Protein AF-A0A9E2B3E7-F1 (afdb_monomer_lite)

Sequence (990 aa):
TDPRRWNERLHAAAVTTLSLTPSGLSQWLAAGCELPATVTRIVLSGEPVAAAVLADWFAHDASGRVALYSTYGLTETAGRVAWAQLTGVADAGVVGQATPDAELRLLDSETLTPVAPGCEAELFVGGPMLATGFLGDESAADARFVTADPDGAGLRRWYRTGDLATQGADGVFFFKGRNDAQVKVRGHRVDAGALEQLLQSHPDVAAAAVVQSDNSKLTAFVVPADARQGEPPAVEFWPSLGEYQIYDALLYDFMSADETRIAAYRAAFEKQVQGKVALDIGTGKDAVLARLCAQAGARHVYAVEVLEDAADSARELINRLGLTDRITVICGDMQSIRLPEPVDLCTQGIIGNIGSSDGIVPIWNQAQQFFAADVTAVPATCTTLIAPVRLPDEIRDHPEFTALAADYTQRVFAAEGREFDVRLCVRNFPADALLAEPVVFEQLDFRAAGNDALLSADYTGSASFTINEPGWLDGYVLWTRIAADAETEVDFLQHQQAWLPVFFPLGEHAVRLSASARIDTSWECTTRGDQIFPDYTVTTAVPAAADDAGSALTLSYRTRHHESALGATELHRRLHESLRSASDDGRGALQQWLAAQLPGYMVPEHIRHIGAMPLTANRKLNRQQLIDMAAASAVQDHSLGNASELLTADPLEQAVARIWADVLGTPVGLDGDFFAAGGDSIIAVRLTTEVQRFLDDAVFLSGLYDAPDVRSYANWLREHHGPAVERALVGIDAATDEAGSNAAAITPAPDGPLPLTYAQQSLWFLQQLYPGNTAANEQFLLRFTGIEKQRVAAAWAELVERHDVLRTTFSGSGTDVLQQHVAAVGSPAAKLAAELAGEQDFRHTNDPSASLRHLAASEIVRSFDLQSGPLLRPVYVRLSTRESVLLVTAHHIVADGLCVPLIQRALHTACTGGQIDPPAVQFGDFASWQRRTMSGDRLAGEVEWWCEKLAGATLDPVPATRSEASATGPESRIPLTINRELARALRAFA

Foldseek 3Di:
DPLQVVQVVQQVVLDAEEEDALVNLVNNLVNVHAHHPSHAEYEHEDDFNALVSQVSVCVRPVVNRHWYKYFYADVQLVGGQAMDTDDGSVCGQWNHHGDPFKDKFFAALPPRAGDDAPDKGWIKIFGPSGHPADVPCVPRRPSFFDWDDRPVPDTGTIGGPQWIWGAHPVRTIGTDGGVAQWAQAPNDTEHQVVVQVVLCVPQQFVGKGWDDAPSHFIEMETATNQLPPDDQRDKAKFFQCLLLVNDDPQLVVLLVPQPQVLVQLLVLLLVFAAQWEEEEAQCFLQSSSLVSNLVSHHQAYEYEHQDPLRLVSNVVNCVVVVNVNHYHRHHHQLQPDDDPAAGQEYEYLSCAFARQASQVQVSLLSNLVRHDLNYHYFQQKKFKKKFFFDDDPCCQVQPAHDLVRLVSQVVSCVSVVHDAQGFIFMPSDDPVRGQFDIDTPDMDGSNVSSPVDGDDQKDKDKDKTFGAAWDWGQFMKMGMWTRRDPVRIDTCNVVVSNYTITTFGFAQGTDTDHHRFIKMKMKIWDPPPVVGHIKIKMKIWGCDDPPDPDHIDITMTIDDSPGPHQCRYVSRVSHVVNSVVSVVDDLVVSQVVCLLQDQPSNRRPHYHYDSDFDADPVRHGPVVVVNVVSNSCVSSVVPPPPPQPPPDPDPLLNVLQVLLCVLLVHGAGQFGFSVSSPDDPVSLVVSQVVVCVLLLHRDDSVLCVVQGGSNSSSVSCCVPVVVSVVVSSVPPPDDDDDDGRVVPPLDADPPDFFAAAPVLVVLVVVCVVPPLDLPQKDKDKDKFFQFDPVLLLVLLLVVLQQAQLQLWAWDDDDPGGITIDRAHRPDPSSVQSSDADDEAECQPPPDLPVVVVVVLVVVSSGDADRHRDDQKHWHWYDNHPTMIMTMIMGGNSRDDPVCVVVSNVSSVCSSVPHDDDHDPYHVSSVRVSNVVVCDDPNVVVVVVVVCVVCPPDDDDDDPDPDDPDDPPDDDDDDDDDDPPSNVSVVVSVD

pLDDT: mean 78.62, std 15.75, range [27.06, 97.81]

Structure (mmCIF, N/CA/C/O backbone):
data_AF-A0A9E2B3E7-F1
#
_entry.id   AF-A0A9E2B3E7-F1
#
loop_
_atom_site.group_PDB
_atom_site.id
_atom_site.type_symbol
_atom_site.label_atom_id
_atom_site.label_alt_id
_atom_site.label_comp_id
_atom_site.label_asym_id
_atom_site.label_entity_id
_atom_site.label_seq_id
_atom_site.pdbx_PDB_ins_code
_atom_site.Cartn_x
_atom_site.Cartn_y
_atom_site.Cartn_z
_atom_site.occupancy
_atom_site.B_iso_or_equiv
_atom_site.auth_seq_id
_atom_site.auth_comp_id
_atom_site.auth_asym_id
_atom_site.auth_atom_id
_atom_site.pdbx_PDB_model_num
ATOM 1 N N . THR A 1 1 ? -0.344 -4.280 21.210 1.00 41.75 1 THR A N 1
ATOM 2 C CA . THR A 1 1 ? -0.810 -5.119 20.091 1.00 41.75 1 THR A CA 1
ATOM 3 C C . THR A 1 1 ? -0.255 -6.533 20.147 1.00 41.75 1 THR A C 1
ATOM 5 O O . THR A 1 1 ? -0.793 -7.368 19.448 1.00 41.75 1 THR A O 1
ATOM 8 N N . ASP A 1 2 ? 0.711 -6.846 21.024 1.00 58.41 2 ASP A N 1
ATOM 9 C CA . ASP A 1 2 ? 1.134 -8.229 21.311 1.00 58.41 2 ASP A CA 1
ATOM 10 C C . ASP A 1 2 ? -0.033 -9.118 21.826 1.00 58.41 2 ASP A C 1
ATOM 12 O O . ASP A 1 2 ? -0.561 -8.850 22.919 1.00 58.41 2 ASP A O 1
ATOM 16 N N . PRO A 1 3 ? -0.440 -10.168 21.078 1.00 54.88 3 PRO A N 1
ATOM 17 C CA . PRO A 1 3 ? -1.521 -11.077 21.460 1.00 54.88 3 PRO A CA 1
ATOM 18 C C . PRO A 1 3 ? -1.254 -11.840 22.762 1.00 54.88 3 PRO A C 1
ATOM 20 O O . PRO A 1 3 ? -2.200 -12.102 23.508 1.00 54.88 3 PRO A O 1
ATOM 23 N N . ARG A 1 4 ? 0.012 -12.144 23.087 1.00 72.38 4 ARG A N 1
ATOM 24 C CA . ARG A 1 4 ? 0.379 -12.903 24.295 1.00 72.38 4 ARG A CA 1
ATOM 25 C C . ARG A 1 4 ? 0.189 -12.064 25.550 1.00 72.38 4 ARG A C 1
ATOM 27 O O . ARG A 1 4 ? -0.494 -12.486 26.481 1.00 72.38 4 ARG A O 1
ATOM 34 N N . ARG A 1 5 ? 0.671 -10.820 25.532 1.00 73.75 5 ARG A N 1
ATOM 35 C CA . ARG A 1 5 ? 0.463 -9.862 26.630 1.00 73.75 5 ARG A CA 1
ATOM 36 C C . ARG A 1 5 ? -1.009 -9.487 26.813 1.00 73.75 5 ARG A C 1
ATOM 38 O O . ARG A 1 5 ? -1.460 -9.229 27.931 1.00 73.75 5 ARG A O 1
ATOM 45 N N . TRP A 1 6 ? -1.784 -9.446 25.726 1.00 75.00 6 TRP A N 1
ATOM 46 C CA . TRP A 1 6 ? -3.237 -9.304 25.821 1.00 75.00 6 TRP A CA 1
ATOM 47 C C . TRP A 1 6 ? -3.863 -10.538 26.480 1.00 75.00 6 TRP A C 1
ATOM 49 O O . TRP A 1 6 ? -4.651 -10.377 27.411 1.00 75.00 6 TRP A O 1
ATOM 59 N N . ASN A 1 7 ? -3.446 -11.749 26.099 1.00 80.00 7 ASN A N 1
ATOM 60 C CA . ASN A 1 7 ? -3.939 -12.997 26.680 1.00 80.00 7 ASN A CA 1
ATOM 61 C C . ASN A 1 7 ? -3.674 -13.114 28.192 1.00 80.00 7 ASN A C 1
ATOM 63 O O . ASN A 1 7 ? -4.563 -13.513 28.949 1.00 80.00 7 ASN A O 1
ATOM 67 N N . GLU A 1 8 ? -2.496 -12.689 28.655 1.00 82.12 8 GLU A N 1
ATOM 68 C CA . GLU A 1 8 ? -2.166 -12.596 30.086 1.00 82.12 8 GLU A CA 1
ATOM 69 C C . GLU A 1 8 ? -3.144 -11.683 30.837 1.00 82.12 8 GLU A C 1
ATOM 71 O O . GLU A 1 8 ? -3.645 -12.028 31.911 1.00 82.12 8 GLU A O 1
ATOM 76 N N . ARG A 1 9 ? -3.485 -10.528 30.251 1.00 82.62 9 ARG A N 1
ATOM 77 C CA . ARG A 1 9 ? -4.473 -9.608 30.832 1.00 82.62 9 ARG A CA 1
ATOM 78 C C . ARG A 1 9 ? -5.881 -10.187 30.828 1.00 82.62 9 ARG A C 1
ATOM 80 O O . ARG A 1 9 ? -6.615 -9.960 31.786 1.00 82.62 9 ARG A O 1
ATOM 87 N N . LEU A 1 10 ? -6.259 -10.936 29.790 1.00 83.62 10 LEU A N 1
ATOM 88 C CA . LEU A 1 10 ? -7.555 -11.616 29.737 1.00 83.62 10 LEU A CA 1
ATOM 89 C C . LEU A 1 10 ? -7.705 -12.628 30.880 1.00 83.62 10 LEU A C 1
ATOM 91 O O . LEU A 1 10 ? -8.774 -12.697 31.491 1.00 83.62 10 LEU A O 1
ATOM 95 N N . HIS A 1 11 ? -6.630 -13.353 31.206 1.00 85.31 11 HIS A N 1
ATOM 96 C CA . HIS A 1 11 ? -6.588 -14.276 32.343 1.00 85.31 11 HIS A CA 1
ATOM 97 C C . HIS A 1 11 ? -6.673 -13.534 33.675 1.00 85.31 11 HIS A C 1
ATOM 99 O O . HIS A 1 11 ? -7.496 -13.881 34.521 1.00 85.31 11 HIS A O 1
ATOM 105 N N . ALA A 1 12 ? -5.870 -12.482 33.848 1.00 84.88 12 ALA A N 1
ATOM 106 C CA . ALA A 1 12 ? -5.841 -11.702 35.082 1.00 84.88 12 ALA A CA 1
ATOM 107 C C . ALA A 1 12 ? -7.180 -11.001 35.381 1.00 84.88 12 ALA A C 1
ATOM 109 O O . ALA A 1 12 ? -7.570 -10.882 36.540 1.00 84.88 12 ALA A O 1
ATOM 110 N N . ALA A 1 13 ? -7.892 -10.547 34.346 1.00 87.00 13 ALA A N 1
ATOM 111 C CA . ALA A 1 13 ? -9.133 -9.788 34.482 1.00 87.00 13 ALA A CA 1
ATOM 112 C C . ALA A 1 13 ? -10.409 -10.651 34.536 1.00 87.00 13 ALA A C 1
ATOM 114 O O . ALA A 1 13 ? -11.501 -10.091 34.619 1.00 87.00 13 ALA A O 1
ATOM 115 N N . ALA A 1 14 ? -10.298 -11.987 34.481 1.00 85.69 14 ALA A N 1
ATOM 116 C CA . ALA A 1 14 ? -11.435 -12.916 34.515 1.00 85.69 14 ALA A CA 1
ATOM 117 C C . ALA A 1 14 ? -12.547 -12.567 33.499 1.00 85.69 14 ALA A C 1
ATOM 119 O O . ALA A 1 14 ? -13.742 -12.602 33.805 1.00 85.69 14 ALA A O 1
ATOM 120 N N . VAL A 1 15 ? -12.152 -12.199 32.275 1.00 89.12 15 VAL A N 1
ATOM 121 C CA . VAL A 1 15 ? -13.081 -11.739 31.232 1.00 89.12 15 VAL A CA 1
ATOM 122 C C . VAL A 1 15 ? -14.072 -12.844 30.864 1.00 89.12 15 VAL A C 1
ATOM 124 O O . VAL A 1 15 ? -13.691 -14.006 30.734 1.00 89.12 15 VAL A O 1
ATOM 127 N N . THR A 1 16 ? -15.346 -12.482 30.678 1.00 91.88 16 THR A N 1
ATOM 128 C CA . THR A 1 16 ? -16.420 -13.429 30.321 1.00 91.88 16 THR A CA 1
ATOM 129 C C . THR A 1 16 ? -16.887 -13.312 28.874 1.00 91.88 16 THR A C 1
ATOM 131 O O . THR A 1 16 ? -17.312 -14.306 28.287 1.00 91.88 16 THR A O 1
ATOM 134 N N . THR A 1 17 ? -16.810 -12.114 28.288 1.00 92.81 17 THR A N 1
ATOM 135 C CA . THR A 1 17 ? -17.201 -11.838 26.901 1.00 92.81 17 THR A CA 1
ATOM 136 C C . THR A 1 17 ? -16.118 -11.028 26.209 1.00 92.81 17 THR A C 1
ATOM 138 O O . THR A 1 17 ? -15.702 -9.992 26.724 1.00 92.81 17 THR A O 1
ATOM 141 N N . LEU A 1 18 ? -15.703 -11.472 25.026 1.00 89.56 18 LEU A N 1
ATOM 142 C CA . LEU A 1 18 ? -14.753 -10.762 24.176 1.00 89.56 18 LEU A CA 1
ATOM 143 C C . LEU A 1 18 ? -15.446 -10.251 22.920 1.00 89.56 18 LEU A C 1
ATOM 145 O O . LEU A 1 18 ? -16.272 -10.941 22.331 1.00 89.56 18 LEU A O 1
ATOM 149 N N . SER A 1 19 ? -15.099 -9.037 22.509 1.00 87.56 19 SER A N 1
ATOM 150 C CA . SER A 1 19 ? -15.544 -8.451 21.250 1.00 87.56 19 SER A CA 1
ATOM 151 C C . SER A 1 19 ? -14.313 -8.050 20.454 1.00 87.56 19 SER A C 1
ATOM 153 O O . SER A 1 19 ? -13.512 -7.258 20.945 1.00 87.56 19 SER A O 1
ATOM 155 N N . LEU A 1 20 ? -14.167 -8.584 19.247 1.00 80.81 20 LEU A N 1
ATOM 156 C CA . LEU A 1 20 ? -13.003 -8.377 18.388 1.00 80.81 20 LEU A CA 1
ATOM 157 C C . LEU A 1 20 ? -13.392 -8.476 16.908 1.00 80.81 20 LEU A C 1
ATOM 159 O O . LEU A 1 20 ? -14.525 -8.826 16.578 1.00 80.81 20 LEU A O 1
ATOM 163 N N . THR A 1 21 ? -12.472 -8.130 16.013 1.00 77.81 21 THR A N 1
ATOM 164 C CA . THR A 1 21 ? -12.644 -8.400 14.581 1.00 77.81 21 THR A CA 1
ATOM 165 C C . THR A 1 21 ? -12.243 -9.849 14.261 1.00 77.81 21 THR A C 1
ATOM 167 O O . THR A 1 21 ? -11.472 -10.447 15.020 1.00 77.81 21 THR A O 1
ATOM 170 N N . PRO A 1 22 ? -12.734 -10.437 13.154 1.00 69.44 22 PRO A N 1
ATOM 171 C CA . PRO A 1 22 ? -12.249 -11.723 12.639 1.00 69.44 22 PRO A CA 1
ATOM 172 C C . PRO A 1 22 ? -10.723 -11.775 12.483 1.00 69.44 22 PRO A C 1
ATOM 174 O O . PRO A 1 22 ? -10.093 -12.750 12.898 1.00 69.44 22 PRO A O 1
ATOM 177 N N . SER A 1 23 ? -10.110 -10.703 11.974 1.00 58.09 23 SER A N 1
ATOM 178 C CA . SER A 1 23 ? -8.649 -10.587 11.882 1.00 58.09 23 SER A CA 1
ATOM 179 C C . SER A 1 23 ? -7.971 -10.619 13.256 1.00 58.09 23 SER A C 1
ATOM 181 O O . SER A 1 23 ? -6.985 -11.328 13.446 1.00 58.09 23 SER A O 1
ATOM 183 N N . GLY A 1 24 ? -8.537 -9.929 14.252 1.00 62.91 24 GLY A N 1
ATOM 184 C CA . GLY A 1 24 ? -8.044 -9.987 15.629 1.00 62.91 24 GLY A CA 1
ATOM 185 C C . GLY A 1 24 ? -8.119 -11.392 16.238 1.00 62.91 24 GLY A C 1
ATOM 186 O O . GLY A 1 24 ? -7.227 -11.777 16.991 1.00 62.91 24 GLY A O 1
ATOM 187 N N . LEU A 1 25 ? -9.146 -12.181 15.892 1.00 75.88 25 LEU A N 1
ATOM 188 C CA . LEU A 1 25 ? -9.272 -13.567 16.361 1.00 75.88 25 LEU A CA 1
ATOM 189 C C . LEU A 1 25 ? -8.201 -14.444 15.711 1.00 75.88 25 LEU A C 1
ATOM 191 O O . LEU A 1 25 ? -7.562 -15.237 16.394 1.00 75.88 25 LEU A O 1
ATOM 195 N N . SER A 1 26 ? -7.973 -14.248 14.414 1.00 65.94 26 SER A N 1
ATOM 196 C CA . SER A 1 26 ? -6.970 -14.985 13.639 1.00 65.94 26 SER A CA 1
ATOM 197 C C . SER A 1 26 ? -5.558 -14.750 14.182 1.00 65.94 26 SER A C 1
ATOM 199 O O . SER A 1 26 ? -4.828 -15.703 14.427 1.00 65.94 26 SER A O 1
ATOM 201 N N . GLN A 1 27 ? -5.197 -13.495 14.471 1.00 62.69 27 GLN A N 1
ATOM 202 C CA . GLN A 1 27 ? -3.907 -13.154 15.089 1.00 62.69 27 GLN A CA 1
ATOM 203 C C . GLN A 1 27 ? -3.737 -13.792 16.472 1.00 62.69 27 GLN A C 1
ATOM 205 O O . GLN A 1 27 ? -2.651 -14.249 16.827 1.00 62.69 27 GLN A O 1
ATOM 210 N N . TRP A 1 28 ? -4.811 -13.832 17.260 1.00 76.69 28 TRP A N 1
ATOM 211 C CA . TRP A 1 28 ? -4.792 -14.443 18.584 1.00 76.69 28 TRP A CA 1
ATOM 212 C C . TRP A 1 28 ? -4.619 -15.971 18.516 1.00 76.69 28 TRP A C 1
ATOM 214 O O . TRP A 1 28 ? -3.810 -16.521 19.265 1.00 76.69 28 TRP A O 1
ATOM 224 N N . LEU A 1 29 ? -5.309 -16.637 17.582 1.00 71.25 29 LEU A N 1
ATOM 225 C CA . LEU A 1 29 ? -5.169 -18.075 17.320 1.00 71.25 29 LEU A CA 1
ATOM 226 C C . LEU A 1 29 ? -3.762 -18.418 16.803 1.00 71.25 29 LEU A C 1
ATOM 228 O O . LEU A 1 29 ? -3.125 -19.330 17.328 1.00 71.25 29 LEU A O 1
ATOM 232 N N . ALA A 1 30 ? -3.242 -17.647 15.843 1.00 63.84 30 ALA A N 1
ATOM 233 C CA . ALA A 1 30 ? -1.908 -17.838 15.269 1.00 63.84 30 ALA A CA 1
ATOM 234 C C . ALA A 1 30 ? -0.782 -17.680 16.306 1.00 63.84 30 ALA A C 1
ATOM 236 O O . ALA A 1 30 ? 0.239 -18.360 16.235 1.00 63.84 30 ALA A O 1
ATOM 237 N N . ALA A 1 31 ? -0.977 -16.829 17.317 1.00 66.94 31 ALA A N 1
ATOM 238 C CA . ALA A 1 31 ? -0.025 -16.655 18.412 1.00 66.94 31 ALA A CA 1
ATOM 239 C C . ALA A 1 31 ? 0.022 -17.840 19.402 1.00 66.94 31 ALA A C 1
ATOM 241 O O . ALA A 1 31 ? 0.830 -17.807 20.339 1.00 66.94 31 ALA A O 1
ATOM 242 N N . GLY A 1 32 ? -0.834 -18.857 19.226 1.00 76.62 32 GLY A N 1
ATOM 243 C CA . GLY A 1 32 ? -0.909 -20.049 20.076 1.00 76.62 32 GLY A CA 1
ATOM 244 C C . GLY A 1 32 ? -1.447 -19.769 21.480 1.00 76.62 32 GLY A C 1
ATOM 245 O O . GLY A 1 32 ? -1.099 -20.469 22.428 1.00 76.62 32 GLY A O 1
ATOM 246 N N . CYS A 1 33 ? -2.237 -18.708 21.646 1.00 76.94 33 CYS A N 1
ATOM 247 C CA . CYS A 1 33 ? -2.796 -18.338 22.942 1.00 76.94 33 CYS A CA 1
ATOM 248 C C . CYS A 1 33 ? -3.953 -19.276 23.333 1.00 76.94 33 CYS A C 1
ATOM 250 O O . CYS A 1 33 ? -4.756 -19.654 22.488 1.00 76.94 33 CYS A O 1
ATOM 252 N N . GLU A 1 34 ? -4.071 -19.628 24.617 1.00 82.06 34 GLU A N 1
ATOM 253 C CA . GLU A 1 34 ? -5.254 -20.317 25.160 1.00 82.06 34 GLU A CA 1
ATOM 254 C C . GLU A 1 34 ? -6.235 -19.311 25.756 1.00 82.06 34 GLU A C 1
ATOM 256 O O . GLU A 1 34 ? -5.806 -18.324 26.346 1.00 82.06 34 GLU A O 1
ATOM 261 N N . LEU A 1 35 ? -7.545 -19.540 25.629 1.00 81.38 35 LEU A N 1
ATOM 262 C CA . LEU A 1 35 ? -8.570 -18.649 26.182 1.00 81.38 35 LEU A CA 1
ATOM 263 C C . LEU A 1 35 ? -8.735 -18.862 27.689 1.00 81.38 35 LEU A C 1
ATOM 265 O O . LEU A 1 35 ? -8.842 -20.013 28.121 1.00 81.38 35 LEU A O 1
ATOM 269 N N . PRO A 1 36 ? -8.936 -17.790 28.481 1.00 84.19 36 PRO A N 1
ATOM 270 C CA . PRO A 1 36 ? -9.305 -17.948 29.879 1.00 84.19 36 PRO A CA 1
ATOM 271 C C . PRO A 1 36 ? -10.549 -18.828 30.036 1.00 84.19 36 PRO A C 1
ATOM 273 O O . PRO A 1 36 ? -11.540 -18.686 29.306 1.00 84.19 36 PRO A O 1
ATOM 276 N N . ALA A 1 37 ? -10.543 -19.687 31.057 1.00 85.88 37 ALA A N 1
ATOM 277 C CA . ALA A 1 37 ? -11.686 -20.539 31.395 1.00 85.88 37 ALA A CA 1
ATOM 278 C C . ALA A 1 37 ? -12.969 -19.736 31.694 1.00 85.88 37 ALA A C 1
ATOM 280 O O . ALA A 1 37 ? -14.077 -20.253 31.558 1.00 85.88 37 ALA A O 1
ATOM 281 N N . THR A 1 38 ? -12.826 -18.463 32.077 1.00 89.69 38 THR A N 1
ATOM 282 C CA . THR A 1 38 ? -13.930 -17.543 32.376 1.00 89.69 38 THR A CA 1
ATOM 283 C C . THR A 1 38 ? -14.652 -17.033 31.132 1.00 89.69 38 THR A C 1
ATOM 285 O O . THR A 1 38 ? -15.815 -16.640 31.234 1.00 89.69 38 THR A O 1
ATOM 288 N N . VAL A 1 39 ? -14.003 -17.040 29.961 1.00 92.69 39 VAL A N 1
ATOM 289 C CA . VAL A 1 39 ? -14.625 -16.574 28.717 1.00 92.69 39 VAL A CA 1
ATOM 290 C C . VAL A 1 39 ? -15.673 -17.587 28.284 1.00 92.69 39 VAL A C 1
ATOM 292 O O . VAL A 1 39 ? -15.379 -18.763 28.120 1.00 92.69 39 VAL A O 1
ATOM 295 N N . THR A 1 40 ? -16.900 -17.120 28.086 1.00 93.94 40 THR A N 1
ATOM 296 C CA . THR A 1 40 ? -18.043 -17.934 27.639 1.00 93.94 40 THR A CA 1
ATOM 297 C C . THR A 1 40 ? -18.624 -17.432 26.323 1.00 93.94 40 THR A C 1
ATOM 299 O O . THR A 1 40 ? -19.461 -18.106 25.722 1.00 93.94 40 THR A O 1
ATOM 302 N N . ARG A 1 41 ? -18.199 -16.248 25.860 1.00 95.81 41 ARG A N 1
ATOM 303 C CA . ARG A 1 41 ? -18.728 -15.617 24.654 1.00 95.81 41 ARG A CA 1
ATOM 304 C C . ARG A 1 41 ? -17.672 -14.842 23.880 1.00 95.81 41 ARG A C 1
ATOM 306 O O . ARG A 1 41 ? -16.938 -14.047 24.465 1.00 95.81 41 ARG A O 1
ATOM 313 N N . ILE A 1 42 ? -17.682 -14.995 22.560 1.00 94.62 42 ILE A N 1
ATOM 314 C CA . ILE A 1 42 ? -16.920 -14.161 21.630 1.00 94.62 42 ILE A CA 1
ATOM 315 C C . ILE A 1 42 ? -17.873 -13.538 20.612 1.00 94.62 42 ILE A C 1
ATOM 317 O O . ILE A 1 42 ? -18.769 -14.203 20.100 1.00 94.62 42 ILE A O 1
ATOM 321 N N . VAL A 1 43 ? -17.685 -12.252 20.333 1.00 94.62 43 VAL A N 1
ATOM 322 C CA . VAL A 1 43 ? -18.455 -11.481 19.359 1.00 94.62 43 VAL A CA 1
ATOM 323 C C . VAL A 1 43 ? -17.507 -10.933 18.297 1.00 94.62 43 VAL A C 1
ATOM 325 O O . VAL A 1 43 ? -16.658 -10.092 18.592 1.00 94.62 43 VAL A O 1
ATOM 328 N N . LEU A 1 44 ? -17.679 -11.396 17.064 1.00 85.69 44 LEU A N 1
ATOM 329 C CA . LEU A 1 44 ? -16.979 -10.927 15.878 1.00 85.69 44 LEU A CA 1
ATOM 330 C C . LEU A 1 44 ? -17.775 -9.799 15.217 1.00 85.69 44 LEU A C 1
ATOM 332 O O . LEU A 1 44 ? -18.999 -9.870 15.091 1.00 85.69 44 LEU A O 1
ATOM 336 N N . SER A 1 45 ? -17.096 -8.721 14.835 1.00 79.50 45 SER A N 1
ATOM 337 C CA . SER A 1 45 ? -17.742 -7.542 14.251 1.00 79.50 45 SER A CA 1
ATOM 338 C C . SER A 1 45 ? -16.799 -6.805 13.309 1.00 79.50 45 SER A C 1
ATOM 340 O O . SER A 1 45 ? -15.595 -6.771 13.534 1.00 79.50 45 SER A O 1
ATOM 342 N N . GLY A 1 46 ? -17.361 -6.128 12.307 1.00 65.50 46 GLY A N 1
ATOM 343 C CA . GLY A 1 46 ? -16.642 -5.147 11.487 1.00 65.50 46 GLY A CA 1
ATOM 344 C C . GLY A 1 46 ? -16.046 -5.676 10.179 1.00 65.50 46 GLY A C 1
ATOM 345 O O . GLY A 1 46 ? -15.819 -4.864 9.281 1.00 65.50 46 GLY A O 1
ATOM 346 N N . GLU A 1 47 ? -15.881 -6.990 10.029 1.00 73.12 47 GLU A N 1
ATOM 347 C CA . GLU A 1 47 ? -15.415 -7.662 8.805 1.00 73.12 47 GLU A CA 1
ATOM 348 C C . GLU A 1 47 ? -16.274 -8.916 8.547 1.00 73.12 47 GLU A C 1
ATOM 350 O O . GLU A 1 47 ? -16.806 -9.486 9.509 1.00 73.12 47 GLU A O 1
ATOM 355 N N . PRO A 1 48 ? -16.417 -9.371 7.288 1.00 74.38 48 PRO A N 1
ATOM 356 C CA . PRO A 1 48 ? -17.001 -10.676 6.992 1.00 74.38 48 PRO A CA 1
ATOM 357 C C . PRO A 1 48 ? -16.192 -11.795 7.659 1.00 74.38 48 PRO A C 1
ATOM 359 O O . PRO A 1 48 ? -14.967 -11.828 7.566 1.00 74.38 48 PRO A O 1
ATOM 362 N N . VAL A 1 49 ? -16.870 -12.734 8.322 1.00 75.56 49 VAL A N 1
ATOM 363 C CA . VAL A 1 49 ? -16.197 -13.890 8.930 1.00 75.56 49 VAL A CA 1
ATOM 364 C C . VAL A 1 49 ? -15.935 -14.939 7.850 1.00 75.56 49 VAL A C 1
ATOM 366 O O . VAL A 1 49 ? -16.880 -15.504 7.295 1.00 75.56 49 VAL A O 1
ATOM 369 N N . ALA A 1 50 ? -14.662 -15.185 7.541 1.00 73.44 50 ALA A N 1
ATOM 370 C CA . ALA A 1 50 ? -14.260 -16.161 6.534 1.00 73.44 50 ALA A CA 1
ATOM 371 C C . ALA A 1 50 ? -14.360 -17.607 7.050 1.00 73.44 50 ALA A C 1
ATOM 373 O O . ALA A 1 50 ? -14.208 -17.874 8.243 1.00 73.44 50 ALA A O 1
ATOM 374 N N . ALA A 1 51 ? -14.550 -18.552 6.125 1.00 75.12 51 ALA A N 1
ATOM 375 C CA . ALA A 1 51 ? -14.636 -19.980 6.431 1.00 75.12 51 ALA A CA 1
ATOM 376 C C . ALA A 1 51 ? -13.379 -20.517 7.143 1.00 75.12 51 ALA A C 1
ATOM 378 O O . ALA A 1 51 ? -13.509 -21.306 8.076 1.00 75.12 51 ALA A O 1
ATOM 379 N N . ALA A 1 52 ? -12.186 -20.049 6.754 1.00 64.12 52 ALA A N 1
ATOM 380 C CA . ALA A 1 52 ? -10.919 -20.437 7.380 1.00 64.12 52 ALA A CA 1
ATOM 381 C C . ALA A 1 52 ? -10.868 -20.060 8.871 1.00 64.12 52 ALA A C 1
ATOM 383 O O . ALA A 1 52 ? -10.603 -20.910 9.710 1.00 64.12 52 ALA A O 1
ATOM 384 N N . VAL A 1 53 ? -11.265 -18.829 9.216 1.00 68.56 53 VAL A N 1
ATOM 385 C CA . VAL A 1 53 ? -11.302 -18.352 10.612 1.00 68.56 53 VAL A CA 1
ATOM 386 C C . VAL A 1 53 ? -12.257 -19.191 11.467 1.00 68.56 53 VAL A C 1
ATOM 388 O O . VAL A 1 53 ? -11.964 -19.490 12.623 1.00 68.56 53 VAL A O 1
ATOM 391 N N . LEU A 1 54 ? -13.404 -19.593 10.907 1.00 82.25 54 LEU A N 1
ATOM 392 C CA . LEU A 1 54 ? -14.340 -20.489 11.592 1.00 82.25 54 LEU A CA 1
ATOM 393 C C . LEU A 1 54 ? -13.752 -21.891 11.769 1.00 82.25 54 LEU A C 1
ATOM 395 O O . LEU A 1 54 ? -13.920 -22.479 12.834 1.00 82.25 54 LEU A O 1
ATOM 399 N N . ALA A 1 55 ? -13.074 -22.423 10.750 1.00 81.25 55 ALA A N 1
ATOM 400 C CA . ALA A 1 55 ? -12.431 -23.730 10.822 1.00 81.25 55 ALA A CA 1
ATOM 401 C C . ALA A 1 55 ? -11.364 -23.761 11.927 1.00 81.25 55 ALA A C 1
ATOM 403 O O . ALA A 1 55 ? -11.412 -24.645 12.784 1.00 81.25 55 ALA A O 1
ATOM 404 N N . ASP A 1 56 ? -10.490 -22.753 11.971 1.00 79.06 56 ASP A N 1
ATOM 405 C CA . ASP A 1 56 ? -9.452 -22.618 12.997 1.00 79.06 56 ASP A CA 1
ATOM 406 C C . ASP A 1 56 ? -10.061 -22.483 14.396 1.00 79.06 56 ASP A C 1
ATOM 408 O O . ASP A 1 56 ? -9.626 -23.132 15.349 1.00 79.06 56 ASP A O 1
ATOM 412 N N . TRP A 1 57 ? -11.124 -21.686 14.524 1.00 88.81 57 TRP A N 1
ATOM 413 C CA . TRP A 1 57 ? -11.825 -21.508 15.788 1.00 88.81 57 TRP A CA 1
ATOM 414 C C . TRP A 1 57 ? -12.457 -22.803 16.309 1.00 88.81 57 TRP A C 1
ATOM 416 O O . TRP A 1 57 ? -12.257 -23.160 17.469 1.00 88.81 57 TRP A O 1
ATOM 426 N N . PHE A 1 58 ? -13.225 -23.514 15.479 1.00 91.31 58 PHE A N 1
ATOM 427 C CA . PHE A 1 58 ? -13.901 -24.742 15.908 1.00 91.31 58 PHE A CA 1
ATOM 428 C C . PHE A 1 58 ? -12.927 -25.908 16.112 1.00 91.31 58 PHE A C 1
ATOM 430 O O . PHE A 1 58 ? -13.231 -26.818 16.882 1.00 91.31 58 PHE A O 1
ATOM 437 N N . ALA A 1 59 ? -11.747 -25.866 15.484 1.00 87.44 59 ALA A N 1
ATOM 438 C CA . ALA A 1 59 ? -10.639 -26.747 15.832 1.00 87.44 59 ALA A CA 1
ATOM 439 C C . ALA A 1 59 ? -10.051 -26.402 17.213 1.00 87.44 59 ALA A C 1
ATOM 441 O O . ALA A 1 59 ? -9.760 -27.306 17.997 1.00 87.44 59 ALA A O 1
ATOM 442 N N . HIS A 1 60 ? -9.918 -25.110 17.533 1.00 86.38 60 HIS A N 1
ATOM 443 C CA . HIS A 1 60 ? -9.381 -24.635 18.809 1.00 86.38 60 HIS A CA 1
ATOM 444 C C . HIS A 1 60 ? -10.333 -24.874 19.999 1.00 86.38 60 HIS A C 1
ATOM 446 O O . HIS A 1 60 ? -9.913 -25.423 21.015 1.00 86.38 60 HIS A O 1
ATOM 452 N N . ASP A 1 61 ? -11.620 -24.520 19.891 1.00 86.81 61 ASP A N 1
ATOM 453 C CA . ASP A 1 61 ? -12.645 -24.798 20.915 1.00 86.81 61 ASP A CA 1
ATOM 454 C C . ASP A 1 61 ? -13.542 -25.983 20.529 1.00 86.81 61 ASP A C 1
ATOM 456 O O . ASP A 1 61 ? -14.771 -25.891 20.486 1.00 86.81 61 ASP A O 1
ATOM 460 N N . ALA A 1 62 ? -12.926 -27.145 20.307 1.00 81.06 62 ALA A N 1
ATOM 461 C CA . ALA A 1 62 ? -13.648 -28.387 20.017 1.00 81.06 62 ALA A CA 1
ATOM 462 C C . ALA A 1 62 ? -14.646 -28.788 21.127 1.00 81.06 62 ALA A C 1
ATOM 464 O O . ALA A 1 62 ? -15.562 -29.577 20.899 1.00 81.06 62 ALA A O 1
ATOM 465 N N . SER A 1 63 ? -14.479 -28.246 22.340 1.00 79.69 63 SER A N 1
ATOM 466 C CA . SER A 1 63 ? -15.373 -28.483 23.475 1.00 79.69 63 SER A CA 1
ATOM 467 C C . SER A 1 63 ? -16.715 -27.750 23.371 1.00 79.69 63 SER A C 1
ATOM 469 O O . SER A 1 63 ? -17.645 -28.085 24.108 1.00 79.69 63 SER A O 1
ATOM 471 N N . GLY A 1 64 ? -16.825 -26.757 22.478 1.00 85.12 64 GLY A N 1
ATOM 472 C CA . GLY A 1 64 ? -18.009 -25.908 22.336 1.00 85.12 64 GLY A CA 1
ATOM 473 C C . GLY A 1 64 ? -18.321 -25.099 23.597 1.00 85.12 64 GLY A C 1
ATOM 474 O O . GLY A 1 64 ? -19.480 -24.766 23.854 1.00 85.12 64 GLY A O 1
ATOM 475 N N . ARG A 1 65 ? -17.305 -24.824 24.423 1.00 90.94 65 ARG A N 1
ATOM 476 C CA . ARG A 1 65 ? -17.458 -24.115 25.698 1.00 90.94 65 ARG A CA 1
ATOM 477 C C . ARG A 1 65 ? -17.825 -22.651 25.478 1.00 90.94 65 ARG A C 1
ATOM 479 O O . ARG A 1 65 ? -18.522 -22.065 26.308 1.00 90.94 65 ARG A O 1
ATOM 486 N N . VAL A 1 66 ? -17.337 -22.051 24.399 1.00 93.69 66 VAL A N 1
ATOM 487 C CA . VAL A 1 66 ? -17.449 -20.624 24.120 1.00 93.69 66 VAL A CA 1
ATOM 488 C C . VAL A 1 66 ? -18.428 -20.398 22.972 1.00 93.69 66 VAL A C 1
ATOM 490 O O . VAL A 1 66 ? -18.229 -20.843 21.846 1.00 93.69 66 VAL A O 1
ATOM 493 N N . ALA A 1 67 ? -19.493 -19.645 23.242 1.00 95.62 67 ALA A N 1
ATOM 494 C CA . ALA A 1 67 ? -20.462 -19.287 22.217 1.00 95.62 67 ALA A CA 1
ATOM 495 C C . ALA A 1 67 ? -19.909 -18.167 21.321 1.00 95.62 67 ALA A C 1
ATOM 497 O O . ALA A 1 67 ? -19.632 -17.060 21.798 1.00 95.62 67 ALA A O 1
ATOM 498 N N . LEU A 1 68 ? -19.780 -18.448 20.025 1.00 95.75 68 LEU A N 1
ATOM 499 C CA . LEU A 1 68 ? -19.295 -17.503 19.025 1.00 95.75 68 LEU A CA 1
ATOM 500 C C . LEU A 1 68 ? -20.469 -16.803 18.327 1.00 95.75 68 LEU A C 1
ATOM 502 O O . LEU A 1 68 ? -21.437 -17.443 17.925 1.00 95.75 68 LEU A O 1
ATOM 506 N N . TYR A 1 69 ? -20.383 -15.485 18.174 1.00 95.69 69 TYR A N 1
ATOM 507 C CA . TYR A 1 69 ? -21.399 -14.666 17.518 1.00 95.69 69 TYR A CA 1
ATOM 508 C C . TYR A 1 69 ? -20.766 -13.791 16.443 1.00 95.69 69 TYR A C 1
ATOM 510 O O . TYR A 1 69 ? -19.707 -13.214 16.669 1.00 95.69 69 TYR A O 1
ATOM 518 N N . SER A 1 70 ? -21.442 -13.637 15.309 1.00 92.25 70 SER A N 1
ATOM 519 C CA . SER A 1 70 ? -21.169 -12.593 14.321 1.00 92.25 70 SER A CA 1
ATOM 520 C C . SER A 1 70 ? -22.166 -11.456 14.515 1.00 92.25 70 SER A C 1
ATOM 522 O O . SER A 1 70 ? -23.338 -11.691 14.818 1.00 92.25 70 SER A O 1
ATOM 524 N N . THR A 1 71 ? -21.711 -10.217 14.358 1.00 93.50 71 THR A N 1
ATOM 525 C CA . THR A 1 71 ? -22.569 -9.033 14.371 1.00 93.50 71 THR A CA 1
ATOM 526 C C . THR A 1 71 ? -22.281 -8.161 13.161 1.00 93.50 71 THR A C 1
ATOM 528 O O . THR A 1 71 ? -21.126 -7.875 12.841 1.00 93.50 71 THR A O 1
ATOM 531 N N . TYR A 1 72 ? -23.348 -7.707 12.515 1.00 91.69 72 TYR A N 1
ATOM 532 C CA . TYR A 1 72 ? -23.295 -6.774 11.401 1.00 91.69 72 TYR A CA 1
ATOM 533 C C . TYR A 1 72 ? -23.821 -5.415 11.849 1.00 91.69 72 TYR A C 1
ATOM 535 O O . TYR A 1 72 ? -24.815 -5.312 12.575 1.00 91.69 72 TYR A O 1
ATOM 543 N N . GLY A 1 73 ? -23.131 -4.359 11.437 1.00 87.44 73 GLY A N 1
ATOM 544 C CA . GLY A 1 73 ? -23.432 -3.009 11.867 1.00 87.44 73 GLY A CA 1
ATOM 545 C C . GLY A 1 73 ? -22.612 -1.966 11.135 1.00 87.44 73 GLY A C 1
ATOM 546 O O . GLY A 1 73 ? -21.469 -2.212 10.743 1.00 87.44 73 GLY A O 1
ATOM 547 N N . LEU A 1 74 ? -23.207 -0.791 10.983 1.00 85.94 74 LEU A N 1
ATOM 548 C CA . LEU A 1 74 ? -22.625 0.363 10.316 1.00 85.94 74 LEU A CA 1
ATOM 549 C C . LEU A 1 74 ? -22.626 1.544 11.290 1.00 85.94 74 LEU A C 1
ATOM 551 O O . LEU A 1 74 ? -23.442 1.623 12.213 1.00 85.94 74 LEU A O 1
ATOM 555 N N . THR A 1 75 ? -21.715 2.491 11.091 1.00 84.00 75 THR A N 1
ATOM 556 C CA . THR A 1 75 ? -21.676 3.716 11.904 1.00 84.00 75 THR A CA 1
ATOM 557 C C . THR A 1 75 ? -22.969 4.513 11.729 1.00 84.00 75 THR A C 1
ATOM 559 O O . THR A 1 75 ? -23.543 5.017 12.691 1.00 84.00 75 THR A O 1
ATOM 562 N N . GLU A 1 76 ? -23.468 4.545 10.497 1.00 89.94 76 GLU A N 1
ATOM 563 C CA . GLU A 1 76 ? -24.680 5.228 10.050 1.00 89.94 76 GLU A CA 1
ATOM 564 C C . GLU A 1 76 ? -25.967 4.614 10.630 1.00 89.94 76 GLU A C 1
ATOM 566 O O . GLU A 1 76 ? -27.031 5.230 10.584 1.00 89.94 76 GLU A O 1
ATOM 571 N N . THR A 1 77 ? -25.862 3.426 11.229 1.00 89.50 77 THR A N 1
ATOM 572 C CA . THR A 1 77 ? -26.957 2.700 11.882 1.00 89.50 77 THR A CA 1
ATOM 573 C C . THR A 1 77 ? -26.743 2.566 13.394 1.00 89.50 77 THR A C 1
ATOM 575 O O . THR A 1 77 ? -27.303 1.669 14.019 1.00 89.50 77 THR A O 1
ATOM 578 N N . ALA A 1 78 ? -25.890 3.414 13.982 1.00 84.44 78 ALA A N 1
ATOM 579 C CA . ALA A 1 78 ? -25.533 3.394 15.402 1.00 84.44 78 ALA A CA 1
ATOM 580 C C . ALA A 1 78 ? -25.019 2.024 15.897 1.00 84.44 78 ALA A C 1
ATOM 582 O O . ALA A 1 78 ? -25.299 1.593 17.017 1.00 84.44 78 ALA A O 1
ATOM 583 N N . GLY A 1 79 ? -24.227 1.345 15.063 1.00 83.69 79 GLY A N 1
ATOM 584 C CA . GLY A 1 79 ? -23.593 0.075 15.398 1.00 83.69 79 GLY A CA 1
ATOM 585 C C . GLY A 1 79 ? -24.396 -1.133 14.923 1.00 83.69 79 GLY A C 1
ATOM 586 O O . GLY A 1 79 ? -24.795 -1.202 13.763 1.00 83.69 79 GLY A O 1
ATOM 587 N N . ARG A 1 80 ? -24.541 -2.135 15.798 1.00 87.88 80 ARG A N 1
ATOM 588 C CA . ARG A 1 80 ? -25.010 -3.489 15.458 1.00 87.88 80 ARG A CA 1
ATOM 589 C C . ARG A 1 80 ? -26.509 -3.517 15.164 1.00 87.88 80 ARG A C 1
ATOM 591 O O . ARG A 1 80 ? -27.318 -3.243 16.047 1.00 87.88 80 ARG A O 1
ATOM 598 N N . VAL A 1 81 ? -26.861 -3.933 13.953 1.00 94.00 81 VAL A N 1
ATOM 599 C CA . VAL A 1 81 ? -28.248 -4.062 13.475 1.00 94.00 81 VAL A CA 1
ATOM 600 C C . VAL A 1 81 ? -28.634 -5.491 13.142 1.00 94.00 81 VAL A C 1
ATOM 602 O O . VAL A 1 81 ? -29.819 -5.782 13.035 1.00 94.00 81 VAL A O 1
ATOM 605 N N . ALA A 1 82 ? -27.660 -6.391 13.021 1.00 94.62 82 ALA A N 1
ATOM 606 C CA . ALA A 1 82 ? -27.916 -7.810 12.850 1.00 94.62 82 ALA A CA 1
ATOM 607 C C . ALA A 1 82 ? -26.914 -8.652 13.635 1.00 94.62 82 ALA A C 1
ATOM 609 O O . ALA A 1 82 ? -25.810 -8.197 13.961 1.00 94.62 82 ALA A O 1
ATOM 610 N N . TRP A 1 83 ? -27.307 -9.879 13.952 1.00 94.06 83 TRP A N 1
ATOM 611 C CA . TRP A 1 83 ? -26.443 -10.839 14.618 1.00 94.06 83 TRP A CA 1
ATOM 612 C C . TRP A 1 83 ? -26.815 -12.277 14.257 1.00 94.06 83 TRP A C 1
ATOM 614 O O . TRP A 1 83 ? -27.961 -12.584 13.926 1.00 94.06 83 TRP A O 1
ATOM 624 N N . ALA A 1 84 ? -25.836 -13.168 14.357 1.00 94.25 84 ALA A N 1
ATOM 625 C CA . ALA A 1 84 ? -26.022 -14.609 14.267 1.00 94.25 84 ALA A CA 1
ATOM 626 C C . ALA A 1 84 ? -25.114 -15.306 15.277 1.00 94.25 84 ALA A C 1
ATOM 628 O O . ALA A 1 84 ? -23.997 -14.854 15.532 1.00 94.25 84 ALA A O 1
ATOM 629 N N . GLN A 1 85 ? -25.583 -16.416 15.842 1.00 95.19 85 GLN A N 1
ATOM 630 C CA . GLN A 1 85 ? -24.694 -17.350 16.522 1.00 95.19 85 GLN A CA 1
ATOM 631 C C . GLN A 1 85 ? -24.014 -18.221 15.466 1.00 95.19 85 GLN A C 1
ATOM 633 O O . GLN A 1 85 ? -24.685 -18.760 14.592 1.00 95.19 85 GLN A O 1
ATOM 638 N N . LEU A 1 86 ? -22.695 -18.342 15.557 1.00 94.62 86 LEU A N 1
ATOM 639 C CA . LEU A 1 86 ? -21.882 -19.157 14.666 1.00 94.62 86 LEU A CA 1
ATOM 640 C C . LEU A 1 86 ? -21.758 -20.554 15.275 1.00 94.62 86 LEU A C 1
ATOM 642 O O . LEU A 1 86 ? -21.354 -20.709 16.429 1.00 94.62 86 LEU A O 1
ATOM 646 N N . THR A 1 87 ? -22.132 -21.561 14.500 1.00 93.00 87 THR A N 1
ATOM 647 C CA . THR A 1 87 ? -22.221 -22.972 14.901 1.00 93.00 87 THR A CA 1
ATOM 648 C C . THR A 1 87 ? -21.341 -23.883 14.052 1.00 93.00 87 THR A C 1
ATOM 650 O O . THR A 1 87 ? -21.044 -25.000 14.469 1.00 93.00 87 THR A O 1
ATOM 653 N N . GLY A 1 88 ? -20.884 -23.411 12.891 1.00 90.25 88 GLY A N 1
ATOM 654 C CA . GLY A 1 88 ? -19.933 -24.129 12.053 1.00 90.25 88 GLY A CA 1
ATOM 655 C C . GLY A 1 88 ? -19.421 -23.296 10.884 1.00 90.25 88 GLY A C 1
ATOM 656 O O . GLY A 1 88 ? -19.817 -22.152 10.682 1.00 90.25 88 GLY A O 1
ATOM 657 N N . VAL A 1 89 ? -18.552 -23.900 10.071 1.00 84.38 89 VAL A N 1
ATOM 658 C CA . VAL A 1 89 ? -17.929 -23.262 8.894 1.00 84.38 89 VAL A CA 1
ATOM 659 C C . VAL A 1 89 ? -18.960 -22.812 7.846 1.00 84.38 89 VAL A C 1
ATOM 661 O O . VAL A 1 89 ? -18.719 -21.857 7.112 1.00 84.38 89 VAL A O 1
ATOM 664 N N . ALA A 1 90 ? -20.131 -23.457 7.804 1.00 84.00 90 ALA A N 1
ATOM 665 C CA . ALA A 1 90 ? -21.233 -23.088 6.912 1.00 84.00 90 ALA A CA 1
ATOM 666 C C . ALA A 1 90 ? -21.809 -21.684 7.188 1.00 84.00 90 ALA A C 1
ATOM 668 O O . ALA A 1 90 ? -22.442 -21.110 6.306 1.00 84.00 90 ALA A O 1
ATOM 669 N N . ASP A 1 91 ? -21.550 -21.115 8.370 1.00 87.94 91 ASP A N 1
ATOM 670 C CA . ASP A 1 91 ? -22.006 -19.776 8.756 1.00 87.94 91 ASP A CA 1
ATOM 671 C C . ASP A 1 91 ? -21.079 -18.654 8.239 1.00 87.94 91 ASP A C 1
ATOM 673 O O . ASP A 1 91 ? -21.231 -17.485 8.604 1.00 87.94 91 ASP A O 1
ATOM 677 N N . ALA A 1 92 ? -20.095 -18.976 7.392 1.00 80.69 92 ALA A N 1
ATOM 678 C CA . ALA A 1 92 ? -19.204 -17.988 6.791 1.00 80.69 92 ALA A CA 1
ATOM 679 C C . ALA A 1 92 ? -19.991 -16.905 6.028 1.00 80.69 92 ALA A C 1
ATOM 681 O O . ALA A 1 92 ? -20.895 -17.190 5.240 1.00 80.69 92 ALA A O 1
ATOM 682 N N . GLY A 1 93 ? -19.639 -15.639 6.267 1.00 80.62 93 GLY A N 1
ATOM 683 C CA . GLY A 1 93 ? -20.312 -14.489 5.656 1.00 80.62 93 GLY A CA 1
ATOM 684 C C . GLY A 1 93 ? -21.746 -14.235 6.140 1.00 80.62 93 GLY A C 1
ATOM 685 O O . GLY A 1 93 ? -22.441 -13.409 5.546 1.00 80.62 93 GLY A O 1
ATOM 686 N N . VAL A 1 94 ? -22.221 -14.898 7.200 1.00 91.62 94 VAL A N 1
ATOM 687 C CA . VAL A 1 94 ? -23.561 -14.642 7.741 1.00 91.62 94 VAL A CA 1
ATOM 688 C C . VAL A 1 94 ? -23.663 -13.218 8.311 1.00 91.62 94 VAL A C 1
ATOM 690 O O . VAL A 1 94 ? -22.855 -12.783 9.136 1.00 91.62 94 VAL A O 1
ATOM 693 N N . VAL A 1 95 ? -24.683 -12.483 7.866 1.00 90.56 95 VAL A N 1
ATOM 694 C CA . VAL A 1 95 ? -25.100 -11.191 8.441 1.00 90.56 95 VAL A CA 1
ATOM 695 C C . VAL A 1 95 ? -26.027 -11.444 9.628 1.00 90.56 95 VAL A C 1
ATOM 697 O O . VAL A 1 95 ? -25.906 -10.801 10.670 1.00 90.56 95 VAL A O 1
ATOM 700 N N . GLY A 1 96 ? -26.908 -12.437 9.489 1.00 89.56 96 GLY A N 1
ATOM 701 C CA . GLY A 1 96 ? -27.767 -12.918 10.562 1.00 89.56 96 GLY A CA 1
ATOM 702 C C . GLY A 1 96 ? -29.167 -12.321 10.543 1.00 89.56 96 GLY A C 1
ATOM 703 O O . GLY A 1 96 ? -29.682 -11.928 9.496 1.00 89.56 96 GLY A O 1
ATOM 704 N N . GLN A 1 97 ? -29.797 -12.305 11.715 1.00 89.00 97 GLN A N 1
ATOM 705 C CA . GLN A 1 97 ? -31.137 -11.766 11.920 1.00 89.00 97 GLN A CA 1
ATOM 706 C C . GLN A 1 97 ? -31.063 -10.340 12.455 1.00 89.00 97 GLN A C 1
ATOM 708 O O . GLN A 1 97 ? -30.156 -9.998 13.216 1.00 89.00 97 GLN A O 1
ATOM 713 N N . ALA A 1 98 ? -32.036 -9.517 12.068 1.00 93.06 98 ALA A N 1
ATOM 714 C CA . ALA A 1 98 ? -32.127 -8.142 12.530 1.00 93.06 98 ALA A CA 1
ATOM 715 C C . ALA A 1 98 ? -32.316 -8.073 14.058 1.00 93.06 98 ALA A C 1
ATOM 717 O O . ALA A 1 98 ? -32.977 -8.922 14.663 1.00 93.06 98 ALA A O 1
ATOM 718 N N . THR A 1 99 ? -31.739 -7.058 14.698 1.00 91.69 99 THR A N 1
ATOM 719 C CA . THR A 1 99 ? -32.057 -6.733 16.094 1.00 91.69 99 THR A CA 1
ATOM 720 C C . THR A 1 99 ? -33.511 -6.250 16.205 1.00 91.69 99 THR A C 1
ATOM 722 O O . THR A 1 99 ? -34.083 -5.833 15.202 1.00 91.69 99 THR A O 1
ATOM 725 N N . PRO A 1 100 ? -34.139 -6.273 17.398 1.00 89.19 100 PRO A N 1
ATOM 726 C CA . PRO A 1 100 ? -35.554 -5.905 17.546 1.00 89.19 100 PRO A CA 1
ATOM 727 C C . PRO A 1 100 ? -35.913 -4.506 17.036 1.00 89.19 100 PRO A C 1
ATOM 729 O O . PRO A 1 100 ? -37.045 -4.276 16.624 1.00 89.19 100 PRO A O 1
ATOM 732 N N . ASP A 1 101 ? -34.951 -3.585 17.071 1.00 88.12 101 ASP A N 1
ATOM 733 C CA . ASP A 1 101 ? -35.141 -2.219 16.600 1.00 88.12 101 ASP A CA 1
ATOM 734 C C . ASP A 1 101 ? -34.828 -2.073 15.100 1.00 88.12 101 ASP A C 1
ATOM 736 O O . ASP A 1 101 ? -35.139 -1.039 14.522 1.00 88.12 101 ASP A O 1
ATOM 740 N N . ALA A 1 102 ? -34.190 -3.058 14.456 1.00 93.38 102 ALA A N 1
ATOM 741 C CA . ALA A 1 102 ? -33.722 -2.963 13.074 1.00 93.38 102 ALA A CA 1
ATOM 742 C C . ALA A 1 102 ? -34.621 -3.705 12.095 1.00 93.38 102 ALA A C 1
ATOM 744 O O . ALA A 1 102 ? -35.114 -4.801 12.351 1.00 93.38 102 ALA A O 1
ATOM 745 N N . GLU A 1 103 ? -34.758 -3.123 10.912 1.00 92.75 103 GLU A N 1
ATOM 746 C CA . GLU A 1 103 ? -35.384 -3.756 9.764 1.00 92.75 103 GLU A CA 1
ATOM 747 C C . GLU A 1 103 ? -34.335 -3.954 8.671 1.00 92.75 103 GLU A C 1
ATOM 749 O O . GLU A 1 103 ? -33.660 -3.007 8.275 1.00 92.75 103 GLU A O 1
ATOM 754 N N . LEU A 1 104 ? -34.205 -5.180 8.165 1.00 94.00 104 LEU A N 1
ATOM 755 C CA . LEU A 1 104 ? -33.339 -5.500 7.030 1.00 94.00 104 LEU A CA 1
ATOM 756 C C . LEU A 1 104 ? -34.192 -5.847 5.811 1.00 94.00 104 LEU A C 1
ATOM 758 O O . LEU A 1 104 ? -35.172 -6.599 5.918 1.00 94.00 104 LEU A O 1
ATOM 762 N N . ARG A 1 105 ? -33.820 -5.308 4.649 1.00 92.88 105 ARG A N 1
ATOM 763 C CA . ARG A 1 105 ? -34.458 -5.603 3.360 1.00 92.88 105 ARG A CA 1
ATOM 764 C C . ARG A 1 105 ? -33.421 -5.705 2.250 1.00 92.88 105 ARG A C 1
ATOM 766 O O . ARG A 1 105 ? -32.482 -4.921 2.222 1.00 92.88 105 ARG A O 1
ATOM 773 N N . LEU A 1 106 ? -33.627 -6.642 1.328 1.00 94.00 106 LEU A N 1
ATOM 774 C CA . LEU A 1 106 ? -32.951 -6.648 0.032 1.00 94.00 106 LEU A CA 1
ATOM 775 C C . LEU A 1 106 ? -33.814 -5.871 -0.950 1.00 94.00 106 LEU A C 1
ATOM 777 O O . LEU A 1 106 ? -34.930 -6.307 -1.248 1.00 94.00 106 LEU A O 1
ATOM 781 N N . LEU A 1 107 ? -33.322 -4.723 -1.408 1.00 92.38 107 LEU A N 1
ATOM 782 C CA . LEU A 1 107 ? -34.030 -3.882 -2.368 1.00 92.38 107 LEU A CA 1
ATOM 783 C C . LEU A 1 107 ? -33.197 -3.716 -3.638 1.00 92.38 107 LEU A C 1
ATOM 785 O O . LEU A 1 107 ? -31.967 -3.694 -3.601 1.00 92.38 107 LEU A O 1
ATOM 789 N N . ASP A 1 108 ? -33.883 -3.552 -4.762 1.00 87.00 108 ASP A N 1
ATOM 790 C CA . ASP A 1 108 ? -33.260 -3.096 -5.997 1.00 87.00 108 ASP A CA 1
ATOM 791 C C . ASP A 1 108 ? -32.837 -1.620 -5.858 1.00 87.00 108 ASP A C 1
ATOM 793 O O . ASP A 1 108 ? -33.632 -0.759 -5.465 1.00 87.00 108 ASP A O 1
ATOM 797 N N . SER A 1 109 ? -31.569 -1.323 -6.149 1.00 80.31 109 SER A N 1
ATOM 798 C CA . SER A 1 109 ? -30.957 -0.014 -5.881 1.00 80.31 109 SER A CA 1
ATOM 799 C C . SER A 1 109 ? -31.539 1.130 -6.720 1.00 80.31 109 SER A C 1
ATOM 801 O O . SER A 1 109 ? -31.361 2.297 -6.359 1.00 80.31 109 SER A O 1
ATOM 803 N N . GLU A 1 110 ? -32.240 0.844 -7.819 1.00 79.69 110 GLU A N 1
ATOM 804 C CA . GLU A 1 110 ? -32.877 1.863 -8.661 1.00 79.69 110 GLU A CA 1
ATOM 805 C C . GLU A 1 110 ? -34.350 2.050 -8.296 1.00 79.69 110 GLU A C 1
ATOM 807 O O . GLU A 1 110 ? -34.811 3.171 -8.082 1.00 79.69 110 GLU A O 1
ATOM 812 N N . THR A 1 111 ? -35.088 0.949 -8.187 1.00 83.00 111 THR A N 1
ATOM 813 C CA . THR A 1 111 ? -36.545 0.953 -8.011 1.00 83.00 111 THR A CA 1
ATOM 814 C C . THR A 1 111 ? -36.986 0.970 -6.550 1.00 83.00 111 THR A C 1
ATOM 816 O O . THR A 1 111 ? -38.149 1.266 -6.279 1.00 83.00 111 THR A O 1
ATOM 819 N N . LEU A 1 112 ? -36.082 0.670 -5.607 1.00 88.25 112 LEU A N 1
ATOM 820 C CA . LEU A 1 112 ? -36.358 0.534 -4.169 1.00 88.25 112 LEU A CA 1
ATOM 821 C C . LEU A 1 112 ? -37.451 -0.497 -3.848 1.00 88.25 112 LEU A C 1
ATOM 823 O O . LEU A 1 112 ? -38.125 -0.405 -2.819 1.00 88.25 112 LEU A O 1
ATOM 827 N N . THR A 1 113 ? -37.625 -1.486 -4.725 1.00 88.00 113 THR A N 1
ATOM 828 C CA . THR A 1 113 ? -38.595 -2.570 -4.553 1.00 88.00 113 THR A CA 1
ATOM 829 C C . THR A 1 113 ? -37.939 -3.813 -3.941 1.00 88.00 113 THR A C 1
ATOM 831 O O . THR A 1 113 ? -36.755 -4.054 -4.197 1.00 88.00 113 THR A O 1
ATOM 834 N N . PRO A 1 114 ? -38.661 -4.605 -3.121 1.00 90.25 114 PRO A N 1
ATOM 835 C CA . PRO A 1 114 ? -38.132 -5.845 -2.561 1.00 90.25 114 PRO A CA 1
ATOM 836 C C . PRO A 1 114 ? -37.719 -6.858 -3.623 1.00 90.25 114 PRO A C 1
ATOM 838 O O . PRO A 1 114 ? -38.452 -7.109 -4.582 1.00 90.25 114 PRO A O 1
ATOM 841 N N . VAL A 1 115 ? -36.585 -7.511 -3.387 1.00 89.56 115 VAL A N 1
ATOM 842 C CA . VAL A 1 115 ? -36.105 -8.630 -4.200 1.00 89.56 115 VAL A CA 1
ATOM 843 C C . VAL A 1 115 ? -36.466 -9.956 -3.519 1.00 89.56 115 VAL A C 1
ATOM 845 O O . VAL A 1 115 ? -36.488 -10.058 -2.292 1.00 89.56 115 VAL A O 1
ATOM 848 N N . ALA A 1 116 ? -36.794 -10.980 -4.312 1.00 82.19 116 ALA A N 1
ATOM 849 C CA . ALA A 1 116 ? -37.172 -12.295 -3.799 1.00 82.19 116 ALA A CA 1
ATOM 850 C C . ALA A 1 116 ? -36.019 -12.984 -3.026 1.00 82.19 116 ALA A C 1
ATOM 852 O O . ALA A 1 116 ? -34.853 -12.824 -3.401 1.00 82.19 116 ALA A O 1
ATOM 853 N N . PRO A 1 117 ? -36.321 -13.805 -1.996 1.00 83.31 117 PRO A N 1
ATOM 854 C CA . PRO A 1 117 ? -35.313 -14.617 -1.313 1.00 83.31 117 PRO A CA 1
ATOM 855 C C . PRO A 1 117 ? -34.500 -15.480 -2.289 1.00 83.31 117 PRO A C 1
ATOM 857 O O . PRO A 1 117 ? -35.039 -16.030 -3.250 1.00 83.31 117 PRO A O 1
ATOM 860 N N . GLY A 1 118 ? -33.199 -15.607 -2.031 1.00 79.50 118 GLY A N 1
ATOM 861 C CA . GLY A 1 118 ? -32.230 -16.303 -2.883 1.00 79.50 118 GLY A CA 1
ATOM 862 C C . GLY A 1 118 ? -31.577 -15.439 -3.968 1.00 79.50 118 GLY A C 1
ATOM 863 O O . GLY A 1 118 ? -30.528 -15.825 -4.480 1.00 79.50 118 GLY A O 1
ATOM 864 N N . CYS A 1 119 ? -32.132 -14.271 -4.293 1.00 82.00 119 CYS A N 1
ATOM 865 C CA . CYS A 1 119 ? -31.496 -13.315 -5.199 1.00 82.00 119 CYS A CA 1
ATOM 866 C C . CYS A 1 119 ? -30.502 -12.416 -4.452 1.00 82.00 119 CYS A C 1
ATOM 868 O O . CYS A 1 119 ? -30.713 -12.066 -3.290 1.00 82.00 119 CYS A O 1
ATOM 870 N N . GLU A 1 120 ? -29.419 -12.041 -5.131 1.00 89.06 120 GLU A N 1
ATOM 871 C CA . GLU A 1 120 ? -28.461 -11.050 -4.640 1.00 89.06 120 GLU A CA 1
ATOM 872 C C . GLU A 1 120 ? -28.986 -9.640 -4.928 1.00 89.06 120 GLU A C 1
ATOM 874 O O . GLU A 1 120 ? -29.379 -9.346 -6.058 1.00 89.06 120 GLU A O 1
ATOM 879 N N . ALA A 1 121 ? -29.010 -8.778 -3.913 1.00 88.88 121 ALA A N 1
ATOM 880 C CA . ALA A 1 121 ? -29.353 -7.365 -4.056 1.00 88.88 121 ALA A CA 1
ATOM 881 C C . ALA A 1 121 ? -28.657 -6.521 -2.980 1.00 88.88 121 ALA A C 1
ATOM 883 O O . ALA A 1 121 ? -28.000 -7.058 -2.084 1.00 88.88 121 ALA A O 1
ATOM 884 N N . GLU A 1 122 ? -28.811 -5.198 -3.048 1.00 94.00 122 GLU A N 1
ATOM 885 C CA . GLU A 1 122 ? -28.291 -4.307 -2.013 1.00 94.00 122 GLU A CA 1
ATOM 886 C C . GLU A 1 122 ? -29.104 -4.453 -0.718 1.00 94.00 122 GLU A C 1
ATOM 888 O O . GLU A 1 122 ? -30.339 -4.494 -0.719 1.00 94.00 122 GLU A O 1
ATOM 893 N N . LEU A 1 123 ? -28.392 -4.524 0.405 1.00 94.38 123 LEU A N 1
ATOM 894 C CA . LEU A 1 123 ? -28.967 -4.554 1.738 1.00 94.38 123 LEU A CA 1
ATOM 895 C C . LEU A 1 123 ? -29.340 -3.133 2.173 1.00 94.38 123 LEU A C 1
ATOM 897 O O . LEU A 1 123 ? -28.539 -2.203 2.097 1.00 94.38 123 LEU A O 1
ATOM 901 N N . PHE A 1 124 ? -30.556 -2.965 2.670 1.00 95.19 124 PHE A N 1
ATOM 902 C CA . PHE A 1 124 ? -31.064 -1.722 3.234 1.00 95.19 124 PHE A CA 1
ATOM 903 C C . PHE A 1 124 ? -31.393 -1.934 4.703 1.00 95.19 124 PHE A C 1
ATOM 905 O O . PHE A 1 124 ? -31.943 -2.971 5.086 1.00 95.19 124 PHE A O 1
ATOM 912 N N . VAL A 1 125 ? -31.081 -0.924 5.515 1.00 96.06 125 VAL A N 1
ATOM 913 C CA . VAL A 1 125 ? -31.354 -0.933 6.955 1.00 96.06 125 VAL A CA 1
ATOM 914 C C . VAL A 1 125 ? -32.384 0.140 7.283 1.00 96.06 125 VAL A C 1
ATOM 916 O O . VAL A 1 125 ? -32.197 1.304 6.942 1.00 96.06 125 VAL A O 1
ATOM 919 N N . GLY A 1 126 ? -33.469 -0.245 7.940 1.00 94.06 126 GLY A N 1
ATOM 920 C CA . GLY A 1 126 ? -34.498 0.634 8.487 1.00 94.06 126 GLY A CA 1
ATOM 921 C C . GLY A 1 126 ? -34.523 0.570 10.014 1.00 94.06 126 GLY A C 1
ATOM 922 O O . GLY A 1 126 ? -34.018 -0.381 10.609 1.00 94.06 126 GLY A O 1
ATOM 923 N N . GLY A 1 127 ? -35.123 1.578 10.647 1.00 92.00 127 GLY A N 1
ATOM 924 C CA . GLY A 1 127 ? -35.364 1.594 12.094 1.00 92.00 127 GLY A CA 1
ATOM 925 C C . GLY A 1 127 ? -34.981 2.911 12.783 1.00 92.00 127 GLY A C 1
ATOM 926 O O . GLY A 1 127 ? -34.420 3.817 12.162 1.00 92.00 127 GLY A O 1
ATOM 927 N N . PRO A 1 128 ? -35.281 3.056 14.085 1.00 91.00 128 PRO A N 1
ATOM 928 C CA . PRO A 1 128 ? -35.007 4.266 14.856 1.00 91.00 128 PRO A CA 1
ATOM 929 C C . PRO A 1 128 ? -33.516 4.503 15.145 1.00 91.00 128 PRO A C 1
ATOM 931 O O . PRO A 1 128 ? -33.168 5.585 15.608 1.00 91.00 128 PRO A O 1
ATOM 934 N N . MET A 1 129 ? -32.632 3.529 14.893 1.00 92.56 129 MET A N 1
ATOM 935 C CA . MET A 1 129 ? -31.180 3.678 15.082 1.00 92.56 129 MET A CA 1
ATOM 936 C C . MET A 1 129 ? -30.478 4.429 13.950 1.00 92.56 129 MET A C 1
ATOM 938 O O . MET A 1 129 ? -29.290 4.730 14.071 1.00 92.56 129 MET A O 1
ATOM 942 N N . LEU A 1 130 ? -31.166 4.674 12.831 1.00 94.25 130 LEU A N 1
ATOM 943 C CA . LEU A 1 130 ? -30.568 5.365 11.698 1.00 94.25 130 LEU A CA 1
ATOM 944 C C . LEU A 1 130 ? -30.101 6.758 12.119 1.00 94.25 130 LEU A C 1
ATOM 946 O O . LEU A 1 130 ? -30.880 7.558 12.643 1.00 94.25 130 LEU A O 1
ATOM 950 N N . ALA A 1 131 ? -28.837 7.067 11.840 1.00 90.00 131 ALA A N 1
ATOM 951 C CA . ALA A 1 131 ? -28.276 8.385 12.085 1.00 90.00 131 ALA A CA 1
ATOM 952 C C . ALA A 1 131 ? -29.050 9.462 11.310 1.00 90.00 131 ALA A C 1
ATOM 954 O O . ALA A 1 131 ? -29.629 9.213 10.250 1.00 90.00 131 ALA A O 1
ATOM 955 N N . THR A 1 132 ? -29.049 10.695 11.810 1.00 85.62 132 THR A N 1
ATOM 956 C CA . THR A 1 132 ? -29.730 11.818 11.145 1.00 85.62 132 THR A CA 1
ATOM 957 C C . THR A 1 132 ? -29.138 12.129 9.764 1.00 85.62 132 THR A C 1
ATOM 959 O O . THR A 1 132 ? -29.853 12.614 8.898 1.00 85.62 132 THR A O 1
ATOM 962 N N . GLY A 1 133 ? -27.870 11.795 9.523 1.00 85.38 133 GLY A N 1
ATOM 963 C CA . GLY A 1 133 ? -27.166 12.029 8.262 1.00 85.38 133 GLY A CA 1
ATOM 964 C C . GLY A 1 133 ? -25.664 12.184 8.494 1.00 85.38 133 GLY A C 1
ATOM 965 O O . GLY A 1 133 ? -25.160 11.824 9.561 1.00 85.38 133 GLY A O 1
ATOM 966 N N . PHE A 1 134 ? -24.959 12.753 7.517 1.00 81.94 134 PHE A N 1
ATOM 967 C CA . PHE A 1 134 ? -23.540 13.096 7.630 1.00 81.94 134 PHE A CA 1
ATOM 968 C C . PHE A 1 134 ? -23.372 14.556 8.071 1.00 81.94 134 PHE A C 1
ATOM 970 O O . PHE A 1 134 ? -24.084 15.448 7.608 1.00 81.94 134 PHE A O 1
ATOM 977 N N . LEU A 1 135 ? -22.445 14.816 8.997 1.00 75.81 135 LEU A N 1
ATOM 978 C CA . LEU A 1 135 ? -22.232 16.160 9.534 1.00 75.81 135 LEU A CA 1
ATOM 979 C C . LEU A 1 135 ? -21.685 17.094 8.442 1.00 75.81 135 LEU A C 1
ATOM 981 O O . LEU A 1 135 ? -20.557 16.916 7.994 1.00 75.81 135 LEU A O 1
ATOM 985 N N . GLY A 1 136 ? -22.470 18.107 8.063 1.00 79.31 136 GLY A N 1
ATOM 986 C CA . GLY A 1 136 ? -22.072 19.113 7.072 1.00 79.31 136 GLY A CA 1
ATOM 987 C C . GLY A 1 136 ? -22.190 18.670 5.609 1.00 79.31 136 GLY A C 1
ATOM 988 O O . GLY A 1 136 ? -21.687 19.380 4.745 1.00 79.31 136 GLY A O 1
ATOM 989 N N . ASP A 1 137 ? -22.843 17.535 5.330 1.00 72.38 137 ASP A N 1
ATOM 990 C CA . ASP A 1 137 ? -23.002 16.991 3.975 1.00 72.38 137 ASP A CA 1
ATOM 991 C C . ASP A 1 137 ? -24.424 16.442 3.754 1.00 72.38 137 ASP A C 1
ATOM 993 O O . ASP A 1 137 ? -24.696 15.240 3.835 1.00 72.38 137 ASP A O 1
ATOM 997 N N . GLU A 1 138 ? -25.361 17.363 3.517 1.00 79.38 138 GLU A N 1
ATOM 998 C CA . GLU A 1 138 ? -26.775 17.044 3.275 1.00 79.38 138 GLU A CA 1
ATOM 999 C C . GLU A 1 138 ? -26.968 16.268 1.963 1.00 79.38 138 GLU A C 1
ATOM 1001 O O . GLU A 1 138 ? -27.779 15.348 1.908 1.00 79.38 138 GLU A O 1
ATOM 1006 N N . SER A 1 139 ? -26.160 16.549 0.934 1.00 68.62 139 SER A N 1
ATOM 1007 C CA . SER A 1 139 ? -26.248 15.854 -0.356 1.00 68.62 139 SER A CA 1
ATOM 1008 C C . SER A 1 139 ? -25.889 14.372 -0.238 1.00 68.62 139 SER A C 1
ATOM 1010 O O . SER A 1 139 ? -26.559 13.527 -0.836 1.00 68.62 139 SER A O 1
ATOM 1012 N N . ALA A 1 140 ? -24.844 14.029 0.522 1.00 68.62 140 ALA A N 1
ATOM 1013 C CA . ALA A 1 140 ? -24.512 12.633 0.791 1.00 68.62 140 ALA A CA 1
ATOM 1014 C C . ALA A 1 140 ? -25.572 11.961 1.675 1.00 68.62 140 ALA A C 1
ATOM 1016 O O . ALA A 1 140 ? -25.847 10.767 1.514 1.00 68.62 140 ALA A O 1
ATOM 1017 N N . ALA A 1 141 ? -26.181 12.719 2.596 1.00 76.94 141 ALA A N 1
ATOM 1018 C CA . ALA A 1 141 ? -27.254 12.213 3.438 1.00 76.94 141 ALA A CA 1
ATOM 1019 C C . ALA A 1 141 ? -28.489 11.851 2.599 1.00 76.94 141 ALA A C 1
ATOM 1021 O O . ALA A 1 141 ? -28.989 10.738 2.733 1.00 76.94 141 ALA A O 1
ATOM 1022 N N . ASP A 1 142 ? -28.916 12.709 1.673 1.00 81.62 142 ASP A N 1
ATOM 1023 C CA . ASP A 1 142 ? -30.066 12.452 0.796 1.00 81.62 142 ASP A CA 1
ATOM 1024 C C . ASP A 1 142 ? -29.838 11.263 -0.150 1.00 81.62 142 ASP A C 1
ATOM 1026 O O . ASP A 1 142 ? -30.755 10.486 -0.424 1.00 81.62 142 ASP A O 1
ATOM 1030 N N . ALA A 1 143 ? -28.599 11.066 -0.610 1.00 81.38 143 ALA A N 1
ATOM 1031 C CA . ALA A 1 143 ? -28.245 9.956 -1.494 1.00 81.38 143 ALA A CA 1
ATOM 1032 C C . ALA A 1 143 ? -28.273 8.581 -0.798 1.00 81.38 143 ALA A C 1
ATOM 1034 O O . ALA A 1 143 ? -28.466 7.557 -1.459 1.00 81.38 143 ALA A O 1
ATOM 1035 N N . ARG A 1 144 ? -28.048 8.531 0.523 1.00 89.06 144 ARG A N 1
ATOM 1036 C CA . ARG A 1 144 ? -27.918 7.273 1.282 1.00 89.06 144 ARG A CA 1
ATOM 1037 C C . ARG A 1 144 ? -29.073 7.014 2.245 1.00 89.06 144 ARG A C 1
ATOM 1039 O O . ARG A 1 144 ? -29.439 5.857 2.430 1.00 89.06 144 ARG A O 1
ATOM 1046 N N . PHE A 1 145 ? -29.666 8.049 2.832 1.00 92.75 145 PHE A N 1
ATOM 1047 C CA . PHE A 1 145 ? -30.814 7.954 3.734 1.00 92.75 145 PHE A CA 1
ATOM 1048 C C . PHE A 1 145 ? -32.109 8.250 2.976 1.00 92.75 145 PHE A C 1
ATOM 1050 O O . PHE A 1 145 ? -32.670 9.342 3.051 1.00 92.75 145 PHE A O 1
ATOM 1057 N N . VAL A 1 146 ? -32.592 7.253 2.244 1.00 92.75 146 VAL A N 1
ATOM 1058 C CA . VAL A 1 146 ? -33.757 7.384 1.369 1.00 92.75 146 VAL A CA 1
ATOM 1059 C C . VAL A 1 146 ? -35.063 7.143 2.121 1.00 92.75 146 VAL A C 1
ATOM 1061 O O . VAL A 1 146 ? -35.117 6.393 3.094 1.00 92.75 146 VAL A O 1
ATOM 1064 N N . THR A 1 147 ? -36.147 7.759 1.654 1.00 92.62 147 THR A N 1
ATOM 1065 C CA . THR A 1 147 ? -37.498 7.475 2.154 1.00 92.62 147 THR A CA 1
ATOM 1066 C C . THR A 1 147 ? -38.242 6.628 1.129 1.00 92.62 147 THR A C 1
ATOM 1068 O O . THR A 1 147 ? -38.380 7.040 -0.019 1.00 92.62 147 THR A O 1
ATOM 1071 N N . ALA A 1 148 ? -38.711 5.448 1.531 1.00 90.88 148 ALA A N 1
ATOM 1072 C CA . ALA A 1 148 ? -39.381 4.496 0.648 1.00 90.88 148 ALA A CA 1
ATOM 1073 C C . ALA A 1 148 ? -40.432 3.668 1.397 1.00 90.88 148 ALA A C 1
ATOM 1075 O O . ALA A 1 148 ? -40.365 3.508 2.619 1.00 90.88 148 ALA A O 1
ATOM 1076 N N . ASP A 1 149 ? -41.387 3.117 0.648 1.00 91.69 149 ASP A N 1
ATOM 1077 C CA . ASP A 1 149 ? -42.400 2.187 1.152 1.00 91.69 149 ASP A CA 1
ATOM 1078 C C . ASP A 1 149 ? -42.312 0.834 0.422 1.00 91.69 149 ASP A C 1
ATOM 1080 O O . ASP A 1 149 ? -43.155 0.527 -0.422 1.00 91.69 149 ASP A O 1
ATOM 1084 N N . PRO A 1 150 ? -41.272 0.029 0.703 1.00 85.81 150 PRO A N 1
ATOM 1085 C CA . PRO A 1 150 ? -41.039 -1.215 -0.028 1.00 85.81 150 PRO A CA 1
ATOM 1086 C C . PRO A 1 150 ? -42.124 -2.277 0.223 1.00 85.81 150 PRO A C 1
ATOM 1088 O O . PRO A 1 150 ? -42.350 -3.125 -0.633 1.00 85.81 150 PRO A O 1
ATOM 1091 N N . ASP A 1 151 ? -42.816 -2.219 1.367 1.00 83.56 151 ASP A N 1
ATOM 1092 C CA . ASP A 1 151 ? -43.805 -3.228 1.775 1.00 83.56 151 ASP A CA 1
ATOM 1093 C C . ASP A 1 151 ? -45.270 -2.743 1.633 1.00 83.56 151 ASP A C 1
ATOM 1095 O O . ASP A 1 151 ? -46.198 -3.480 1.967 1.00 83.56 151 ASP A O 1
ATOM 1099 N N . GLY A 1 152 ? -45.509 -1.503 1.183 1.00 83.00 152 GLY A N 1
ATOM 1100 C CA . GLY A 1 152 ? -46.850 -0.900 1.108 1.00 83.00 152 GLY A CA 1
ATOM 1101 C C . GLY A 1 152 ? -47.478 -0.555 2.470 1.00 83.00 152 GLY A C 1
ATOM 1102 O O . GLY A 1 152 ? -48.701 -0.457 2.584 1.00 83.00 152 GLY A O 1
ATOM 1103 N N . ALA A 1 153 ? -46.659 -0.416 3.515 1.00 80.44 153 ALA A N 1
ATOM 1104 C CA . ALA A 1 153 ? -47.066 -0.166 4.900 1.00 80.44 153 ALA A CA 1
ATOM 1105 C C . ALA A 1 153 ? -46.885 1.304 5.336 1.00 80.44 153 ALA A C 1
ATOM 1107 O O . ALA A 1 153 ? -47.139 1.644 6.493 1.00 80.44 153 ALA A O 1
ATOM 1108 N N . GLY A 1 154 ? -46.456 2.174 4.421 1.00 86.25 154 GLY A N 1
ATOM 1109 C CA . GLY A 1 154 ? -46.159 3.583 4.646 1.00 86.25 154 GLY A CA 1
ATOM 1110 C C . GLY A 1 154 ? -44.686 3.934 4.417 1.00 86.25 154 GLY A C 1
ATOM 1111 O O . GLY A 1 154 ? -43.779 3.117 4.598 1.00 86.25 154 GLY A O 1
ATOM 1112 N N . LEU A 1 155 ? -44.455 5.196 4.041 1.00 90.62 155 LEU A N 1
ATOM 1113 C CA . LEU A 1 155 ? -43.119 5.751 3.823 1.00 90.62 155 LEU A CA 1
ATOM 1114 C C . LEU A 1 155 ? -42.284 5.679 5.106 1.00 90.62 155 LEU A C 1
ATOM 1116 O O . LEU A 1 155 ? -42.655 6.232 6.142 1.00 90.62 155 LEU A O 1
ATOM 1120 N N . ARG A 1 156 ? -41.131 5.020 5.008 1.00 91.75 156 ARG A N 1
ATOM 1121 C CA . ARG A 1 156 ? -40.155 4.843 6.086 1.00 91.75 156 ARG A CA 1
ATOM 1122 C C . ARG A 1 156 ? -38.773 5.255 5.603 1.00 91.75 156 ARG A C 1
ATOM 1124 O O . ARG A 1 156 ? -38.499 5.266 4.404 1.00 91.75 156 ARG A O 1
ATOM 1131 N N . ARG A 1 157 ? -37.906 5.612 6.546 1.00 92.62 157 ARG A N 1
ATOM 1132 C CA . ARG A 1 157 ? -36.521 5.994 6.266 1.00 92.62 157 ARG A CA 1
ATOM 1133 C C . ARG A 1 157 ? -35.635 4.750 6.260 1.00 92.62 157 ARG A C 1
ATOM 1135 O O . ARG A 1 157 ? -35.704 3.948 7.189 1.00 92.62 157 ARG A O 1
ATOM 1142 N N . TRP A 1 158 ? -34.808 4.627 5.232 1.00 94.94 158 TRP A N 1
ATOM 1143 C CA . TRP A 1 158 ? -33.904 3.510 4.989 1.00 94.94 158 TRP A CA 1
ATOM 1144 C C . TRP A 1 158 ? -32.498 4.025 4.711 1.00 94.94 158 TRP A C 1
ATOM 1146 O O . TRP A 1 158 ? -32.325 5.060 4.074 1.00 94.94 158 TRP A O 1
ATOM 1156 N N . TYR A 1 159 ? -31.491 3.280 5.146 1.00 95.00 159 TYR A N 1
ATOM 1157 C CA . TYR A 1 159 ? -30.096 3.517 4.814 1.00 95.00 159 TYR A CA 1
ATOM 1158 C C . TYR A 1 159 ? -29.617 2.522 3.749 1.00 95.00 159 TYR A C 1
ATOM 1160 O O . TYR A 1 159 ? -29.710 1.308 3.947 1.00 95.00 159 TYR A O 1
ATOM 1168 N N . ARG A 1 160 ? -29.096 3.054 2.637 1.00 94.06 160 ARG A N 1
ATOM 1169 C CA . ARG A 1 160 ? -28.412 2.331 1.551 1.00 94.06 160 ARG A CA 1
ATOM 1170 C C . ARG A 1 160 ? -27.012 1.922 1.997 1.00 94.06 160 ARG A C 1
ATOM 1172 O O . ARG A 1 160 ? -26.125 2.773 2.081 1.00 94.06 160 ARG A O 1
ATOM 1179 N N . THR A 1 161 ? -26.808 0.640 2.291 1.00 91.00 161 THR A N 1
ATOM 1180 C CA . THR A 1 161 ? -25.551 0.160 2.895 1.00 91.00 161 THR A CA 1
ATOM 1181 C C . THR A 1 161 ? -24.378 0.094 1.914 1.00 91.00 161 THR A C 1
ATOM 1183 O O . THR A 1 161 ? -23.218 0.178 2.330 1.00 91.00 161 THR A O 1
ATOM 1186 N N . GLY A 1 162 ? -24.664 -0.051 0.618 1.00 87.38 162 GLY A N 1
ATOM 1187 C CA . GLY A 1 162 ? -23.679 -0.431 -0.390 1.00 87.38 162 GLY A CA 1
ATOM 1188 C C . GLY A 1 162 ? -23.205 -1.887 -0.292 1.00 87.38 162 GLY A C 1
ATOM 1189 O O . GLY A 1 162 ? -22.330 -2.293 -1.052 1.00 87.38 162 GLY A O 1
ATOM 1190 N N . ASP A 1 163 ? -23.749 -2.684 0.629 1.00 89.00 163 ASP A N 1
ATOM 1191 C CA . ASP A 1 163 ? -23.415 -4.098 0.783 1.00 89.00 163 ASP A CA 1
ATOM 1192 C C . ASP A 1 163 ? -24.390 -4.956 -0.032 1.00 89.00 163 ASP A C 1
ATOM 1194 O O . ASP A 1 163 ? -25.606 -4.778 0.041 1.00 89.00 163 ASP A O 1
ATOM 1198 N N . LEU A 1 164 ? -23.858 -5.905 -0.799 1.00 90.12 164 LEU A N 1
ATOM 1199 C CA . LEU A 1 164 ? -24.632 -6.919 -1.507 1.00 90.12 164 LEU A CA 1
ATOM 1200 C C . LEU A 1 164 ? -24.838 -8.122 -0.594 1.00 90.12 164 LEU A C 1
ATOM 1202 O O . LEU A 1 164 ? -23.902 -8.605 0.053 1.00 90.12 164 LEU A O 1
ATOM 1206 N N . ALA A 1 165 ? -26.066 -8.621 -0.552 1.00 91.00 165 ALA A N 1
ATOM 1207 C CA . ALA A 1 165 ? -26.428 -9.773 0.251 1.00 91.00 165 ALA A CA 1
ATOM 1208 C C . ALA A 1 165 ? -27.500 -10.630 -0.433 1.00 91.00 165 ALA A C 1
ATOM 1210 O O . ALA A 1 165 ? -28.221 -10.185 -1.323 1.00 91.00 165 ALA A O 1
ATOM 1211 N N . THR A 1 166 ? -27.612 -11.875 0.021 1.00 91.25 166 THR A N 1
ATOM 1212 C CA . THR A 1 166 ? -28.698 -12.806 -0.321 1.00 91.25 166 THR A CA 1
ATOM 1213 C C . THR A 1 166 ? -29.465 -13.184 0.936 1.00 91.25 166 THR A C 1
ATOM 1215 O O . THR A 1 166 ? -28.859 -13.321 1.999 1.00 91.25 166 THR A O 1
ATOM 1218 N N . GLN A 1 167 ? -30.769 -13.426 0.816 1.00 92.69 167 GLN A N 1
ATOM 1219 C CA . GLN A 1 167 ? -31.597 -13.913 1.920 1.00 92.69 167 GLN A CA 1
ATOM 1220 C C . GLN A 1 167 ? -31.936 -15.393 1.720 1.00 92.69 167 GLN A C 1
ATOM 1222 O O . GLN A 1 167 ? -32.462 -15.770 0.673 1.00 92.69 167 GLN A O 1
ATOM 1227 N N . GLY A 1 168 ? -31.633 -16.227 2.714 1.00 85.06 168 GLY A N 1
ATOM 1228 C CA . GLY A 1 168 ? -32.013 -17.636 2.748 1.00 85.06 168 GLY A CA 1
ATOM 1229 C C . GLY A 1 168 ? -33.523 -17.832 2.909 1.00 85.06 168 GLY A C 1
ATOM 1230 O O . GLY A 1 168 ? -34.259 -16.919 3.285 1.00 85.06 168 GLY A O 1
ATOM 1231 N N . ALA A 1 169 ? -34.004 -19.050 2.642 1.00 79.94 169 ALA A N 1
ATOM 1232 C CA . ALA A 1 169 ? -35.421 -19.403 2.805 1.00 79.94 169 ALA A CA 1
ATOM 1233 C C . ALA A 1 169 ? -35.902 -19.341 4.271 1.00 79.94 169 ALA A C 1
ATOM 1235 O O . ALA A 1 169 ? -37.096 -19.232 4.536 1.00 79.94 169 ALA A O 1
ATOM 1236 N N . ASP A 1 170 ? -34.964 -19.399 5.213 1.00 82.00 170 ASP A N 1
ATOM 1237 C CA . ASP A 1 170 ? -35.143 -19.220 6.655 1.00 82.00 170 ASP A CA 1
ATOM 1238 C C . ASP A 1 170 ? -35.153 -17.741 7.092 1.00 82.00 170 ASP A C 1
ATOM 1240 O O . ASP A 1 170 ? -35.322 -17.442 8.275 1.00 82.00 170 ASP A O 1
ATOM 1244 N N . GLY A 1 171 ? -34.994 -16.809 6.147 1.00 84.31 171 GLY A N 1
ATOM 1245 C CA . GLY A 1 171 ? -34.991 -15.369 6.383 1.00 84.31 171 GLY A CA 1
ATOM 1246 C C . GLY A 1 171 ? -33.640 -14.797 6.819 1.00 84.31 171 GLY A C 1
ATOM 1247 O O . GLY A 1 171 ? -33.562 -13.588 7.051 1.00 84.31 171 GLY A O 1
ATOM 1248 N N . VAL A 1 172 ? -32.589 -15.618 6.909 1.00 89.62 172 VAL A N 1
ATOM 1249 C CA . VAL A 1 172 ? -31.239 -15.200 7.317 1.00 89.62 172 VAL A CA 1
ATOM 1250 C C . VAL A 1 172 ? -30.500 -14.550 6.148 1.00 89.62 172 VAL A C 1
ATOM 1252 O O . VAL A 1 172 ? -30.558 -15.028 5.016 1.00 89.62 172 VAL A O 1
ATOM 1255 N N . PHE A 1 173 ? -29.784 -13.457 6.412 1.00 92.94 173 PHE A N 1
ATOM 1256 C CA . PHE A 1 173 ? -29.015 -12.745 5.391 1.00 92.94 173 PHE A CA 1
ATOM 1257 C C . PHE A 1 173 ? -27.554 -13.209 5.360 1.00 92.94 173 PHE A C 1
ATOM 1259 O O . PHE A 1 173 ? -26.933 -13.418 6.406 1.00 92.94 173 PHE A O 1
ATOM 1266 N N . PHE A 1 174 ? -26.993 -13.304 4.154 1.00 89.00 174 PHE A N 1
ATOM 1267 C CA . PHE A 1 174 ? -25.594 -13.641 3.889 1.00 89.00 174 PHE A CA 1
ATOM 1268 C C . PHE A 1 174 ? -24.953 -12.560 3.029 1.00 89.00 174 PHE A C 1
ATOM 1270 O O . PHE A 1 174 ? -25.482 -12.213 1.974 1.00 89.00 174 PHE A O 1
ATOM 1277 N N . PHE A 1 175 ? -23.807 -12.058 3.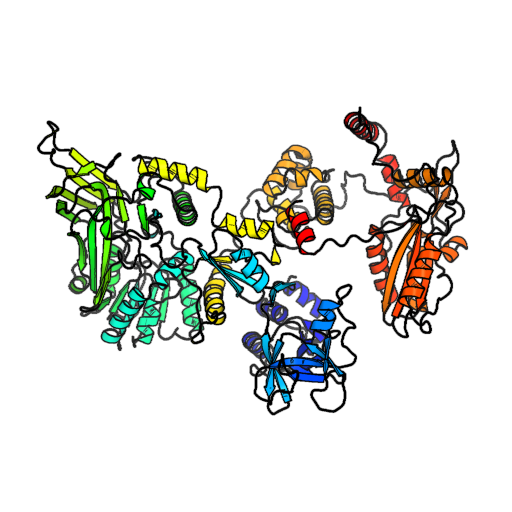471 1.00 87.38 175 PHE A N 1
ATOM 1278 C CA . PHE A 1 175 ? -23.007 -11.067 2.765 1.00 87.38 175 PHE A CA 1
ATOM 1279 C C . PHE A 1 175 ? -22.371 -11.677 1.508 1.00 87.38 175 PHE A C 1
ATOM 1281 O O . PHE A 1 175 ? -21.889 -12.812 1.540 1.00 87.38 175 PHE A O 1
ATOM 1288 N N . LYS A 1 176 ? -22.368 -10.925 0.403 1.00 83.62 176 LYS A N 1
ATOM 1289 C CA . LYS A 1 176 ? -21.808 -11.335 -0.898 1.00 83.62 176 LYS A CA 1
ATOM 1290 C C . LYS A 1 176 ? -20.714 -10.417 -1.423 1.00 83.62 176 LYS A C 1
ATOM 1292 O O . LYS A 1 176 ? -19.926 -10.841 -2.258 1.00 83.62 176 LYS A O 1
ATOM 1297 N N . GLY A 1 177 ? -20.623 -9.197 -0.910 1.00 74.00 177 GLY A N 1
ATOM 1298 C CA . GLY A 1 177 ? -19.626 -8.224 -1.336 1.00 74.00 177 GLY A CA 1
ATOM 1299 C C . GLY A 1 177 ? -20.159 -6.809 -1.195 1.00 74.00 177 GLY A C 1
ATOM 1300 O O . GLY A 1 177 ? -21.169 -6.580 -0.534 1.00 74.00 177 GLY A O 1
ATOM 1301 N N . ARG A 1 178 ? -19.490 -5.853 -1.832 1.00 75.38 178 ARG A N 1
ATOM 1302 C CA . ARG A 1 178 ? -19.959 -4.468 -1.930 1.00 75.38 178 ARG A CA 1
ATOM 1303 C C . ARG A 1 178 ? -20.357 -4.144 -3.361 1.00 75.38 178 ARG A C 1
ATOM 1305 O O . ARG A 1 178 ? -19.774 -4.675 -4.304 1.00 75.38 178 ARG A O 1
ATOM 1312 N N . ASN A 1 179 ? -21.355 -3.280 -3.515 1.00 71.56 179 ASN A N 1
ATOM 1313 C CA . ASN A 1 179 ? -21.769 -2.750 -4.813 1.00 71.56 179 ASN A CA 1
ATOM 1314 C C . ASN A 1 179 ? -20.928 -1.537 -5.257 1.00 71.56 179 ASN A C 1
ATOM 1316 O O . ASN A 1 179 ? -21.062 -1.089 -6.395 1.00 71.56 179 ASN A O 1
ATOM 1320 N N . ASP A 1 180 ? -20.055 -1.032 -4.381 1.00 64.62 180 ASP A N 1
ATOM 1321 C CA . ASP A 1 180 ? -19.069 0.008 -4.654 1.00 64.62 180 ASP A CA 1
ATOM 1322 C C . ASP A 1 180 ? -17.628 -0.521 -4.519 1.00 64.62 180 ASP A C 1
ATOM 1324 O O . ASP A 1 180 ? -17.389 -1.641 -4.071 1.00 64.62 180 ASP A O 1
ATOM 1328 N N . ALA A 1 181 ? -16.651 0.280 -4.951 1.00 54.72 181 ALA A N 1
ATOM 1329 C CA . ALA A 1 181 ? -15.232 -0.082 -4.937 1.00 54.72 181 ALA A CA 1
ATOM 1330 C C . ALA A 1 181 ? -14.558 0.128 -3.562 1.00 54.72 181 ALA A C 1
ATOM 1332 O O . ALA A 1 181 ? -13.332 0.184 -3.480 1.00 54.72 181 ALA A O 1
ATOM 1333 N N . GLN A 1 182 ? -15.319 0.296 -2.474 1.00 62.50 182 GLN A N 1
ATOM 1334 C CA . GLN A 1 182 ? -14.728 0.556 -1.160 1.00 62.50 182 GLN A CA 1
ATOM 1335 C C . GLN A 1 182 ? -14.193 -0.727 -0.512 1.00 62.50 182 GLN A C 1
ATOM 1337 O O . GLN A 1 182 ? -14.888 -1.735 -0.427 1.00 62.50 182 GLN A O 1
ATOM 1342 N N . VAL A 1 183 ? -12.976 -0.659 0.021 1.00 65.31 183 VAL A N 1
ATOM 1343 C CA . VAL A 1 183 ? -12.287 -1.733 0.752 1.00 65.31 183 VAL A CA 1
ATOM 1344 C C . VAL A 1 183 ? -11.848 -1.240 2.135 1.00 65.31 183 VAL A C 1
ATOM 1346 O O . VAL A 1 183 ? -11.697 -0.037 2.362 1.00 65.31 183 VAL A O 1
ATOM 1349 N N . LYS A 1 184 ? -11.691 -2.146 3.109 1.00 56.00 184 LYS A N 1
ATOM 1350 C CA . LYS A 1 184 ? -11.274 -1.794 4.480 1.00 56.00 184 LYS A CA 1
ATOM 1351 C C . LYS A 1 184 ? -9.824 -2.188 4.712 1.00 56.00 184 LYS A C 1
ATOM 1353 O O . LYS A 1 184 ? -9.549 -3.358 4.927 1.00 56.00 184 LYS A O 1
ATOM 1358 N N . VAL A 1 185 ? -8.922 -1.215 4.743 1.00 54.78 185 VAL A N 1
ATOM 1359 C CA . VAL A 1 185 ? -7.472 -1.418 4.860 1.00 54.78 185 VAL A CA 1
ATOM 1360 C C . VAL A 1 185 ? -7.023 -0.886 6.213 1.00 54.78 185 VAL A C 1
ATOM 1362 O O . VAL A 1 185 ? -7.225 0.291 6.508 1.00 54.78 185 VAL A O 1
ATOM 1365 N N . ARG A 1 186 ? -6.473 -1.752 7.076 1.00 50.19 186 ARG A N 1
ATOM 1366 C CA . ARG A 1 186 ? -5.954 -1.376 8.410 1.00 50.19 186 ARG A CA 1
ATOM 1367 C C . ARG A 1 186 ? -6.956 -0.565 9.260 1.00 50.19 186 ARG A C 1
ATOM 1369 O O . ARG A 1 186 ? -6.587 0.358 9.975 1.00 50.19 186 ARG A O 1
ATOM 1376 N N . GLY A 1 187 ? -8.250 -0.885 9.157 1.00 47.19 187 GLY A N 1
ATOM 1377 C CA . GLY A 1 187 ? -9.333 -0.185 9.867 1.00 47.19 187 GLY A CA 1
ATOM 1378 C C . GLY A 1 187 ? -9.852 1.096 9.194 1.00 47.19 187 GLY A C 1
ATOM 1379 O O . GLY A 1 187 ? -10.839 1.666 9.662 1.00 47.19 187 GLY A O 1
ATOM 1380 N N . HIS A 1 188 ? -9.264 1.519 8.071 1.00 44.59 188 HIS A N 1
ATOM 1381 C CA . HIS A 1 188 ? -9.690 2.674 7.280 1.00 44.59 188 HIS A CA 1
ATOM 1382 C C . HIS A 1 188 ? -10.512 2.243 6.058 1.00 44.59 188 HIS A C 1
ATOM 1384 O O . HIS A 1 188 ? -10.179 1.278 5.373 1.00 44.59 188 HIS A O 1
ATOM 1390 N N . ARG A 1 189 ? -11.598 2.969 5.763 1.00 58.62 189 ARG A N 1
ATOM 1391 C CA . ARG A 1 189 ? -12.338 2.808 4.500 1.00 58.62 189 ARG A CA 1
ATOM 1392 C C . ARG A 1 189 ? -11.552 3.502 3.381 1.00 58.62 189 ARG A C 1
ATOM 1394 O O . ARG A 1 189 ? -11.366 4.719 3.438 1.00 58.62 189 ARG A O 1
ATOM 1401 N N . VAL A 1 190 ? -11.121 2.737 2.383 1.00 59.53 190 VAL A N 1
ATOM 1402 C CA . VAL A 1 190 ? -10.410 3.210 1.189 1.00 59.53 190 VAL A CA 1
ATOM 1403 C C . VAL A 1 190 ? -11.293 2.986 -0.033 1.00 59.53 190 VAL A C 1
ATOM 1405 O O . VAL A 1 190 ? -11.883 1.924 -0.182 1.00 59.53 190 VAL A O 1
ATOM 1408 N N . ASP A 1 191 ? -11.411 3.992 -0.895 1.00 69.31 191 ASP A N 1
ATOM 1409 C CA . ASP A 1 191 ? -12.132 3.877 -2.163 1.00 69.31 191 ASP A CA 1
ATOM 1410 C C . ASP A 1 191 ? -11.149 3.452 -3.258 1.00 69.31 191 ASP A C 1
ATOM 1412 O O . ASP A 1 191 ? -10.331 4.261 -3.703 1.00 69.31 191 ASP A O 1
ATOM 1416 N N . ALA A 1 192 ? -11.203 2.182 -3.668 1.00 68.69 192 ALA A N 1
ATOM 1417 C CA . ALA A 1 192 ? -10.313 1.660 -4.698 1.00 68.69 192 ALA A CA 1
ATOM 1418 C C . ALA A 1 192 ? -10.564 2.337 -6.053 1.00 68.69 192 ALA A C 1
ATOM 1420 O O . ALA A 1 192 ? -9.614 2.584 -6.782 1.00 68.69 192 ALA A O 1
ATOM 1421 N N . GLY A 1 193 ? -11.803 2.739 -6.361 1.00 55.56 193 GLY A N 1
ATOM 1422 C CA . GLY A 1 193 ? -12.130 3.433 -7.609 1.00 55.56 193 GLY A CA 1
ATOM 1423 C C . GLY A 1 193 ? -11.501 4.826 -7.696 1.00 55.56 193 GLY A C 1
ATOM 1424 O O . GLY A 1 193 ? -11.046 5.239 -8.760 1.00 55.56 193 GLY A O 1
ATOM 1425 N N . ALA A 1 194 ? -11.404 5.537 -6.570 1.00 55.38 194 ALA A N 1
ATOM 1426 C CA . ALA A 1 194 ? -10.688 6.812 -6.511 1.00 55.38 194 ALA A CA 1
ATOM 1427 C C . ALA A 1 194 ? -9.170 6.638 -6.703 1.00 55.38 194 ALA A C 1
ATOM 1429 O O . ALA A 1 194 ? -8.536 7.473 -7.346 1.00 55.38 194 ALA A O 1
ATOM 1430 N N . LEU A 1 195 ? -8.592 5.547 -6.185 1.00 67.69 195 LEU A N 1
ATOM 1431 C CA . LEU A 1 195 ? -7.186 5.199 -6.419 1.00 67.69 195 LEU A CA 1
ATOM 1432 C C . LEU A 1 195 ? -6.935 4.795 -7.875 1.00 67.69 195 LEU A C 1
ATOM 1434 O O . LEU A 1 195 ? -5.943 5.216 -8.457 1.00 67.69 195 LEU A O 1
ATOM 1438 N N . GLU A 1 196 ? -7.849 4.034 -8.480 1.00 69.75 196 GLU A N 1
ATOM 1439 C CA . GLU A 1 196 ? -7.815 3.665 -9.899 1.00 69.75 196 GLU A CA 1
ATOM 1440 C C . GLU A 1 196 ? -7.826 4.908 -10.798 1.00 69.75 196 GLU A C 1
ATOM 1442 O O . GLU A 1 196 ? -7.017 5.005 -11.718 1.00 69.75 196 GLU A O 1
ATOM 1447 N N . GLN A 1 197 ? -8.698 5.879 -10.514 1.00 55.06 197 GLN A N 1
ATOM 1448 C CA . GLN A 1 197 ? -8.756 7.141 -11.257 1.00 55.06 197 GLN A CA 1
ATOM 1449 C C . GLN A 1 197 ? -7.508 8.001 -11.061 1.00 55.06 197 GLN A C 1
ATOM 1451 O O . GLN A 1 197 ? -7.039 8.611 -12.020 1.00 55.06 197 GLN A O 1
ATOM 1456 N N . LEU A 1 198 ? -6.961 8.038 -9.843 1.00 63.09 198 LEU A N 1
ATOM 1457 C CA . LEU A 1 198 ? -5.713 8.741 -9.574 1.00 63.09 198 LEU A CA 1
ATOM 1458 C C . LEU A 1 198 ? -4.562 8.103 -10.356 1.00 63.09 198 LEU A C 1
ATOM 1460 O O . LEU A 1 198 ? -3.895 8.793 -11.115 1.00 63.09 198 LEU A O 1
ATOM 1464 N N . LEU A 1 199 ? -4.385 6.787 -10.265 1.00 67.31 199 LEU A N 1
ATOM 1465 C CA . LEU A 1 199 ? -3.385 6.050 -11.039 1.00 67.31 199 LEU A CA 1
ATOM 1466 C C . LEU A 1 199 ? -3.520 6.313 -12.545 1.00 67.31 199 LEU A C 1
ATOM 1468 O O . LEU A 1 199 ? -2.528 6.605 -13.194 1.00 67.31 199 LEU A O 1
ATOM 1472 N N . GLN A 1 200 ? -4.741 6.293 -13.089 1.00 62.78 200 GLN A N 1
ATOM 1473 C CA . GLN A 1 200 ? -5.022 6.586 -14.505 1.00 62.78 200 GLN A CA 1
ATOM 1474 C C . GLN A 1 200 ? -4.784 8.049 -14.912 1.00 62.78 200 GLN A C 1
ATOM 1476 O O . GLN A 1 200 ? -4.785 8.356 -16.102 1.00 62.78 200 GLN A O 1
ATOM 1481 N N . SER A 1 201 ? -4.615 8.963 -13.953 1.00 58.22 201 SER A N 1
ATOM 1482 C CA . SER A 1 201 ? -4.229 10.352 -14.234 1.00 58.22 201 SER A CA 1
ATOM 1483 C C . SER A 1 201 ? -2.719 10.526 -14.430 1.00 58.22 201 SER A C 1
ATOM 1485 O O . SER A 1 201 ? -2.292 11.567 -14.931 1.00 58.22 201 SER A O 1
ATOM 1487 N N . HIS A 1 202 ? -1.918 9.513 -14.078 1.00 65.12 202 HIS A N 1
ATOM 1488 C CA . HIS A 1 202 ? -0.487 9.505 -14.350 1.00 65.12 202 HIS A CA 1
ATOM 1489 C C . HIS A 1 202 ? -0.240 9.319 -15.859 1.00 65.12 202 HIS A C 1
ATOM 1491 O O . HIS A 1 202 ? -0.836 8.418 -16.456 1.00 65.12 202 HIS A O 1
ATOM 1497 N N . PRO A 1 203 ? 0.628 10.129 -16.498 1.00 52.50 203 PRO A N 1
ATOM 1498 C CA . PRO A 1 203 ? 0.845 10.090 -17.948 1.00 52.50 203 PRO A CA 1
ATOM 1499 C C . PRO A 1 203 ? 1.309 8.722 -18.462 1.00 52.50 203 PRO A C 1
ATOM 1501 O O . PRO A 1 203 ? 0.951 8.359 -19.579 1.00 52.50 203 PRO A O 1
ATOM 1504 N N . ASP A 1 204 ? 2.005 7.951 -17.622 1.00 60.06 204 ASP A N 1
ATOM 1505 C CA . ASP A 1 204 ? 2.538 6.624 -17.960 1.00 60.06 204 ASP A CA 1
ATOM 1506 C C . ASP A 1 204 ? 1.571 5.463 -17.661 1.00 60.06 204 ASP A C 1
ATOM 1508 O O . ASP A 1 204 ? 1.944 4.298 -17.781 1.00 60.06 204 ASP A O 1
ATOM 1512 N N . VAL A 1 205 ? 0.317 5.743 -17.278 1.00 58.00 205 VAL A N 1
ATOM 1513 C CA . VAL A 1 205 ? -0.687 4.720 -16.938 1.00 58.00 205 VAL A CA 1
ATOM 1514 C C . VAL A 1 205 ? -1.899 4.824 -17.873 1.00 58.00 205 VAL A C 1
ATOM 1516 O O . VAL A 1 205 ? -2.708 5.744 -17.791 1.00 58.00 205 VAL A O 1
ATOM 1519 N N . ALA A 1 206 ? -2.075 3.840 -18.759 1.00 53.00 206 ALA A N 1
ATOM 1520 C CA . ALA A 1 206 ? -3.238 3.719 -19.645 1.00 53.00 206 ALA A CA 1
ATOM 1521 C C . ALA A 1 206 ? -4.501 3.216 -18.932 1.00 53.00 206 ALA A C 1
ATOM 1523 O O . ALA A 1 206 ? -5.611 3.615 -19.285 1.00 53.00 206 ALA A O 1
ATOM 1524 N N . ALA A 1 207 ? -4.352 2.297 -17.979 1.00 54.12 207 ALA A N 1
ATOM 1525 C CA . ALA A 1 207 ? -5.457 1.749 -17.201 1.00 54.12 207 ALA A CA 1
ATOM 1526 C C . ALA A 1 207 ? -4.958 1.316 -15.826 1.00 54.12 207 ALA A C 1
ATOM 1528 O O . ALA A 1 207 ? -3.821 0.877 -15.691 1.00 54.12 207 ALA A O 1
ATOM 1529 N N . ALA A 1 208 ? -5.816 1.381 -14.813 1.00 75.44 208 ALA A N 1
ATOM 1530 C CA . ALA A 1 208 ? -5.481 0.901 -13.476 1.00 75.44 208 ALA A CA 1
ATOM 1531 C C . ALA A 1 208 ? -6.668 0.207 -12.805 1.00 75.44 208 ALA A C 1
ATOM 1533 O O . ALA A 1 208 ? -7.815 0.586 -13.043 1.00 75.44 208 ALA A O 1
ATOM 1534 N N . ALA A 1 209 ? -6.376 -0.789 -11.975 1.00 76.06 209 ALA A N 1
ATOM 1535 C CA . ALA A 1 209 ? -7.324 -1.523 -11.146 1.00 76.06 209 ALA A CA 1
ATOM 1536 C C . ALA A 1 209 ? -6.696 -1.746 -9.766 1.00 76.06 209 ALA A C 1
ATOM 1538 O O . ALA A 1 209 ? -5.550 -2.178 -9.683 1.00 76.06 209 ALA A O 1
ATOM 1539 N N . VAL A 1 210 ? -7.421 -1.470 -8.686 1.00 82.62 210 VAL A N 1
ATOM 1540 C CA . VAL A 1 210 ? -6.906 -1.618 -7.319 1.00 82.62 210 VAL A CA 1
ATOM 1541 C C . VAL A 1 210 ? -7.740 -2.658 -6.591 1.00 82.62 210 VAL A C 1
ATOM 1543 O O . VAL A 1 210 ? -8.969 -2.589 -6.560 1.00 82.62 210 VAL A O 1
ATOM 1546 N N . VAL A 1 211 ? -7.068 -3.642 -6.002 1.00 81.44 211 VAL A N 1
ATOM 1547 C CA . VAL A 1 211 ? -7.701 -4.707 -5.222 1.00 81.44 211 VAL A CA 1
ATOM 1548 C C . VAL A 1 211 ? -7.063 -4.805 -3.847 1.00 81.44 211 VAL A C 1
ATOM 1550 O O . VAL A 1 211 ? -5.914 -4.420 -3.637 1.00 81.44 211 VAL A O 1
ATOM 1553 N N . GLN A 1 212 ? -7.826 -5.328 -2.896 1.00 76.94 212 GLN A N 1
ATOM 1554 C CA . GLN A 1 212 ? -7.321 -5.635 -1.569 1.00 76.94 212 GLN A CA 1
ATOM 1555 C C . GLN A 1 212 ? -6.727 -7.049 -1.554 1.00 76.94 212 GLN A C 1
ATOM 1557 O O . GLN A 1 212 ? -7.422 -8.001 -1.909 1.00 76.94 212 GLN A O 1
ATOM 1562 N N . SER A 1 213 ? -5.475 -7.180 -1.112 1.00 65.12 213 SER A N 1
ATOM 1563 C CA . SER A 1 213 ? -4.837 -8.458 -0.778 1.00 65.12 213 SER A CA 1
ATOM 1564 C C . SER A 1 213 ? -4.887 -8.701 0.740 1.00 65.12 213 SER A C 1
ATOM 1566 O O . SER A 1 213 ? -4.789 -7.770 1.547 1.00 65.12 213 SER A O 1
ATOM 1568 N N . ASP A 1 214 ? -5.122 -9.955 1.137 1.00 55.25 214 ASP A N 1
ATOM 1569 C CA . ASP A 1 214 ? -5.067 -10.465 2.519 1.00 55.25 214 ASP A CA 1
ATOM 1570 C C . ASP A 1 214 ? -5.740 -9.587 3.593 1.00 55.25 214 ASP A C 1
ATOM 1572 O O . ASP A 1 214 ? -5.208 -9.353 4.681 1.00 55.25 214 ASP A O 1
ATOM 1576 N N . ASN A 1 215 ? -6.939 -9.075 3.285 1.00 50.88 215 ASN A N 1
ATOM 1577 C CA . ASN A 1 215 ? -7.804 -8.279 4.173 1.00 50.88 215 ASN A CA 1
ATOM 1578 C C . ASN A 1 215 ? -7.159 -7.027 4.809 1.00 50.88 215 ASN A C 1
ATOM 1580 O O . ASN A 1 215 ? -7.774 -6.386 5.664 1.00 50.88 215 ASN A O 1
ATOM 1584 N N . SER A 1 216 ? -5.954 -6.625 4.394 1.00 52.94 216 SER A N 1
ATOM 1585 C CA . SER A 1 216 ? -5.207 -5.556 5.073 1.00 52.94 216 SER A CA 1
ATOM 1586 C C . SER A 1 216 ? -4.215 -4.780 4.207 1.00 52.94 216 SER A C 1
ATOM 1588 O O . SER A 1 216 ? -3.737 -3.749 4.682 1.00 52.94 216 SER A O 1
ATOM 1590 N N . LYS A 1 217 ? -3.966 -5.216 2.965 1.00 64.94 217 LYS A N 1
ATOM 1591 C CA . LYS A 1 217 ? -3.032 -4.596 2.018 1.00 64.94 217 LYS A CA 1
ATOM 1592 C C . LYS A 1 217 ? -3.721 -4.224 0.698 1.00 64.94 217 LYS A C 1
ATOM 1594 O O . LYS A 1 217 ? -4.733 -4.821 0.327 1.00 64.94 217 LYS A O 1
ATOM 1599 N N . LEU A 1 218 ? -3.204 -3.232 -0.015 1.00 77.81 218 LEU A N 1
ATOM 1600 C CA . LEU A 1 218 ? -3.665 -2.792 -1.332 1.00 77.81 218 LEU A CA 1
ATOM 1601 C C . LEU A 1 218 ? -2.647 -3.176 -2.406 1.00 77.81 218 LEU A C 1
ATOM 1603 O O . LEU A 1 218 ? -1.462 -2.872 -2.300 1.00 77.81 218 LEU A O 1
ATOM 1607 N N . THR A 1 219 ? -3.132 -3.786 -3.483 1.00 84.38 219 THR A N 1
ATOM 1608 C CA . THR A 1 219 ? -2.354 -4.052 -4.697 1.00 84.38 219 THR A CA 1
ATOM 1609 C C . THR A 1 219 ? -2.971 -3.285 -5.861 1.00 84.38 219 THR A C 1
ATOM 1611 O O . THR A 1 219 ? -4.149 -3.464 -6.179 1.00 84.38 219 THR A O 1
ATOM 1614 N N . ALA A 1 220 ? -2.179 -2.431 -6.505 1.00 83.50 220 ALA A N 1
ATOM 1615 C CA . ALA A 1 220 ? -2.544 -1.756 -7.740 1.00 83.50 220 ALA A CA 1
ATOM 1616 C C . ALA A 1 220 ? -2.016 -2.534 -8.943 1.00 83.50 220 ALA A C 1
ATOM 1618 O O . ALA A 1 220 ? -0.851 -2.908 -8.986 1.00 83.50 220 ALA A O 1
ATOM 1619 N N . PHE A 1 221 ? -2.861 -2.737 -9.942 1.00 80.31 221 PHE A N 1
ATOM 1620 C CA . PHE A 1 221 ? -2.496 -3.234 -11.258 1.00 80.31 221 PHE A CA 1
ATOM 1621 C C . PHE A 1 221 ? -2.562 -2.073 -12.244 1.00 80.31 221 PHE A C 1
ATOM 1623 O O . PHE A 1 221 ? -3.580 -1.384 -12.299 1.00 80.31 221 PHE A O 1
ATOM 1630 N N . VAL A 1 222 ? -1.505 -1.852 -13.016 1.00 76.69 222 VAL A N 1
ATOM 1631 C CA . VAL A 1 222 ? -1.369 -0.742 -13.963 1.00 76.69 222 VAL A CA 1
ATOM 1632 C C . VAL A 1 222 ? -1.025 -1.270 -15.352 1.00 76.69 222 VAL A C 1
ATOM 1634 O O . VAL A 1 222 ? -0.184 -2.146 -15.510 1.00 76.69 222 VAL A O 1
ATOM 1637 N N . VAL A 1 223 ? -1.699 -0.750 -16.371 1.00 63.47 223 VAL A N 1
ATOM 1638 C CA . VAL A 1 223 ? -1.334 -0.934 -17.777 1.00 63.47 223 VAL A CA 1
ATOM 1639 C C . VAL A 1 223 ? -0.523 0.296 -18.182 1.00 63.47 223 VAL A C 1
ATOM 1641 O O . VAL A 1 223 ? -1.063 1.398 -18.062 1.00 63.47 223 VAL A O 1
ATOM 1644 N N . PRO A 1 224 ? 0.731 0.146 -18.633 1.00 65.19 224 PRO A N 1
ATOM 1645 C CA . PRO A 1 224 ? 1.561 1.262 -19.089 1.00 65.19 224 PRO A CA 1
ATOM 1646 C C . PRO A 1 224 ? 0.937 2.054 -20.258 1.00 65.19 224 PRO A C 1
ATOM 1648 O O . PRO A 1 224 ? 0.171 1.502 -21.049 1.00 65.19 224 PRO A O 1
ATOM 1651 N N . ALA A 1 225 ? 1.203 3.359 -20.369 1.00 54.00 225 ALA A N 1
ATOM 1652 C CA . ALA A 1 225 ? 0.617 4.228 -21.403 1.00 54.00 225 ALA A CA 1
ATOM 1653 C C . ALA A 1 225 ? 1.062 3.892 -22.837 1.00 54.00 225 ALA A C 1
ATOM 1655 O O . ALA A 1 225 ? 0.281 4.038 -23.780 1.00 54.00 225 ALA A O 1
ATOM 1656 N N . ASP A 1 226 ? 2.281 3.392 -22.978 1.00 51.16 226 ASP A N 1
ATOM 1657 C CA . ASP A 1 226 ? 2.893 2.791 -24.166 1.00 51.16 226 ASP A CA 1
ATOM 1658 C C . ASP A 1 226 ? 2.241 1.457 -24.571 1.00 51.16 226 ASP A C 1
ATOM 1660 O O . ASP A 1 226 ? 2.329 1.055 -25.727 1.00 51.16 226 ASP A O 1
ATOM 1664 N N . ALA A 1 227 ? 1.467 0.819 -23.686 1.00 44.97 227 ALA A N 1
ATOM 1665 C CA . ALA A 1 227 ? 0.638 -0.338 -24.031 1.00 44.97 227 ALA A CA 1
ATOM 1666 C C . ALA A 1 227 ? -0.719 0.043 -24.674 1.00 44.97 227 ALA A C 1
ATOM 1668 O O . ALA A 1 227 ? -1.598 -0.813 -24.843 1.00 44.97 227 ALA A O 1
ATOM 1669 N N . ARG A 1 228 ? -0.940 1.319 -25.047 1.00 38.50 228 ARG A N 1
ATOM 1670 C CA . ARG A 1 228 ? -2.128 1.725 -25.821 1.00 38.50 228 ARG A CA 1
ATOM 1671 C C . ARG A 1 228 ? -2.155 1.001 -27.169 1.00 38.50 228 ARG A C 1
ATOM 1673 O O . ARG A 1 228 ? -1.257 1.114 -27.990 1.00 38.50 228 ARG A O 1
ATOM 1680 N N . GLN A 1 229 ? -3.260 0.292 -27.387 1.00 39.50 229 GLN A N 1
ATOM 1681 C CA . GLN A 1 229 ? -3.608 -0.454 -28.595 1.00 39.50 229 GLN A CA 1
ATOM 1682 C C . GLN A 1 229 ? -3.175 0.239 -29.900 1.00 39.50 229 GLN A C 1
ATOM 1684 O O . GLN A 1 229 ? -3.804 1.212 -30.321 1.00 39.50 229 GLN A O 1
ATOM 1689 N N . GLY A 1 230 ? -2.180 -0.339 -30.579 1.00 45.44 230 GLY A N 1
ATOM 1690 C CA . GLY A 1 230 ? -1.934 -0.123 -32.007 1.00 45.44 230 GLY A CA 1
ATOM 1691 C C . GLY A 1 230 ? -0.471 -0.016 -32.429 1.00 45.44 230 GLY A C 1
ATOM 1692 O O . GLY A 1 230 ? -0.179 -0.340 -33.578 1.00 45.44 230 GLY A O 1
ATOM 1693 N N . GLU A 1 231 ? 0.433 0.386 -31.536 1.00 42.69 231 GLU A N 1
ATOM 1694 C CA . GLU A 1 231 ? 1.871 0.460 -31.826 1.00 42.69 231 GLU A CA 1
ATOM 1695 C C . GLU A 1 231 ? 2.612 -0.710 -31.156 1.00 42.69 231 GLU A C 1
ATOM 1697 O O . GLU A 1 231 ? 2.256 -1.098 -30.039 1.00 42.69 231 GLU A O 1
ATOM 1702 N N . PRO A 1 232 ? 3.578 -1.349 -31.843 1.00 53.12 232 PRO A N 1
ATOM 1703 C CA . PRO A 1 232 ? 4.409 -2.368 -31.221 1.00 53.12 232 PRO A CA 1
ATOM 1704 C C . PRO A 1 232 ? 5.220 -1.729 -30.081 1.00 53.12 232 PRO A C 1
ATOM 1706 O O . PRO A 1 232 ? 5.719 -0.616 -30.251 1.00 53.12 232 PRO A O 1
ATOM 1709 N N . PRO A 1 233 ? 5.342 -2.403 -28.924 1.00 61.84 233 PRO A N 1
ATOM 1710 C CA . PRO A 1 233 ? 6.081 -1.868 -27.788 1.00 61.84 233 PRO A CA 1
ATOM 1711 C C . PRO A 1 233 ? 7.540 -1.585 -28.172 1.00 61.84 233 PRO A C 1
ATOM 1713 O O . PRO A 1 233 ? 8.127 -2.319 -28.972 1.00 61.84 233 PRO A O 1
ATOM 1716 N N . ALA A 1 234 ? 8.109 -0.513 -27.616 1.00 76.88 234 ALA A N 1
ATOM 1717 C CA . ALA A 1 234 ? 9.472 -0.088 -27.921 1.00 76.88 234 ALA A CA 1
ATOM 1718 C C . ALA A 1 234 ? 10.493 -1.180 -27.561 1.00 76.88 234 ALA A C 1
ATOM 1720 O O . ALA A 1 234 ? 10.288 -1.960 -26.626 1.00 76.88 234 ALA A O 1
ATOM 1721 N N . VAL A 1 235 ? 11.592 -1.246 -28.317 1.00 86.75 235 VAL A N 1
ATOM 1722 C CA . VAL A 1 235 ? 12.691 -2.171 -28.014 1.00 86.75 235 VAL A CA 1
ATOM 1723 C C . VAL A 1 235 ? 13.427 -1.689 -26.770 1.00 86.75 235 VAL A C 1
ATOM 1725 O O . VAL A 1 235 ? 13.745 -0.508 -26.665 1.00 86.75 235 VAL A O 1
ATOM 1728 N N . GLU A 1 236 ? 13.730 -2.602 -25.851 1.00 89.56 236 GLU A N 1
ATOM 1729 C CA . GLU A 1 236 ? 14.397 -2.286 -24.582 1.00 89.56 236 GLU A CA 1
ATOM 1730 C C . GLU A 1 236 ? 15.637 -3.156 -24.371 1.00 89.56 236 GLU A C 1
ATOM 1732 O O . GLU A 1 236 ? 15.619 -4.344 -24.704 1.00 89.56 236 GLU A O 1
ATOM 1737 N N . PHE A 1 237 ? 16.675 -2.601 -23.739 1.00 92.38 237 PHE A N 1
ATOM 1738 C CA . PHE A 1 237 ? 17.808 -3.376 -23.232 1.00 92.38 237 PHE A CA 1
ATOM 1739 C C . PHE A 1 237 ? 17.552 -3.884 -21.815 1.00 92.38 237 PHE A C 1
ATOM 1741 O O . PHE A 1 237 ? 17.009 -3.178 -20.969 1.00 92.38 237 PHE A O 1
ATOM 1748 N N . TRP A 1 238 ? 17.994 -5.111 -21.559 1.00 91.38 238 TRP A N 1
ATOM 1749 C CA . TRP A 1 238 ? 17.855 -5.811 -20.287 1.00 91.38 238 TRP A CA 1
ATOM 1750 C C . TRP A 1 238 ? 19.161 -6.522 -19.918 1.00 91.38 238 TRP A C 1
ATOM 1752 O O . TRP A 1 238 ? 19.858 -6.990 -20.815 1.00 91.38 238 TRP A O 1
ATOM 1762 N N . PRO A 1 239 ? 19.520 -6.647 -18.631 1.00 89.94 239 PRO A N 1
ATOM 1763 C CA . PRO A 1 239 ? 20.603 -7.540 -18.230 1.00 89.94 239 PRO A CA 1
ATOM 1764 C C . PRO A 1 239 ? 20.177 -9.010 -18.399 1.00 89.94 239 PRO A C 1
ATOM 1766 O O . PRO A 1 239 ? 19.002 -9.356 -18.255 1.00 89.94 239 PRO A O 1
ATOM 1769 N N . SER A 1 240 ? 21.135 -9.897 -18.668 1.00 85.88 240 SER A N 1
ATOM 1770 C CA . SER A 1 240 ? 20.921 -11.350 -18.667 1.00 85.88 240 SER A CA 1
ATOM 1771 C C . SER A 1 240 ? 20.698 -11.873 -17.242 1.00 85.88 240 SER A C 1
ATOM 1773 O O . SER A 1 240 ? 21.641 -12.198 -16.529 1.00 85.88 240 SER A O 1
ATOM 1775 N N . LEU A 1 241 ? 19.441 -11.945 -16.799 1.00 81.31 241 LEU A N 1
ATOM 1776 C CA . LEU A 1 241 ? 19.106 -12.355 -15.426 1.00 81.31 241 LEU A CA 1
ATOM 1777 C C . LEU A 1 241 ? 19.459 -13.816 -15.132 1.00 81.31 241 LEU A C 1
ATOM 1779 O O . LEU A 1 241 ? 19.896 -14.129 -14.025 1.00 81.31 241 LEU A O 1
ATOM 1783 N N . GLY A 1 242 ? 19.281 -14.693 -16.127 1.00 74.88 242 GLY A N 1
ATOM 1784 C CA . GLY A 1 242 ? 19.529 -16.126 -15.980 1.00 74.88 242 GLY A CA 1
ATOM 1785 C C . GLY A 1 242 ? 21.001 -16.457 -15.753 1.00 74.88 242 GLY A C 1
ATOM 1786 O O . GLY A 1 242 ? 21.317 -17.327 -14.943 1.00 74.88 242 GLY A O 1
ATOM 1787 N N . GLU A 1 243 ? 21.891 -15.687 -16.382 1.00 77.94 243 GLU A N 1
ATOM 1788 C CA . GLU A 1 243 ? 23.338 -15.792 -16.196 1.00 77.94 243 GLU A CA 1
ATOM 1789 C C . GLU A 1 243 ? 23.742 -15.517 -14.746 1.00 77.94 243 GLU A C 1
ATOM 1791 O O . GLU A 1 243 ? 24.497 -16.294 -14.179 1.00 77.94 243 GLU A O 1
ATOM 1796 N N . TYR A 1 244 ? 23.208 -14.463 -14.123 1.00 78.94 244 TYR A N 1
ATOM 1797 C CA . TYR A 1 244 ? 23.569 -14.053 -12.755 1.00 78.94 244 TYR A CA 1
ATOM 1798 C C . TYR A 1 244 ? 22.637 -14.618 -11.676 1.00 78.94 244 TYR A C 1
ATOM 1800 O O . TYR A 1 244 ? 22.661 -14.165 -10.535 1.00 78.94 244 TYR A O 1
ATOM 1808 N N . GLN A 1 245 ? 21.790 -15.586 -12.037 1.00 75.56 245 GLN A N 1
ATOM 1809 C CA . GLN A 1 245 ? 20.828 -16.234 -11.142 1.00 75.56 245 GLN A CA 1
ATOM 1810 C C . GLN A 1 245 ? 19.913 -15.260 -10.370 1.00 75.56 245 GLN A C 1
ATOM 1812 O O . GLN A 1 245 ? 19.473 -15.549 -9.255 1.00 75.56 245 GLN A O 1
ATOM 1817 N N . ILE A 1 246 ? 19.585 -14.109 -10.965 1.00 75.69 246 ILE A N 1
ATOM 1818 C CA . ILE A 1 246 ? 18.691 -13.121 -10.352 1.00 75.69 246 ILE A CA 1
ATOM 1819 C C . ILE A 1 246 ? 17.241 -13.508 -10.656 1.00 75.69 246 ILE A C 1
ATOM 1821 O O . ILE A 1 246 ? 16.653 -13.060 -11.640 1.00 75.69 246 ILE A O 1
ATOM 1825 N N . TYR A 1 247 ? 16.663 -14.348 -9.795 1.00 71.50 247 TYR A N 1
ATOM 1826 C CA . TYR A 1 247 ? 15.287 -14.832 -9.919 1.00 71.50 247 TYR A CA 1
ATOM 1827 C C . TYR A 1 247 ? 14.417 -14.332 -8.765 1.00 71.50 247 TYR A C 1
ATOM 1829 O O . TYR A 1 247 ? 14.561 -14.780 -7.631 1.00 71.50 247 TYR A O 1
ATOM 1837 N N . ASP A 1 248 ? 13.482 -13.426 -9.058 1.00 65.75 248 ASP A N 1
ATOM 1838 C CA . ASP A 1 248 ? 12.479 -12.965 -8.097 1.00 65.75 248 ASP A CA 1
ATOM 1839 C C . ASP A 1 248 ? 11.053 -13.357 -8.509 1.00 65.75 248 ASP A C 1
ATOM 1841 O O . ASP A 1 248 ? 10.801 -13.918 -9.581 1.00 65.75 248 ASP A O 1
ATOM 1845 N N . ALA A 1 249 ? 10.095 -13.074 -7.625 1.00 57.25 249 ALA A N 1
ATOM 1846 C CA . ALA A 1 249 ? 8.693 -13.401 -7.836 1.00 57.25 249 ALA A CA 1
ATOM 1847 C C . ALA A 1 249 ? 8.135 -12.825 -9.149 1.00 57.25 249 ALA A C 1
ATOM 1849 O O . ALA A 1 249 ? 7.321 -13.492 -9.785 1.00 57.25 249 ALA A O 1
ATOM 1850 N N . LEU A 1 250 ? 8.574 -11.629 -9.551 1.00 58.72 250 LEU A N 1
ATOM 1851 C CA . LEU A 1 250 ? 8.114 -10.965 -10.766 1.00 58.72 250 LEU A CA 1
ATOM 1852 C C . LEU A 1 250 ? 8.628 -11.689 -12.019 1.00 58.72 250 LEU A C 1
ATOM 1854 O O . LEU A 1 250 ? 7.867 -11.882 -12.965 1.00 58.72 250 LEU A O 1
ATOM 1858 N N . LEU A 1 251 ? 9.885 -12.138 -12.018 1.00 64.69 251 LEU A N 1
ATOM 1859 C CA . LEU A 1 251 ? 10.452 -12.889 -13.139 1.00 64.69 251 LEU A CA 1
ATOM 1860 C C . LEU A 1 251 ? 9.759 -14.248 -13.331 1.00 64.69 251 LEU A C 1
ATOM 1862 O O . LEU A 1 251 ? 9.429 -14.617 -14.459 1.00 64.69 251 LEU A O 1
ATOM 1866 N N . TYR A 1 252 ? 9.467 -14.965 -12.241 1.00 66.56 252 TYR A N 1
ATOM 1867 C CA . TYR A 1 252 ? 8.686 -16.207 -12.303 1.00 66.56 252 TYR A CA 1
ATOM 1868 C C . TYR A 1 252 ? 7.256 -15.981 -12.807 1.00 66.56 252 TYR A C 1
ATOM 1870 O O . TYR A 1 252 ? 6.759 -16.801 -13.584 1.00 66.56 252 TYR A O 1
ATOM 1878 N N . ASP A 1 253 ? 6.615 -14.875 -12.411 1.00 63.31 253 ASP A N 1
ATOM 1879 C CA . ASP A 1 253 ? 5.285 -14.503 -12.905 1.00 63.31 253 ASP A CA 1
ATOM 1880 C C . ASP A 1 253 ? 5.326 -14.252 -14.423 1.00 63.31 253 ASP A C 1
ATOM 1882 O O . ASP A 1 253 ? 4.461 -14.749 -15.141 1.00 63.31 253 ASP A O 1
ATOM 1886 N N . PHE A 1 254 ? 6.350 -13.553 -14.936 1.00 65.12 254 PHE A N 1
ATOM 1887 C CA . PHE A 1 254 ? 6.517 -13.328 -16.378 1.00 65.12 254 PHE A CA 1
ATOM 1888 C C . PHE A 1 254 ? 6.722 -14.632 -17.155 1.00 65.12 254 PHE A C 1
ATOM 1890 O O . PHE A 1 254 ? 5.991 -14.892 -18.110 1.00 65.12 254 PHE A O 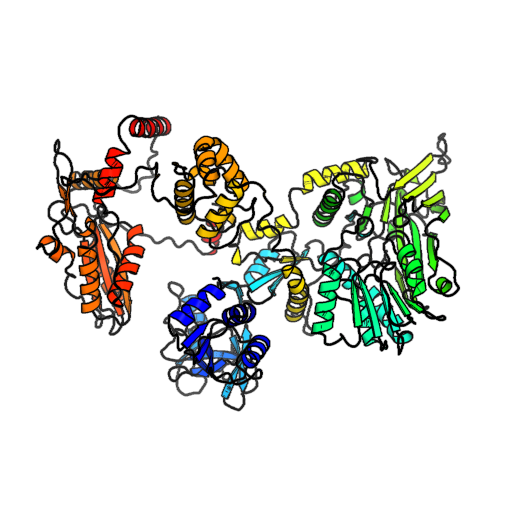1
ATOM 1897 N N . MET A 1 255 ? 7.647 -15.489 -16.714 1.00 63.78 255 MET A N 1
ATOM 1898 C CA . MET A 1 255 ? 7.898 -16.780 -17.369 1.00 63.78 255 MET A CA 1
ATOM 1899 C C . MET A 1 255 ? 6.663 -17.693 -17.362 1.00 63.78 255 MET A C 1
ATOM 1901 O O . MET A 1 255 ? 6.463 -18.474 -18.295 1.00 63.78 255 MET A O 1
ATOM 1905 N N . SER A 1 256 ? 5.837 -17.592 -16.316 1.00 65.94 256 SER A N 1
ATOM 1906 C CA . SER A 1 256 ? 4.599 -18.363 -16.147 1.00 65.94 256 SER A CA 1
ATOM 1907 C C . SER A 1 256 ? 3.384 -17.725 -16.828 1.00 65.94 256 SER A C 1
ATOM 1909 O O . SER A 1 256 ? 2.316 -18.333 -16.851 1.00 65.94 256 SER A O 1
ATOM 1911 N N . ALA A 1 257 ? 3.507 -16.514 -17.372 1.00 63.12 257 ALA A N 1
ATOM 1912 C CA . ALA A 1 257 ? 2.419 -15.828 -18.063 1.00 63.12 257 ALA A CA 1
ATOM 1913 C C . ALA A 1 257 ? 2.374 -16.134 -19.569 1.00 63.12 257 ALA A C 1
ATOM 1915 O O . ALA A 1 257 ? 1.358 -15.855 -20.206 1.00 63.12 257 ALA A O 1
ATOM 1916 N N . ASP A 1 258 ? 3.429 -16.721 -20.151 1.00 76.94 258 ASP A N 1
ATOM 1917 C CA . ASP A 1 258 ? 3.443 -17.040 -21.581 1.00 76.94 258 ASP A CA 1
ATOM 1918 C C . ASP A 1 258 ? 2.534 -18.242 -21.896 1.00 76.94 258 ASP A C 1
ATOM 1920 O O . ASP A 1 258 ? 2.895 -19.417 -21.750 1.00 76.94 258 ASP A O 1
ATOM 1924 N N . GLU A 1 259 ? 1.315 -17.934 -22.343 1.00 80.94 259 GLU A N 1
ATOM 1925 C CA . GLU A 1 259 ? 0.298 -18.934 -22.669 1.00 80.94 259 GLU A CA 1
ATOM 1926 C C . GLU A 1 259 ? 0.732 -19.871 -23.801 1.00 80.94 259 GLU A C 1
ATOM 1928 O O . GLU A 1 259 ? 0.329 -21.034 -23.807 1.00 80.94 259 GLU A O 1
ATOM 1933 N N . THR A 1 260 ? 1.561 -19.406 -24.743 1.00 85.38 260 THR A N 1
ATOM 1934 C CA . THR A 1 260 ? 1.977 -20.220 -25.897 1.00 85.38 260 THR A CA 1
ATOM 1935 C C . THR A 1 260 ? 2.946 -21.306 -25.459 1.00 85.38 260 THR A C 1
ATOM 1937 O O . THR A 1 260 ? 2.752 -22.483 -25.773 1.00 85.38 260 THR A O 1
ATOM 1940 N N . ARG A 1 261 ? 3.939 -20.939 -24.648 1.00 86.38 261 ARG A N 1
ATOM 1941 C CA . ARG A 1 261 ? 4.845 -21.874 -23.991 1.00 86.38 261 ARG A CA 1
ATOM 1942 C C . ARG A 1 261 ? 4.070 -22.848 -23.115 1.00 86.38 261 ARG A C 1
ATOM 1944 O O . ARG A 1 261 ? 4.241 -24.056 -23.258 1.00 86.38 261 ARG A O 1
ATOM 1951 N N . ILE A 1 262 ? 3.186 -22.365 -22.243 1.00 87.38 262 ILE A N 1
ATOM 1952 C CA . ILE A 1 262 ? 2.410 -23.242 -21.353 1.00 87.38 262 ILE A CA 1
ATOM 1953 C C . ILE A 1 262 ? 1.525 -24.207 -22.143 1.00 87.38 262 ILE A C 1
ATOM 1955 O O . ILE A 1 262 ? 1.459 -25.391 -21.803 1.00 87.38 262 ILE A O 1
ATOM 1959 N N . ALA A 1 263 ? 0.865 -23.737 -23.202 1.00 88.69 263 ALA A N 1
ATOM 1960 C CA . ALA A 1 263 ? 0.065 -24.582 -24.079 1.00 88.69 263 ALA A CA 1
ATOM 1961 C C . ALA A 1 263 ? 0.924 -25.655 -24.758 1.00 88.69 263 ALA A C 1
ATOM 1963 O O . ALA A 1 263 ? 0.501 -26.810 -24.821 1.00 88.69 263 ALA A O 1
ATOM 1964 N N . ALA A 1 264 ? 2.140 -25.308 -25.189 1.00 89.81 264 ALA A N 1
ATOM 1965 C CA . ALA A 1 264 ? 3.064 -26.252 -25.802 1.00 89.81 264 ALA A CA 1
ATOM 1966 C C . ALA A 1 264 ? 3.497 -27.369 -24.841 1.00 89.81 264 ALA A C 1
ATOM 1968 O O . ALA A 1 264 ? 3.394 -28.550 -25.179 1.00 89.81 264 ALA A O 1
ATOM 1969 N N . TYR A 1 265 ? 3.905 -27.019 -23.617 1.00 91.38 265 TYR A N 1
ATOM 1970 C CA . TYR A 1 265 ? 4.249 -28.010 -22.591 1.00 91.38 265 TYR A CA 1
ATOM 1971 C C . TYR A 1 265 ? 3.039 -28.864 -22.199 1.00 91.38 265 TYR A C 1
ATOM 1973 O O . TYR A 1 265 ? 3.154 -30.083 -22.102 1.00 91.38 265 TYR A O 1
ATOM 1981 N N . ARG A 1 266 ? 1.858 -28.255 -22.027 1.00 92.31 266 ARG A N 1
ATOM 1982 C CA . ARG A 1 266 ? 0.619 -28.983 -21.718 1.00 92.31 266 ARG A CA 1
ATOM 1983 C C . ARG A 1 266 ? 0.291 -30.013 -22.800 1.00 92.31 266 ARG A C 1
ATOM 1985 O O . ARG A 1 266 ? 0.049 -31.169 -22.463 1.00 92.31 266 ARG A O 1
ATOM 1992 N N . ALA A 1 267 ? 0.325 -29.615 -24.072 1.00 91.38 267 ALA A N 1
ATOM 1993 C CA . ALA A 1 267 ? 0.061 -30.509 -25.197 1.00 91.38 267 ALA A CA 1
ATOM 1994 C C . ALA A 1 267 ? 1.061 -31.677 -25.246 1.00 91.38 267 ALA A C 1
ATOM 1996 O O . ALA A 1 267 ? 0.666 -32.823 -25.472 1.00 91.38 267 ALA A O 1
ATOM 1997 N N . ALA A 1 268 ? 2.342 -31.408 -24.974 1.00 92.31 268 ALA A N 1
ATOM 1998 C CA . ALA A 1 268 ? 3.361 -32.447 -24.882 1.00 92.31 268 ALA A CA 1
ATOM 1999 C C . ALA A 1 268 ? 3.094 -33.413 -23.712 1.00 92.31 268 ALA A C 1
ATOM 2001 O O . ALA A 1 268 ? 3.141 -34.631 -23.902 1.00 92.31 268 ALA A O 1
ATOM 2002 N N . PHE A 1 269 ? 2.753 -32.903 -22.523 1.00 94.56 269 PHE A N 1
ATOM 2003 C CA . PHE A 1 269 ? 2.457 -33.732 -21.352 1.00 94.56 269 PHE A CA 1
ATOM 2004 C C . PHE A 1 269 ? 1.223 -34.609 -21.551 1.00 94.56 269 PHE A C 1
ATOM 2006 O O . PHE A 1 269 ? 1.297 -35.806 -21.285 1.00 94.56 269 PHE A O 1
ATOM 2013 N N . GLU A 1 270 ? 0.126 -34.068 -22.082 1.00 92.38 270 GLU A N 1
ATOM 2014 C CA . GLU A 1 270 ? -1.105 -34.826 -22.356 1.00 92.38 270 GLU A CA 1
ATOM 2015 C C . GLU A 1 270 ? -0.866 -36.028 -23.283 1.00 92.38 270 GLU A C 1
ATOM 2017 O O . GLU A 1 270 ? -1.504 -37.070 -23.127 1.00 92.38 270 GLU A O 1
ATOM 2022 N N . LYS A 1 271 ? 0.089 -35.923 -24.216 1.00 90.88 271 LYS A N 1
ATOM 2023 C CA . LYS A 1 271 ? 0.477 -37.026 -25.109 1.00 90.88 271 LYS A CA 1
ATOM 2024 C C . LYS A 1 271 ? 1.421 -38.035 -24.446 1.00 90.88 271 LYS A C 1
ATOM 2026 O O . LYS A 1 271 ? 1.400 -39.209 -24.813 1.00 90.88 271 LYS A O 1
ATOM 2031 N N . GLN A 1 272 ? 2.288 -37.591 -23.533 1.00 89.75 272 GLN A N 1
ATOM 2032 C CA . GLN A 1 272 ? 3.510 -38.328 -23.182 1.00 89.75 272 GLN A CA 1
ATOM 2033 C C . GLN A 1 272 ? 3.627 -38.753 -21.711 1.00 89.75 272 GLN A C 1
ATOM 2035 O O . GLN A 1 272 ? 4.405 -39.671 -21.447 1.00 89.75 272 GLN A O 1
ATOM 2040 N N . VAL A 1 273 ? 2.907 -38.133 -20.763 1.00 94.12 273 VAL A N 1
ATOM 2041 C CA . VAL A 1 273 ? 3.150 -38.294 -19.308 1.00 94.12 273 VAL A CA 1
ATOM 2042 C C . VAL A 1 273 ? 2.239 -39.312 -18.611 1.00 94.12 273 VAL A C 1
ATOM 2044 O O . VAL A 1 273 ? 2.526 -39.720 -17.487 1.00 94.12 273 VAL A O 1
ATOM 2047 N N . GLN A 1 274 ? 1.140 -39.736 -19.238 1.00 94.75 274 GLN A N 1
ATOM 2048 C CA . GLN A 1 274 ? 0.133 -40.595 -18.602 1.00 94.75 274 GLN A CA 1
ATOM 2049 C C . GLN A 1 274 ? 0.764 -41.846 -17.950 1.00 94.75 274 GLN A C 1
ATOM 2051 O O . GLN A 1 274 ? 1.337 -42.696 -18.628 1.00 94.75 274 GLN A O 1
ATOM 2056 N N . GLY A 1 275 ? 0.626 -41.976 -16.626 1.00 93.00 275 GLY A N 1
ATOM 2057 C CA . GLY A 1 275 ? 1.137 -43.094 -15.823 1.00 93.00 275 GLY A CA 1
ATOM 2058 C C . GLY A 1 275 ? 2.635 -43.060 -15.486 1.00 93.00 275 GLY A C 1
ATOM 2059 O O . GLY A 1 275 ? 3.090 -43.934 -14.749 1.00 93.00 275 GLY A O 1
ATOM 2060 N N . LYS A 1 276 ? 3.387 -42.067 -15.975 1.00 95.19 276 LYS A N 1
ATOM 2061 C CA . LYS A 1 276 ? 4.845 -41.943 -15.809 1.00 95.19 276 LYS A CA 1
ATOM 2062 C C . LYS A 1 276 ? 5.256 -41.228 -14.527 1.00 95.19 276 LYS A C 1
ATOM 2064 O O . LYS A 1 276 ? 4.518 -40.382 -14.027 1.00 95.19 276 LYS A O 1
ATOM 2069 N N . VAL A 1 277 ? 6.444 -41.521 -14.014 1.00 96.75 277 VAL A N 1
ATOM 2070 C CA . VAL A 1 277 ? 7.110 -40.698 -12.997 1.00 96.75 277 VAL A CA 1
ATOM 2071 C C . VAL A 1 277 ? 7.851 -39.566 -13.697 1.00 96.75 277 VAL A C 1
ATOM 2073 O O . VAL A 1 277 ? 8.663 -39.825 -14.585 1.00 96.75 277 VAL A O 1
ATOM 2076 N N . ALA A 1 278 ? 7.572 -38.324 -13.310 1.00 96.94 278 ALA A N 1
ATOM 2077 C CA . ALA A 1 278 ? 8.199 -37.148 -13.902 1.00 96.94 278 ALA A CA 1
ATOM 2078 C C . ALA A 1 278 ? 9.216 -36.497 -12.951 1.00 96.94 278 ALA A C 1
ATOM 2080 O O . ALA A 1 278 ? 8.988 -36.432 -11.744 1.00 96.94 278 ALA A O 1
ATOM 2081 N N . LEU A 1 279 ? 10.307 -35.977 -13.505 1.00 96.19 279 LEU A N 1
ATOM 2082 C CA . LEU A 1 279 ? 11.220 -35.032 -12.861 1.00 96.19 279 LEU A CA 1
ATOM 2083 C C . LEU A 1 279 ? 10.980 -33.645 -13.459 1.00 96.19 279 LEU A C 1
ATOM 2085 O O . LEU A 1 279 ? 10.983 -33.510 -14.679 1.00 96.19 279 LEU A O 1
ATOM 2089 N N . ASP A 1 280 ? 10.771 -32.634 -12.623 1.00 95.00 280 ASP A N 1
ATOM 2090 C CA . ASP A 1 280 ? 10.678 -31.230 -13.031 1.00 95.00 280 ASP A CA 1
ATOM 2091 C C . ASP A 1 280 ? 11.903 -30.468 -12.515 1.00 95.00 280 ASP A C 1
ATOM 2093 O O . ASP A 1 280 ? 12.094 -30.350 -11.304 1.00 95.00 280 ASP A O 1
ATOM 2097 N N . ILE A 1 281 ? 12.759 -30.015 -13.433 1.00 90.75 281 ILE A N 1
ATOM 2098 C CA . ILE A 1 281 ? 14.011 -29.309 -13.140 1.00 90.75 281 ILE A CA 1
ATOM 2099 C C . ILE A 1 281 ? 13.760 -27.798 -13.117 1.00 90.75 281 ILE A C 1
ATOM 2101 O O . ILE A 1 281 ? 13.371 -27.217 -14.137 1.00 90.75 281 ILE A O 1
ATOM 2105 N N . GLY A 1 282 ? 14.060 -27.174 -11.973 1.00 85.06 282 GLY A N 1
ATOM 2106 C CA . GLY A 1 282 ? 13.850 -25.744 -11.741 1.00 85.06 282 GLY A CA 1
ATOM 2107 C C . GLY A 1 282 ? 12.362 -25.421 -11.725 1.00 85.06 282 GLY A C 1
ATOM 2108 O O . GLY A 1 282 ? 11.863 -24.687 -12.578 1.00 85.06 282 GLY A O 1
ATOM 2109 N N . THR A 1 283 ? 11.642 -26.064 -10.804 1.00 87.38 283 THR A N 1
ATOM 2110 C CA . THR A 1 283 ? 10.172 -26.046 -10.752 1.00 87.38 283 THR A CA 1
ATOM 2111 C C . THR A 1 283 ? 9.594 -24.642 -10.527 1.00 87.38 283 THR A C 1
ATOM 2113 O O . THR A 1 283 ? 8.458 -24.363 -10.930 1.00 87.38 283 THR A O 1
ATOM 2116 N N . GLY A 1 284 ? 10.377 -23.743 -9.920 1.00 84.94 284 GLY A N 1
ATOM 2117 C CA . GLY A 1 284 ? 9.945 -22.413 -9.532 1.00 84.94 284 GLY A CA 1
ATOM 2118 C C . GLY A 1 284 ? 8.894 -22.433 -8.421 1.00 84.94 284 GLY A C 1
ATOM 2119 O O . GLY A 1 284 ? 8.319 -23.460 -8.057 1.00 84.94 284 GLY A O 1
ATOM 2120 N N . LYS A 1 285 ? 8.591 -21.244 -7.904 1.00 85.00 285 LYS A N 1
ATOM 2121 C CA . LYS A 1 285 ? 7.691 -21.036 -6.756 1.00 85.00 285 LYS A CA 1
ATOM 2122 C C . LYS A 1 285 ? 6.261 -21.579 -6.943 1.00 85.00 285 LYS A C 1
ATOM 2124 O O . LYS A 1 285 ? 5.601 -21.926 -5.970 1.00 85.00 285 LYS A O 1
ATOM 2129 N N . ASP A 1 286 ? 5.782 -21.652 -8.186 1.00 85.75 286 ASP A N 1
ATOM 2130 C CA . ASP A 1 286 ? 4.404 -22.041 -8.519 1.00 85.75 286 ASP A CA 1
ATOM 2131 C C . ASP A 1 286 ? 4.270 -23.495 -8.992 1.00 85.75 286 ASP A C 1
ATOM 2133 O O . ASP A 1 286 ? 3.149 -23.969 -9.244 1.00 85.75 286 ASP A O 1
ATOM 2137 N N . ALA A 1 287 ? 5.404 -24.195 -9.128 1.00 90.56 287 ALA A N 1
ATOM 2138 C CA . ALA A 1 287 ? 5.506 -25.573 -9.597 1.00 90.56 287 ALA A CA 1
ATOM 2139 C C . ALA A 1 287 ? 4.651 -25.839 -10.852 1.00 90.56 287 ALA A C 1
ATOM 2141 O O . ALA A 1 287 ? 3.927 -26.838 -10.931 1.00 90.56 287 ALA A O 1
ATOM 2142 N N . VAL A 1 288 ? 4.653 -24.900 -11.811 1.00 90.06 288 VAL A N 1
ATOM 2143 C CA . VAL A 1 288 ? 3.700 -24.890 -12.935 1.00 90.06 288 VAL A CA 1
ATOM 2144 C C . VAL A 1 288 ? 3.825 -26.171 -13.750 1.00 90.06 288 VAL A C 1
ATOM 2146 O O . VAL A 1 288 ? 2.835 -26.883 -13.913 1.00 90.06 288 VAL A O 1
ATOM 2149 N N . LEU A 1 289 ? 5.031 -26.509 -14.214 1.00 92.00 289 LEU A N 1
ATOM 2150 C CA . LEU A 1 289 ? 5.249 -27.697 -15.041 1.00 92.00 289 LEU A CA 1
ATOM 2151 C C . LEU A 1 289 ? 4.966 -28.985 -14.260 1.00 92.00 289 LEU A C 1
ATOM 2153 O O . LEU A 1 289 ? 4.261 -29.854 -14.775 1.00 92.00 289 LEU A O 1
ATOM 2157 N N . ALA A 1 290 ? 5.390 -29.081 -12.996 1.00 95.00 290 ALA A N 1
ATOM 2158 C CA . ALA A 1 290 ? 5.044 -30.212 -12.139 1.00 95.00 290 ALA A CA 1
ATOM 2159 C C . ALA A 1 290 ? 3.525 -30.416 -11.988 1.00 95.00 290 ALA A C 1
ATOM 2161 O O . ALA A 1 290 ? 3.027 -31.543 -12.084 1.00 95.00 290 ALA A O 1
ATOM 2162 N N . ARG A 1 291 ? 2.759 -29.334 -11.811 1.00 94.75 291 ARG A N 1
ATOM 2163 C CA . ARG A 1 291 ? 1.290 -29.381 -11.736 1.00 94.75 291 ARG A CA 1
ATOM 2164 C C . ARG A 1 291 ? 0.663 -29.779 -13.066 1.00 94.75 291 ARG A C 1
ATOM 2166 O O . ARG A 1 291 ? -0.288 -30.560 -13.060 1.00 94.75 291 ARG A O 1
ATOM 2173 N N . LEU A 1 292 ? 1.192 -29.297 -14.191 1.00 94.00 292 LEU A N 1
ATOM 2174 C CA . LEU A 1 292 ? 0.739 -29.708 -15.523 1.00 94.00 292 LEU A CA 1
ATOM 2175 C C . LEU A 1 292 ? 0.992 -31.201 -15.763 1.00 94.00 292 LEU A C 1
ATOM 2177 O O . LEU A 1 292 ? 0.079 -31.897 -16.200 1.00 94.00 292 LEU A O 1
ATOM 2181 N N . CYS A 1 293 ? 2.171 -31.713 -15.402 1.00 95.06 293 CYS A N 1
ATOM 2182 C CA . CYS A 1 293 ? 2.489 -33.142 -15.440 1.00 95.06 293 CYS A CA 1
ATOM 2183 C C . CYS A 1 293 ? 1.512 -33.962 -14.590 1.00 95.06 293 CYS A C 1
ATOM 2185 O O . CYS A 1 293 ? 0.939 -34.951 -15.057 1.00 95.06 293 CYS A O 1
ATOM 2187 N N . ALA A 1 294 ? 1.278 -33.542 -13.343 1.00 94.94 294 ALA A N 1
ATOM 2188 C CA . ALA A 1 294 ? 0.348 -34.221 -12.449 1.00 94.94 294 ALA A CA 1
ATOM 2189 C C . ALA A 1 294 ? -1.095 -34.194 -12.980 1.00 94.94 294 ALA A C 1
ATOM 2191 O O . ALA A 1 294 ? -1.802 -35.195 -12.852 1.00 94.94 294 ALA A O 1
ATOM 2192 N N . GLN A 1 295 ? -1.527 -33.089 -13.594 1.00 95.06 295 GLN A N 1
ATOM 2193 C CA . GLN A 1 295 ? -2.849 -32.947 -14.206 1.00 95.06 295 GLN A CA 1
ATOM 2194 C C . GLN A 1 295 ? -3.001 -33.818 -15.461 1.00 95.06 295 GLN A C 1
ATOM 2196 O O . GLN A 1 295 ? -4.043 -34.441 -15.646 1.00 95.06 295 GLN A O 1
ATOM 2201 N N . ALA A 1 296 ? -1.958 -33.905 -16.287 1.00 94.81 296 ALA A N 1
ATOM 2202 C CA . ALA A 1 296 ? -1.907 -34.734 -17.491 1.00 94.81 296 ALA A CA 1
ATOM 2203 C C . ALA A 1 296 ? -1.712 -36.237 -17.193 1.00 94.81 296 ALA A C 1
ATOM 2205 O O . ALA A 1 296 ? -1.558 -37.043 -18.107 1.00 94.81 296 ALA A O 1
ATOM 2206 N N . GLY A 1 297 ? -1.753 -36.632 -15.916 1.00 94.75 297 GLY A N 1
ATOM 2207 C CA . GLY A 1 297 ? -1.851 -38.029 -15.513 1.00 94.75 297 GLY A CA 1
ATOM 2208 C C . GLY A 1 297 ? -0.534 -38.703 -15.143 1.00 94.75 297 GLY A C 1
ATOM 2209 O O . GLY A 1 297 ? -0.520 -39.932 -15.068 1.00 94.75 297 GLY A O 1
ATOM 2210 N N . ALA A 1 298 ? 0.544 -37.957 -14.857 1.00 96.62 298 ALA A N 1
ATOM 2211 C CA . ALA A 1 298 ? 1.772 -38.519 -14.269 1.00 96.62 298 ALA A CA 1
ATOM 2212 C C . ALA A 1 298 ? 1.428 -39.396 -13.055 1.00 96.62 298 ALA A C 1
ATOM 2214 O O . ALA A 1 298 ? 0.492 -39.083 -12.337 1.00 96.62 298 ALA A O 1
ATOM 2215 N N . ARG A 1 299 ? 2.125 -40.492 -12.769 1.00 95.94 299 ARG A N 1
ATOM 2216 C CA . ARG A 1 299 ? 1.922 -41.249 -11.522 1.00 95.94 299 ARG A CA 1
ATOM 2217 C C . ARG A 1 299 ? 2.384 -40.441 -10.309 1.00 95.94 299 ARG A C 1
ATOM 2219 O O . ARG A 1 299 ? 1.643 -40.370 -9.332 1.00 95.94 299 ARG A O 1
ATOM 2226 N N . HIS A 1 300 ? 3.560 -39.829 -10.418 1.00 97.56 300 HIS A N 1
ATOM 2227 C CA . HIS A 1 300 ? 4.196 -38.993 -9.400 1.00 97.56 300 HIS A CA 1
ATOM 2228 C C . HIS A 1 300 ? 5.119 -37.974 -10.072 1.00 97.56 300 HIS A C 1
ATOM 2230 O O . HIS A 1 300 ? 5.629 -38.249 -11.159 1.00 97.56 300 HIS A O 1
ATOM 2236 N N . VAL A 1 301 ? 5.351 -36.825 -9.442 1.00 97.75 301 VAL A N 1
ATOM 2237 C CA . VAL A 1 301 ? 6.287 -35.804 -9.927 1.00 97.75 301 VAL A CA 1
ATOM 2238 C C . VAL A 1 301 ? 7.276 -35.427 -8.827 1.00 97.75 301 VAL A C 1
ATOM 2240 O O . VAL A 1 301 ? 6.871 -35.032 -7.737 1.00 97.75 301 VAL A O 1
ATOM 2243 N N . TYR A 1 302 ? 8.570 -35.514 -9.114 1.00 97.69 302 TYR A N 1
ATOM 2244 C CA . TYR A 1 302 ? 9.630 -34.957 -8.277 1.00 97.69 302 TYR A CA 1
ATOM 2245 C C . TYR A 1 302 ? 9.990 -33.576 -8.823 1.00 97.69 302 TYR A C 1
ATOM 2247 O O . TYR A 1 302 ? 10.572 -33.464 -9.896 1.00 97.69 302 TYR A O 1
ATOM 2255 N N . ALA A 1 303 ? 9.588 -32.530 -8.112 1.00 96.19 303 ALA A N 1
ATOM 2256 C CA . ALA A 1 303 ? 9.854 -31.143 -8.461 1.00 96.19 303 ALA A CA 1
ATOM 2257 C C . ALA A 1 303 ? 11.113 -30.677 -7.727 1.00 96.19 303 ALA A C 1
ATOM 2259 O O . ALA A 1 303 ? 11.124 -30.648 -6.499 1.00 96.19 303 ALA A O 1
ATOM 2260 N N . VAL A 1 304 ? 12.181 -30.364 -8.456 1.00 93.69 304 VAL A N 1
ATOM 2261 C CA . VAL A 1 304 ? 13.474 -29.983 -7.877 1.00 93.69 304 VAL A CA 1
ATOM 2262 C C . VAL A 1 304 ? 13.691 -28.488 -8.053 1.00 93.69 304 VAL A C 1
ATOM 2264 O O . VAL A 1 304 ? 13.551 -27.957 -9.156 1.00 93.69 304 VAL A O 1
ATOM 2267 N N . GLU A 1 305 ? 14.061 -27.828 -6.963 1.00 90.62 305 GLU A N 1
ATOM 2268 C CA . GLU A 1 305 ? 14.406 -26.411 -6.921 1.00 90.62 305 GLU A CA 1
ATOM 2269 C C . GLU A 1 305 ? 15.698 -26.217 -6.124 1.00 90.62 305 GLU A C 1
ATOM 2271 O O . GLU A 1 305 ? 15.915 -26.893 -5.119 1.00 90.62 305 GLU A O 1
ATOM 2276 N N . VAL A 1 306 ? 16.572 -25.319 -6.573 1.00 85.38 306 VAL A N 1
ATOM 2277 C CA . VAL A 1 306 ? 17.828 -25.014 -5.872 1.00 85.38 306 VAL A CA 1
ATOM 2278 C C . VAL A 1 306 ? 17.662 -23.837 -4.911 1.00 85.38 306 VAL A C 1
ATOM 2280 O O . VAL A 1 306 ? 18.334 -23.795 -3.883 1.00 85.38 306 VAL A O 1
ATOM 2283 N N . LEU A 1 307 ? 16.746 -22.911 -5.214 1.00 81.81 307 LEU A N 1
ATOM 2284 C CA . LEU A 1 307 ? 16.457 -21.749 -4.378 1.00 81.81 307 LEU A CA 1
ATOM 2285 C C . LEU A 1 307 ? 15.487 -22.118 -3.248 1.00 81.81 307 LEU A C 1
ATOM 2287 O O . LEU A 1 307 ? 14.343 -22.496 -3.501 1.00 81.81 307 LEU A O 1
ATOM 2291 N N . GLU A 1 308 ? 15.932 -21.968 -2.000 1.00 84.69 308 GLU A N 1
ATOM 2292 C CA . GLU A 1 308 ? 15.175 -22.374 -0.807 1.00 84.69 308 GLU A CA 1
ATOM 2293 C C . GLU A 1 308 ? 13.794 -21.702 -0.729 1.00 84.69 308 GLU A C 1
ATOM 2295 O O . GLU A 1 308 ? 12.782 -22.399 -0.647 1.00 84.69 308 GLU A O 1
ATOM 2300 N N . ASP A 1 309 ? 13.726 -20.381 -0.915 1.00 80.19 309 ASP A N 1
ATOM 2301 C CA . ASP A 1 309 ? 12.469 -19.617 -0.872 1.00 80.19 309 ASP A CA 1
ATOM 2302 C C . ASP A 1 309 ? 11.450 -20.062 -1.939 1.00 80.19 309 ASP A C 1
ATOM 2304 O O . ASP A 1 309 ? 10.237 -20.127 -1.695 1.00 80.19 309 ASP A O 1
ATOM 2308 N N . ALA A 1 310 ? 11.930 -20.385 -3.145 1.00 82.88 310 ALA A N 1
ATOM 2309 C CA . ALA A 1 310 ? 11.083 -20.870 -4.231 1.00 82.88 310 ALA A CA 1
ATOM 2310 C C . ALA A 1 310 ? 10.610 -22.306 -3.959 1.00 82.88 310 ALA A C 1
ATOM 2312 O O . ALA A 1 310 ? 9.441 -22.623 -4.190 1.00 82.88 310 ALA A O 1
ATOM 2313 N N . ALA A 1 311 ? 11.482 -23.156 -3.410 1.00 89.25 311 ALA A N 1
ATOM 2314 C CA . ALA A 1 311 ? 11.135 -24.515 -3.014 1.00 89.25 311 ALA A CA 1
ATOM 2315 C C . ALA A 1 311 ? 10.071 -24.527 -1.905 1.00 89.25 311 ALA A C 1
ATOM 2317 O O . ALA A 1 311 ? 9.123 -25.313 -1.966 1.00 89.25 311 ALA A O 1
ATOM 2318 N N . ASP A 1 312 ? 10.195 -23.646 -0.915 1.00 91.06 312 ASP A N 1
ATOM 2319 C CA . ASP A 1 312 ? 9.238 -23.525 0.184 1.00 91.06 312 ASP A CA 1
ATOM 2320 C C . ASP A 1 312 ? 7.887 -23.000 -0.298 1.00 91.06 312 ASP A C 1
ATOM 2322 O O . ASP A 1 312 ? 6.854 -23.613 -0.016 1.00 91.06 312 ASP A O 1
ATOM 2326 N N . SER A 1 313 ? 7.889 -21.970 -1.148 1.00 86.12 313 SER A N 1
ATOM 2327 C CA . SER A 1 313 ? 6.669 -21.476 -1.802 1.00 86.12 313 SER A CA 1
ATOM 2328 C C . SER A 1 313 ? 5.953 -22.578 -2.593 1.00 86.12 313 SER A C 1
ATOM 2330 O O . SER A 1 313 ? 4.733 -22.753 -2.482 1.00 86.12 313 SER A O 1
ATOM 2332 N N . ALA A 1 314 ? 6.712 -23.376 -3.350 1.00 90.38 314 ALA A N 1
ATOM 2333 C CA . ALA A 1 314 ? 6.176 -24.498 -4.106 1.00 90.38 314 ALA A CA 1
ATOM 2334 C C . ALA A 1 314 ? 5.599 -25.578 -3.179 1.00 90.38 314 ALA A C 1
ATOM 2336 O O . ALA A 1 314 ? 4.493 -26.063 -3.422 1.00 90.38 314 ALA A O 1
ATOM 2337 N N . ARG A 1 315 ? 6.285 -25.933 -2.081 1.00 96.12 315 ARG A N 1
ATOM 2338 C CA . ARG A 1 315 ? 5.776 -26.888 -1.074 1.00 96.12 315 ARG A CA 1
ATOM 2339 C C . ARG A 1 315 ? 4.457 -26.430 -0.480 1.00 96.12 315 ARG A C 1
ATOM 2341 O O . ARG A 1 315 ? 3.514 -27.221 -0.414 1.00 96.12 315 ARG A O 1
ATOM 2348 N N . GLU A 1 316 ? 4.376 -25.171 -0.067 1.00 92.38 316 GLU A N 1
ATOM 2349 C CA . GLU A 1 316 ? 3.161 -24.602 0.506 1.00 92.38 316 GLU A CA 1
ATOM 2350 C C . GLU A 1 316 ? 2.008 -24.611 -0.494 1.00 92.38 316 GLU A C 1
ATOM 2352 O O . GLU A 1 316 ? 0.886 -24.990 -0.148 1.00 92.38 316 GLU A O 1
ATOM 2357 N N . LEU A 1 317 ? 2.265 -24.243 -1.750 1.00 88.69 317 LEU A N 1
ATOM 2358 C CA . LEU A 1 317 ? 1.260 -24.290 -2.804 1.00 88.69 317 LEU A CA 1
ATOM 2359 C C . LEU A 1 317 ? 0.779 -25.723 -3.067 1.00 88.69 317 LEU A C 1
ATOM 2361 O O . LEU A 1 317 ? -0.428 -25.963 -3.092 1.00 88.69 317 LEU A O 1
ATOM 2365 N N . ILE A 1 318 ? 1.691 -26.684 -3.221 1.00 95.06 318 ILE A N 1
ATOM 2366 C CA . ILE A 1 318 ? 1.345 -28.097 -3.431 1.00 95.06 318 ILE A CA 1
ATOM 2367 C C . ILE A 1 318 ? 0.540 -28.655 -2.250 1.00 95.06 318 ILE A C 1
ATOM 2369 O O . ILE A 1 318 ? -0.440 -29.374 -2.466 1.00 95.06 318 ILE A O 1
ATOM 2373 N N . ASN A 1 319 ? 0.893 -28.278 -1.018 1.00 92.69 319 ASN A N 1
ATOM 2374 C CA . ASN A 1 319 ? 0.148 -28.638 0.185 1.00 92.69 319 ASN A CA 1
ATOM 2375 C C . ASN A 1 319 ? -1.270 -28.048 0.182 1.00 92.69 319 ASN A C 1
ATOM 2377 O O . ASN A 1 319 ? -2.242 -28.783 0.350 1.00 92.69 319 ASN A O 1
ATOM 2381 N N . ARG A 1 320 ? -1.417 -26.746 -0.100 1.00 90.69 320 ARG A N 1
ATOM 2382 C CA . ARG A 1 320 ? -2.731 -26.081 -0.199 1.00 90.69 320 ARG A CA 1
ATOM 2383 C C . ARG A 1 320 ? -3.628 -26.692 -1.273 1.00 90.69 320 ARG A C 1
ATOM 2385 O O . ARG A 1 320 ? -4.840 -26.758 -1.089 1.00 90.69 320 ARG A O 1
ATOM 2392 N N . LEU A 1 321 ? -3.045 -27.140 -2.382 1.00 90.06 321 LEU A N 1
ATOM 2393 C CA . LEU A 1 321 ? -3.774 -27.787 -3.474 1.00 90.06 321 LEU A CA 1
ATOM 2394 C C . LEU A 1 321 ? -4.097 -29.267 -3.202 1.00 90.06 321 LEU A C 1
ATOM 2396 O O . LEU A 1 321 ? -4.776 -29.888 -4.017 1.00 90.06 321 LEU A O 1
ATOM 2400 N N . GLY A 1 322 ? -3.626 -29.843 -2.089 1.00 92.94 322 GLY A N 1
ATOM 2401 C CA . GLY A 1 322 ? -3.829 -31.256 -1.764 1.00 92.94 322 GLY A CA 1
ATOM 2402 C C . GLY A 1 322 ? -3.125 -32.206 -2.738 1.00 92.94 322 GLY A C 1
ATOM 2403 O O . GLY A 1 322 ? -3.624 -33.295 -3.008 1.00 92.94 322 GLY A O 1
ATOM 2404 N N . LEU A 1 323 ? -1.991 -31.785 -3.309 1.00 95.06 323 LEU A N 1
ATOM 2405 C CA . LEU A 1 323 ? -1.239 -32.536 -4.321 1.00 95.06 323 LEU A CA 1
ATOM 2406 C C . LEU A 1 323 ? 0.027 -33.206 -3.760 1.00 95.06 323 LEU A C 1
ATOM 2408 O O . LEU A 1 323 ? 0.842 -33.704 -4.531 1.00 95.06 323 LEU A O 1
ATOM 2412 N N . THR A 1 324 ? 0.202 -33.259 -2.440 1.00 94.12 324 THR A N 1
ATOM 2413 C CA . THR A 1 324 ? 1.397 -33.816 -1.772 1.00 94.12 324 THR A CA 1
ATOM 2414 C C . THR A 1 324 ? 1.619 -35.304 -2.044 1.00 94.12 324 THR A C 1
ATOM 2416 O O . THR A 1 324 ? 2.762 -35.746 -2.129 1.00 94.12 324 THR A O 1
ATOM 2419 N N . ASP A 1 325 ? 0.547 -36.069 -2.266 1.00 93.25 325 ASP A N 1
ATOM 2420 C CA . ASP A 1 325 ? 0.622 -37.487 -2.656 1.00 93.25 325 ASP A CA 1
ATOM 2421 C C . ASP A 1 325 ? 1.057 -37.688 -4.120 1.00 93.25 325 ASP A C 1
ATOM 2423 O O . ASP A 1 325 ? 1.275 -38.813 -4.564 1.00 93.25 325 ASP A O 1
ATOM 2427 N N . ARG A 1 326 ? 1.115 -36.602 -4.898 1.00 95.94 326 ARG A N 1
ATOM 2428 C CA . ARG A 1 326 ? 1.311 -36.600 -6.355 1.00 95.94 326 ARG A CA 1
ATOM 2429 C C . ARG A 1 326 ? 2.572 -35.858 -6.775 1.00 95.94 326 ARG A C 1
ATOM 2431 O O . ARG A 1 326 ? 3.120 -36.162 -7.831 1.00 95.94 326 ARG A O 1
ATOM 2438 N N . ILE A 1 327 ? 2.980 -34.857 -5.999 1.00 97.81 327 ILE A N 1
ATOM 2439 C CA . ILE A 1 327 ? 4.110 -33.977 -6.276 1.00 97.81 327 ILE A CA 1
ATOM 2440 C C . ILE A 1 327 ? 4.951 -33.865 -5.004 1.00 97.81 327 ILE A C 1
ATOM 2442 O O . ILE A 1 327 ? 4.464 -33.445 -3.956 1.00 97.81 327 ILE A O 1
ATOM 2446 N N . THR A 1 328 ? 6.230 -34.210 -5.105 1.00 97.75 328 THR A N 1
ATOM 2447 C CA . THR A 1 328 ? 7.219 -34.029 -4.040 1.00 97.75 328 THR A CA 1
ATOM 2448 C C . THR A 1 328 ? 8.187 -32.929 -4.436 1.00 97.75 328 THR A C 1
ATOM 2450 O O . THR A 1 328 ? 8.910 -33.079 -5.417 1.00 97.75 328 THR A O 1
ATOM 2453 N N . VAL A 1 329 ? 8.220 -31.848 -3.657 1.00 97.06 329 VAL A N 1
ATOM 2454 C CA . VAL A 1 329 ? 9.142 -30.729 -3.880 1.00 97.06 329 VAL A CA 1
ATOM 2455 C C . VAL A 1 329 ? 10.428 -30.930 -3.072 1.00 97.06 329 VAL A C 1
ATOM 2457 O O . VAL A 1 329 ? 10.411 -30.988 -1.837 1.00 97.06 329 VAL A O 1
ATOM 2460 N N . ILE A 1 330 ? 11.553 -31.020 -3.773 1.00 95.56 330 ILE A N 1
ATOM 2461 C CA . ILE A 1 330 ? 12.892 -31.267 -3.240 1.00 95.56 330 ILE A CA 1
ATOM 2462 C C . ILE A 1 330 ? 13.713 -29.990 -3.413 1.00 95.56 330 ILE A C 1
ATOM 2464 O O . ILE A 1 330 ? 13.853 -29.493 -4.525 1.00 95.56 330 ILE A O 1
ATOM 2468 N N . CYS A 1 331 ? 14.262 -29.481 -2.310 1.00 94.25 331 CYS A N 1
ATOM 2469 C CA . CYS A 1 331 ? 15.189 -28.354 -2.339 1.00 94.25 331 CYS A CA 1
ATOM 2470 C C . CYS A 1 331 ? 16.609 -28.913 -2.339 1.00 94.25 331 CYS A C 1
ATOM 2472 O O . CYS A 1 331 ? 16.960 -29.643 -1.407 1.00 94.25 331 CYS A O 1
ATOM 2474 N N . GLY A 1 332 ? 17.405 -28.606 -3.358 1.00 87.88 332 GLY A N 1
ATOM 2475 C CA . GLY A 1 332 ? 18.811 -28.989 -3.398 1.00 87.88 332 GLY A CA 1
ATOM 2476 C C . GLY A 1 332 ? 19.393 -29.150 -4.798 1.00 87.88 332 GLY A C 1
ATOM 2477 O O . GLY A 1 332 ? 18.685 -29.291 -5.791 1.00 87.88 332 GLY A O 1
ATOM 2478 N N . ASP A 1 333 ? 20.723 -29.171 -4.839 1.00 86.06 333 ASP A N 1
ATOM 2479 C CA . ASP A 1 333 ? 21.518 -29.353 -6.051 1.00 86.06 333 ASP A CA 1
ATOM 2480 C C . ASP A 1 333 ? 21.360 -30.772 -6.629 1.00 86.06 333 ASP A C 1
ATOM 2482 O O . ASP A 1 333 ? 21.402 -31.762 -5.886 1.00 86.06 333 ASP A O 1
ATOM 2486 N N . MET A 1 334 ? 21.235 -30.879 -7.956 1.00 87.88 334 MET A N 1
ATOM 2487 C CA . MET A 1 334 ? 20.991 -32.135 -8.676 1.00 87.88 334 MET A CA 1
ATOM 2488 C C . MET A 1 334 ? 22.058 -33.221 -8.411 1.00 87.88 334 MET A C 1
ATOM 2490 O O . MET A 1 334 ? 21.740 -34.411 -8.438 1.00 87.88 334 MET A O 1
ATOM 2494 N N . GLN A 1 335 ? 23.304 -32.856 -8.081 1.00 84.31 335 GLN A N 1
ATOM 2495 C CA . GLN A 1 335 ? 24.366 -33.790 -7.668 1.00 84.31 335 GLN A CA 1
ATOM 2496 C C . GLN A 1 335 ? 24.102 -34.415 -6.292 1.00 84.31 335 GLN A C 1
ATOM 2498 O O . GLN A 1 335 ? 24.496 -35.556 -6.016 1.00 84.31 335 GLN A O 1
ATOM 2503 N N . SER A 1 336 ? 23.481 -33.646 -5.400 1.00 86.12 336 SER A N 1
ATOM 2504 C CA . SER A 1 336 ? 23.349 -33.971 -3.979 1.00 86.12 336 SER A CA 1
ATOM 2505 C C . SER A 1 336 ? 22.054 -34.710 -3.640 1.00 86.12 336 SER A C 1
ATOM 2507 O O . SER A 1 336 ? 22.026 -35.495 -2.687 1.00 86.12 336 SER A O 1
ATOM 2509 N N . ILE A 1 337 ? 20.996 -34.512 -4.430 1.00 91.94 337 ILE A N 1
ATOM 2510 C CA . ILE A 1 337 ? 19.682 -35.094 -4.155 1.00 91.94 337 ILE A CA 1
ATOM 2511 C C . ILE A 1 337 ? 19.638 -36.607 -4.418 1.00 91.94 337 ILE A C 1
ATOM 2513 O O . ILE A 1 337 ? 20.529 -37.222 -5.017 1.00 91.94 337 ILE A O 1
ATOM 2517 N N . ARG A 1 338 ? 18.568 -37.239 -3.934 1.00 90.31 338 ARG A N 1
ATOM 2518 C CA . ARG A 1 338 ? 18.251 -38.648 -4.174 1.00 90.31 338 ARG A CA 1
ATOM 2519 C C . ARG A 1 338 ? 16.772 -38.773 -4.498 1.00 90.31 338 ARG A C 1
ATOM 2521 O O . ARG A 1 338 ? 15.948 -38.217 -3.777 1.00 90.31 338 ARG A O 1
ATOM 2528 N N . LEU A 1 339 ? 16.453 -39.542 -5.535 1.00 92.81 339 LEU A N 1
ATOM 2529 C CA . LEU A 1 339 ? 15.080 -39.922 -5.858 1.00 92.81 339 LEU A CA 1
ATOM 2530 C C . LEU A 1 339 ? 14.832 -41.379 -5.437 1.00 92.81 339 LEU A C 1
ATOM 2532 O O . LEU A 1 339 ? 15.739 -42.209 -5.546 1.00 92.81 339 LEU A O 1
ATOM 2536 N N . PRO A 1 340 ? 13.635 -41.708 -4.923 1.00 91.81 340 PRO A N 1
ATOM 2537 C CA . PRO A 1 340 ? 13.331 -43.048 -4.420 1.00 91.81 340 PRO A CA 1
ATOM 2538 C C . PRO A 1 340 ? 13.058 -44.067 -5.540 1.00 91.81 340 PRO A C 1
ATOM 2540 O O . PRO A 1 340 ? 13.065 -45.270 -5.282 1.00 91.81 340 PRO A O 1
ATOM 2543 N N . GLU A 1 341 ? 12.823 -43.609 -6.770 1.00 94.31 341 GLU A N 1
ATOM 2544 C CA . GLU A 1 341 ? 12.589 -44.438 -7.952 1.00 94.31 341 GLU A CA 1
ATOM 2545 C C . GLU A 1 341 ? 13.085 -43.726 -9.227 1.00 94.31 341 GLU A C 1
ATOM 2547 O O . GLU A 1 341 ? 13.217 -42.498 -9.211 1.00 94.31 341 GLU A O 1
ATOM 2552 N N . PRO A 1 342 ? 13.370 -44.463 -10.319 1.00 93.56 342 PRO A N 1
ATOM 2553 C CA . PRO A 1 342 ? 13.715 -43.867 -11.610 1.00 93.56 342 PRO A CA 1
ATOM 2554 C C . PRO A 1 342 ? 12.562 -43.059 -12.222 1.00 93.56 342 PRO A C 1
ATOM 2556 O O . PRO A 1 342 ? 11.392 -43.333 -11.948 1.00 93.56 342 PRO A O 1
ATOM 2559 N N . VAL A 1 343 ? 12.894 -42.099 -13.089 1.00 94.56 343 VAL A N 1
ATOM 2560 C CA . VAL A 1 343 ? 11.927 -41.220 -13.765 1.00 94.56 343 VAL A CA 1
ATOM 2561 C C . VAL A 1 343 ? 11.799 -41.550 -15.253 1.00 94.56 343 VAL A C 1
ATOM 2563 O O . VAL A 1 343 ? 12.795 -41.731 -15.951 1.00 94.56 343 VAL A O 1
ATOM 2566 N N . ASP A 1 344 ? 10.564 -41.609 -15.749 1.00 94.31 344 ASP A N 1
ATOM 2567 C CA . ASP A 1 344 ? 10.243 -41.943 -17.144 1.00 94.31 344 ASP A CA 1
ATOM 2568 C C . ASP A 1 344 ? 10.106 -40.685 -18.024 1.00 94.31 344 ASP A C 1
ATOM 2570 O O . ASP A 1 344 ? 10.081 -40.762 -19.255 1.00 94.31 344 ASP A O 1
ATOM 2574 N N . LEU A 1 345 ? 9.961 -39.510 -17.405 1.00 94.06 345 LEU A N 1
ATOM 2575 C CA . LEU A 1 345 ? 9.887 -38.219 -18.081 1.00 94.06 345 LEU A CA 1
ATOM 2576 C C . LEU A 1 345 ? 10.684 -37.170 -17.304 1.00 94.06 345 LEU A C 1
ATOM 2578 O O . LEU A 1 345 ? 10.590 -37.097 -16.083 1.00 94.06 345 LEU A O 1
ATOM 2582 N N . CYS A 1 346 ? 11.432 -36.330 -18.007 1.00 93.62 346 CYS A N 1
ATOM 2583 C CA . CYS A 1 346 ? 12.102 -35.172 -17.435 1.00 93.62 346 CYS A CA 1
ATOM 2584 C C . CYS A 1 346 ? 11.632 -33.915 -18.162 1.00 93.62 346 CYS A C 1
ATOM 2586 O O . CYS A 1 346 ? 11.716 -33.829 -19.389 1.00 93.62 346 CYS A O 1
ATOM 2588 N N . THR A 1 347 ? 11.134 -32.948 -17.403 1.00 92.06 347 THR A N 1
ATOM 2589 C CA . THR A 1 347 ? 10.784 -31.618 -17.887 1.00 92.06 347 THR A CA 1
ATOM 2590 C C . THR A 1 347 ? 11.677 -30.566 -17.253 1.00 92.06 347 THR A C 1
ATOM 2592 O O . THR A 1 347 ? 12.198 -30.760 -16.157 1.00 92.06 347 THR A O 1
ATOM 2595 N N . GLN A 1 348 ? 11.876 -29.460 -17.960 1.00 84.44 348 GLN A N 1
ATOM 2596 C CA . GLN A 1 348 ? 12.765 -28.389 -17.528 1.00 84.44 348 GLN A CA 1
ATOM 2597 C C . GLN A 1 348 ? 12.184 -27.016 -17.867 1.00 84.44 348 GLN A C 1
ATOM 2599 O O . GLN A 1 348 ? 11.822 -26.731 -19.016 1.00 84.44 348 GLN A O 1
ATOM 2604 N N . GLY A 1 349 ? 12.082 -26.175 -16.836 1.00 73.19 349 GLY A N 1
ATOM 2605 C CA . GLY A 1 349 ? 11.619 -24.790 -16.932 1.00 73.19 349 GLY A CA 1
ATOM 2606 C C . GLY A 1 349 ? 12.739 -23.785 -17.215 1.00 73.19 349 GLY A C 1
ATOM 2607 O O . GLY A 1 349 ? 12.462 -22.689 -17.701 1.00 73.19 349 GLY A O 1
ATOM 2608 N N . ILE A 1 350 ? 13.988 -24.184 -16.977 1.00 71.81 350 ILE A N 1
ATOM 2609 C CA . ILE A 1 350 ? 15.177 -23.316 -16.944 1.00 71.81 350 ILE A CA 1
ATOM 2610 C C . ILE A 1 350 ? 15.932 -23.224 -18.279 1.00 71.81 350 ILE A C 1
ATOM 2612 O O . ILE A 1 350 ? 17.134 -22.986 -18.309 1.00 71.81 350 ILE A O 1
ATOM 2616 N N . ILE A 1 351 ? 15.253 -23.452 -19.405 1.00 71.69 351 ILE A N 1
ATOM 2617 C CA . ILE A 1 351 ? 15.882 -23.283 -20.723 1.00 71.69 351 ILE A CA 1
ATOM 2618 C C . ILE A 1 351 ? 15.917 -21.800 -21.052 1.00 71.69 351 ILE A C 1
ATOM 2620 O O . ILE A 1 351 ? 14.904 -21.250 -21.474 1.00 71.69 351 ILE A O 1
ATOM 2624 N N . GLY A 1 352 ? 17.085 -21.206 -20.862 1.00 67.12 352 GLY A N 1
ATOM 2625 C CA . GLY A 1 352 ? 17.346 -19.798 -21.093 1.00 67.12 352 GLY A CA 1
ATOM 2626 C C . GLY A 1 352 ? 17.428 -19.348 -22.552 1.00 67.12 352 GLY A C 1
ATOM 2627 O O . GLY A 1 352 ? 17.094 -20.060 -23.509 1.00 67.12 352 GLY A O 1
ATOM 2628 N N . ASN A 1 353 ? 17.931 -18.125 -22.709 1.00 70.00 353 ASN A N 1
ATOM 2629 C CA . ASN A 1 353 ? 17.991 -17.396 -23.980 1.00 70.00 353 ASN A CA 1
ATOM 2630 C C . ASN A 1 353 ? 19.037 -17.952 -24.962 1.00 70.00 353 ASN A C 1
ATOM 2632 O O . ASN A 1 353 ? 18.887 -17.807 -26.175 1.00 70.00 353 ASN A O 1
ATOM 2636 N N . ILE A 1 354 ? 20.086 -18.584 -24.431 1.00 72.62 354 ILE A N 1
ATOM 2637 C CA . ILE A 1 354 ? 21.079 -19.359 -25.176 1.00 72.62 354 ILE A CA 1
ATOM 2638 C C . ILE A 1 354 ? 21.047 -20.754 -24.553 1.00 72.62 354 ILE A C 1
ATOM 2640 O O . ILE A 1 354 ? 21.433 -20.930 -23.404 1.00 72.62 354 ILE A O 1
ATOM 2644 N N . GLY A 1 355 ? 20.521 -21.733 -25.284 1.00 60.19 355 GLY A N 1
ATOM 2645 C CA . GLY A 1 355 ? 20.130 -23.055 -24.791 1.00 60.19 355 GLY A CA 1
ATOM 2646 C C . GLY A 1 355 ? 21.080 -23.764 -23.811 1.00 60.19 355 GLY A C 1
ATOM 2647 O O . GLY A 1 355 ? 20.565 -24.456 -22.939 1.00 60.19 355 GLY A O 1
ATOM 2648 N N . SER A 1 356 ? 22.410 -23.614 -23.893 1.00 61.78 356 SER A N 1
ATOM 2649 C CA . SER A 1 356 ? 23.368 -24.172 -22.911 1.00 61.78 356 SER A CA 1
ATOM 2650 C C . SER A 1 356 ? 23.788 -23.234 -21.770 1.00 61.78 356 SER A C 1
ATOM 2652 O O . SER A 1 356 ? 24.299 -23.733 -20.766 1.00 61.78 356 SER A O 1
ATOM 2654 N N . SER A 1 357 ? 23.596 -21.915 -21.902 1.00 54.47 357 SER A N 1
ATOM 2655 C CA . SER A 1 357 ? 24.287 -20.893 -21.097 1.00 54.47 357 SER A CA 1
ATOM 2656 C C . SER A 1 357 ? 23.810 -20.743 -19.670 1.00 54.47 357 SER A C 1
ATOM 2658 O O . SER A 1 357 ? 24.574 -20.302 -18.816 1.00 54.47 357 SER A O 1
ATOM 2660 N N . ASP A 1 358 ? 22.561 -21.111 -19.416 1.00 61.91 358 ASP A N 1
ATOM 2661 C CA . ASP A 1 358 ? 21.907 -20.843 -18.135 1.00 61.91 358 ASP A CA 1
ATOM 2662 C C . ASP A 1 358 ? 21.939 -22.097 -17.245 1.00 61.91 358 ASP A C 1
ATOM 2664 O O . ASP A 1 358 ? 20.999 -22.421 -16.524 1.00 61.91 358 ASP A O 1
ATOM 2668 N N . GLY A 1 359 ? 23.041 -22.853 -17.336 1.00 70.81 359 GLY A N 1
ATOM 2669 C CA . GLY A 1 359 ? 23.344 -23.981 -16.456 1.00 70.81 359 GLY A CA 1
ATOM 2670 C C . GLY A 1 359 ? 22.582 -25.279 -16.748 1.00 70.81 359 GLY A C 1
ATOM 2671 O O . GLY A 1 359 ? 22.759 -26.255 -16.020 1.00 70.81 359 GLY A O 1
ATOM 2672 N N . ILE A 1 360 ? 21.766 -25.365 -17.807 1.00 81.12 360 ILE A N 1
ATOM 2673 C CA . ILE A 1 360 ? 20.930 -26.561 -18.028 1.00 81.12 360 ILE A CA 1
ATOM 2674 C C . ILE A 1 360 ? 21.719 -27.808 -18.435 1.00 81.12 360 ILE A C 1
ATOM 2676 O O . ILE A 1 360 ? 21.383 -28.905 -18.000 1.00 81.12 360 ILE A O 1
ATOM 2680 N N . VAL A 1 361 ? 22.787 -27.676 -19.226 1.00 84.06 361 VAL A N 1
ATOM 2681 C CA . VAL A 1 361 ? 23.611 -28.821 -19.659 1.00 84.06 361 VAL A CA 1
ATOM 2682 C C . VAL A 1 361 ? 24.206 -29.601 -18.475 1.00 84.06 361 VAL A C 1
ATOM 2684 O O . VAL A 1 361 ? 24.004 -30.819 -18.421 1.00 84.06 361 VAL A O 1
ATOM 2687 N N . PRO A 1 362 ? 24.909 -28.972 -17.509 1.00 81.62 362 PRO A N 1
ATOM 2688 C CA . PRO A 1 362 ? 25.437 -29.698 -16.356 1.00 81.62 362 PRO A CA 1
ATOM 2689 C C . PRO A 1 362 ? 24.324 -30.272 -15.473 1.00 81.62 362 PRO A C 1
ATOM 2691 O O . PRO A 1 362 ? 24.455 -31.412 -15.027 1.00 81.62 362 PRO A O 1
ATOM 2694 N N . ILE A 1 363 ? 23.215 -29.550 -15.270 1.00 86.19 363 ILE A N 1
ATOM 2695 C CA . ILE A 1 363 ? 22.077 -30.035 -14.472 1.00 86.19 363 ILE A CA 1
ATOM 2696 C C . ILE A 1 363 ? 21.435 -31.262 -15.134 1.00 86.19 363 ILE A C 1
ATOM 2698 O O . ILE A 1 363 ? 21.205 -32.274 -14.473 1.00 86.19 363 ILE A O 1
ATOM 2702 N N . TRP A 1 364 ? 21.206 -31.220 -16.448 1.00 87.88 364 TRP A N 1
ATOM 2703 C CA . TRP A 1 364 ? 20.670 -32.341 -17.217 1.00 87.88 364 TRP A CA 1
ATOM 2704 C C . TRP A 1 364 ? 21.585 -33.563 -17.148 1.00 87.88 364 TRP A C 1
ATOM 2706 O O . TRP A 1 364 ? 21.135 -34.667 -16.843 1.00 87.88 364 TRP A O 1
ATOM 2716 N N . ASN A 1 365 ? 22.883 -33.367 -17.389 1.00 86.81 365 ASN A N 1
ATOM 2717 C CA . ASN A 1 365 ? 23.882 -34.432 -17.322 1.00 86.81 365 ASN A CA 1
ATOM 2718 C C . ASN A 1 365 ? 23.921 -35.095 -15.934 1.00 86.81 365 ASN A C 1
ATOM 2720 O O . ASN A 1 365 ? 24.085 -36.308 -15.838 1.00 86.81 365 ASN A O 1
ATOM 2724 N N . GLN A 1 366 ? 23.725 -34.328 -14.859 1.00 87.94 366 GLN A N 1
ATOM 2725 C CA . GLN A 1 366 ? 23.622 -34.866 -13.500 1.00 87.94 366 GLN A CA 1
ATOM 2726 C C . GLN A 1 366 ? 22.288 -35.576 -13.248 1.00 87.94 366 GLN A C 1
ATOM 2728 O O . GLN A 1 366 ? 22.261 -36.585 -12.543 1.00 87.94 366 GLN A O 1
ATOM 2733 N N . ALA A 1 367 ? 21.191 -35.086 -13.829 1.00 90.19 367 ALA A N 1
ATOM 2734 C CA . ALA A 1 367 ? 19.869 -35.691 -13.710 1.00 90.19 367 ALA A CA 1
ATOM 2735 C C . ALA A 1 367 ? 19.782 -37.069 -14.391 1.00 90.19 367 ALA A C 1
ATOM 2737 O O . ALA A 1 367 ? 18.978 -37.897 -13.962 1.00 90.19 367 ALA A O 1
ATOM 2738 N N . GLN A 1 368 ? 20.649 -37.359 -15.376 1.00 89.00 368 GLN A N 1
ATOM 2739 C CA . GLN A 1 368 ? 20.685 -38.650 -16.081 1.00 89.00 368 GLN A CA 1
ATOM 2740 C C . GLN A 1 368 ? 20.776 -39.862 -15.147 1.00 89.00 368 GLN A C 1
ATOM 2742 O O . GLN A 1 368 ? 20.215 -40.912 -15.449 1.00 89.00 368 GLN A O 1
ATOM 2747 N N . GLN A 1 369 ? 21.408 -39.718 -13.976 1.00 89.38 369 GLN A N 1
ATOM 2748 C CA . GLN A 1 369 ? 21.499 -40.794 -12.982 1.00 89.38 369 GLN A CA 1
ATOM 2749 C C . GLN A 1 369 ? 20.131 -41.260 -12.443 1.00 89.38 369 GLN A C 1
ATOM 2751 O O . GLN A 1 369 ? 20.037 -42.335 -11.853 1.00 89.38 369 GLN A O 1
ATOM 2756 N N . PHE A 1 370 ? 19.084 -40.448 -12.612 1.00 92.19 370 PHE A N 1
ATOM 2757 C CA . PHE A 1 370 ? 17.724 -40.742 -12.170 1.00 92.19 370 PHE A CA 1
ATOM 2758 C C . PHE A 1 370 ? 16.833 -41.296 -13.287 1.00 92.19 370 PHE A C 1
ATOM 2760 O O . PHE A 1 370 ? 15.706 -41.703 -13.013 1.00 92.19 370 PHE A O 1
ATOM 2767 N N . PHE A 1 371 ? 17.295 -41.301 -14.537 1.00 92.19 371 PHE A N 1
ATOM 2768 C CA . PHE A 1 371 ? 16.463 -41.625 -15.692 1.00 92.19 371 PHE A CA 1
ATOM 2769 C C . PHE A 1 371 ? 16.230 -43.133 -15.836 1.00 92.19 371 PHE A C 1
ATOM 2771 O O . PHE A 1 371 ? 17.125 -43.956 -15.636 1.00 92.19 371 PHE A O 1
ATOM 2778 N N . ALA A 1 372 ? 15.007 -43.501 -16.212 1.00 89.38 372 ALA A N 1
ATOM 2779 C CA . ALA A 1 372 ? 14.711 -44.818 -16.755 1.00 89.38 372 ALA A CA 1
ATOM 2780 C C . ALA A 1 372 ? 15.336 -44.976 -18.157 1.00 89.38 372 ALA A C 1
ATOM 2782 O O . ALA A 1 372 ? 15.714 -44.000 -18.804 1.00 89.38 372 ALA A O 1
ATOM 2783 N N . ALA A 1 373 ? 15.426 -46.217 -18.646 1.00 80.62 373 ALA A N 1
ATOM 2784 C CA . ALA A 1 373 ? 16.076 -46.526 -19.925 1.00 80.62 373 ALA A CA 1
ATOM 2785 C C . ALA A 1 373 ? 15.410 -45.860 -21.151 1.00 80.62 373 ALA A C 1
ATOM 2787 O O . ALA A 1 373 ? 16.059 -45.671 -22.174 1.00 80.62 373 ALA A O 1
ATOM 2788 N N . ASP A 1 374 ? 14.125 -45.515 -21.064 1.00 83.62 374 ASP A N 1
ATOM 2789 C CA . ASP A 1 374 ? 13.315 -44.893 -22.116 1.00 83.62 374 ASP A CA 1
ATOM 2790 C C . ASP A 1 374 ? 12.758 -43.522 -21.694 1.00 83.62 374 ASP A C 1
ATOM 2792 O O . ASP A 1 374 ? 11.623 -43.156 -22.020 1.00 83.62 374 ASP A O 1
ATOM 2796 N N . VAL A 1 375 ? 13.572 -42.745 -20.970 1.00 89.56 375 VAL A N 1
ATOM 2797 C CA . VAL A 1 375 ? 13.198 -41.403 -20.510 1.00 89.56 375 VAL A CA 1
ATOM 2798 C C . VAL A 1 375 ? 12.757 -40.498 -21.663 1.00 89.56 375 VAL A C 1
ATOM 2800 O O . VAL A 1 375 ? 13.358 -40.434 -22.735 1.00 89.56 375 VAL A O 1
ATOM 2803 N N . THR A 1 376 ? 11.677 -39.764 -21.424 1.00 90.62 376 THR A N 1
ATOM 2804 C CA . THR A 1 376 ? 11.137 -38.768 -22.346 1.00 90.62 376 THR A CA 1
ATOM 2805 C C . THR A 1 376 ? 11.538 -37.365 -21.896 1.00 90.62 376 THR A C 1
ATOM 2807 O O . THR A 1 376 ? 11.281 -36.997 -20.755 1.00 90.62 376 THR A O 1
ATOM 2810 N N . ALA A 1 377 ? 12.136 -36.567 -22.778 1.00 90.44 377 ALA A N 1
ATOM 2811 C CA . ALA A 1 377 ? 12.502 -35.183 -22.484 1.00 90.44 377 ALA A CA 1
ATOM 2812 C C . ALA A 1 377 ? 11.431 -34.206 -22.983 1.00 90.44 377 ALA A C 1
ATOM 2814 O O . ALA A 1 377 ? 10.999 -34.309 -24.133 1.00 90.44 377 ALA A O 1
ATOM 2815 N N . VAL A 1 378 ? 11.032 -33.246 -22.144 1.00 91.38 378 VAL A N 1
ATOM 2816 C CA . VAL A 1 378 ? 10.142 -32.143 -22.531 1.00 91.38 378 VAL A CA 1
ATOM 2817 C C . VAL A 1 378 ? 10.759 -30.803 -22.096 1.00 91.38 378 VAL A C 1
ATOM 2819 O O . VAL A 1 378 ? 10.820 -30.512 -20.903 1.00 91.38 378 VAL A O 1
ATOM 2822 N N . PRO A 1 379 ? 11.211 -29.952 -23.030 1.00 90.19 379 PRO A N 1
ATOM 2823 C CA . PRO A 1 379 ? 11.208 -30.147 -24.475 1.00 90.19 379 PRO A CA 1
ATOM 2824 C C . PRO A 1 379 ? 12.231 -31.193 -24.927 1.00 90.19 379 PRO A C 1
ATOM 2826 O O . PRO A 1 379 ? 13.215 -31.479 -24.247 1.00 90.19 379 PRO A O 1
ATOM 2829 N N . ALA A 1 380 ? 11.990 -31.751 -26.110 1.00 88.94 380 ALA A N 1
ATOM 2830 C CA . ALA A 1 380 ? 12.830 -32.778 -26.708 1.00 88.94 380 ALA A CA 1
ATOM 2831 C C . ALA A 1 380 ? 14.121 -32.199 -27.306 1.00 88.94 380 ALA A C 1
ATOM 2833 O O . ALA A 1 380 ? 15.172 -32.837 -27.253 1.00 88.94 380 ALA A O 1
ATOM 2834 N N . THR A 1 381 ? 14.049 -30.993 -27.873 1.00 88.94 381 THR A N 1
ATOM 2835 C CA . THR A 1 381 ? 15.207 -30.285 -28.432 1.00 88.94 381 THR A CA 1
ATOM 2836 C C . THR A 1 381 ? 15.116 -28.789 -28.179 1.00 88.94 381 THR A C 1
ATOM 2838 O O . THR A 1 381 ? 14.024 -28.220 -28.253 1.00 88.94 381 THR A O 1
ATOM 2841 N N . CYS A 1 382 ? 16.267 -28.151 -27.994 1.00 90.38 382 CYS A N 1
ATOM 2842 C CA . CYS A 1 382 ? 16.411 -26.699 -27.972 1.00 90.38 382 CYS A CA 1
ATOM 2843 C C . CYS A 1 382 ? 17.399 -26.283 -29.060 1.00 90.38 382 CYS A C 1
ATOM 2845 O O . CYS A 1 382 ? 18.503 -26.819 -29.127 1.00 90.38 382 CYS A O 1
ATOM 2847 N N . THR A 1 383 ? 17.006 -25.351 -29.921 1.00 91.75 383 THR A N 1
ATOM 2848 C CA . THR A 1 383 ? 17.857 -24.836 -30.999 1.00 91.75 383 THR A CA 1
ATOM 2849 C C . THR A 1 383 ? 18.033 -23.340 -30.810 1.00 91.75 383 THR A C 1
ATOM 2851 O O . THR A 1 383 ? 17.081 -22.585 -30.995 1.00 91.75 383 THR A O 1
ATOM 2854 N N . THR A 1 384 ? 19.238 -22.912 -30.453 1.00 92.81 384 THR A N 1
ATOM 2855 C CA . THR A 1 384 ? 19.587 -21.494 -30.385 1.00 92.81 384 THR A CA 1
ATOM 2856 C C . THR A 1 384 ? 19.986 -21.026 -31.775 1.00 92.81 384 THR A C 1
ATOM 2858 O O . THR A 1 384 ? 20.822 -21.642 -32.441 1.00 92.81 384 THR A O 1
ATOM 2861 N N . LEU A 1 385 ? 19.383 -19.938 -32.227 1.00 94.94 385 LEU A N 1
ATOM 2862 C CA . LEU A 1 385 ? 19.668 -19.292 -33.499 1.00 94.94 385 LEU A CA 1
ATOM 2863 C C . LEU A 1 385 ? 20.524 -18.050 -33.284 1.00 94.94 385 LEU A C 1
ATOM 2865 O O . LEU A 1 385 ? 20.484 -17.450 -32.217 1.00 94.94 385 LEU A O 1
ATOM 2869 N N . ILE A 1 386 ? 21.282 -17.666 -34.308 1.00 95.69 386 ILE A N 1
ATOM 2870 C CA . ILE A 1 386 ? 22.036 -16.413 -34.370 1.00 95.69 386 ILE A CA 1
ATOM 2871 C C . ILE A 1 386 ? 21.773 -15.727 -35.713 1.00 95.69 386 ILE A C 1
ATOM 2873 O O . ILE A 1 386 ? 21.783 -16.375 -36.765 1.00 95.69 386 ILE A O 1
ATOM 2877 N N . ALA A 1 387 ? 21.565 -14.413 -35.690 1.00 96.62 387 ALA A N 1
ATOM 2878 C CA . ALA A 1 387 ? 21.423 -13.599 -36.895 1.00 96.62 387 ALA A CA 1
ATOM 2879 C C . ALA A 1 387 ? 22.082 -12.221 -36.722 1.00 96.62 387 ALA A C 1
ATOM 2881 O O . ALA A 1 387 ? 22.017 -11.657 -35.626 1.00 96.62 387 ALA A O 1
ATOM 2882 N N . PRO A 1 388 ? 22.733 -11.672 -37.768 1.00 96.25 388 PRO A N 1
ATOM 2883 C CA . PRO A 1 388 ? 23.227 -10.301 -37.751 1.00 96.25 388 PRO A CA 1
ATOM 2884 C C . PRO A 1 388 ? 22.044 -9.337 -37.764 1.00 96.25 388 PRO A C 1
ATOM 2886 O O . PRO A 1 388 ? 21.079 -9.555 -38.500 1.00 96.25 388 PRO A O 1
ATOM 2889 N N . VAL A 1 389 ? 22.122 -8.262 -36.984 1.00 95.44 389 VAL A N 1
ATOM 2890 C CA . VAL A 1 389 ? 21.001 -7.329 -36.821 1.00 95.44 389 VAL A CA 1
ATOM 2891 C C . VAL A 1 389 ? 21.404 -5.874 -37.001 1.00 95.44 389 VAL A C 1
ATOM 2893 O O . VAL A 1 389 ? 22.558 -5.497 -36.771 1.00 95.44 389 VAL A O 1
ATOM 2896 N N . ARG A 1 390 ? 20.404 -5.066 -37.359 1.00 92.75 390 ARG A N 1
ATOM 2897 C CA . ARG A 1 390 ? 20.399 -3.624 -37.111 1.00 92.75 390 ARG A CA 1
ATOM 2898 C C . ARG A 1 390 ? 19.604 -3.344 -35.841 1.00 92.75 390 ARG A C 1
ATOM 2900 O O . ARG A 1 390 ? 18.517 -3.887 -35.677 1.00 92.75 390 ARG A O 1
ATOM 2907 N N . LEU A 1 391 ? 20.107 -2.502 -34.952 1.00 91.31 391 LEU A N 1
ATOM 2908 C CA . LEU A 1 391 ? 19.282 -1.964 -33.876 1.00 91.31 391 LEU A CA 1
ATOM 2909 C C . LEU A 1 391 ? 18.307 -0.928 -34.468 1.00 91.31 391 LEU A C 1
ATOM 2911 O O . LEU A 1 391 ? 18.697 -0.193 -35.384 1.00 91.31 391 LEU A O 1
ATOM 2915 N N . PRO A 1 392 ? 17.056 -0.848 -33.976 1.00 89.44 392 PRO A N 1
ATOM 2916 C CA . PRO A 1 392 ? 16.182 0.287 -34.262 1.00 89.44 392 PRO A CA 1
ATOM 2917 C C . PRO A 1 392 ? 16.874 1.617 -33.946 1.00 89.44 392 PRO A C 1
ATOM 2919 O O . PRO A 1 392 ? 17.692 1.690 -33.025 1.00 89.44 392 PRO A O 1
ATOM 2922 N N . ASP A 1 393 ? 16.563 2.658 -34.718 1.00 85.50 393 ASP A N 1
ATOM 2923 C CA . ASP A 1 393 ? 17.266 3.942 -34.635 1.00 85.50 393 ASP A CA 1
ATOM 2924 C C . ASP A 1 393 ? 17.169 4.550 -33.223 1.00 85.50 393 ASP A C 1
ATOM 2926 O O . ASP A 1 393 ? 18.154 5.088 -32.721 1.00 85.50 393 ASP A O 1
ATOM 2930 N N . GLU A 1 394 ? 16.028 4.386 -32.548 1.00 83.38 394 GLU A N 1
ATOM 2931 C CA . GLU A 1 394 ? 15.768 4.930 -31.213 1.00 83.38 394 GLU A CA 1
ATOM 2932 C C . GLU A 1 394 ? 16.758 4.388 -30.174 1.00 83.38 394 GLU A C 1
ATOM 2934 O O . GLU A 1 394 ? 17.448 5.154 -29.502 1.00 83.38 394 GLU A O 1
ATOM 2939 N N . ILE A 1 395 ? 16.871 3.060 -30.083 1.00 87.44 395 ILE A N 1
ATOM 2940 C CA . ILE A 1 395 ? 17.714 2.393 -29.085 1.00 87.44 395 ILE A CA 1
ATOM 2941 C C . ILE A 1 395 ? 19.198 2.397 -29.482 1.00 87.44 395 ILE A C 1
ATOM 2943 O O . ILE A 1 395 ? 20.077 2.318 -28.626 1.00 87.44 395 ILE A O 1
ATOM 2947 N N . ARG A 1 396 ? 19.502 2.512 -30.781 1.00 86.56 396 ARG A N 1
ATOM 2948 C CA . ARG A 1 396 ? 20.877 2.665 -31.270 1.00 86.56 396 ARG A CA 1
ATOM 2949 C C . ARG A 1 396 ? 21.445 4.035 -30.906 1.00 86.56 396 ARG A C 1
ATOM 2951 O O . ARG A 1 396 ? 22.585 4.128 -30.450 1.00 86.56 396 ARG A O 1
ATOM 2958 N N . ASP A 1 397 ? 20.671 5.092 -31.138 1.00 84.75 397 ASP A N 1
ATOM 2959 C CA . ASP A 1 397 ? 21.140 6.465 -30.972 1.00 84.75 397 ASP A CA 1
ATOM 2960 C C . ASP A 1 397 ? 21.072 6.903 -29.495 1.00 84.75 397 ASP A C 1
ATOM 2962 O O . ASP A 1 397 ? 21.949 7.642 -29.032 1.00 84.75 397 ASP A O 1
ATOM 2966 N N . HIS A 1 398 ? 20.101 6.381 -28.735 1.00 84.94 398 HIS A N 1
ATOM 2967 C CA . HIS A 1 398 ? 19.886 6.662 -27.312 1.00 84.94 398 HIS A CA 1
ATOM 2968 C C . HIS A 1 398 ? 19.722 5.370 -26.487 1.00 84.94 398 HIS A C 1
ATOM 2970 O O . HIS A 1 398 ? 18.632 5.082 -25.998 1.00 84.94 398 HIS A O 1
ATOM 2976 N N . PRO A 1 399 ? 20.789 4.567 -26.323 1.00 88.62 399 PRO A N 1
ATOM 2977 C CA . PRO A 1 399 ? 20.704 3.342 -25.543 1.00 88.62 399 PRO A CA 1
ATOM 2978 C C . PRO A 1 399 ? 20.566 3.658 -24.052 1.00 88.62 399 PRO A C 1
ATOM 2980 O O . PRO A 1 399 ? 21.452 4.270 -23.453 1.00 88.62 399 PRO A O 1
ATOM 2983 N N . GLU A 1 400 ? 19.477 3.189 -23.454 1.00 88.69 400 GLU A N 1
ATOM 2984 C CA . GLU A 1 400 ? 19.200 3.337 -22.029 1.00 88.69 400 GLU A CA 1
ATOM 2985 C C . GLU A 1 400 ? 18.577 2.067 -21.445 1.00 88.69 400 GLU A C 1
ATOM 2987 O O . GLU A 1 400 ? 17.886 1.307 -22.130 1.00 88.69 400 GLU A O 1
ATOM 2992 N N . PHE A 1 401 ? 18.827 1.836 -20.156 1.00 84.31 401 PHE A N 1
ATOM 2993 C CA . PHE A 1 401 ? 18.032 0.892 -19.383 1.00 84.31 401 PHE A CA 1
ATOM 2994 C C . PHE A 1 401 ? 16.743 1.571 -18.933 1.00 84.31 401 PHE A C 1
ATOM 2996 O O . PHE A 1 401 ? 16.782 2.605 -18.264 1.00 84.31 401 PHE A O 1
ATOM 3003 N N . THR A 1 402 ? 15.602 0.948 -19.229 1.00 80.38 402 THR A N 1
ATOM 3004 C CA . THR A 1 402 ? 14.334 1.333 -18.599 1.00 80.38 402 THR A CA 1
ATOM 3005 C C . THR A 1 402 ? 14.451 1.180 -17.084 1.00 80.38 402 THR A C 1
ATOM 3007 O O . THR A 1 402 ? 15.247 0.378 -16.597 1.00 80.38 402 THR A O 1
ATOM 3010 N N . ALA A 1 403 ? 13.637 1.896 -16.307 1.00 71.12 403 ALA A N 1
ATOM 3011 C CA . ALA A 1 403 ? 13.724 1.846 -14.843 1.00 71.12 403 ALA A CA 1
ATOM 3012 C C . ALA A 1 403 ? 13.643 0.415 -14.272 1.00 71.12 403 ALA A C 1
ATOM 3014 O O . ALA A 1 403 ? 14.314 0.080 -13.297 1.00 71.12 403 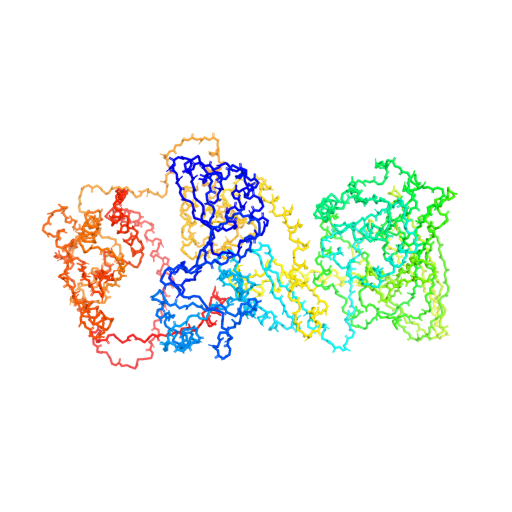ALA A O 1
ATOM 3015 N N . LEU A 1 404 ? 12.846 -0.453 -14.908 1.00 73.25 404 LEU A N 1
ATOM 3016 C CA . LEU A 1 404 ? 12.713 -1.860 -14.534 1.00 73.25 404 LEU A CA 1
ATOM 3017 C C . LEU A 1 404 ? 14.025 -2.628 -14.759 1.00 73.25 404 LEU A C 1
ATOM 3019 O O . LEU A 1 404 ? 14.484 -3.324 -13.853 1.00 73.25 404 LEU A O 1
ATOM 3023 N N . ALA A 1 405 ? 14.624 -2.475 -15.943 1.00 81.88 405 ALA A N 1
ATOM 3024 C CA . ALA A 1 405 ? 15.885 -3.106 -16.318 1.00 81.88 405 ALA A CA 1
ATOM 3025 C C . ALA A 1 405 ? 17.081 -2.531 -15.540 1.00 81.88 405 ALA A C 1
ATOM 3027 O O . ALA A 1 405 ? 18.003 -3.272 -15.193 1.00 81.88 405 ALA A O 1
ATOM 3028 N N . ALA A 1 406 ? 17.048 -1.236 -15.219 1.00 82.56 406 ALA A N 1
ATOM 3029 C CA . ALA A 1 406 ? 18.053 -0.552 -14.416 1.00 82.56 406 ALA A CA 1
ATOM 3030 C C . ALA A 1 406 ? 18.114 -1.117 -12.989 1.00 82.56 406 ALA A C 1
ATOM 3032 O O . ALA A 1 406 ? 19.199 -1.472 -12.535 1.00 82.56 406 ALA A O 1
ATOM 3033 N N . ASP A 1 407 ? 16.962 -1.296 -12.329 1.00 79.62 407 ASP A N 1
ATOM 3034 C CA . ASP A 1 407 ? 16.866 -1.929 -11.001 1.00 79.62 407 ASP A CA 1
ATOM 3035 C C . ASP A 1 407 ? 17.487 -3.334 -11.007 1.00 79.62 407 ASP A C 1
ATOM 3037 O O . ASP A 1 407 ? 18.358 -3.647 -10.198 1.00 79.62 407 ASP A O 1
ATOM 3041 N N . TYR A 1 408 ? 17.130 -4.175 -11.982 1.00 83.25 408 TYR A N 1
ATOM 3042 C CA . TYR A 1 408 ? 17.737 -5.503 -12.080 1.00 83.25 408 TYR A CA 1
ATOM 3043 C C . TYR A 1 408 ? 19.242 -5.457 -12.360 1.00 83.25 408 TYR A C 1
ATOM 3045 O O . TYR A 1 408 ? 19.987 -6.273 -11.821 1.00 83.25 408 TYR A O 1
ATOM 3053 N N . THR A 1 409 ? 19.703 -4.499 -13.162 1.00 89.00 409 THR A N 1
ATOM 3054 C CA . THR A 1 409 ? 21.134 -4.325 -13.444 1.00 89.00 409 THR A CA 1
ATOM 3055 C C . THR A 1 409 ? 21.890 -3.926 -12.174 1.00 89.00 409 THR A C 1
ATOM 3057 O O . THR A 1 409 ? 22.944 -4.486 -11.878 1.00 89.00 409 THR A O 1
ATOM 3060 N N . GLN A 1 410 ? 21.319 -3.038 -11.357 1.00 86.81 410 GLN A N 1
ATOM 3061 C CA . GLN A 1 410 ? 21.870 -2.677 -10.049 1.00 86.81 410 GLN A CA 1
ATOM 3062 C C . GLN A 1 410 ? 21.884 -3.863 -9.076 1.00 86.81 410 GLN A C 1
ATOM 3064 O O . GLN A 1 410 ? 22.855 -4.028 -8.341 1.00 86.81 410 GLN A O 1
ATOM 3069 N N . ARG A 1 411 ? 20.867 -4.736 -9.094 1.00 85.44 411 ARG A N 1
ATOM 3070 C CA . ARG A 1 411 ? 20.868 -5.974 -8.292 1.00 85.44 411 ARG A CA 1
ATOM 3071 C C . ARG A 1 411 ? 21.966 -6.942 -8.714 1.00 85.44 411 ARG A C 1
ATOM 3073 O O . ARG A 1 411 ? 22.612 -7.513 -7.841 1.00 85.44 411 ARG A O 1
ATOM 3080 N N . VAL A 1 412 ? 22.209 -7.093 -10.019 1.00 86.56 412 VAL A N 1
ATOM 3081 C CA . VAL A 1 412 ? 23.354 -7.866 -10.530 1.00 86.56 412 VAL A CA 1
ATOM 3082 C C . VAL A 1 412 ? 24.660 -7.285 -9.980 1.00 86.56 412 VAL A C 1
ATOM 3084 O O . VAL A 1 412 ? 25.468 -8.021 -9.423 1.00 86.56 412 VAL A O 1
ATOM 3087 N N . PHE A 1 413 ? 24.847 -5.962 -10.042 1.00 89.94 413 PHE A N 1
ATOM 3088 C CA . PHE A 1 413 ? 26.043 -5.316 -9.484 1.00 89.94 413 PHE A CA 1
ATOM 3089 C C . PHE A 1 413 ? 26.176 -5.482 -7.974 1.00 89.94 413 PHE A C 1
ATOM 3091 O O . PHE A 1 413 ? 27.285 -5.677 -7.481 1.00 89.94 413 PHE A O 1
ATOM 3098 N N . ALA A 1 414 ? 25.069 -5.425 -7.235 1.00 85.81 414 ALA A N 1
ATOM 3099 C CA . ALA A 1 414 ? 25.061 -5.639 -5.795 1.00 85.81 414 ALA A CA 1
ATOM 3100 C C . ALA A 1 414 ? 25.426 -7.088 -5.433 1.00 85.81 414 ALA A C 1
ATOM 3102 O O . ALA A 1 414 ? 26.244 -7.294 -4.537 1.00 85.81 414 ALA A O 1
ATOM 3103 N N . ALA A 1 415 ? 24.876 -8.074 -6.149 1.00 83.94 415 ALA A N 1
ATOM 3104 C CA . ALA A 1 415 ? 25.175 -9.493 -5.950 1.00 83.94 415 ALA A CA 1
ATOM 3105 C C . ALA A 1 415 ? 26.645 -9.821 -6.263 1.00 83.94 415 ALA A C 1
ATOM 3107 O O . ALA A 1 415 ? 27.301 -10.529 -5.502 1.00 83.94 415 ALA A O 1
ATOM 3108 N N . GLU A 1 416 ? 27.187 -9.239 -7.335 1.00 84.69 416 GLU A N 1
ATOM 3109 C CA . GLU A 1 416 ? 28.592 -9.394 -7.738 1.00 84.69 416 GLU A CA 1
ATOM 3110 C C . GLU A 1 416 ? 29.557 -8.480 -6.956 1.00 84.69 416 GLU A C 1
ATOM 3112 O O . GLU A 1 416 ? 30.780 -8.620 -7.049 1.00 84.69 416 GLU A O 1
ATOM 3117 N N . GLY A 1 417 ? 29.028 -7.516 -6.194 1.00 87.81 417 GLY A N 1
ATOM 3118 C CA . GLY A 1 417 ? 29.784 -6.534 -5.416 1.00 87.81 417 GLY A CA 1
ATOM 3119 C C . GLY A 1 417 ? 30.580 -5.516 -6.245 1.00 87.81 417 GLY A C 1
ATOM 3120 O O . GLY A 1 417 ? 31.528 -4.924 -5.723 1.00 87.81 417 GLY A O 1
ATOM 3121 N N . ARG A 1 418 ? 30.259 -5.333 -7.535 1.00 90.25 418 ARG A N 1
ATOM 3122 C CA . ARG A 1 418 ? 30.985 -4.444 -8.467 1.00 90.25 418 ARG A CA 1
ATOM 3123 C C . ARG A 1 418 ? 30.189 -4.132 -9.739 1.00 90.25 418 ARG A C 1
ATOM 3125 O O . ARG A 1 418 ? 29.379 -4.938 -10.180 1.00 90.25 418 ARG A O 1
ATOM 3132 N N . GLU A 1 419 ? 30.513 -3.007 -10.380 1.00 91.00 419 GLU A N 1
ATOM 3133 C CA . GLU A 1 419 ? 30.029 -2.656 -11.726 1.00 91.00 419 GLU A CA 1
ATOM 3134 C C . GLU A 1 419 ? 30.898 -3.302 -12.818 1.00 91.00 419 GLU A C 1
ATOM 3136 O O . GLU A 1 419 ? 32.125 -3.382 -12.685 1.00 91.00 419 GLU A O 1
ATOM 3141 N N . PHE A 1 420 ? 30.268 -3.751 -13.905 1.00 92.19 420 PHE A N 1
ATOM 3142 C CA . PHE A 1 420 ? 30.922 -4.323 -15.088 1.00 92.19 420 PHE A CA 1
ATOM 3143 C C . PHE A 1 420 ? 29.955 -4.361 -16.286 1.00 92.19 420 PHE A C 1
ATOM 3145 O O . PHE A 1 420 ? 28.763 -4.098 -16.149 1.00 92.19 420 PHE A O 1
ATOM 3152 N N . ASP A 1 421 ? 30.457 -4.689 -17.472 1.00 90.94 421 ASP A N 1
ATOM 3153 C CA . ASP A 1 421 ? 29.657 -4.831 -18.690 1.00 90.94 421 ASP A CA 1
ATOM 3154 C C . ASP A 1 421 ? 28.806 -6.106 -18.650 1.00 90.94 421 ASP A C 1
ATOM 3156 O O . ASP A 1 421 ? 29.281 -7.200 -18.958 1.00 90.94 421 ASP A O 1
ATOM 3160 N N . VAL A 1 422 ? 27.542 -5.955 -18.245 1.00 89.81 422 VAL A N 1
ATOM 3161 C CA . VAL A 1 422 ? 26.565 -7.052 -18.212 1.00 89.81 422 VAL A CA 1
ATOM 3162 C C . VAL A 1 422 ? 26.258 -7.560 -19.617 1.00 89.81 422 VAL A C 1
ATOM 3164 O O . VAL A 1 422 ? 26.143 -6.784 -20.567 1.00 89.81 422 VAL A O 1
ATOM 3167 N N . ARG A 1 423 ? 26.049 -8.872 -19.759 1.00 89.06 423 ARG A N 1
ATOM 3168 C CA . ARG A 1 423 ? 25.498 -9.429 -20.998 1.00 89.06 423 ARG A CA 1
ATOM 3169 C C . ARG A 1 423 ? 24.105 -8.853 -21.242 1.00 89.06 423 ARG A C 1
ATOM 3171 O O . ARG A 1 423 ? 23.248 -8.879 -20.357 1.00 89.06 423 ARG A O 1
ATOM 3178 N N . LEU A 1 424 ? 23.885 -8.365 -22.458 1.00 91.25 424 LEU A N 1
ATOM 3179 C CA . LEU A 1 424 ? 22.653 -7.686 -22.834 1.00 91.25 424 LEU A CA 1
ATOM 3180 C C . LEU A 1 424 ? 21.640 -8.666 -23.423 1.00 91.25 424 LEU A C 1
ATOM 3182 O O . LEU A 1 424 ? 21.963 -9.499 -24.266 1.00 91.25 424 LEU A O 1
ATOM 3186 N N . CYS A 1 425 ? 20.394 -8.510 -23.012 1.00 92.06 425 CYS A N 1
ATOM 3187 C CA . CYS A 1 425 ? 19.206 -9.040 -23.654 1.00 92.06 425 CYS A CA 1
ATOM 3188 C C . CYS A 1 425 ? 18.405 -7.884 -24.261 1.00 92.06 425 CYS A C 1
ATOM 3190 O O . CYS A 1 425 ? 18.551 -6.728 -23.858 1.00 92.06 425 CYS A O 1
ATOM 3192 N N . VAL A 1 426 ? 17.549 -8.201 -25.226 1.00 91.56 426 VAL A N 1
ATOM 3193 C CA . VAL A 1 426 ? 16.630 -7.255 -25.857 1.00 91.56 426 VAL A CA 1
ATOM 3194 C C . VAL A 1 426 ? 15.197 -7.734 -25.700 1.00 91.56 426 VAL A C 1
ATOM 3196 O O . VAL A 1 426 ? 14.903 -8.915 -25.869 1.00 91.56 426 VAL A O 1
ATOM 3199 N N . ARG A 1 427 ? 14.296 -6.808 -25.384 1.00 88.38 427 ARG A N 1
ATOM 3200 C CA . ARG A 1 427 ? 12.853 -7.044 -25.307 1.00 88.38 427 ARG A CA 1
ATOM 3201 C C . ARG A 1 427 ? 12.145 -6.313 -26.438 1.00 88.38 427 ARG A C 1
ATOM 3203 O O . ARG A 1 427 ? 12.581 -5.245 -26.848 1.00 88.38 427 ARG A O 1
ATOM 3210 N N . ASN A 1 428 ? 11.046 -6.891 -26.914 1.00 87.69 428 ASN A N 1
ATOM 3211 C CA . ASN A 1 428 ? 10.239 -6.424 -28.043 1.00 87.69 428 ASN A CA 1
ATOM 3212 C C . ASN A 1 428 ? 11.020 -6.322 -29.367 1.00 87.69 428 ASN A C 1
ATOM 3214 O O . ASN A 1 428 ? 10.642 -5.569 -30.259 1.00 87.69 428 ASN A O 1
ATOM 3218 N N . PHE A 1 429 ? 12.107 -7.086 -29.515 1.00 90.81 429 PHE A N 1
ATOM 3219 C CA . PHE A 1 429 ? 12.982 -7.004 -30.680 1.00 90.81 429 PHE A CA 1
ATOM 3220 C C . PHE A 1 429 ? 12.252 -7.438 -31.965 1.00 90.81 429 PHE A C 1
ATOM 3222 O O . PHE A 1 429 ? 11.706 -8.546 -31.995 1.00 90.81 429 PHE A O 1
ATOM 3229 N N . PRO A 1 430 ? 12.220 -6.617 -33.028 1.00 89.19 430 PRO A N 1
ATOM 3230 C CA . PRO A 1 430 ? 11.394 -6.905 -34.188 1.00 89.19 430 PRO A CA 1
ATOM 3231 C C . PRO A 1 430 ? 12.115 -7.833 -35.177 1.00 89.19 430 PRO A C 1
ATOM 3233 O O . PRO A 1 430 ? 13.308 -7.703 -35.445 1.00 89.19 430 PRO A O 1
ATOM 3236 N N . ALA A 1 431 ? 11.387 -8.790 -35.756 1.00 89.38 431 ALA A N 1
ATOM 3237 C CA . ALA A 1 431 ? 11.969 -9.778 -36.670 1.00 89.38 431 ALA A CA 1
ATOM 3238 C C . ALA A 1 431 ? 12.473 -9.178 -38.002 1.00 89.38 431 ALA A C 1
ATOM 3240 O O . ALA A 1 431 ? 13.288 -9.792 -38.684 1.00 89.38 431 ALA A O 1
ATOM 3241 N N . ASP A 1 432 ? 12.019 -7.983 -38.383 1.00 89.94 432 ASP A N 1
ATOM 3242 C CA . ASP A 1 432 ? 12.477 -7.259 -39.579 1.00 89.94 432 ASP A CA 1
ATOM 3243 C C . ASP A 1 432 ? 13.776 -6.456 -39.350 1.00 89.94 432 ASP A C 1
ATOM 3245 O O . ASP A 1 432 ? 14.325 -5.867 -40.285 1.00 89.94 432 ASP A O 1
ATOM 3249 N N . ALA A 1 433 ? 14.304 -6.455 -38.122 1.00 92.12 433 ALA A N 1
ATOM 3250 C CA . ALA A 1 433 ? 15.637 -5.950 -37.805 1.00 92.12 433 ALA A CA 1
ATOM 3251 C C . ALA A 1 433 ? 16.758 -6.955 -38.133 1.00 92.12 433 ALA A C 1
ATOM 3253 O O . ALA A 1 433 ? 17.942 -6.605 -38.076 1.00 92.12 433 ALA A O 1
ATOM 3254 N N . LEU A 1 434 ? 16.412 -8.193 -38.503 1.00 95.12 434 LEU A N 1
ATOM 3255 C CA . LEU A 1 434 ? 17.371 -9.198 -38.954 1.00 95.12 434 LEU A CA 1
ATOM 3256 C C . LEU A 1 434 ? 17.909 -8.837 -40.348 1.00 95.12 434 LEU A C 1
ATOM 3258 O O . LEU A 1 434 ? 17.155 -8.654 -41.302 1.00 95.12 434 LEU A O 1
ATOM 3262 N N . LEU A 1 435 ? 19.233 -8.770 -40.489 1.00 94.50 435 LEU A N 1
ATOM 3263 C CA . LEU A 1 435 ? 19.896 -8.435 -41.755 1.00 94.50 435 LEU A CA 1
ATOM 3264 C C . LEU A 1 435 ? 20.074 -9.644 -42.680 1.00 94.50 435 LEU A C 1
ATOM 3266 O O . LEU A 1 435 ? 20.326 -9.469 -43.872 1.00 94.50 435 LEU A O 1
ATOM 3270 N N . ALA A 1 436 ? 19.982 -10.860 -42.146 1.00 95.44 436 ALA A N 1
ATOM 3271 C CA . ALA A 1 436 ? 20.125 -12.111 -42.880 1.00 95.44 436 ALA A CA 1
ATOM 3272 C C . ALA A 1 436 ? 19.281 -13.215 -42.230 1.00 95.44 436 ALA A C 1
ATOM 3274 O O . ALA A 1 436 ? 18.860 -13.087 -41.079 1.00 95.44 436 ALA A O 1
ATOM 3275 N N . GLU A 1 437 ? 19.076 -14.312 -42.960 1.00 95.12 437 GLU A N 1
ATOM 3276 C CA . GLU A 1 437 ? 18.448 -15.515 -42.407 1.00 95.12 437 GLU A CA 1
ATOM 3277 C C . GLU A 1 437 ? 19.240 -16.047 -41.198 1.00 95.12 437 GLU A C 1
ATOM 3279 O O . GLU A 1 437 ? 20.477 -16.115 -41.260 1.00 95.12 437 GLU A O 1
ATOM 3284 N N . PRO A 1 438 ? 18.557 -16.441 -40.109 1.00 96.00 438 PRO A N 1
ATOM 3285 C CA . PRO A 1 438 ? 19.216 -17.012 -38.950 1.00 96.00 438 PRO A CA 1
ATOM 3286 C C . PRO A 1 438 ? 19.840 -18.368 -39.261 1.00 96.00 438 PRO A C 1
ATOM 3288 O O . PRO A 1 438 ? 19.329 -19.161 -40.054 1.00 96.00 438 PRO A O 1
ATOM 3291 N N . VAL A 1 439 ? 20.924 -18.666 -38.557 1.00 96.44 439 VAL A N 1
ATOM 3292 C CA . VAL A 1 439 ? 21.589 -19.972 -38.588 1.00 96.44 439 VAL A CA 1
ATOM 3293 C C . VAL A 1 439 ? 21.618 -20.572 -37.190 1.00 96.44 439 VAL A C 1
ATOM 3295 O O . VAL A 1 439 ? 21.489 -19.860 -36.196 1.00 96.44 439 VAL A O 1
ATOM 3298 N N . VAL A 1 440 ? 21.798 -21.889 -37.110 1.00 94.69 440 VAL A N 1
ATOM 3299 C CA . VAL A 1 440 ? 21.934 -22.589 -35.830 1.00 94.69 440 VAL A CA 1
ATOM 3300 C C . VAL A 1 440 ? 23.243 -22.171 -35.165 1.00 94.69 440 VAL A C 1
ATOM 3302 O O . VAL A 1 440 ? 24.324 -22.443 -35.685 1.00 94.69 440 VAL A O 1
ATOM 3305 N N . PHE A 1 441 ? 23.123 -21.511 -34.017 1.00 92.88 441 PHE A N 1
ATOM 3306 C CA . PHE A 1 441 ? 24.226 -21.202 -33.115 1.00 92.88 441 PHE A CA 1
ATOM 3307 C C . PHE A 1 441 ? 24.590 -22.424 -32.272 1.00 92.88 441 PHE A C 1
ATOM 3309 O O . PHE A 1 441 ? 25.766 -22.747 -32.110 1.00 92.88 441 PHE A O 1
ATOM 3316 N N . GLU A 1 442 ? 23.559 -23.119 -31.790 1.00 89.56 442 GLU A N 1
ATOM 3317 C CA . GLU A 1 442 ? 23.640 -24.255 -30.880 1.00 89.56 442 GLU A CA 1
ATOM 3318 C C . GLU A 1 442 ? 22.407 -25.144 -31.030 1.00 89.56 442 GLU A C 1
ATOM 3320 O O . GLU A 1 442 ? 21.300 -24.659 -31.269 1.00 89.56 442 GLU A O 1
ATOM 3325 N N . GLN A 1 443 ? 22.586 -26.450 -30.844 1.00 89.19 443 GLN A N 1
ATOM 3326 C CA . GLN A 1 443 ? 21.482 -27.396 -30.824 1.00 89.19 443 GLN A CA 1
ATOM 3327 C C . GLN A 1 443 ? 21.683 -28.428 -29.714 1.00 89.19 443 GLN A C 1
ATOM 3329 O O . GLN A 1 443 ? 22.625 -29.218 -29.749 1.00 89.19 443 GLN A O 1
ATOM 3334 N N . LEU A 1 444 ? 20.763 -28.441 -28.753 1.00 87.38 444 LEU A N 1
ATOM 3335 C CA . LEU A 1 444 ? 20.687 -29.433 -27.688 1.00 87.38 444 LEU A CA 1
ATOM 3336 C C . LEU A 1 444 ? 19.587 -30.442 -28.017 1.00 87.38 444 LEU A C 1
ATOM 3338 O O . LEU A 1 444 ? 18.422 -30.075 -28.178 1.00 87.38 444 LEU A O 1
ATOM 3342 N N . ASP A 1 445 ? 19.959 -31.718 -28.115 1.00 88.25 445 ASP A N 1
ATOM 3343 C CA . ASP A 1 445 ? 19.023 -32.825 -28.320 1.00 88.25 445 ASP A CA 1
ATOM 3344 C C . ASP A 1 445 ? 18.950 -33.702 -27.070 1.00 88.25 445 ASP A C 1
ATOM 3346 O O . ASP A 1 445 ? 19.798 -34.565 -26.829 1.00 88.25 445 ASP A O 1
ATOM 3350 N N . PHE A 1 446 ? 17.902 -33.495 -26.277 1.00 86.88 446 PHE A N 1
ATOM 3351 C CA . PHE A 1 446 ? 17.685 -34.217 -25.029 1.00 86.88 446 PHE A CA 1
ATOM 3352 C C . PHE A 1 446 ? 17.203 -35.658 -25.256 1.00 86.88 446 PHE A C 1
ATOM 3354 O O . PHE A 1 446 ? 17.265 -36.476 -24.340 1.00 86.88 446 PHE A O 1
ATOM 3361 N N . ARG A 1 447 ? 16.794 -36.023 -26.482 1.00 79.31 447 ARG A N 1
ATOM 3362 C CA . ARG A 1 447 ? 16.418 -37.406 -26.840 1.00 79.31 447 ARG A CA 1
ATOM 3363 C C . ARG A 1 447 ? 17.634 -38.321 -26.939 1.00 79.31 447 ARG A C 1
ATOM 3365 O O . ARG A 1 447 ? 17.528 -39.520 -26.703 1.00 79.31 447 ARG A O 1
ATOM 3372 N N . ALA A 1 448 ? 18.789 -37.768 -27.309 1.00 63.75 448 ALA A N 1
ATOM 3373 C CA . ALA A 1 448 ? 20.028 -38.528 -27.464 1.00 63.75 448 ALA A CA 1
ATOM 3374 C C . ALA A 1 448 ? 20.664 -38.920 -26.113 1.00 63.75 448 ALA A C 1
ATOM 3376 O O . ALA A 1 448 ? 21.458 -39.860 -26.056 1.00 63.75 448 ALA A O 1
ATOM 3377 N N . ALA A 1 449 ? 20.281 -38.240 -25.029 1.00 57.25 449 ALA A N 1
ATOM 3378 C CA . ALA A 1 449 ? 20.871 -38.362 -23.696 1.00 57.25 449 ALA A CA 1
ATOM 3379 C C . ALA A 1 449 ? 20.407 -39.586 -22.871 1.00 57.25 449 ALA A C 1
ATOM 3381 O O . ALA A 1 449 ? 20.891 -39.786 -21.763 1.00 57.25 449 ALA A O 1
ATOM 3382 N N . GLY A 1 450 ? 19.515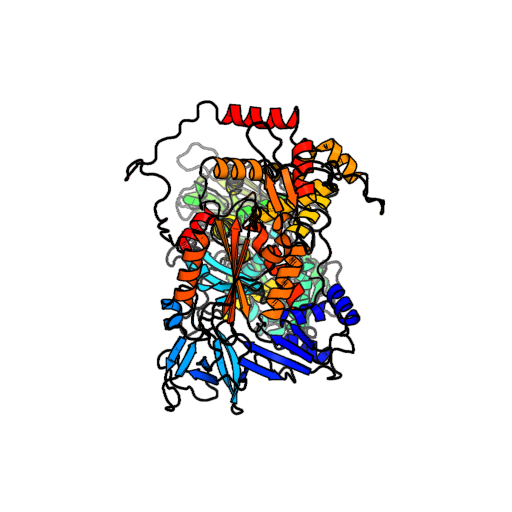 -40.433 -23.400 1.00 52.84 450 GLY A N 1
ATOM 3383 C CA . GLY A 1 450 ? 19.103 -41.697 -22.762 1.00 52.84 450 GLY A CA 1
ATOM 3384 C C . GLY A 1 450 ? 20.047 -42.892 -22.996 1.00 52.84 450 GLY A C 1
ATOM 3385 O O . GLY A 1 450 ? 19.769 -43.982 -22.512 1.00 52.84 450 GLY A O 1
ATOM 3386 N N . ASN A 1 451 ? 21.147 -42.711 -23.744 1.00 53.03 451 ASN A N 1
ATOM 3387 C CA . ASN A 1 451 ? 22.079 -43.776 -24.165 1.00 53.03 451 ASN A CA 1
ATOM 3388 C C . ASN A 1 451 ? 23.530 -43.556 -23.663 1.00 53.03 451 ASN A C 1
ATOM 3390 O O . ASN A 1 451 ? 24.470 -43.702 -24.443 1.00 53.03 451 ASN A O 1
ATOM 3394 N N . ASP A 1 452 ? 23.731 -43.150 -22.402 1.00 56.72 452 ASP A N 1
ATOM 3395 C CA . ASP A 1 452 ? 25.049 -42.828 -21.798 1.00 56.72 452 ASP A CA 1
ATOM 3396 C C . ASP A 1 452 ? 25.828 -41.665 -22.469 1.00 56.72 452 ASP A C 1
ATOM 3398 O O . ASP A 1 452 ? 27.011 -41.446 -22.191 1.00 56.72 452 ASP A O 1
ATOM 3402 N N . ALA A 1 453 ? 25.192 -40.897 -23.361 1.00 69.62 453 ALA A N 1
ATOM 3403 C CA . ALA A 1 453 ? 25.806 -39.754 -24.034 1.00 69.62 453 ALA A CA 1
ATOM 3404 C C . ALA A 1 453 ? 25.532 -38.451 -23.262 1.00 69.62 453 ALA A C 1
ATOM 3406 O O . ALA A 1 453 ? 24.397 -37.976 -23.193 1.00 69.62 453 ALA A O 1
ATOM 3407 N N . LEU A 1 454 ? 26.588 -37.858 -22.700 1.00 79.75 454 LEU A N 1
ATOM 3408 C CA . LEU A 1 454 ? 26.525 -36.544 -22.058 1.00 79.75 454 LEU A CA 1
ATOM 3409 C C . LEU A 1 454 ? 26.399 -35.436 -23.110 1.00 79.75 454 LEU A C 1
ATOM 3411 O O . LEU A 1 454 ? 27.063 -35.471 -24.149 1.00 79.75 454 LEU A O 1
ATOM 3415 N N . LEU A 1 455 ? 25.582 -34.426 -22.814 1.00 84.62 455 LEU A N 1
ATOM 3416 C CA . LEU A 1 455 ? 25.537 -33.195 -23.597 1.00 84.62 455 LEU A CA 1
ATOM 3417 C C . LEU A 1 455 ? 26.843 -32.415 -23.398 1.00 84.62 455 LEU A C 1
ATOM 3419 O O . LEU A 1 455 ? 27.377 -32.363 -22.287 1.00 84.62 455 LEU A O 1
ATOM 3423 N N . SER A 1 456 ? 27.357 -31.812 -24.470 1.00 81.44 456 SER A N 1
ATOM 3424 C CA . SER A 1 456 ? 28.564 -30.984 -24.418 1.00 81.44 456 SER A CA 1
ATOM 3425 C C . SER A 1 456 ? 28.190 -29.518 -24.217 1.00 81.44 456 SER A C 1
ATOM 3427 O O . SER A 1 456 ? 27.356 -29.001 -24.956 1.00 81.44 456 SER A O 1
ATOM 3429 N N . ALA A 1 457 ? 28.796 -28.870 -23.220 1.00 77.31 457 ALA A N 1
ATOM 3430 C CA . ALA A 1 457 ? 28.624 -27.436 -22.978 1.00 77.31 457 ALA A CA 1
ATOM 3431 C C . ALA A 1 457 ? 29.591 -26.573 -23.817 1.00 77.31 457 ALA A C 1
ATOM 3433 O O . ALA A 1 457 ? 29.287 -25.424 -24.127 1.00 77.31 457 ALA A O 1
ATOM 3434 N N . ASP A 1 458 ? 30.726 -27.144 -24.235 1.00 85.38 458 ASP A N 1
ATOM 3435 C CA . ASP A 1 458 ? 31.730 -26.471 -25.061 1.00 85.38 458 ASP A CA 1
ATOM 3436 C C . ASP A 1 458 ? 31.518 -26.806 -26.541 1.00 85.38 458 ASP A C 1
ATOM 3438 O O . ASP A 1 458 ? 31.419 -27.973 -26.925 1.00 85.38 458 ASP A O 1
ATOM 3442 N N . TYR A 1 459 ? 31.507 -25.793 -27.404 1.00 87.56 459 TYR A N 1
ATOM 3443 C CA . TYR A 1 459 ? 31.402 -25.994 -28.850 1.00 87.56 459 TYR A CA 1
ATOM 3444 C C . TYR A 1 459 ? 31.971 -24.815 -29.633 1.00 87.56 459 TYR A C 1
ATOM 3446 O O . TYR A 1 459 ? 32.146 -23.706 -29.127 1.00 87.56 459 TYR A O 1
ATOM 3454 N N . THR A 1 460 ? 32.248 -25.064 -30.910 1.00 92.62 460 THR A N 1
ATOM 3455 C CA . THR A 1 460 ? 32.600 -24.029 -31.880 1.00 92.62 460 THR A CA 1
ATOM 3456 C C . THR A 1 460 ? 31.677 -24.118 -33.083 1.00 92.62 460 THR A C 1
ATOM 3458 O O . THR A 1 460 ? 31.197 -25.195 -33.444 1.00 92.62 460 THR A O 1
ATOM 3461 N N . GLY A 1 461 ? 31.419 -22.977 -33.709 1.00 94.19 461 GLY A N 1
ATOM 3462 C CA . GLY A 1 461 ? 30.579 -22.889 -34.893 1.00 94.19 461 GLY A CA 1
ATOM 3463 C C . GLY A 1 461 ? 31.072 -21.820 -35.854 1.00 94.19 461 GLY A C 1
ATOM 3464 O O . GLY A 1 461 ? 31.884 -20.958 -35.513 1.00 94.19 461 GLY A O 1
ATOM 3465 N N . SER A 1 462 ? 30.611 -21.905 -37.096 1.00 96.06 462 SER A N 1
ATOM 3466 C CA . SER A 1 462 ? 30.860 -20.870 -38.093 1.00 96.06 462 SER A CA 1
ATOM 3467 C C . SER A 1 462 ? 29.763 -20.861 -39.144 1.00 96.06 462 SER A C 1
ATOM 3469 O O . SER A 1 462 ? 29.212 -21.911 -39.480 1.00 96.06 462 SER A O 1
ATOM 3471 N N . ALA A 1 463 ? 29.468 -19.682 -39.676 1.00 96.31 463 ALA A N 1
ATOM 3472 C CA . ALA A 1 463 ? 28.492 -19.484 -40.730 1.00 96.31 463 ALA A CA 1
ATOM 3473 C C . ALA A 1 463 ? 28.867 -18.295 -41.616 1.00 96.31 463 ALA A C 1
ATOM 3475 O O . ALA A 1 463 ? 29.543 -17.362 -41.187 1.00 96.31 463 ALA A O 1
ATOM 3476 N N . SER A 1 464 ? 28.383 -18.325 -42.855 1.00 95.19 464 SER A N 1
ATOM 3477 C CA . SER A 1 464 ? 28.419 -17.174 -43.753 1.00 95.19 464 SER A CA 1
ATOM 3478 C C . SER A 1 464 ? 27.014 -16.600 -43.882 1.00 95.19 464 SER A C 1
ATOM 3480 O O . SER A 1 464 ? 26.108 -17.307 -44.324 1.00 95.19 464 SER A O 1
ATOM 3482 N N . PHE A 1 465 ? 26.842 -15.320 -43.574 1.00 95.31 465 PHE A N 1
ATOM 3483 C CA . PHE A 1 465 ? 25.572 -14.621 -43.746 1.00 95.31 465 PHE A CA 1
ATOM 3484 C C . PHE A 1 465 ? 25.576 -13.840 -45.054 1.00 95.31 465 PHE A C 1
ATOM 3486 O O . PHE A 1 465 ? 26.555 -13.169 -45.384 1.00 95.31 465 PHE A O 1
ATOM 3493 N N . THR A 1 466 ? 24.472 -13.921 -45.794 1.00 94.44 466 THR A N 1
ATOM 3494 C CA . THR A 1 466 ? 24.226 -13.066 -46.961 1.00 94.44 466 THR A CA 1
ATOM 3495 C C . THR A 1 466 ? 23.233 -11.993 -46.554 1.00 94.44 466 THR A C 1
ATOM 3497 O O . THR A 1 466 ? 22.125 -12.319 -46.144 1.00 94.44 466 THR A O 1
ATOM 3500 N N . ILE A 1 467 ? 23.640 -10.729 -46.643 1.00 93.56 467 ILE A N 1
ATOM 3501 C CA . ILE A 1 467 ? 22.819 -9.599 -46.212 1.00 93.56 467 ILE A CA 1
ATOM 3502 C C . ILE A 1 467 ? 21.664 -9.384 -47.193 1.00 93.56 467 ILE A C 1
ATOM 3504 O O . ILE A 1 467 ? 21.889 -9.179 -48.388 1.00 93.56 467 ILE A O 1
ATOM 3508 N N . ASN A 1 468 ? 20.435 -9.414 -46.687 1.00 90.44 468 ASN A N 1
ATOM 3509 C CA . ASN A 1 468 ? 19.213 -9.302 -47.478 1.00 90.44 468 ASN A CA 1
ATOM 3510 C C . ASN A 1 468 ? 19.019 -7.873 -48.011 1.00 90.44 468 ASN A C 1
ATOM 3512 O O . ASN A 1 468 ? 18.788 -7.676 -49.205 1.00 90.44 468 ASN A O 1
ATOM 3516 N N . GLU A 1 469 ? 19.187 -6.872 -47.144 1.00 87.31 469 GLU A N 1
ATOM 3517 C CA . GLU A 1 469 ? 18.982 -5.451 -47.442 1.00 87.31 469 GLU A CA 1
ATOM 3518 C C . GLU A 1 469 ? 20.140 -4.594 -46.909 1.00 87.31 469 GLU A C 1
ATOM 3520 O O . GLU A 1 469 ? 20.752 -4.947 -45.901 1.00 87.31 469 GLU A O 1
ATOM 3525 N N . PRO A 1 470 ? 20.477 -3.463 -47.558 1.00 85.44 470 PRO A N 1
ATOM 3526 C CA . PRO A 1 470 ? 21.522 -2.582 -47.052 1.00 85.44 470 PRO A CA 1
ATOM 3527 C C . PRO A 1 470 ? 21.140 -2.030 -45.673 1.00 85.44 470 PRO A C 1
ATOM 3529 O O . PRO A 1 470 ? 20.029 -1.541 -45.474 1.00 85.44 470 PRO A O 1
ATOM 3532 N N . GLY A 1 471 ? 22.080 -2.054 -44.733 1.00 85.88 471 GLY A N 1
ATOM 3533 C CA . GLY A 1 471 ? 21.807 -1.696 -43.345 1.00 85.88 471 GLY A CA 1
ATOM 3534 C C . GLY A 1 471 ? 23.069 -1.495 -42.518 1.00 85.88 471 GLY A C 1
ATOM 3535 O O . GLY A 1 471 ? 24.189 -1.610 -43.022 1.00 85.88 471 GLY A O 1
ATOM 3536 N N . TRP A 1 472 ? 22.869 -1.163 -41.248 1.00 89.50 472 TRP A N 1
ATOM 3537 C CA . TRP A 1 472 ? 23.925 -1.046 -40.249 1.00 89.50 472 TRP A CA 1
ATOM 3538 C C . TRP A 1 472 ? 24.008 -2.348 -39.456 1.00 89.50 472 TRP A C 1
ATOM 3540 O O . TRP A 1 472 ? 23.002 -2.811 -38.939 1.00 89.50 472 TRP A O 1
ATOM 3550 N N . LEU A 1 473 ? 25.191 -2.956 -39.410 1.00 91.88 473 LEU A N 1
ATOM 3551 C CA . LEU A 1 473 ? 25.488 -4.101 -38.560 1.00 91.88 473 LEU A CA 1
ATOM 3552 C C . LEU A 1 473 ? 25.866 -3.586 -37.173 1.00 91.88 473 LEU A C 1
ATOM 3554 O O . LEU A 1 473 ? 26.994 -3.127 -36.980 1.00 91.88 473 LEU A O 1
ATOM 3558 N N . ASP A 1 474 ? 24.932 -3.679 -36.234 1.00 92.12 474 ASP A N 1
ATOM 3559 C CA . ASP A 1 474 ? 25.133 -3.292 -34.834 1.00 92.12 474 ASP A CA 1
ATOM 3560 C C . ASP A 1 474 ? 25.638 -4.470 -33.984 1.00 92.12 474 ASP A C 1
ATOM 3562 O O . ASP A 1 474 ? 26.389 -4.297 -33.022 1.00 92.12 474 ASP A O 1
ATOM 3566 N N . GLY A 1 475 ? 25.271 -5.696 -34.358 1.00 94.12 475 GLY A N 1
ATOM 3567 C CA . GLY A 1 475 ? 25.642 -6.884 -33.603 1.00 94.12 475 GLY A CA 1
ATOM 3568 C C . GLY A 1 475 ? 24.949 -8.149 -34.086 1.00 94.12 475 GLY A C 1
ATOM 3569 O O . GLY A 1 475 ? 24.492 -8.231 -35.229 1.00 94.12 475 GLY A O 1
ATOM 3570 N N . TYR A 1 476 ? 24.859 -9.125 -33.186 1.00 95.50 476 TYR A N 1
ATOM 3571 C CA . TYR A 1 476 ? 24.062 -10.336 -33.364 1.00 95.50 476 TYR A CA 1
ATOM 3572 C C . TYR A 1 476 ? 22.981 -10.430 -32.300 1.00 95.50 476 TYR A C 1
ATOM 3574 O O . TYR A 1 476 ? 23.226 -10.096 -31.144 1.00 95.50 476 TYR A O 1
ATOM 3582 N N . VAL A 1 477 ? 21.820 -10.950 -32.685 1.00 95.31 477 VAL A N 1
ATOM 3583 C CA . VAL A 1 477 ? 20.806 -11.419 -31.737 1.00 95.31 477 VAL A CA 1
ATOM 3584 C C . VAL A 1 477 ? 20.793 -12.939 -31.740 1.00 95.31 477 VAL A C 1
ATOM 3586 O O . VAL A 1 477 ? 20.889 -13.565 -32.801 1.00 95.31 477 VAL A O 1
ATOM 3589 N N . LEU A 1 478 ? 20.701 -13.509 -30.543 1.00 94.12 478 LEU A N 1
ATOM 3590 C CA . LEU A 1 478 ? 20.609 -14.933 -30.280 1.00 94.12 478 LEU A CA 1
ATOM 3591 C C . LEU A 1 478 ? 19.303 -15.235 -29.552 1.00 94.12 478 LEU A C 1
ATOM 3593 O O . LEU A 1 478 ? 18.918 -14.504 -28.643 1.00 94.12 478 LEU A O 1
ATOM 3597 N N . TRP A 1 479 ? 18.617 -16.305 -29.934 1.00 93.31 479 TRP A N 1
ATOM 3598 C CA . TRP A 1 479 ? 17.385 -16.723 -29.264 1.00 93.31 479 TRP A CA 1
ATOM 3599 C C . TRP A 1 479 ? 17.135 -18.217 -29.428 1.00 93.31 479 TRP A C 1
ATOM 3601 O O . TRP A 1 479 ? 17.570 -18.825 -30.408 1.00 93.31 479 TRP A O 1
ATOM 3611 N N . THR A 1 480 ? 16.393 -18.802 -28.493 1.00 91.44 480 THR A N 1
ATOM 3612 C CA . THR A 1 480 ? 16.103 -20.239 -28.479 1.00 91.44 480 THR A CA 1
ATOM 3613 C C . THR A 1 480 ? 14.738 -20.552 -29.090 1.00 91.44 480 THR A C 1
ATOM 3615 O O . THR A 1 480 ? 13.733 -19.893 -28.817 1.00 91.44 480 THR A O 1
ATOM 3618 N N . ARG A 1 481 ? 14.692 -21.621 -29.886 1.00 92.25 481 ARG A N 1
ATOM 3619 C CA . ARG A 1 481 ? 13.475 -22.363 -30.223 1.00 92.25 481 ARG A CA 1
ATOM 3620 C C . ARG A 1 481 ? 13.420 -23.636 -29.403 1.00 92.25 481 ARG A C 1
ATOM 3622 O O . ARG A 1 481 ? 14.381 -24.408 -29.406 1.00 92.25 481 ARG A O 1
ATOM 3629 N N . ILE A 1 482 ? 12.299 -23.879 -28.739 1.00 91.12 482 ILE A N 1
ATOM 3630 C CA . ILE A 1 482 ? 12.076 -25.118 -27.991 1.00 91.12 482 ILE A CA 1
ATOM 3631 C C . ILE A 1 482 ? 11.044 -25.982 -28.708 1.00 91.12 482 ILE A C 1
ATOM 3633 O O . ILE A 1 482 ? 9.972 -25.504 -29.064 1.00 91.12 482 ILE A O 1
ATOM 3637 N N . ALA A 1 483 ? 11.348 -27.263 -28.896 1.00 91.38 483 ALA A N 1
ATOM 3638 C CA . ALA A 1 483 ? 10.396 -28.239 -29.417 1.00 91.38 483 ALA A CA 1
ATOM 3639 C C . ALA A 1 483 ? 9.859 -29.079 -28.254 1.00 91.38 483 ALA A C 1
ATOM 3641 O O . ALA A 1 483 ? 10.532 -29.999 -27.781 1.00 91.38 483 ALA A O 1
ATOM 3642 N N . ALA A 1 484 ? 8.664 -28.744 -27.762 1.00 86.31 484 ALA A N 1
ATOM 3643 C CA . ALA A 1 484 ? 8.018 -29.479 -26.673 1.00 86.31 484 ALA A CA 1
ATOM 3644 C C . ALA A 1 484 ? 7.690 -30.924 -27.094 1.00 86.31 484 ALA A C 1
ATOM 3646 O O . ALA A 1 484 ? 7.821 -31.856 -26.301 1.00 86.31 484 ALA A O 1
ATOM 3647 N N . ASP A 1 485 ? 7.322 -31.112 -28.363 1.00 82.25 485 ASP A N 1
ATOM 3648 C CA . ASP A 1 485 ? 7.197 -32.405 -29.031 1.00 82.25 485 ASP A CA 1
ATOM 3649 C C . ASP A 1 485 ? 7.480 -32.268 -30.545 1.00 82.25 485 ASP A C 1
ATOM 3651 O O . ASP A 1 485 ? 8.016 -31.257 -30.995 1.00 82.25 485 ASP A O 1
ATOM 3655 N N . ALA A 1 486 ? 7.157 -33.291 -31.344 1.00 77.62 486 ALA A N 1
ATOM 3656 C CA . ALA A 1 486 ? 7.391 -33.279 -32.793 1.00 77.62 486 ALA A CA 1
ATOM 3657 C C . ALA A 1 486 ? 6.504 -32.290 -33.579 1.00 77.62 486 ALA A C 1
ATOM 3659 O O . ALA A 1 486 ? 6.784 -32.023 -34.745 1.00 77.62 486 ALA A O 1
ATOM 3660 N N . GLU A 1 487 ? 5.422 -31.795 -32.977 1.00 79.50 487 GLU A N 1
ATOM 3661 C CA . GLU A 1 487 ? 4.407 -30.959 -33.629 1.00 79.50 487 GLU A CA 1
ATOM 3662 C C . GLU A 1 487 ? 4.352 -29.542 -33.044 1.00 79.50 487 GLU A C 1
ATOM 3664 O O . GLU A 1 487 ? 3.712 -28.668 -33.627 1.00 79.50 487 GLU A O 1
ATOM 3669 N N . THR A 1 488 ? 5.014 -29.311 -31.908 1.00 85.62 488 THR A N 1
ATOM 3670 C CA . THR A 1 488 ? 4.851 -28.101 -31.106 1.00 85.62 488 THR A CA 1
ATOM 3671 C C . THR A 1 488 ? 6.202 -27.461 -30.816 1.00 85.62 488 THR A C 1
ATOM 3673 O O . THR A 1 488 ? 6.964 -27.929 -29.967 1.00 85.62 488 THR A O 1
ATOM 3676 N N . GLU A 1 489 ? 6.477 -26.367 -31.523 1.00 90.06 489 GLU A N 1
ATOM 3677 C CA . GLU A 1 489 ? 7.669 -25.535 -31.364 1.00 90.06 489 GLU A CA 1
ATOM 3678 C C . GLU A 1 489 ? 7.270 -24.140 -30.869 1.00 90.06 489 GLU A C 1
ATOM 3680 O O . GLU A 1 489 ? 6.244 -23.599 -31.283 1.00 90.06 489 GLU A O 1
ATOM 3685 N N . VAL A 1 490 ? 8.081 -23.560 -29.985 1.00 89.94 490 VAL A N 1
ATOM 3686 C CA . VAL A 1 490 ? 7.929 -22.183 -29.504 1.00 89.94 490 VAL A CA 1
ATOM 3687 C C . VAL A 1 490 ? 9.201 -21.414 -29.837 1.00 89.94 490 VAL A C 1
ATOM 3689 O O . VAL A 1 490 ? 10.290 -21.813 -29.425 1.00 89.94 490 VAL A O 1
ATOM 3692 N N . ASP A 1 491 ? 9.054 -20.319 -30.582 1.00 91.69 491 ASP A N 1
ATOM 3693 C CA . ASP A 1 491 ? 10.144 -19.417 -30.957 1.00 91.69 491 ASP A CA 1
ATOM 3694 C C . ASP A 1 491 ? 10.174 -18.211 -30.008 1.00 91.69 491 ASP A C 1
ATOM 3696 O O . ASP A 1 491 ? 9.267 -17.374 -30.025 1.00 91.69 491 ASP A O 1
ATOM 3700 N N . PHE A 1 492 ? 11.216 -18.101 -29.179 1.00 89.81 492 PHE A N 1
ATOM 3701 C CA . PHE A 1 492 ? 11.319 -17.021 -28.195 1.00 89.81 492 PHE A CA 1
ATOM 3702 C C . PHE A 1 492 ? 11.540 -15.636 -28.811 1.00 89.81 492 PHE A C 1
ATOM 3704 O O . PHE A 1 492 ? 11.254 -14.650 -28.143 1.00 89.81 492 PHE A O 1
ATOM 3711 N N . LEU A 1 493 ? 11.922 -15.512 -30.088 1.00 90.75 493 LEU A N 1
ATOM 3712 C CA . LEU A 1 493 ? 11.908 -14.205 -30.757 1.00 90.75 493 LEU A CA 1
ATOM 3713 C C . LEU A 1 493 ? 10.473 -13.706 -30.998 1.00 90.75 493 LEU A C 1
ATOM 3715 O O . LEU A 1 493 ? 10.231 -12.502 -30.998 1.00 90.75 493 LEU A O 1
ATOM 3719 N N . GLN A 1 494 ? 9.511 -14.617 -31.168 1.00 88.69 494 GLN A N 1
ATOM 3720 C CA . GLN A 1 494 ? 8.084 -14.288 -31.294 1.00 88.69 494 GLN A CA 1
ATOM 3721 C C . GLN A 1 494 ? 7.383 -14.231 -29.928 1.00 88.69 494 GLN A C 1
ATOM 3723 O O . GLN A 1 494 ? 6.405 -13.504 -29.762 1.00 88.69 494 GLN A O 1
ATOM 3728 N N 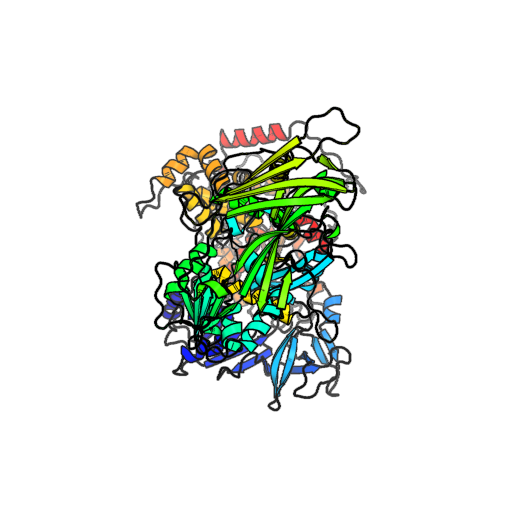. HIS A 1 495 ? 7.913 -14.964 -28.946 1.00 85.75 495 HIS A N 1
ATOM 3729 C CA . HIS A 1 495 ? 7.370 -15.119 -27.595 1.00 85.75 495 HIS A CA 1
ATOM 3730 C C . HIS A 1 495 ? 8.369 -14.651 -26.530 1.00 85.75 495 HIS A C 1
ATOM 3732 O O . HIS A 1 495 ? 8.734 -15.389 -25.617 1.00 85.75 495 HIS A O 1
ATOM 3738 N N . GLN A 1 496 ? 8.808 -13.395 -26.643 1.00 81.94 496 GLN A N 1
ATOM 3739 C CA . GLN A 1 496 ? 9.861 -12.813 -25.795 1.00 81.94 496 GLN A CA 1
ATOM 3740 C C . GLN A 1 496 ? 9.456 -12.680 -24.314 1.00 81.94 496 GLN A C 1
ATOM 3742 O O . GLN A 1 496 ? 10.286 -12.354 -23.475 1.00 81.94 496 GLN A O 1
ATOM 3747 N N . GLN A 1 497 ? 8.187 -12.929 -23.966 1.00 73.25 497 GLN A N 1
ATOM 3748 C CA . GLN A 1 497 ? 7.734 -12.998 -22.570 1.00 73.25 497 GLN A CA 1
ATOM 3749 C C . GLN A 1 497 ? 8.202 -14.276 -21.864 1.00 73.25 497 GLN A C 1
ATOM 3751 O O . GLN A 1 497 ? 8.331 -14.277 -20.643 1.00 73.25 497 GLN A O 1
ATOM 3756 N N . ALA A 1 498 ? 8.474 -15.346 -22.619 1.00 71.44 498 ALA A N 1
ATOM 3757 C CA . ALA A 1 498 ? 9.041 -16.566 -22.069 1.00 71.44 498 ALA A CA 1
ATOM 3758 C C . ALA A 1 498 ? 10.508 -16.365 -21.664 1.00 71.44 498 ALA A C 1
ATOM 3760 O O . ALA A 1 498 ? 10.868 -16.710 -20.543 1.00 71.44 498 ALA A O 1
ATOM 3761 N N . TRP A 1 499 ? 11.316 -15.829 -22.585 1.00 81.50 499 TRP A N 1
ATOM 3762 C CA . TRP A 1 499 ? 12.767 -15.658 -22.479 1.00 81.50 499 TRP A CA 1
ATOM 3763 C C . TRP A 1 499 ? 13.226 -14.594 -23.495 1.00 81.50 499 TRP A C 1
ATOM 3765 O O . TRP A 1 499 ? 12.752 -14.578 -24.633 1.00 81.50 499 TRP A O 1
ATOM 3775 N N . LEU A 1 500 ? 14.105 -13.675 -23.082 1.00 87.44 500 LEU A N 1
ATOM 3776 C CA . LEU A 1 500 ? 14.512 -12.506 -23.877 1.00 87.44 500 LEU A CA 1
ATOM 3777 C C . LEU A 1 500 ? 15.678 -12.822 -24.831 1.00 87.44 500 LEU A C 1
ATOM 3779 O O . LEU A 1 500 ? 16.709 -13.293 -24.379 1.00 87.44 500 LEU A O 1
ATOM 3783 N N . PRO A 1 501 ? 15.623 -12.500 -26.130 1.00 91.62 501 PRO A N 1
ATOM 3784 C CA . PRO A 1 501 ? 16.781 -12.673 -27.009 1.00 91.62 501 PRO A CA 1
ATOM 3785 C C . PRO A 1 501 ? 18.055 -11.980 -26.483 1.00 91.62 501 PRO A C 1
ATOM 3787 O O . PRO A 1 501 ? 18.000 -10.854 -25.993 1.00 91.62 501 PRO A O 1
ATOM 3790 N N . VAL A 1 502 ? 19.217 -12.628 -26.602 1.00 92.38 502 VAL A N 1
ATOM 3791 C CA . VAL A 1 502 ? 20.523 -12.081 -26.191 1.00 92.38 502 VAL A CA 1
ATOM 3792 C C . VAL A 1 502 ? 21.127 -11.262 -27.323 1.00 92.38 502 VAL A C 1
ATOM 3794 O O . VAL A 1 502 ? 21.129 -11.696 -28.471 1.00 92.38 502 VAL A O 1
ATOM 3797 N N . PHE A 1 503 ? 21.682 -10.097 -27.004 1.00 93.56 503 PHE A N 1
ATOM 3798 C CA . PHE A 1 503 ? 22.329 -9.206 -27.958 1.00 93.56 503 PHE A CA 1
ATOM 3799 C C . PHE A 1 503 ? 23.844 -9.136 -27.733 1.00 93.56 503 PHE A C 1
ATOM 3801 O O . PHE A 1 503 ? 24.319 -8.800 -26.648 1.00 93.56 503 PHE A O 1
ATOM 3808 N N . PHE A 1 504 ? 24.614 -9.416 -28.785 1.00 92.69 504 PHE A N 1
ATOM 3809 C CA . PHE A 1 504 ? 26.073 -9.325 -28.808 1.00 92.69 504 PHE A CA 1
ATOM 3810 C C . PHE A 1 504 ? 26.535 -8.131 -29.661 1.00 92.69 504 PHE A C 1
ATOM 3812 O O . PHE A 1 504 ? 26.496 -8.222 -30.894 1.00 92.69 504 PHE A O 1
ATOM 3819 N N . PRO A 1 505 ? 27.011 -7.030 -29.047 1.00 90.38 505 PRO A N 1
ATOM 3820 C CA . PRO A 1 505 ? 27.533 -5.878 -29.780 1.00 90.38 505 PRO A CA 1
ATOM 3821 C C . PRO A 1 505 ? 28.915 -6.190 -30.369 1.00 90.38 505 PRO A C 1
ATOM 3823 O O . PRO A 1 505 ? 29.845 -6.529 -29.644 1.00 90.38 505 PRO A O 1
ATOM 3826 N N . LEU A 1 506 ? 29.086 -6.069 -31.687 1.00 82.00 506 LEU A N 1
ATOM 3827 C CA . LEU A 1 506 ? 30.314 -6.530 -32.361 1.00 82.00 506 LEU A CA 1
ATOM 3828 C C . LEU A 1 506 ? 31.512 -5.576 -32.276 1.00 82.00 506 LEU A C 1
ATOM 3830 O O . LEU A 1 506 ? 32.640 -5.997 -32.543 1.00 82.00 506 LEU A O 1
ATOM 3834 N N . GLY A 1 507 ? 31.295 -4.305 -31.944 1.00 74.88 507 GLY A N 1
ATOM 3835 C CA . GLY A 1 507 ? 32.350 -3.293 -31.912 1.00 74.88 507 GLY A CA 1
ATOM 3836 C C . GLY A 1 507 ? 31.874 -1.942 -31.382 1.00 74.88 507 GLY A C 1
ATOM 3837 O O . GLY A 1 507 ? 30.754 -1.814 -30.898 1.00 74.88 507 GLY A O 1
ATOM 3838 N N . GLU A 1 508 ? 32.737 -0.925 -31.470 1.00 77.69 508 GLU A N 1
ATOM 3839 C CA . GLU A 1 508 ? 32.434 0.434 -30.983 1.00 77.69 508 GLU A CA 1
ATOM 3840 C C . GLU A 1 508 ? 31.377 1.163 -31.820 1.00 77.69 508 GLU A C 1
ATOM 3842 O O . GLU A 1 508 ? 30.650 2.008 -31.298 1.00 77.69 508 GLU A O 1
ATOM 3847 N N . HIS A 1 509 ? 31.299 0.851 -33.114 1.00 79.19 509 HIS A N 1
ATOM 3848 C CA . HIS A 1 509 ? 30.424 1.523 -34.065 1.00 79.19 509 HIS A CA 1
ATOM 3849 C C . HIS A 1 509 ? 29.774 0.518 -35.007 1.00 79.19 509 HIS A C 1
ATOM 3851 O O . HIS A 1 509 ? 30.403 -0.463 -35.412 1.00 79.19 509 HIS A O 1
ATOM 3857 N N . ALA A 1 510 ? 28.537 0.815 -35.398 1.00 84.00 510 ALA A N 1
ATOM 3858 C CA . ALA A 1 510 ? 27.825 0.039 -36.394 1.00 84.00 510 ALA A CA 1
ATOM 3859 C C . ALA A 1 510 ? 28.561 0.076 -37.741 1.00 84.00 510 ALA A C 1
ATOM 3861 O O . ALA A 1 510 ? 29.059 1.122 -38.172 1.00 84.00 510 ALA A O 1
ATOM 3862 N N . VAL A 1 511 ? 28.614 -1.061 -38.434 1.00 87.06 511 VAL A N 1
ATOM 3863 C CA . VAL A 1 511 ? 29.299 -1.172 -39.729 1.00 87.06 511 VAL A CA 1
ATOM 3864 C C . VAL A 1 511 ? 28.282 -1.206 -40.852 1.00 87.06 511 VAL A C 1
ATOM 3866 O O . VAL A 1 511 ? 27.380 -2.037 -40.871 1.00 87.06 511 VAL A O 1
ATOM 3869 N N . ARG A 1 512 ? 28.425 -0.309 -41.825 1.00 87.81 512 ARG A N 1
ATOM 3870 C CA . ARG A 1 512 ? 27.510 -0.259 -42.963 1.00 87.81 512 ARG A CA 1
ATOM 3871 C C . ARG A 1 512 ? 27.765 -1.426 -43.914 1.00 87.81 512 ARG A C 1
ATOM 3873 O O . ARG A 1 512 ? 28.879 -1.589 -44.405 1.00 87.81 512 ARG A O 1
ATOM 3880 N N . LEU A 1 513 ? 26.718 -2.183 -44.226 1.00 87.25 513 LEU A N 1
ATOM 3881 C CA . LEU A 1 513 ? 26.749 -3.292 -45.177 1.00 87.25 513 LEU A CA 1
ATOM 3882 C C . LEU A 1 513 ? 25.892 -2.981 -46.407 1.00 87.25 513 LEU A C 1
ATOM 3884 O O . LEU A 1 513 ? 24.840 -2.340 -46.320 1.00 87.25 513 LEU A O 1
ATOM 3888 N N . SER A 1 514 ? 26.343 -3.443 -47.571 1.00 85.56 514 SER A N 1
ATOM 3889 C CA . SER A 1 514 ? 25.546 -3.432 -48.797 1.00 85.56 514 SER A CA 1
ATOM 3890 C C . SER A 1 514 ? 24.637 -4.660 -48.869 1.00 85.56 514 SER A C 1
ATOM 3892 O O . SER A 1 514 ? 24.938 -5.714 -48.309 1.00 85.56 514 SER A O 1
ATOM 3894 N N . ALA A 1 515 ? 23.537 -4.546 -49.616 1.00 85.12 515 ALA A N 1
ATOM 3895 C CA . ALA A 1 515 ? 22.740 -5.713 -49.982 1.00 85.12 515 ALA A CA 1
ATOM 3896 C C . ALA A 1 515 ? 23.622 -6.750 -50.698 1.00 85.12 515 ALA A C 1
ATOM 3898 O O . ALA A 1 515 ? 24.487 -6.398 -51.503 1.00 85.12 515 ALA A O 1
ATOM 3899 N N . SER A 1 516 ? 23.384 -8.029 -50.410 1.00 87.38 516 SER A N 1
ATOM 3900 C CA . SER A 1 516 ? 24.168 -9.174 -50.889 1.00 87.38 516 SER A CA 1
ATOM 3901 C C . SER A 1 516 ? 25.631 -9.214 -50.427 1.00 87.38 516 SER A C 1
ATOM 3903 O O . SER A 1 516 ? 26.389 -10.055 -50.915 1.00 87.38 516 SER A O 1
ATOM 3905 N N . ALA A 1 517 ? 26.050 -8.354 -49.488 1.00 87.62 517 ALA A N 1
ATOM 3906 C CA . ALA A 1 517 ? 27.336 -8.525 -48.821 1.00 87.62 517 ALA A CA 1
ATOM 3907 C C . ALA A 1 517 ? 27.375 -9.891 -48.122 1.00 87.62 517 ALA A C 1
ATOM 3909 O O . ALA A 1 517 ? 26.377 -10.337 -47.552 1.00 87.62 517 ALA A O 1
ATOM 3910 N N . ARG A 1 518 ? 28.531 -10.556 -48.173 1.00 91.31 518 ARG A N 1
ATOM 3911 C CA . ARG A 1 518 ? 28.761 -11.814 -47.463 1.00 91.31 518 ARG A CA 1
ATOM 3912 C C . ARG A 1 518 ? 29.681 -11.550 -46.285 1.00 91.31 518 ARG A C 1
ATOM 3914 O O . ARG A 1 518 ? 30.808 -11.125 -46.506 1.00 91.31 518 ARG A O 1
ATOM 3921 N N . ILE A 1 519 ? 29.212 -11.803 -45.071 1.00 92.81 519 ILE A N 1
ATOM 3922 C CA . ILE A 1 519 ? 30.041 -11.733 -43.862 1.00 92.81 519 ILE A CA 1
ATOM 3923 C C . ILE A 1 519 ? 30.269 -13.146 -43.335 1.00 92.81 519 ILE A C 1
ATOM 3925 O O . ILE A 1 519 ? 29.352 -13.970 -43.350 1.00 92.81 519 ILE A O 1
ATOM 3929 N N . ASP A 1 520 ? 31.497 -13.432 -42.916 1.00 94.19 520 ASP A N 1
ATOM 3930 C CA . ASP A 1 520 ? 31.875 -14.738 -42.381 1.00 94.19 520 ASP A CA 1
ATOM 3931 C C . ASP A 1 520 ? 32.071 -14.624 -40.872 1.00 94.19 520 ASP A C 1
ATOM 3933 O O . ASP A 1 520 ? 32.853 -13.799 -40.398 1.00 94.19 520 ASP A O 1
ATOM 3937 N N . THR A 1 521 ? 31.366 -15.461 -40.121 1.00 95.81 521 THR A N 1
ATOM 3938 C CA . THR A 1 521 ? 31.288 -15.378 -38.663 1.00 95.81 521 THR A CA 1
ATOM 3939 C C . THR A 1 521 ? 31.656 -16.712 -38.050 1.00 95.81 521 THR A C 1
ATOM 3941 O O . THR A 1 521 ? 31.169 -17.755 -38.478 1.00 95.81 521 THR A O 1
ATOM 3944 N N . SER A 1 522 ? 32.499 -16.687 -37.026 1.00 96.50 522 SER A N 1
ATOM 3945 C CA . SER A 1 522 ? 32.851 -17.845 -36.208 1.00 96.50 522 SER A CA 1
ATOM 3946 C C . SER A 1 522 ? 32.594 -17.548 -34.741 1.00 96.50 522 SER A C 1
ATOM 3948 O O . SER A 1 522 ? 32.790 -16.414 -34.302 1.00 96.50 522 SER A O 1
ATOM 3950 N N . TRP A 1 523 ? 32.212 -18.561 -33.977 1.00 95.31 523 TRP A N 1
ATOM 3951 C CA . TRP A 1 523 ? 32.002 -18.444 -32.542 1.00 95.31 523 TRP A CA 1
ATOM 3952 C C . TRP A 1 523 ? 32.558 -19.636 -31.772 1.00 95.31 523 TRP A C 1
ATOM 3954 O O . TRP A 1 523 ? 32.739 -20.732 -32.308 1.00 95.31 523 TRP A O 1
ATOM 3964 N N . GLU A 1 524 ? 32.829 -19.390 -30.499 1.00 92.88 524 GLU A N 1
ATOM 3965 C CA . GLU A 1 524 ? 33.342 -20.346 -29.526 1.00 92.88 524 GLU A CA 1
ATOM 3966 C C . GLU A 1 524 ? 32.602 -20.152 -28.195 1.00 92.88 524 GLU A C 1
ATOM 3968 O O . GLU A 1 524 ? 32.411 -19.016 -27.751 1.00 92.88 524 GLU A O 1
ATOM 3973 N N . CYS A 1 525 ? 32.198 -21.265 -27.584 1.00 89.12 525 CYS A N 1
ATOM 3974 C CA . CYS A 1 525 ? 31.556 -21.365 -26.275 1.00 89.12 525 CYS A CA 1
ATOM 3975 C C . CYS A 1 525 ? 32.436 -22.224 -25.354 1.00 89.12 525 CYS A C 1
ATOM 3977 O O . CYS A 1 525 ? 32.788 -23.343 -25.739 1.00 89.12 525 CYS A O 1
ATOM 3979 N N . THR A 1 526 ? 32.809 -21.708 -24.174 1.00 85.94 526 THR A N 1
ATOM 3980 C CA . THR A 1 526 ? 33.673 -22.421 -23.207 1.00 85.94 526 THR A CA 1
ATOM 3981 C C . THR A 1 526 ? 33.246 -22.220 -21.744 1.00 85.94 526 THR A C 1
ATOM 3983 O O . THR A 1 526 ? 33.288 -21.088 -21.265 1.00 85.94 526 THR A O 1
ATOM 3986 N N . THR A 1 527 ? 32.954 -23.282 -20.987 1.00 76.50 527 THR A N 1
ATOM 3987 C CA . THR A 1 527 ? 32.525 -23.258 -19.561 1.00 76.50 527 THR A CA 1
ATOM 3988 C C . THR A 1 527 ? 33.683 -23.329 -18.551 1.00 76.50 527 THR A C 1
ATOM 3990 O O . THR A 1 527 ? 33.714 -24.188 -17.671 1.00 76.50 527 THR A O 1
ATOM 3993 N N . ARG A 1 528 ? 34.728 -22.511 -18.718 1.00 69.00 528 ARG A N 1
ATOM 3994 C CA . ARG A 1 528 ? 35.990 -22.584 -17.942 1.00 69.00 528 ARG A CA 1
ATOM 3995 C C . ARG A 1 528 ? 35.792 -22.815 -16.433 1.00 69.00 528 ARG A C 1
ATOM 3997 O O . ARG A 1 528 ? 35.100 -22.043 -15.803 1.00 69.00 528 ARG A O 1
ATOM 4004 N N . GLY A 1 529 ? 36.544 -23.734 -15.815 1.00 60.81 529 GLY A N 1
ATOM 4005 C CA . GLY A 1 529 ? 36.753 -23.811 -14.353 1.00 60.81 529 GLY A CA 1
ATOM 4006 C C . GLY A 1 529 ? 35.539 -24.208 -13.493 1.00 60.81 529 GLY A C 1
ATOM 4007 O O . GLY A 1 529 ? 35.662 -25.146 -12.709 1.00 60.81 529 GLY A O 1
ATOM 4008 N N . ASP A 1 530 ? 34.405 -23.521 -13.642 1.00 62.19 530 ASP A N 1
ATOM 4009 C CA . ASP A 1 530 ? 33.144 -23.733 -12.924 1.00 62.19 530 ASP A CA 1
ATOM 4010 C C . ASP A 1 530 ? 32.261 -24.827 -13.549 1.00 62.19 530 ASP A C 1
ATOM 4012 O O . ASP A 1 530 ? 31.448 -25.415 -12.844 1.00 62.19 530 ASP A O 1
ATOM 4016 N N . GLN A 1 531 ? 32.470 -25.154 -14.834 1.00 64.12 531 GLN A N 1
ATOM 4017 C CA . GLN A 1 531 ? 31.679 -26.109 -15.627 1.00 64.12 531 GLN A CA 1
ATOM 4018 C C . GLN A 1 531 ? 30.175 -25.794 -15.710 1.00 64.12 531 GLN A C 1
ATOM 4020 O O . GLN A 1 531 ? 29.395 -26.667 -16.100 1.00 64.12 531 GLN A O 1
ATOM 4025 N N . ILE A 1 532 ? 29.760 -24.580 -15.344 1.00 69.06 532 ILE A N 1
ATOM 4026 C CA . ILE A 1 532 ? 28.346 -24.204 -15.238 1.00 69.06 532 ILE A CA 1
ATOM 4027 C C . ILE A 1 532 ? 28.007 -23.056 -16.181 1.00 69.06 532 ILE A C 1
ATOM 4029 O O . ILE A 1 532 ? 26.987 -23.142 -16.867 1.00 69.06 532 ILE A O 1
ATOM 4033 N N . PHE A 1 533 ? 28.864 -22.037 -16.281 1.00 77.06 533 PHE A N 1
ATOM 4034 C CA . PHE A 1 533 ? 28.552 -20.826 -17.035 1.00 77.06 533 PHE A CA 1
ATOM 4035 C C . PHE A 1 533 ? 29.539 -20.609 -18.191 1.00 77.06 533 PHE A C 1
ATOM 4037 O O . PHE A 1 533 ? 30.742 -20.449 -17.973 1.00 77.06 533 PHE A O 1
ATOM 4044 N N . PRO A 1 534 ? 29.074 -20.609 -19.451 1.00 79.88 534 PRO A N 1
ATOM 4045 C CA . PRO A 1 534 ? 29.951 -20.432 -20.600 1.00 79.88 534 PRO A CA 1
ATOM 4046 C C . PRO A 1 534 ? 30.321 -18.973 -20.883 1.00 79.88 534 PRO A C 1
ATOM 4048 O O . PRO A 1 534 ? 29.480 -18.068 -20.908 1.00 79.88 534 PRO A O 1
ATOM 4051 N N . ASP A 1 535 ? 31.597 -18.789 -21.218 1.00 85.50 535 ASP A N 1
ATOM 4052 C CA . ASP A 1 535 ? 32.118 -17.627 -21.932 1.00 85.50 535 ASP A CA 1
ATOM 4053 C C . ASP A 1 535 ? 31.831 -17.783 -23.435 1.00 85.50 535 ASP A C 1
ATOM 4055 O O . ASP A 1 535 ? 32.101 -18.842 -24.014 1.00 85.50 535 ASP A O 1
ATOM 4059 N N . TYR A 1 536 ? 31.396 -16.704 -24.091 1.00 88.25 536 TYR A N 1
ATOM 4060 C CA . TYR A 1 536 ? 31.179 -16.672 -25.540 1.00 88.25 536 TYR A CA 1
ATOM 4061 C C . TYR A 1 536 ? 32.165 -15.738 -26.224 1.00 88.25 536 TYR A C 1
ATOM 4063 O O . TYR A 1 536 ? 32.397 -14.612 -25.784 1.00 88.25 536 TYR A O 1
ATOM 4071 N N . THR A 1 537 ? 32.720 -16.180 -27.350 1.00 91.31 537 THR A N 1
ATOM 4072 C CA . THR A 1 537 ? 33.470 -15.326 -28.277 1.00 91.31 537 THR A CA 1
ATOM 4073 C C . THR A 1 537 ? 32.838 -15.420 -29.657 1.00 91.31 537 THR A C 1
ATOM 4075 O O . THR A 1 537 ? 32.684 -16.518 -30.179 1.00 91.31 537 THR A O 1
ATOM 4078 N N . VAL A 1 538 ? 32.508 -14.281 -30.266 1.00 93.62 538 VAL A N 1
ATOM 4079 C CA . VAL A 1 538 ? 32.011 -14.187 -31.646 1.00 93.62 538 VAL A CA 1
ATOM 4080 C C . VAL A 1 538 ? 32.942 -13.285 -32.443 1.00 93.62 538 VAL A C 1
ATOM 4082 O O . VAL A 1 538 ? 33.239 -12.167 -32.028 1.00 93.62 538 VAL A O 1
ATOM 4085 N N . THR A 1 539 ? 33.397 -13.756 -33.599 1.00 94.38 539 THR A N 1
ATOM 4086 C CA . THR A 1 539 ? 34.289 -13.029 -34.505 1.00 94.38 539 THR A CA 1
ATOM 4087 C C . THR A 1 539 ? 33.667 -12.979 -35.893 1.00 94.38 539 THR A C 1
ATOM 4089 O O . THR A 1 539 ? 33.268 -14.006 -36.428 1.00 94.38 539 THR A O 1
ATOM 4092 N N . THR A 1 540 ? 33.580 -11.788 -36.482 1.00 93.69 540 THR A N 1
ATOM 4093 C CA . THR A 1 540 ? 33.010 -11.549 -37.816 1.00 93.69 540 THR A CA 1
ATOM 4094 C C . THR A 1 540 ? 34.030 -10.875 -38.717 1.00 93.69 540 THR A C 1
ATOM 4096 O O . THR A 1 540 ? 34.557 -9.817 -38.380 1.00 93.69 540 THR A O 1
ATOM 4099 N N . ALA A 1 541 ? 34.276 -11.463 -39.882 1.00 91.31 541 ALA A N 1
ATOM 4100 C CA . ALA A 1 541 ? 35.028 -10.857 -40.965 1.00 91.31 541 ALA A CA 1
ATOM 4101 C C . ALA A 1 541 ? 34.061 -10.180 -41.946 1.00 91.31 541 ALA A C 1
ATOM 4103 O O . ALA A 1 541 ? 33.250 -10.834 -42.608 1.00 91.31 541 ALA A O 1
ATOM 4104 N N . VAL A 1 542 ? 34.168 -8.858 -42.047 1.00 86.69 542 VAL A N 1
ATOM 4105 C CA . VAL A 1 542 ? 33.442 -8.036 -43.012 1.00 86.69 542 VAL A CA 1
ATOM 4106 C C . VAL A 1 542 ? 34.372 -7.753 -44.198 1.00 86.69 542 VAL A C 1
ATOM 4108 O O . VAL A 1 542 ? 35.442 -7.159 -44.011 1.00 86.69 542 VAL A O 1
ATOM 4111 N N . PRO A 1 543 ? 34.022 -8.178 -45.424 1.00 76.50 543 PRO A N 1
ATOM 4112 C CA . PRO A 1 543 ? 34.844 -7.907 -46.595 1.00 76.50 543 PRO A CA 1
ATOM 4113 C C . PRO A 1 543 ? 34.862 -6.408 -46.910 1.00 76.50 543 PRO A C 1
ATOM 4115 O O . PRO A 1 543 ? 33.899 -5.688 -46.649 1.00 76.50 543 PRO A O 1
ATOM 4118 N N . ALA A 1 544 ? 35.957 -5.942 -47.509 1.00 66.62 544 ALA A N 1
ATOM 4119 C CA . ALA A 1 544 ? 36.038 -4.577 -48.013 1.00 66.62 544 ALA A CA 1
ATOM 4120 C C . ALA A 1 544 ? 34.956 -4.336 -49.079 1.00 66.62 544 ALA A C 1
ATOM 4122 O O . ALA A 1 544 ? 34.735 -5.189 -49.946 1.00 66.62 544 ALA A O 1
ATOM 4123 N N . ALA A 1 545 ? 34.279 -3.187 -49.021 1.00 59.91 545 ALA A N 1
ATOM 4124 C CA . ALA A 1 545 ? 33.337 -2.800 -50.064 1.00 59.91 545 ALA A CA 1
ATOM 4125 C C . ALA A 1 545 ? 34.072 -2.701 -51.413 1.00 59.91 545 ALA A C 1
ATOM 4127 O O . ALA A 1 545 ? 35.210 -2.245 -51.470 1.00 59.91 545 ALA A O 1
ATOM 4128 N N . ALA A 1 546 ? 33.421 -3.120 -52.504 1.00 51.00 546 ALA A N 1
ATOM 4129 C CA . ALA A 1 546 ? 34.043 -3.217 -53.831 1.00 51.00 546 ALA A CA 1
ATOM 4130 C C . ALA A 1 546 ? 34.635 -1.889 -54.362 1.00 51.00 546 ALA A C 1
ATOM 4132 O O . ALA A 1 546 ? 35.493 -1.926 -55.245 1.00 51.00 546 ALA A O 1
ATOM 4133 N N . ASP A 1 547 ? 34.215 -0.751 -53.795 1.00 51.31 547 ASP A N 1
ATOM 4134 C CA . ASP A 1 547 ? 34.619 0.605 -54.181 1.00 51.31 547 ASP A CA 1
ATOM 4135 C C . ASP A 1 547 ? 35.581 1.283 -53.178 1.00 51.31 547 ASP A C 1
ATOM 4137 O O . ASP A 1 547 ? 36.004 2.416 -53.415 1.00 51.31 547 ASP A O 1
ATOM 4141 N N . ASP A 1 548 ? 35.955 0.613 -52.078 1.00 51.12 548 ASP A N 1
ATOM 4142 C CA . ASP A 1 548 ? 36.805 1.171 -51.017 1.00 51.12 548 ASP A CA 1
ATOM 4143 C C . ASP A 1 548 ? 38.157 0.444 -50.943 1.00 51.12 548 ASP A C 1
ATOM 4145 O O . ASP A 1 548 ? 38.231 -0.780 -50.859 1.00 51.12 548 ASP A O 1
ATOM 4149 N N . ALA A 1 549 ? 39.261 1.197 -50.923 1.00 48.84 549 ALA A N 1
ATOM 4150 C CA . ALA A 1 549 ? 40.630 0.662 -50.846 1.00 48.84 549 ALA A CA 1
ATOM 4151 C C . ALA A 1 549 ? 41.004 0.092 -49.453 1.00 48.84 549 ALA A C 1
ATOM 4153 O O . ALA A 1 549 ? 42.188 -0.047 -49.131 1.00 48.84 549 ALA A O 1
ATOM 4154 N N . GLY A 1 550 ? 40.009 -0.184 -48.607 1.00 54.78 550 GLY A N 1
ATOM 4155 C CA . GLY A 1 550 ? 40.172 -0.651 -47.234 1.00 54.78 550 GLY A CA 1
ATOM 4156 C C . GLY A 1 550 ? 40.493 -2.143 -47.144 1.00 54.78 550 GLY A C 1
ATOM 4157 O O . GLY A 1 550 ? 40.106 -2.940 -47.993 1.00 54.78 550 GLY A O 1
ATOM 4158 N N . SER A 1 551 ? 41.213 -2.540 -46.097 1.00 60.38 551 SER A N 1
ATOM 4159 C CA . SER A 1 551 ? 41.375 -3.948 -45.721 1.00 60.38 551 SER A CA 1
ATOM 4160 C C . SER A 1 551 ? 40.075 -4.505 -45.136 1.00 60.38 551 SER A C 1
ATOM 4162 O O . SER A 1 551 ? 39.324 -3.761 -44.510 1.00 60.38 551 SER A O 1
ATOM 4164 N N . ALA A 1 552 ? 39.837 -5.813 -45.288 1.00 73.75 552 ALA A N 1
ATOM 4165 C CA . ALA A 1 552 ? 38.753 -6.506 -44.591 1.00 73.75 552 ALA A CA 1
ATOM 4166 C C . ALA A 1 552 ? 38.784 -6.184 -43.084 1.00 73.75 552 ALA A C 1
ATOM 4168 O O . ALA A 1 552 ? 39.856 -6.166 -42.471 1.00 73.75 552 ALA A O 1
ATOM 4169 N N . LEU A 1 553 ? 37.614 -5.901 -42.516 1.00 84.62 553 LEU A N 1
ATOM 4170 C CA . LEU A 1 553 ? 37.450 -5.534 -41.115 1.00 84.62 553 LEU A CA 1
ATOM 4171 C C . LEU A 1 553 ? 37.092 -6.786 -40.318 1.00 84.62 553 LEU A C 1
ATOM 4173 O O . LEU A 1 553 ? 36.085 -7.430 -40.600 1.00 84.62 553 LEU A O 1
ATOM 4177 N N . THR A 1 554 ? 37.893 -7.117 -39.310 1.00 87.75 554 THR A N 1
ATOM 4178 C CA . THR A 1 554 ? 37.578 -8.200 -38.374 1.00 87.75 554 THR A CA 1
ATOM 4179 C C . THR A 1 554 ? 37.077 -7.600 -37.068 1.00 87.75 554 THR A C 1
ATOM 4181 O O . THR A 1 554 ? 37.822 -6.905 -36.381 1.00 87.75 554 THR A O 1
ATOM 4184 N N . LEU A 1 555 ? 35.823 -7.884 -36.730 1.00 88.62 555 LEU A N 1
ATOM 4185 C CA . LEU A 1 555 ? 35.172 -7.501 -35.480 1.00 88.62 555 LEU A CA 1
ATOM 4186 C C . LEU A 1 555 ? 35.136 -8.702 -34.540 1.00 88.62 555 LEU A C 1
ATOM 4188 O O . LEU A 1 555 ? 34.913 -9.825 -34.992 1.00 88.62 555 LEU A O 1
ATOM 4192 N N . SER A 1 556 ? 35.340 -8.491 -33.242 1.00 88.94 556 SER A N 1
ATOM 4193 C CA . SER A 1 556 ? 35.237 -9.567 -32.259 1.00 88.94 556 SER A CA 1
ATOM 4194 C C . SER A 1 556 ? 34.611 -9.065 -30.971 1.00 88.94 556 SER A C 1
ATOM 4196 O O . SER A 1 556 ? 35.080 -8.089 -30.394 1.00 88.94 556 SER A O 1
ATOM 4198 N N . TYR A 1 557 ? 33.614 -9.799 -30.493 1.00 89.69 557 TYR A N 1
ATOM 4199 C CA . TYR A 1 557 ? 32.994 -9.610 -29.192 1.00 89.69 557 TYR A CA 1
ATOM 4200 C C . TYR A 1 557 ? 33.278 -10.820 -28.309 1.00 89.69 557 TYR A C 1
ATOM 4202 O O . TYR A 1 557 ? 33.281 -11.960 -28.782 1.00 89.69 557 TYR A O 1
ATOM 4210 N N . ARG A 1 558 ? 33.537 -10.572 -27.028 1.00 87.94 558 ARG A N 1
ATOM 4211 C CA . ARG A 1 558 ? 33.672 -11.614 -26.016 1.00 87.94 558 ARG A CA 1
ATOM 4212 C C . ARG A 1 558 ? 32.874 -11.192 -24.793 1.00 87.94 558 ARG A C 1
ATOM 4214 O O . ARG A 1 558 ? 33.125 -10.113 -24.274 1.00 87.94 558 ARG A O 1
ATOM 4221 N N . THR A 1 559 ? 31.977 -12.059 -24.341 1.00 84.38 559 THR A N 1
ATOM 4222 C CA . THR A 1 559 ? 31.277 -11.937 -23.058 1.00 84.38 559 THR A CA 1
ATOM 4223 C C . THR A 1 559 ? 31.748 -13.058 -22.143 1.00 84.38 559 THR A C 1
ATOM 4225 O O . THR A 1 559 ? 31.992 -14.182 -22.601 1.00 84.38 559 THR A O 1
ATOM 4228 N N . ARG A 1 560 ? 31.952 -12.732 -20.868 1.00 82.88 560 ARG A N 1
ATOM 4229 C CA . ARG A 1 560 ? 32.383 -13.680 -19.843 1.00 82.88 560 ARG A CA 1
ATOM 4230 C C . ARG A 1 560 ? 31.404 -13.658 -18.692 1.00 82.88 560 ARG A C 1
ATOM 4232 O O . ARG A 1 560 ? 30.960 -12.581 -18.310 1.00 82.88 560 ARG A O 1
ATOM 4239 N N . HIS A 1 561 ? 31.158 -14.816 -18.094 1.00 73.62 561 HIS A N 1
ATOM 4240 C CA . HIS A 1 561 ? 30.302 -14.884 -16.912 1.00 73.62 561 HIS A CA 1
ATOM 4241 C C . HIS A 1 561 ? 30.859 -14.004 -15.776 1.00 73.62 561 HIS A C 1
ATOM 4243 O O . HIS A 1 561 ? 30.170 -13.141 -15.241 1.00 73.62 561 HIS A O 1
ATOM 4249 N N . HIS A 1 562 ? 32.168 -14.101 -15.521 1.00 71.56 562 HIS A N 1
ATOM 4250 C CA . HIS A 1 562 ? 32.897 -13.212 -14.609 1.00 71.56 562 HIS A CA 1
ATOM 4251 C C . HIS A 1 562 ? 33.553 -12.029 -15.342 1.00 71.56 562 HIS A C 1
ATOM 4253 O O . HIS A 1 562 ? 34.764 -11.809 -15.234 1.00 71.56 562 HIS A O 1
ATOM 4259 N N . GLU A 1 563 ? 32.787 -11.284 -16.142 1.00 79.62 563 GLU A N 1
ATOM 4260 C CA . GLU A 1 563 ? 33.301 -10.114 -16.864 1.00 79.62 563 GLU A CA 1
ATOM 4261 C C . GLU A 1 563 ? 33.831 -9.057 -15.892 1.00 79.62 563 GLU A C 1
ATOM 4263 O O . GLU A 1 563 ? 33.195 -8.758 -14.888 1.00 79.62 563 GLU A O 1
ATOM 4268 N N . SER A 1 564 ? 34.997 -8.479 -16.179 1.00 78.75 564 SER A N 1
ATOM 4269 C CA . SER A 1 564 ? 35.628 -7.425 -15.370 1.00 78.75 564 SER A CA 1
ATOM 4270 C C . SER A 1 564 ? 35.768 -6.098 -16.111 1.00 78.75 564 SER A C 1
ATOM 4272 O O . SER A 1 564 ? 36.213 -5.114 -15.523 1.00 78.75 564 SER A O 1
ATOM 4274 N N . ALA A 1 565 ? 35.474 -6.078 -17.410 1.00 81.81 565 ALA A N 1
ATOM 4275 C CA . ALA A 1 565 ? 35.456 -4.861 -18.198 1.00 81.81 565 ALA A CA 1
ATOM 4276 C C . ALA A 1 565 ? 34.305 -3.947 -17.763 1.00 81.81 565 ALA A C 1
ATOM 4278 O O . ALA A 1 565 ? 33.238 -4.419 -17.383 1.00 81.81 565 ALA A O 1
ATOM 4279 N N . LEU A 1 566 ? 34.535 -2.638 -17.837 1.00 87.19 566 LEU A N 1
ATOM 4280 C CA . LEU A 1 566 ? 33.537 -1.606 -17.584 1.00 87.19 566 LEU A CA 1
ATOM 4281 C C . LEU A 1 566 ? 33.647 -0.562 -18.699 1.00 87.19 566 LEU A C 1
ATOM 4283 O O . LEU A 1 566 ? 34.672 0.114 -18.817 1.00 87.19 566 LEU A O 1
ATOM 4287 N N . GLY A 1 567 ? 32.613 -0.452 -19.529 1.00 85.00 567 GLY A N 1
ATOM 4288 C CA . GLY A 1 567 ? 32.556 0.466 -20.660 1.00 85.00 567 GLY A CA 1
ATOM 4289 C C . GLY A 1 567 ? 33.423 0.058 -21.857 1.00 85.00 567 GLY A C 1
ATOM 4290 O O . GLY A 1 567 ? 33.991 0.930 -22.516 1.00 85.00 567 GLY A O 1
ATOM 4291 N N . ALA A 1 568 ? 33.540 -1.240 -22.159 1.00 81.94 568 ALA A N 1
ATOM 4292 C CA . ALA A 1 568 ? 34.339 -1.771 -23.269 1.00 81.94 568 ALA A CA 1
ATOM 4293 C C . ALA A 1 568 ? 33.838 -1.341 -24.658 1.00 81.94 568 ALA A C 1
ATOM 4295 O O . ALA A 1 568 ? 34.588 -1.390 -25.629 1.00 81.94 568 ALA A O 1
ATOM 4296 N N . THR A 1 569 ? 32.577 -0.918 -24.760 1.00 83.06 569 THR A N 1
ATOM 4297 C CA . THR A 1 569 ? 31.968 -0.393 -25.992 1.00 83.06 569 THR A CA 1
ATOM 4298 C C . THR A 1 569 ? 31.260 0.929 -25.704 1.00 83.06 569 THR A C 1
ATOM 4300 O O . THR A 1 569 ? 30.884 1.200 -24.562 1.00 83.06 569 THR A O 1
ATOM 4303 N N . GLU A 1 570 ? 31.047 1.752 -26.736 1.00 84.88 570 GLU A N 1
ATOM 4304 C CA . GLU A 1 570 ? 30.231 2.975 -26.627 1.00 84.88 570 GLU A CA 1
ATOM 4305 C C . GLU A 1 570 ? 28.823 2.666 -26.102 1.00 84.88 570 GLU A C 1
ATOM 4307 O O . GLU A 1 570 ? 28.333 3.378 -25.231 1.00 84.88 570 GLU A O 1
ATOM 4312 N N . LEU A 1 571 ? 28.220 1.567 -26.570 1.00 89.06 571 LEU A N 1
ATOM 4313 C CA . LEU A 1 571 ? 26.916 1.097 -26.105 1.00 89.06 571 LEU A CA 1
ATOM 4314 C C . LEU A 1 571 ? 26.896 0.902 -24.584 1.00 89.06 571 LEU A C 1
ATOM 4316 O O . LEU A 1 571 ? 26.057 1.477 -23.900 1.00 89.06 571 LEU A O 1
ATOM 4320 N N . HIS A 1 572 ? 27.854 0.140 -24.050 1.00 90.44 572 HIS A N 1
ATOM 4321 C CA . HIS A 1 572 ? 27.933 -0.102 -22.611 1.00 90.44 572 HIS A CA 1
ATOM 4322 C C . HIS A 1 572 ? 28.226 1.184 -21.835 1.00 90.44 572 HIS A C 1
ATOM 4324 O O . HIS A 1 572 ? 27.606 1.410 -20.804 1.00 90.44 572 HIS A O 1
ATOM 4330 N N . ARG A 1 573 ? 29.112 2.068 -22.325 1.00 89.94 573 ARG A N 1
ATOM 4331 C CA . ARG A 1 573 ? 29.371 3.361 -21.662 1.00 89.94 573 ARG A CA 1
ATOM 4332 C C . ARG A 1 573 ? 28.099 4.193 -21.518 1.00 89.94 573 ARG A C 1
ATOM 4334 O O . ARG A 1 573 ? 27.841 4.683 -20.425 1.00 89.94 573 ARG A O 1
ATOM 4341 N N . ARG A 1 574 ? 27.289 4.292 -22.573 1.00 89.62 574 ARG A N 1
ATOM 4342 C CA . ARG A 1 574 ? 26.013 5.019 -22.530 1.00 89.62 574 ARG A CA 1
ATOM 4343 C C . ARG A 1 574 ? 24.978 4.357 -21.627 1.00 89.62 574 ARG A C 1
ATOM 4345 O O . ARG A 1 574 ? 24.314 5.057 -20.877 1.00 89.62 574 ARG A O 1
ATOM 4352 N N . LEU A 1 575 ? 24.889 3.027 -21.636 1.00 91.25 575 LEU A N 1
ATOM 4353 C CA . LEU A 1 575 ? 24.021 2.290 -20.713 1.00 91.25 575 LEU A CA 1
ATOM 4354 C C . LEU A 1 575 ? 24.441 2.495 -19.247 1.00 91.25 575 LEU A C 1
ATOM 4356 O O . LEU A 1 575 ? 23.602 2.726 -18.383 1.00 91.25 575 LEU A O 1
ATOM 4360 N N . HIS A 1 576 ? 25.741 2.491 -18.947 1.00 90.38 576 HIS A N 1
ATOM 4361 C CA . HIS A 1 576 ? 26.247 2.813 -17.605 1.00 90.38 576 HIS A CA 1
ATOM 4362 C C . HIS A 1 576 ? 25.987 4.272 -17.218 1.00 90.38 576 HIS A C 1
ATOM 4364 O O . HIS A 1 576 ? 25.666 4.560 -16.067 1.00 90.38 576 HIS A O 1
ATOM 4370 N N . GLU A 1 577 ? 26.100 5.207 -18.163 1.00 87.06 577 GLU A N 1
ATOM 4371 C CA . GLU A 1 577 ? 25.693 6.600 -17.955 1.00 87.06 577 GLU A CA 1
ATOM 4372 C C . GLU A 1 577 ? 24.192 6.698 -17.660 1.00 87.06 577 GLU A C 1
ATOM 4374 O O . GLU A 1 577 ? 23.814 7.391 -16.714 1.00 87.06 577 GLU A O 1
ATOM 4379 N N . SER A 1 578 ? 23.353 5.943 -18.380 1.00 83.38 578 SER A N 1
ATOM 4380 C CA . SER A 1 578 ? 21.907 5.928 -18.154 1.00 83.38 578 SER A CA 1
ATOM 4381 C C . SER A 1 578 ? 21.546 5.379 -16.773 1.00 83.38 578 SER A C 1
ATOM 4383 O O . SER A 1 578 ? 20.592 5.853 -16.172 1.00 83.38 578 SER A O 1
ATOM 4385 N N . LEU A 1 579 ? 22.310 4.428 -16.218 1.00 81.00 579 LEU A N 1
ATOM 4386 C CA . LEU A 1 579 ? 22.099 3.928 -14.848 1.00 81.00 579 LEU A CA 1
ATOM 4387 C C . LEU A 1 579 ? 22.329 5.003 -13.780 1.00 81.00 579 LEU A C 1
ATOM 4389 O O . LEU A 1 579 ? 21.671 4.985 -12.743 1.00 81.00 579 LEU A O 1
ATOM 4393 N N . ARG A 1 580 ? 23.238 5.951 -14.037 1.00 72.50 580 ARG A N 1
ATOM 4394 C CA . ARG A 1 580 ? 23.535 7.071 -13.128 1.00 72.50 580 ARG A CA 1
ATOM 4395 C C . ARG A 1 580 ? 22.489 8.180 -13.200 1.00 72.50 580 ARG A C 1
ATOM 4397 O O . ARG A 1 580 ? 22.393 8.972 -12.270 1.00 72.50 580 ARG A O 1
ATOM 4404 N N . SER A 1 581 ? 21.729 8.252 -14.293 1.00 54.72 581 SER A N 1
ATOM 4405 C CA . SER A 1 581 ? 20.539 9.103 -14.401 1.00 54.72 581 SER A CA 1
ATOM 4406 C C . SER A 1 581 ? 19.255 8.389 -13.968 1.00 54.72 581 SER A C 1
ATOM 4408 O O . SER A 1 581 ? 18.346 9.041 -13.476 1.00 54.72 581 SER A O 1
ATOM 4410 N N . ALA A 1 582 ? 19.183 7.061 -14.110 1.00 48.62 582 ALA A N 1
ATOM 4411 C CA . ALA A 1 582 ? 18.030 6.233 -13.741 1.00 48.62 582 ALA A CA 1
ATOM 4412 C C . ALA A 1 582 ? 17.939 5.930 -12.235 1.00 48.62 582 ALA A C 1
ATOM 4414 O O . ALA A 1 582 ? 16.938 5.378 -11.788 1.00 48.62 582 ALA A O 1
ATOM 4415 N N . SER A 1 583 ? 18.934 6.331 -11.433 1.00 41.75 583 SER A N 1
ATOM 4416 C CA . SER A 1 583 ? 18.800 6.413 -9.970 1.00 41.75 583 SER A CA 1
ATOM 4417 C C . SER A 1 583 ? 17.763 7.454 -9.509 1.00 41.75 583 SER A C 1
ATOM 4419 O O . SER A 1 583 ? 17.541 7.581 -8.311 1.00 41.75 583 SER A O 1
ATOM 4421 N N . ASP A 1 584 ? 17.110 8.149 -10.448 1.00 39.94 584 ASP A N 1
ATOM 4422 C CA . ASP A 1 584 ? 15.896 8.958 -10.267 1.00 39.94 584 ASP A CA 1
ATOM 4423 C C . ASP A 1 584 ? 14.654 8.187 -10.806 1.00 39.94 584 ASP A C 1
ATOM 4425 O O . ASP A 1 584 ? 13.955 8.599 -11.724 1.00 39.94 584 ASP A O 1
ATOM 4429 N N . ASP A 1 585 ? 14.513 6.963 -10.282 1.00 40.97 585 ASP A N 1
ATOM 4430 C CA . ASP A 1 585 ? 13.345 6.101 -10.026 1.00 40.97 585 ASP A CA 1
ATOM 4431 C C . ASP A 1 585 ? 12.161 5.990 -11.025 1.00 40.97 585 ASP A C 1
ATOM 4433 O O . ASP A 1 585 ? 11.476 6.953 -11.327 1.00 40.97 585 ASP A O 1
ATOM 4437 N N . GLY A 1 586 ? 11.788 4.765 -11.431 1.00 43.84 586 GLY A N 1
ATOM 4438 C CA . GLY A 1 586 ? 10.541 4.480 -12.183 1.00 43.84 586 GLY A CA 1
ATOM 4439 C C . GLY A 1 586 ? 9.586 3.476 -11.520 1.00 43.84 586 GLY A C 1
ATOM 4440 O O . GLY A 1 586 ? 8.385 3.510 -11.778 1.00 43.84 586 GLY A O 1
ATOM 4441 N N . ARG A 1 587 ? 10.066 2.617 -10.607 1.00 41.75 587 ARG A N 1
ATOM 4442 C CA . ARG A 1 587 ? 9.188 1.824 -9.717 1.00 41.75 587 ARG A CA 1
ATOM 4443 C C . ARG A 1 587 ? 8.869 2.603 -8.446 1.00 41.75 587 ARG A C 1
ATOM 4445 O O . ARG A 1 587 ? 7.719 2.607 -8.009 1.00 41.75 587 ARG A O 1
ATOM 4452 N N . GLY A 1 588 ? 9.857 3.311 -7.902 1.00 47.44 588 GLY A N 1
ATOM 4453 C CA . GLY A 1 588 ? 9.634 4.265 -6.836 1.00 47.44 588 GLY A CA 1
ATOM 4454 C C . GLY A 1 588 ? 8.960 5.535 -7.332 1.00 47.44 588 GLY A C 1
ATOM 4455 O O . GLY A 1 588 ? 8.150 6.033 -6.577 1.00 47.44 588 GLY A O 1
ATOM 4456 N N . ALA A 1 589 ? 9.106 5.995 -8.585 1.00 55.84 589 ALA A N 1
ATOM 4457 C CA . ALA A 1 589 ? 8.390 7.205 -9.021 1.00 55.84 589 ALA A CA 1
ATOM 4458 C C . ALA A 1 589 ? 6.870 7.081 -8.937 1.00 55.84 589 ALA A C 1
ATOM 4460 O O . ALA A 1 589 ? 6.248 7.985 -8.401 1.00 55.84 589 ALA A O 1
ATOM 4461 N N . LEU A 1 590 ? 6.238 5.992 -9.398 1.00 61.56 590 LEU A N 1
ATOM 4462 C CA . LEU A 1 590 ? 4.774 5.894 -9.311 1.00 61.56 590 LEU A CA 1
ATOM 4463 C C . LEU A 1 590 ? 4.308 5.717 -7.857 1.00 61.56 590 LEU A C 1
ATOM 4465 O O . LEU A 1 590 ? 3.291 6.282 -7.460 1.00 61.56 590 LEU A O 1
ATOM 4469 N N . GLN A 1 591 ? 5.061 4.980 -7.036 1.00 61.47 591 GLN A N 1
ATOM 4470 C CA . GLN A 1 591 ? 4.738 4.785 -5.622 1.00 61.47 591 GLN A CA 1
ATOM 4471 C C . GLN A 1 591 ? 5.020 6.038 -4.774 1.00 61.47 591 GLN A C 1
ATOM 4473 O O . GLN A 1 591 ? 4.208 6.370 -3.917 1.00 61.47 591 GLN A O 1
ATOM 4478 N N . GLN A 1 592 ? 6.094 6.779 -5.052 1.00 57.94 592 GLN A N 1
ATOM 4479 C CA . GLN A 1 592 ? 6.433 8.092 -4.487 1.00 57.94 592 GLN A CA 1
ATOM 4480 C C . GLN A 1 592 ? 5.453 9.157 -4.974 1.00 57.94 592 GLN A C 1
ATOM 4482 O O . GLN A 1 592 ? 5.006 9.975 -4.182 1.00 57.94 592 GLN A O 1
ATOM 4487 N N . TRP A 1 593 ? 5.041 9.119 -6.240 1.00 69.06 593 TRP A N 1
ATOM 4488 C CA . TRP A 1 593 ? 4.011 9.995 -6.797 1.00 69.06 593 TRP A CA 1
ATOM 4489 C C . TRP A 1 593 ? 2.660 9.752 -6.120 1.00 69.06 593 TRP A C 1
ATOM 4491 O O . TRP A 1 593 ? 1.966 10.706 -5.767 1.00 69.06 593 TRP A O 1
ATOM 4501 N N . LEU A 1 594 ? 2.299 8.488 -5.866 1.00 64.88 594 LEU A N 1
ATOM 4502 C CA . LEU A 1 594 ? 1.133 8.134 -5.055 1.00 64.88 594 LEU A CA 1
ATOM 4503 C C . LEU A 1 594 ? 1.312 8.573 -3.598 1.00 64.88 594 LEU A C 1
ATOM 4505 O O . LEU A 1 594 ? 0.386 9.153 -3.041 1.00 64.88 594 LEU A O 1
ATOM 4509 N N . ALA A 1 595 ? 2.478 8.346 -2.991 1.00 61.66 595 ALA A N 1
ATOM 4510 C CA . ALA A 1 595 ? 2.778 8.739 -1.612 1.00 61.66 595 ALA A CA 1
ATOM 4511 C C . ALA A 1 595 ? 2.776 10.261 -1.414 1.00 61.66 595 ALA A C 1
ATOM 4513 O O . ALA A 1 595 ? 2.343 10.741 -0.372 1.00 61.66 595 ALA A O 1
ATOM 4514 N N . ALA A 1 596 ? 3.143 11.026 -2.442 1.00 58.47 596 ALA A N 1
ATOM 4515 C CA . ALA A 1 596 ? 3.049 12.480 -2.457 1.00 58.47 596 ALA A CA 1
ATOM 4516 C C . ALA A 1 596 ? 1.593 12.980 -2.489 1.00 58.47 596 ALA A C 1
ATOM 4518 O O . ALA A 1 596 ? 1.330 14.131 -2.162 1.00 58.47 596 ALA A O 1
ATOM 4519 N N . GLN A 1 597 ? 0.625 12.143 -2.879 1.00 61.31 597 GLN A N 1
ATOM 4520 C CA . GLN A 1 597 ? -0.779 12.538 -3.066 1.00 61.31 597 GLN A CA 1
ATOM 4521 C C . GLN A 1 597 ? -1.761 11.821 -2.133 1.00 61.31 597 GLN A C 1
ATOM 4523 O O . GLN A 1 597 ? -2.927 12.224 -2.019 1.00 61.31 597 GLN A O 1
ATOM 4528 N N . LEU A 1 598 ? -1.314 10.760 -1.459 1.00 59.22 598 LEU A N 1
ATOM 4529 C CA . LEU A 1 598 ? -2.137 9.871 -0.651 1.00 59.22 598 LEU A CA 1
ATOM 4530 C C . LEU A 1 598 ? -1.529 9.658 0.741 1.00 59.22 598 LEU A C 1
ATOM 4532 O O . LEU A 1 598 ? -0.321 9.502 0.877 1.00 59.22 598 LEU A O 1
ATOM 4536 N N . PRO A 1 599 ? -2.360 9.548 1.792 1.00 49.41 599 PRO A N 1
ATOM 4537 C CA . PRO A 1 599 ? -1.908 9.049 3.087 1.00 49.41 599 PRO A CA 1
ATOM 4538 C C . PRO A 1 599 ? -1.292 7.648 2.966 1.00 49.41 599 PRO A C 1
ATOM 4540 O O . PRO A 1 599 ? -1.809 6.830 2.206 1.00 49.41 599 PRO A O 1
ATOM 4543 N N . GLY A 1 600 ? -0.291 7.318 3.788 1.00 51.94 600 GLY A N 1
ATOM 4544 C CA . GLY A 1 600 ? 0.442 6.043 3.693 1.00 51.94 600 GLY A CA 1
ATOM 4545 C C . GLY A 1 600 ? -0.421 4.769 3.707 1.00 51.94 600 GLY A C 1
ATOM 4546 O O . GLY A 1 600 ? -0.083 3.799 3.048 1.00 51.94 600 GLY A O 1
ATOM 4547 N N . TYR A 1 601 ? -1.585 4.767 4.370 1.00 56.59 601 TYR A N 1
ATOM 4548 C CA . TYR A 1 601 ? -2.516 3.620 4.362 1.00 56.59 601 TYR A CA 1
ATOM 4549 C C . TYR A 1 601 ? -3.338 3.466 3.062 1.00 56.59 601 TYR A C 1
ATOM 4551 O O . TYR A 1 601 ? -4.062 2.483 2.910 1.00 56.59 601 TYR A O 1
ATOM 4559 N N . MET A 1 602 ? -3.304 4.460 2.169 1.00 61.19 602 MET A N 1
ATOM 4560 C CA . MET A 1 602 ? -3.959 4.462 0.853 1.00 61.19 602 MET A CA 1
ATOM 4561 C C . MET A 1 602 ? -2.980 4.196 -0.292 1.00 61.19 602 MET A C 1
ATOM 4563 O O . MET A 1 602 ? -3.434 3.902 -1.396 1.00 61.19 602 MET A O 1
ATOM 4567 N N . VAL A 1 603 ? -1.672 4.313 -0.047 1.00 76.75 603 VAL A N 1
ATOM 4568 C CA . VAL A 1 603 ? -0.643 3.965 -1.027 1.00 76.75 603 VAL A CA 1
ATOM 4569 C C . VAL A 1 603 ? -0.637 2.440 -1.169 1.00 76.75 603 VAL A C 1
ATOM 4571 O O . VAL A 1 603 ? -0.447 1.754 -0.163 1.00 76.75 603 VAL A O 1
ATOM 4574 N N . PRO A 1 604 ? -0.877 1.887 -2.372 1.00 74.44 604 PRO A N 1
ATOM 4575 C CA . PRO A 1 604 ? -0.766 0.452 -2.598 1.00 74.44 604 PRO A CA 1
ATOM 4576 C C . PRO A 1 604 ? 0.624 -0.043 -2.199 1.00 74.44 604 PRO A C 1
ATOM 4578 O O . PRO A 1 604 ? 1.623 0.511 -2.656 1.00 74.44 604 PRO A O 1
ATOM 4581 N N . GLU A 1 605 ? 0.698 -1.078 -1.359 1.00 69.88 605 GLU A N 1
ATOM 4582 C CA . GLU A 1 605 ? 1.988 -1.669 -0.984 1.00 69.88 605 GLU A CA 1
ATOM 4583 C C . GLU A 1 605 ? 2.665 -2.340 -2.183 1.00 69.88 605 GLU A C 1
ATOM 4585 O O . GLU A 1 605 ? 3.889 -2.430 -2.231 1.00 69.88 605 GLU A O 1
ATOM 4590 N N . HIS A 1 606 ? 1.876 -2.756 -3.177 1.00 73.44 606 HIS A N 1
ATOM 4591 C CA . HIS A 1 606 ? 2.380 -3.340 -4.412 1.00 73.44 606 HIS A CA 1
ATOM 4592 C C . HIS A 1 606 ? 1.753 -2.663 -5.632 1.00 73.44 606 HIS A C 1
ATOM 4594 O O . HIS A 1 606 ? 0.530 -2.526 -5.716 1.00 73.44 606 HIS A O 1
ATOM 4600 N N . ILE A 1 607 ? 2.587 -2.310 -6.611 1.00 77.00 607 ILE A N 1
ATOM 4601 C CA . ILE A 1 607 ? 2.166 -1.862 -7.942 1.00 77.00 607 ILE A CA 1
ATOM 4602 C C . ILE A 1 607 ? 2.643 -2.894 -8.967 1.00 77.00 607 ILE A C 1
ATOM 4604 O O . ILE A 1 607 ? 3.824 -3.227 -9.028 1.00 77.00 607 ILE A O 1
ATOM 4608 N N . ARG A 1 608 ? 1.717 -3.428 -9.765 1.00 73.88 608 ARG A N 1
ATOM 4609 C CA . ARG A 1 608 ? 1.952 -4.494 -10.744 1.00 73.88 608 ARG A CA 1
ATOM 4610 C C . ARG A 1 608 ? 1.651 -4.013 -12.144 1.00 73.88 608 ARG A C 1
ATOM 4612 O O . ARG A 1 608 ? 0.517 -3.651 -12.438 1.00 73.88 608 ARG A O 1
ATOM 4619 N N . HIS A 1 609 ? 2.633 -4.090 -13.026 1.00 69.81 609 HIS A N 1
ATOM 4620 C CA . HIS A 1 609 ? 2.427 -3.776 -14.432 1.00 69.81 609 HIS A CA 1
ATOM 4621 C C . HIS A 1 609 ? 1.844 -4.995 -15.159 1.00 69.81 609 HIS A C 1
ATOM 4623 O O . HIS A 1 609 ? 2.383 -6.095 -15.056 1.00 69.81 609 HIS A O 1
ATOM 4629 N N . ILE A 1 610 ? 0.737 -4.810 -15.880 1.00 59.69 610 ILE A N 1
ATOM 4630 C CA . ILE A 1 610 ? 0.080 -5.851 -16.683 1.00 59.69 610 ILE A CA 1
ATOM 4631 C C . ILE A 1 610 ? -0.143 -5.357 -18.113 1.00 59.69 610 ILE A C 1
ATOM 4633 O O . ILE A 1 610 ? -0.415 -4.181 -18.334 1.00 59.69 610 ILE A O 1
ATOM 4637 N N . GLY A 1 611 ? -0.050 -6.257 -19.095 1.00 47.41 611 GLY A N 1
ATOM 4638 C CA . GLY A 1 611 ? -0.189 -5.889 -20.512 1.00 47.41 611 GLY A CA 1
ATOM 4639 C C . GLY A 1 611 ? -1.610 -5.471 -20.913 1.00 47.41 611 GLY A C 1
ATOM 4640 O O . GLY A 1 611 ? -1.787 -4.678 -21.830 1.00 47.41 611 GLY A O 1
ATOM 4641 N N . ALA A 1 612 ? -2.633 -5.979 -20.220 1.00 55.91 612 ALA A N 1
ATOM 4642 C CA . ALA A 1 612 ? -4.025 -5.582 -20.407 1.00 55.91 612 ALA A CA 1
ATOM 4643 C C . ALA A 1 612 ? -4.865 -5.923 -19.170 1.00 55.91 612 ALA A C 1
ATOM 4645 O O . ALA A 1 612 ? -4.581 -6.885 -18.458 1.00 55.91 612 ALA A O 1
ATOM 4646 N N . MET A 1 613 ? -5.941 -5.165 -18.944 1.00 70.56 613 MET A N 1
ATOM 4647 C CA . MET A 1 613 ? -6.891 -5.452 -17.867 1.00 70.56 613 MET A CA 1
ATOM 4648 C C . MET A 1 613 ? -7.699 -6.723 -18.170 1.00 70.56 613 MET A C 1
ATOM 4650 O O . MET A 1 613 ? -8.319 -6.795 -19.236 1.00 70.56 613 MET A O 1
ATOM 4654 N N . PRO A 1 614 ? -7.762 -7.705 -17.251 1.00 56.94 614 PRO A N 1
ATOM 4655 C CA . PRO A 1 614 ? -8.541 -8.917 -17.463 1.00 56.94 614 PRO A CA 1
ATOM 4656 C C . PRO A 1 614 ? -10.038 -8.592 -17.489 1.00 56.94 614 PRO A C 1
ATOM 4658 O O . PRO A 1 614 ? -10.545 -7.837 -16.657 1.00 56.94 614 PRO A O 1
ATOM 4661 N N . LEU A 1 615 ? -10.771 -9.173 -18.440 1.00 52.38 615 LEU A N 1
ATOM 4662 C CA . LEU A 1 615 ? -12.203 -8.933 -18.636 1.00 52.38 615 LEU A CA 1
ATOM 4663 C C . LEU A 1 615 ? -13.009 -10.230 -18.478 1.00 52.38 615 LEU A C 1
ATOM 4665 O O . LEU A 1 615 ? -12.576 -11.312 -18.854 1.00 52.38 615 LEU A O 1
ATOM 4669 N N . THR A 1 616 ? -14.223 -10.111 -17.949 1.00 45.53 616 THR A N 1
ATOM 4670 C CA . THR A 1 616 ? -15.240 -11.174 -17.910 1.00 45.53 616 THR A CA 1
ATOM 4671 C C . THR A 1 616 ? -15.840 -11.413 -19.302 1.00 45.53 616 THR A C 1
ATOM 4673 O O . THR A 1 616 ? -15.720 -10.570 -20.192 1.00 45.53 616 THR A O 1
ATOM 4676 N N . ALA A 1 617 ? -16.596 -12.504 -19.484 1.00 40.19 617 ALA A N 1
ATOM 4677 C CA . ALA A 1 617 ? -17.330 -12.784 -20.730 1.00 40.19 617 ALA A CA 1
ATOM 4678 C C . ALA A 1 617 ? -18.276 -11.640 -21.168 1.00 40.19 617 ALA A C 1
ATOM 4680 O O . ALA A 1 617 ? -18.549 -11.472 -22.354 1.00 40.19 617 ALA A O 1
ATOM 4681 N N . ASN A 1 618 ? -18.718 -10.804 -20.220 1.00 37.12 618 ASN A N 1
ATOM 4682 C CA . ASN A 1 618 ? -19.548 -9.619 -20.459 1.00 37.12 618 ASN A CA 1
ATOM 4683 C C . ASN A 1 618 ? -18.732 -8.332 -20.710 1.00 37.12 618 ASN A C 1
ATOM 4685 O O . ASN A 1 618 ? -19.293 -7.239 -20.658 1.00 37.12 618 ASN A O 1
ATOM 4689 N N . ARG A 1 619 ? -17.416 -8.438 -20.947 1.00 38.25 619 ARG A N 1
ATOM 4690 C CA . ARG A 1 619 ? -16.473 -7.322 -21.168 1.00 38.25 619 ARG A CA 1
ATOM 4691 C C . ARG A 1 619 ? -16.358 -6.321 -20.008 1.00 38.25 619 ARG A C 1
ATOM 4693 O O . ARG A 1 619 ? -15.933 -5.189 -20.211 1.00 38.25 619 ARG A O 1
ATOM 4700 N N . LYS A 1 620 ? -16.718 -6.727 -18.787 1.00 40.78 620 LYS A N 1
ATOM 4701 C CA . LYS A 1 620 ? -16.458 -5.959 -17.552 1.00 40.78 620 LYS A CA 1
ATOM 4702 C C . LYS A 1 620 ? -15.142 -6.404 -16.918 1.00 40.78 620 LYS A C 1
ATOM 4704 O O . LYS A 1 620 ? -14.820 -7.581 -17.045 1.00 40.78 620 LYS A O 1
ATOM 4709 N N . LEU A 1 621 ? -14.448 -5.518 -16.200 1.00 50.72 621 LEU A N 1
ATOM 4710 C CA . LEU A 1 621 ? -13.226 -5.835 -15.443 1.00 50.72 621 LEU A CA 1
ATOM 4711 C C . LEU A 1 621 ? -13.417 -7.076 -14.553 1.00 50.72 621 LEU A C 1
ATOM 4713 O O . LEU A 1 621 ? -14.351 -7.133 -13.750 1.00 50.72 621 LEU A O 1
ATOM 4717 N N . ASN A 1 622 ? -12.534 -8.063 -14.689 1.00 66.94 622 ASN A N 1
ATOM 4718 C CA . ASN A 1 622 ? -12.545 -9.285 -13.894 1.00 66.94 622 ASN A CA 1
ATOM 4719 C C . ASN A 1 622 ? -11.748 -9.090 -12.596 1.00 66.94 622 ASN A C 1
ATOM 4721 O O . ASN A 1 622 ? -10.587 -9.479 -12.490 1.00 66.94 622 ASN A O 1
ATOM 4725 N N . ARG A 1 623 ? -12.382 -8.466 -11.596 1.00 70.31 623 ARG A N 1
ATOM 4726 C CA . ARG A 1 623 ? -11.746 -8.191 -10.296 1.00 70.31 623 ARG A CA 1
ATOM 4727 C C . ARG A 1 623 ? -11.385 -9.452 -9.514 1.00 70.31 623 ARG A C 1
ATOM 4729 O O . ARG A 1 623 ? -10.389 -9.428 -8.806 1.00 70.31 623 ARG A O 1
ATOM 4736 N N . GLN A 1 624 ? -12.142 -10.540 -9.668 1.00 68.81 624 GLN A N 1
ATOM 4737 C CA . GLN A 1 624 ? -11.818 -11.802 -8.997 1.00 68.81 624 GLN A CA 1
ATOM 4738 C C . GLN A 1 624 ? -10.476 -12.351 -9.488 1.00 68.81 624 GLN A C 1
ATOM 4740 O O . GLN A 1 624 ? -9.633 -12.702 -8.677 1.00 68.81 624 GLN A O 1
ATOM 4745 N N . GLN A 1 625 ? -10.231 -12.306 -10.799 1.00 71.06 625 GLN A N 1
ATOM 4746 C CA . GLN A 1 625 ? -8.948 -12.713 -11.368 1.00 71.06 625 GLN A CA 1
ATOM 4747 C C . GLN A 1 625 ? -7.786 -11.844 -10.863 1.00 71.06 625 GLN A C 1
ATOM 4749 O O . GLN A 1 625 ? -6.726 -12.374 -10.561 1.00 71.06 625 GLN A O 1
ATOM 4754 N N . LEU A 1 626 ? -7.986 -10.530 -10.703 1.00 71.12 626 LEU A N 1
ATOM 4755 C CA . LEU A 1 626 ? -6.976 -9.640 -10.111 1.00 71.12 626 LEU A CA 1
ATOM 4756 C C . LEU A 1 626 ? -6.717 -9.935 -8.624 1.00 71.12 626 LEU A C 1
ATOM 4758 O O . LEU A 1 626 ? -5.576 -9.856 -8.177 1.00 71.12 626 LEU A O 1
ATOM 4762 N N . ILE A 1 627 ? -7.755 -10.285 -7.859 1.00 73.75 627 ILE A N 1
ATOM 4763 C CA . ILE A 1 627 ? -7.624 -10.716 -6.458 1.00 73.75 627 ILE A CA 1
ATOM 4764 C C . ILE A 1 627 ? -6.840 -12.027 -6.383 1.00 73.75 627 ILE A C 1
ATOM 4766 O O . ILE A 1 627 ? -5.918 -12.131 -5.581 1.00 73.75 627 ILE A O 1
ATOM 4770 N N . ASP A 1 628 ? -7.151 -12.994 -7.246 1.00 71.06 628 ASP A N 1
ATOM 4771 C CA . ASP A 1 628 ? -6.448 -14.277 -7.300 1.00 71.06 628 ASP A CA 1
ATOM 4772 C C . ASP A 1 628 ? -4.966 -14.075 -7.680 1.00 71.06 628 ASP A C 1
ATOM 4774 O O . ASP A 1 628 ? -4.080 -14.669 -7.066 1.00 71.06 628 ASP A O 1
ATOM 4778 N N . MET A 1 629 ? -4.686 -13.164 -8.625 1.00 69.94 629 MET A N 1
ATOM 4779 C CA . MET A 1 629 ? -3.326 -12.738 -8.990 1.00 69.94 629 MET A CA 1
ATOM 4780 C C . MET A 1 629 ? -2.590 -12.062 -7.824 1.00 69.94 629 MET A C 1
ATOM 4782 O O . MET A 1 629 ? -1.395 -12.278 -7.649 1.00 69.94 629 MET A O 1
ATOM 4786 N N . ALA A 1 630 ? -3.280 -11.253 -7.014 1.00 64.94 630 ALA A N 1
ATOM 4787 C CA . ALA A 1 630 ? -2.689 -10.603 -5.844 1.00 64.94 630 ALA A CA 1
ATOM 4788 C C . ALA A 1 630 ? -2.435 -11.595 -4.688 1.00 64.94 630 ALA A C 1
ATOM 4790 O O . ALA A 1 630 ? -1.397 -11.528 -4.030 1.00 64.94 630 ALA A O 1
ATOM 4791 N N . ALA A 1 631 ? -3.348 -12.546 -4.468 1.00 55.72 631 ALA A N 1
ATOM 4792 C CA . ALA A 1 631 ? -3.260 -13.565 -3.420 1.00 55.72 631 ALA A CA 1
ATOM 4793 C C . ALA A 1 631 ? -2.183 -14.629 -3.698 1.00 55.72 631 ALA A C 1
ATOM 4795 O O . ALA A 1 631 ? -1.589 -15.168 -2.765 1.00 55.72 631 ALA A O 1
ATOM 4796 N N . ALA A 1 632 ? -1.889 -14.918 -4.969 1.00 51.41 632 ALA A N 1
ATOM 4797 C CA . ALA A 1 632 ? -0.809 -15.829 -5.351 1.00 51.41 632 ALA A CA 1
ATOM 4798 C C . ALA A 1 632 ? 0.578 -15.344 -4.887 1.00 51.41 632 ALA A C 1
ATOM 4800 O O . ALA A 1 632 ? 1.474 -16.157 -4.681 1.00 51.41 632 ALA A O 1
ATOM 4801 N N . SER A 1 633 ? 0.749 -14.038 -4.666 1.00 44.38 633 SER A N 1
ATOM 4802 C CA . SER A 1 633 ? 2.033 -13.451 -4.270 1.00 44.38 633 SER A CA 1
ATOM 4803 C C . SER A 1 633 ? 2.146 -13.043 -2.804 1.00 44.38 633 SER A C 1
ATOM 4805 O O . SER A 1 633 ? 3.259 -12.893 -2.317 1.00 44.38 633 SER A O 1
ATOM 4807 N N . ALA A 1 634 ? 1.038 -12.884 -2.076 1.00 38.03 634 ALA A N 1
ATOM 4808 C CA . ALA A 1 634 ? 1.085 -12.518 -0.657 1.00 38.03 634 ALA A CA 1
ATOM 4809 C C . ALA A 1 634 ? 1.648 -13.645 0.240 1.00 38.03 634 ALA A C 1
ATOM 4811 O O . ALA A 1 634 ? 2.200 -13.380 1.304 1.00 38.03 634 ALA A O 1
ATOM 4812 N N . VAL A 1 635 ? 1.629 -14.890 -0.253 1.00 35.66 635 VAL A N 1
ATOM 4813 C CA . VAL A 1 635 ? 2.298 -16.051 0.366 1.00 35.66 635 VAL A CA 1
ATOM 4814 C C . VAL A 1 635 ? 3.835 -15.921 0.348 1.00 35.66 635 VAL A C 1
ATOM 4816 O O . VAL A 1 635 ? 4.498 -16.499 1.196 1.00 35.66 635 VAL A O 1
ATOM 4819 N N . GLN A 1 636 ? 4.413 -15.106 -0.545 1.00 36.25 636 GLN A N 1
ATOM 4820 C CA . GLN A 1 636 ? 5.871 -14.893 -0.654 1.00 36.25 636 GLN A CA 1
ATOM 4821 C C . GLN A 1 636 ? 6.387 -13.699 0.167 1.00 36.25 636 GLN A C 1
ATOM 4823 O O . GLN A 1 636 ? 7.567 -13.632 0.500 1.00 36.25 636 GLN A O 1
ATOM 4828 N N . ASP A 1 637 ? 5.510 -12.763 0.531 1.00 31.11 637 ASP A N 1
ATOM 4829 C CA . ASP A 1 637 ? 5.877 -11.508 1.207 1.00 31.11 637 ASP A CA 1
ATOM 4830 C C . ASP A 1 637 ? 6.035 -11.682 2.736 1.00 31.11 637 ASP A C 1
ATOM 4832 O O . ASP A 1 637 ? 6.554 -10.810 3.435 1.00 31.11 637 ASP A O 1
ATOM 4836 N N . HIS A 1 638 ? 5.617 -12.836 3.272 1.00 29.73 638 HIS A N 1
ATOM 4837 C CA . HIS A 1 638 ? 5.827 -13.212 4.672 1.00 29.73 638 HIS A CA 1
ATOM 4838 C C . HIS A 1 638 ? 7.273 -13.637 4.991 1.00 29.73 638 HIS A C 1
ATOM 4840 O O . HIS A 1 638 ? 7.621 -13.716 6.171 1.00 29.73 638 HIS A O 1
ATOM 4846 N N . SER A 1 639 ? 8.122 -13.828 3.975 1.00 29.02 639 SER A N 1
ATOM 4847 C CA . SER A 1 639 ? 9.494 -14.337 4.132 1.00 29.02 639 SER A CA 1
ATOM 4848 C C . SER A 1 639 ? 10.578 -13.249 4.110 1.00 29.02 639 SER A C 1
ATOM 4850 O O . SER A 1 639 ? 11.657 -13.466 4.651 1.00 29.02 639 SER A O 1
ATOM 4852 N N . LEU A 1 640 ? 10.311 -12.061 3.544 1.00 29.05 640 LEU A N 1
ATOM 4853 C CA . LEU A 1 640 ? 11.349 -11.042 3.278 1.00 29.05 640 LEU A CA 1
ATOM 4854 C C . LEU A 1 640 ? 11.224 -9.740 4.096 1.00 29.05 640 LEU A C 1
ATOM 4856 O O . LEU A 1 640 ? 12.129 -8.911 4.070 1.00 29.05 640 LEU A O 1
ATOM 4860 N N . GLY A 1 641 ? 10.155 -9.561 4.880 1.00 27.06 641 GLY A N 1
ATOM 4861 C CA . GLY A 1 641 ? 9.937 -8.344 5.683 1.00 27.06 641 GLY A CA 1
ATOM 4862 C C . GLY A 1 641 ? 10.487 -8.363 7.116 1.00 27.06 641 GLY A C 1
ATOM 4863 O O . GLY A 1 641 ? 10.492 -7.326 7.772 1.00 27.06 641 GLY A O 1
ATOM 4864 N N . ASN A 1 642 ? 10.960 -9.510 7.616 1.00 28.08 642 ASN A N 1
ATOM 4865 C CA . ASN A 1 642 ? 11.312 -9.688 9.036 1.00 28.08 642 ASN A CA 1
ATOM 4866 C C . ASN A 1 642 ? 12.824 -9.829 9.308 1.00 28.08 642 ASN A C 1
ATOM 4868 O O . ASN A 1 642 ? 13.205 -10.268 10.390 1.00 28.08 642 ASN A O 1
ATOM 4872 N N . ALA A 1 643 ? 13.694 -9.461 8.360 1.00 32.09 643 ALA A N 1
ATOM 4873 C CA . ALA A 1 643 ? 15.147 -9.647 8.494 1.00 32.09 643 ALA A CA 1
ATOM 4874 C C . ALA A 1 643 ? 15.971 -8.354 8.696 1.00 32.09 643 ALA A C 1
ATOM 4876 O O . ALA A 1 643 ? 17.183 -8.443 8.873 1.00 32.09 643 ALA A O 1
ATOM 4877 N N . SER A 1 644 ? 15.353 -7.163 8.715 1.00 32.03 644 SER A N 1
ATOM 4878 C CA . SER A 1 644 ? 16.071 -5.900 8.993 1.00 32.03 644 SER A CA 1
ATOM 4879 C C . SER A 1 644 ? 15.878 -5.361 10.420 1.00 32.03 644 SER A C 1
ATOM 4881 O O . SER A 1 644 ? 16.477 -4.343 10.776 1.00 32.03 644 SER A O 1
ATOM 4883 N N . GLU A 1 645 ? 15.096 -6.034 11.266 1.00 36.38 645 GLU A N 1
ATOM 4884 C CA . GLU A 1 645 ? 15.163 -5.819 12.712 1.00 36.38 645 GLU A CA 1
ATOM 4885 C C . GLU A 1 645 ? 16.405 -6.570 13.236 1.00 36.38 645 GLU A C 1
ATOM 4887 O O . GLU A 1 645 ? 16.394 -7.795 13.278 1.00 36.38 645 GLU A O 1
ATOM 4892 N N . LEU A 1 646 ? 17.460 -5.832 13.636 1.00 38.34 646 LEU A N 1
ATOM 4893 C CA . LEU A 1 646 ? 18.656 -6.271 14.411 1.00 38.34 646 LEU A CA 1
ATOM 4894 C C . LEU A 1 646 ? 20.021 -6.468 13.703 1.00 38.34 646 LEU A C 1
ATOM 4896 O O . LEU A 1 646 ? 20.900 -7.093 14.295 1.00 38.34 646 LEU A O 1
ATOM 4900 N N . LEU A 1 647 ? 20.297 -5.886 12.528 1.00 40.00 647 LEU A N 1
ATOM 4901 C CA . LEU A 1 647 ? 21.642 -5.981 11.906 1.00 40.00 647 LEU A CA 1
ATOM 4902 C C . LEU A 1 647 ? 22.370 -4.644 11.665 1.00 40.00 647 LEU A C 1
ATOM 4904 O O . LEU A 1 647 ? 23.228 -4.562 10.793 1.00 40.00 647 LEU A O 1
ATOM 4908 N N . THR A 1 648 ? 22.118 -3.607 12.469 1.00 47.16 648 THR A N 1
ATOM 4909 C CA . THR A 1 648 ? 23.150 -2.570 12.675 1.00 47.16 648 THR A CA 1
ATOM 4910 C C . THR A 1 648 ? 23.909 -2.879 13.959 1.00 47.16 648 THR A C 1
ATOM 4912 O O . THR A 1 648 ? 23.300 -3.143 14.996 1.00 47.16 648 THR A O 1
ATOM 4915 N N . ALA A 1 649 ? 25.242 -2.876 13.895 1.00 53.22 649 ALA A N 1
ATOM 4916 C CA . ALA A 1 649 ? 26.090 -2.977 15.080 1.00 53.22 649 ALA A CA 1
ATOM 4917 C C . ALA A 1 649 ? 26.123 -1.662 15.886 1.00 53.22 649 ALA A C 1
ATOM 4919 O O . ALA A 1 649 ? 26.767 -1.634 16.932 1.00 53.22 649 ALA A O 1
ATOM 4920 N N . ASP A 1 650 ? 25.466 -0.590 15.412 1.00 79.56 650 ASP A N 1
ATOM 4921 C CA . ASP A 1 650 ? 25.456 0.721 16.061 1.00 79.56 650 ASP A CA 1
ATOM 4922 C C . ASP A 1 650 ? 24.377 0.810 17.164 1.00 79.56 650 ASP A C 1
ATOM 4924 O O . ASP A 1 650 ? 23.176 0.817 16.868 1.00 79.56 650 ASP A O 1
ATOM 4928 N N . PRO A 1 651 ? 24.773 0.916 18.446 1.00 78.56 651 PRO A N 1
ATOM 4929 C CA . PRO A 1 651 ? 23.834 0.973 19.565 1.00 78.56 651 PRO A CA 1
ATOM 4930 C C . PRO A 1 651 ? 22.943 2.227 19.580 1.00 78.56 651 PRO A C 1
ATOM 4932 O O . PRO A 1 651 ? 21.849 2.188 20.147 1.00 78.56 651 PRO A O 1
ATOM 4935 N N . LEU A 1 652 ? 23.377 3.338 18.968 1.00 84.81 652 LEU A N 1
ATOM 4936 C CA . LEU A 1 652 ? 22.584 4.568 18.901 1.00 84.81 652 LEU A CA 1
ATOM 4937 C C . LEU A 1 652 ? 21.450 4.446 17.891 1.00 84.81 652 LEU A C 1
ATOM 4939 O O . LEU A 1 652 ? 20.321 4.813 18.204 1.00 84.81 652 LEU A O 1
ATOM 4943 N N . GLU A 1 653 ? 21.740 3.903 16.707 1.00 88.00 653 GLU A N 1
ATOM 4944 C CA . GLU A 1 653 ? 20.731 3.670 15.669 1.00 88.00 653 GLU A CA 1
ATOM 4945 C C . GLU A 1 653 ? 19.616 2.755 16.198 1.00 88.00 653 GLU A C 1
ATOM 4947 O O . GLU A 1 653 ? 18.435 3.037 16.002 1.00 88.00 653 GLU A O 1
ATOM 4952 N N . GLN A 1 654 ? 19.971 1.717 16.967 1.00 80.94 654 GLN A N 1
ATOM 4953 C CA . GLN A 1 654 ? 19.000 0.831 17.620 1.00 80.94 654 GLN A CA 1
ATOM 4954 C C . GLN A 1 654 ? 18.131 1.558 18.657 1.00 80.94 654 GLN A C 1
ATOM 4956 O O . GLN A 1 654 ? 16.915 1.354 18.706 1.00 80.94 654 GLN A O 1
ATOM 4961 N N . ALA A 1 655 ? 18.735 2.402 19.499 1.00 81.81 655 ALA A N 1
ATOM 4962 C CA . ALA A 1 655 ? 18.008 3.151 20.520 1.00 81.81 655 ALA A CA 1
ATOM 4963 C C . ALA A 1 655 ? 17.047 4.177 19.898 1.00 81.81 655 ALA A C 1
ATOM 4965 O O . ALA A 1 655 ? 15.890 4.268 20.312 1.00 81.81 655 ALA A O 1
ATOM 4966 N N . VAL A 1 656 ? 17.495 4.896 18.866 1.00 86.44 656 VAL A N 1
ATOM 4967 C CA . VAL A 1 656 ? 16.680 5.866 18.125 1.00 86.44 656 VAL A CA 1
ATOM 4968 C C . VAL A 1 656 ? 15.534 5.162 17.394 1.00 86.44 656 VAL A C 1
ATOM 4970 O O . VAL A 1 656 ? 14.384 5.546 17.600 1.00 86.44 656 VAL A O 1
ATOM 4973 N N . ALA A 1 657 ? 15.803 4.085 16.644 1.00 82.94 657 ALA A N 1
ATOM 4974 C CA . ALA A 1 657 ? 14.769 3.303 15.953 1.00 82.94 657 ALA A CA 1
ATOM 4975 C C . ALA A 1 657 ? 13.672 2.819 16.913 1.00 82.94 657 ALA A C 1
ATOM 4977 O O . ALA A 1 657 ? 12.482 2.872 16.600 1.00 82.94 657 ALA A O 1
ATOM 4978 N N . ARG A 1 658 ? 14.060 2.395 18.121 1.00 80.44 658 ARG A N 1
ATOM 4979 C CA . ARG A 1 658 ? 13.123 1.955 19.158 1.00 80.44 658 ARG A CA 1
ATOM 4980 C C . ARG A 1 658 ? 12.256 3.095 19.689 1.00 80.44 658 ARG A C 1
ATOM 4982 O O . ARG A 1 658 ? 11.047 2.922 19.807 1.00 80.44 658 ARG A O 1
ATOM 4989 N N . ILE A 1 659 ? 12.850 4.255 19.978 1.00 82.50 659 ILE A N 1
ATOM 4990 C CA . ILE A 1 659 ? 12.104 5.443 20.424 1.00 82.50 659 ILE A CA 1
ATOM 4991 C C . ILE A 1 659 ? 11.109 5.884 19.340 1.00 82.50 659 ILE A C 1
ATOM 4993 O O . ILE A 1 659 ? 9.962 6.207 19.651 1.00 82.50 659 ILE A O 1
ATOM 4997 N N . TRP A 1 660 ? 11.515 5.845 18.069 1.00 86.06 660 TRP A N 1
ATOM 4998 C CA . TRP A 1 660 ? 10.653 6.169 16.932 1.00 86.06 660 TRP A CA 1
ATOM 4999 C C . TRP A 1 660 ? 9.495 5.185 16.818 1.00 86.06 660 TRP A C 1
ATOM 5001 O O . TRP A 1 660 ? 8.345 5.612 16.722 1.00 86.06 660 TRP A O 1
ATOM 5011 N N . ALA A 1 661 ? 9.772 3.885 16.927 1.00 75.94 661 ALA A N 1
ATOM 5012 C CA . ALA A 1 661 ? 8.745 2.854 16.884 1.00 75.94 661 ALA A CA 1
ATOM 5013 C C . ALA A 1 661 ? 7.727 2.981 18.029 1.00 75.94 661 ALA A C 1
ATOM 5015 O O . ALA A 1 661 ? 6.523 2.842 17.807 1.00 75.94 661 ALA A O 1
ATOM 5016 N N . ASP A 1 662 ? 8.183 3.312 19.239 1.00 70.38 662 ASP A N 1
ATOM 5017 C CA . ASP A 1 662 ? 7.316 3.530 20.403 1.00 70.38 662 ASP A CA 1
ATOM 5018 C C . ASP A 1 662 ? 6.430 4.782 20.252 1.00 70.38 662 ASP A C 1
ATOM 5020 O O . ASP A 1 662 ? 5.292 4.817 20.738 1.00 70.38 662 ASP A O 1
ATOM 5024 N N . VAL A 1 663 ? 6.937 5.819 19.580 1.00 75.06 663 VAL A N 1
ATOM 5025 C CA . VAL A 1 663 ? 6.235 7.095 19.381 1.00 75.06 663 VAL A CA 1
ATOM 5026 C C . VAL A 1 663 ? 5.260 7.038 18.200 1.00 75.06 663 VAL A C 1
ATOM 5028 O O . VAL A 1 663 ? 4.133 7.521 18.338 1.00 75.06 663 VAL A O 1
ATOM 5031 N N . LEU A 1 664 ? 5.657 6.419 17.084 1.00 66.88 664 LEU A N 1
ATOM 5032 C CA . LEU A 1 664 ? 4.851 6.256 15.866 1.00 66.88 664 LEU A CA 1
ATOM 5033 C C . LEU A 1 664 ? 3.886 5.061 15.946 1.00 66.88 664 LEU A C 1
ATOM 5035 O O . LEU A 1 664 ? 2.865 5.035 15.262 1.00 66.88 664 LEU A O 1
ATOM 5039 N N . GLY A 1 665 ? 4.174 4.078 16.802 1.00 55.19 665 GLY A N 1
ATOM 5040 C CA . GLY A 1 665 ? 3.370 2.866 16.962 1.00 55.19 665 GLY A CA 1
ATOM 5041 C C . GLY A 1 665 ? 3.604 1.797 15.886 1.00 55.19 665 GLY A C 1
ATOM 5042 O O . GLY A 1 665 ? 2.817 0.853 15.805 1.00 55.19 665 GLY A O 1
ATOM 5043 N N . THR A 1 666 ? 4.659 1.931 15.077 1.00 60.09 666 THR A N 1
ATOM 5044 C CA . THR A 1 666 ? 5.095 0.973 14.045 1.00 60.09 666 THR A CA 1
ATOM 5045 C C . THR A 1 666 ? 6.623 0.984 13.928 1.00 60.09 666 THR A C 1
ATOM 5047 O O . THR A 1 666 ? 7.209 2.050 14.111 1.00 60.09 666 THR A O 1
ATOM 5050 N N . PRO A 1 667 ? 7.288 -0.142 13.607 1.00 61.53 667 PRO A N 1
ATOM 5051 C CA . PRO A 1 667 ? 8.716 -0.141 13.294 1.00 61.53 667 PRO A CA 1
ATOM 5052 C C . PRO A 1 667 ? 9.030 0.770 12.099 1.00 61.53 667 PRO A C 1
ATOM 5054 O O . PRO A 1 667 ? 8.232 0.858 11.163 1.00 61.53 667 PRO A O 1
ATOM 5057 N N . VAL A 1 668 ? 10.194 1.423 12.133 1.00 65.31 668 VAL A N 1
ATOM 5058 C CA . VAL A 1 668 ? 10.717 2.271 11.050 1.00 65.31 668 VAL A CA 1
ATOM 5059 C C . VAL A 1 668 ? 12.105 1.756 10.669 1.00 65.31 668 VAL A C 1
ATOM 5061 O O . VAL A 1 668 ? 12.906 1.440 11.550 1.00 65.31 668 VAL A O 1
ATOM 5064 N N . GLY A 1 669 ? 12.374 1.629 9.367 1.00 65.50 669 GLY A N 1
ATOM 5065 C CA . GLY A 1 669 ? 13.698 1.255 8.860 1.00 65.50 669 GLY A CA 1
ATOM 5066 C C . GLY A 1 669 ? 14.753 2.328 9.153 1.00 65.50 669 GLY A C 1
ATOM 5067 O O . GLY A 1 669 ? 14.411 3.476 9.421 1.00 65.50 669 GLY A O 1
ATOM 5068 N N . LEU A 1 670 ? 16.040 1.968 9.086 1.00 71.31 670 LEU A N 1
ATOM 5069 C CA . LEU A 1 670 ? 17.143 2.889 9.414 1.00 71.31 670 LEU A CA 1
ATOM 5070 C C . LEU A 1 670 ? 17.175 4.141 8.526 1.00 71.31 670 LEU A C 1
ATOM 5072 O O . LEU A 1 670 ? 17.515 5.215 9.005 1.00 71.31 670 LEU A O 1
ATOM 5076 N N . ASP A 1 671 ? 16.768 4.000 7.269 1.00 71.81 671 ASP A N 1
ATOM 5077 C CA . ASP A 1 671 ? 16.715 5.095 6.297 1.00 71.81 671 ASP A CA 1
ATOM 5078 C C . ASP A 1 671 ? 15.260 5.570 6.063 1.00 71.81 671 ASP A C 1
ATOM 5080 O O . ASP A 1 671 ? 14.946 6.210 5.063 1.00 71.81 671 ASP A O 1
ATOM 5084 N N . GLY A 1 672 ? 14.336 5.208 6.964 1.00 63.19 672 GLY A N 1
ATOM 5085 C CA . GLY A 1 672 ? 12.927 5.590 6.887 1.00 63.19 672 GLY A CA 1
ATOM 5086 C C . GLY A 1 672 ? 12.671 6.983 7.463 1.00 63.19 672 GLY A C 1
ATOM 5087 O O . GLY A 1 672 ? 13.018 7.245 8.614 1.00 63.19 672 GLY A O 1
ATOM 5088 N N . ASP A 1 673 ? 12.018 7.845 6.683 1.00 78.06 673 ASP A N 1
ATOM 5089 C CA . ASP A 1 673 ? 11.658 9.210 7.081 1.00 78.06 673 ASP A CA 1
ATOM 5090 C C . ASP A 1 673 ? 10.512 9.235 8.119 1.00 78.06 673 ASP A C 1
ATOM 5092 O O . ASP A 1 673 ? 9.484 8.563 7.977 1.00 78.06 673 ASP A O 1
ATOM 5096 N N . PHE A 1 674 ? 10.684 10.031 9.176 1.00 72.12 674 PHE A N 1
ATOM 5097 C CA . PHE A 1 674 ? 9.770 10.177 10.307 1.00 72.12 674 PHE A CA 1
ATOM 5098 C C . PHE A 1 674 ? 8.383 10.686 9.899 1.00 72.12 674 PHE A C 1
ATOM 5100 O O . PHE A 1 674 ? 7.360 10.212 10.403 1.00 72.12 674 PHE A O 1
ATOM 5107 N N . PHE A 1 675 ? 8.337 11.666 8.998 1.00 68.38 675 PHE A N 1
ATOM 5108 C CA . PHE A 1 675 ? 7.103 12.291 8.536 1.00 68.38 675 PHE A CA 1
ATOM 5109 C C . PHE A 1 675 ? 6.400 11.391 7.514 1.00 68.38 675 PHE A C 1
ATOM 5111 O O . PHE A 1 675 ? 5.181 11.217 7.584 1.00 68.38 675 PHE A O 1
ATOM 5118 N N . ALA A 1 676 ? 7.160 10.709 6.651 1.00 54.44 676 ALA A N 1
ATOM 5119 C CA . ALA A 1 676 ? 6.642 9.684 5.744 1.00 54.44 676 ALA A CA 1
ATOM 5120 C C . ALA A 1 676 ? 6.041 8.484 6.500 1.00 54.44 676 ALA A C 1
ATOM 5122 O O . ALA A 1 676 ? 5.031 7.917 6.074 1.00 54.44 676 ALA A O 1
ATOM 5123 N N . ALA A 1 677 ? 6.595 8.142 7.668 1.00 58.12 677 ALA A N 1
ATOM 5124 C CA . ALA A 1 677 ? 6.058 7.126 8.574 1.00 58.12 677 ALA A CA 1
ATOM 5125 C C . ALA A 1 677 ? 4.789 7.573 9.339 1.00 58.12 677 ALA A C 1
ATOM 5127 O O . ALA A 1 677 ? 4.248 6.808 10.141 1.00 58.12 677 ALA A O 1
ATOM 5128 N N . GLY A 1 678 ? 4.277 8.783 9.080 1.00 52.66 678 GLY A N 1
ATOM 5129 C CA . GLY A 1 678 ? 3.049 9.317 9.673 1.00 52.66 678 GLY A CA 1
ATOM 5130 C C . GLY A 1 678 ? 3.263 10.228 10.884 1.00 52.66 678 GLY A C 1
ATOM 5131 O O . GLY A 1 678 ? 2.296 10.515 11.594 1.00 52.66 678 GLY A O 1
ATOM 5132 N N . GLY A 1 679 ? 4.495 10.678 11.136 1.00 62.34 679 GLY A N 1
ATOM 5133 C CA . GLY A 1 679 ? 4.798 11.698 12.135 1.00 62.34 679 GLY A CA 1
ATOM 5134 C C . GLY A 1 679 ? 4.250 13.073 11.742 1.00 62.34 679 GLY A C 1
ATOM 5135 O O . GLY A 1 679 ? 4.394 13.515 10.608 1.00 62.34 679 GLY A O 1
ATOM 5136 N N . ASP A 1 680 ? 3.631 13.775 12.689 1.00 61.25 680 ASP A N 1
ATOM 5137 C CA . ASP A 1 680 ? 3.255 15.189 12.564 1.00 61.25 680 ASP A CA 1
ATOM 5138 C C . ASP A 1 680 ? 3.986 16.037 13.618 1.00 61.25 680 ASP A C 1
ATOM 5140 O O . ASP A 1 680 ? 4.756 15.516 14.424 1.00 61.25 680 ASP A O 1
ATOM 5144 N N . SER A 1 681 ? 3.743 17.350 13.655 1.00 47.94 681 SER A N 1
ATOM 5145 C CA . SER A 1 681 ? 4.405 18.249 14.610 1.00 47.94 681 SER A CA 1
ATOM 5146 C C . SER A 1 681 ? 4.105 17.934 16.085 1.00 47.94 681 SER A C 1
ATOM 5148 O O . SER A 1 681 ? 4.919 18.252 16.950 1.00 47.94 681 SER A O 1
ATOM 5150 N N . ILE A 1 682 ? 2.987 17.270 16.402 1.00 55.12 682 ILE A N 1
ATOM 5151 C CA . ILE A 1 682 ? 2.648 16.837 17.766 1.00 55.12 682 ILE A CA 1
ATOM 5152 C C . ILE A 1 682 ? 3.443 15.578 18.124 1.00 55.12 682 ILE A C 1
ATOM 5154 O O . ILE A 1 682 ? 4.020 15.485 19.212 1.00 55.12 682 ILE A O 1
ATOM 5158 N N . ILE A 1 683 ? 3.496 14.614 17.206 1.00 67.44 683 ILE A N 1
ATOM 5159 C CA . ILE A 1 683 ? 4.264 13.375 17.370 1.00 67.44 683 ILE A CA 1
ATOM 5160 C C . ILE A 1 683 ? 5.766 13.693 17.408 1.00 67.44 683 ILE A C 1
ATOM 5162 O O . ILE A 1 683 ? 6.482 13.124 18.227 1.00 67.44 683 ILE A O 1
ATOM 5166 N N . ALA A 1 684 ? 6.227 14.664 16.620 1.00 66.75 684 ALA A N 1
ATOM 5167 C CA . ALA A 1 684 ? 7.602 15.145 16.593 1.00 66.75 684 ALA A CA 1
ATOM 5168 C C . ALA A 1 684 ? 8.030 15.750 17.943 1.00 66.75 684 ALA A C 1
ATOM 5170 O O . ALA A 1 684 ? 9.071 15.386 18.480 1.00 66.75 684 ALA A O 1
ATOM 5171 N N . VAL A 1 685 ? 7.189 16.584 18.571 1.00 67.31 685 VAL A N 1
ATOM 5172 C CA . VAL A 1 685 ? 7.449 17.104 19.931 1.00 67.31 685 VAL A CA 1
ATOM 5173 C C . VAL A 1 685 ? 7.554 15.969 20.953 1.00 67.31 685 VAL A C 1
ATOM 5175 O O . VAL A 1 685 ? 8.425 15.986 21.829 1.00 67.31 685 VAL A O 1
ATOM 5178 N N . ARG A 1 686 ? 6.686 14.956 20.843 1.00 71.06 686 ARG A N 1
ATOM 5179 C CA . ARG A 1 686 ? 6.736 13.776 21.712 1.00 71.06 686 ARG A CA 1
ATOM 5180 C C . ARG A 1 686 ? 8.010 12.961 21.484 1.00 71.06 686 ARG A C 1
ATOM 5182 O O . ARG A 1 686 ? 8.638 12.567 22.461 1.00 71.06 686 ARG A O 1
ATOM 5189 N N . LEU A 1 687 ? 8.411 12.762 20.230 1.00 81.81 687 LEU A N 1
ATOM 5190 C CA . LEU A 1 687 ? 9.659 12.100 19.864 1.00 81.81 687 LEU A CA 1
ATOM 5191 C C . LEU A 1 687 ? 10.857 12.821 20.474 1.00 81.81 687 LEU A C 1
ATOM 5193 O O . LEU A 1 687 ? 11.654 12.204 21.174 1.00 81.81 687 LEU A O 1
ATOM 5197 N N . THR A 1 688 ? 10.946 14.136 20.272 1.00 79.31 688 THR A N 1
ATOM 5198 C CA . THR A 1 688 ? 12.015 14.958 20.841 1.00 79.31 688 THR A CA 1
ATOM 5199 C C . THR A 1 688 ? 12.054 14.834 22.361 1.00 79.31 688 THR A C 1
ATOM 5201 O O . THR A 1 688 ? 13.132 14.713 22.927 1.00 79.31 688 THR A O 1
ATOM 5204 N N . THR A 1 689 ? 10.900 14.775 23.031 1.00 75.88 689 THR A N 1
ATOM 5205 C CA . THR A 1 689 ? 10.831 14.583 24.490 1.00 75.88 689 THR A CA 1
ATOM 5206 C C . THR A 1 689 ? 11.411 13.229 24.925 1.00 75.88 689 THR A C 1
ATOM 5208 O O . THR A 1 689 ? 12.151 13.160 25.906 1.00 75.88 689 THR A O 1
ATOM 5211 N N . GLU A 1 690 ? 11.117 12.146 24.202 1.00 76.31 690 GLU A N 1
ATOM 5212 C CA . GLU A 1 690 ? 11.666 10.818 24.510 1.00 76.31 690 GLU A CA 1
ATOM 5213 C C . GLU A 1 690 ? 13.168 10.718 24.204 1.00 76.31 690 GLU A C 1
ATOM 5215 O O . GLU A 1 690 ? 13.910 10.105 24.969 1.00 76.31 690 GLU A O 1
ATOM 5220 N N . VAL A 1 691 ? 13.645 11.376 23.144 1.00 83.31 691 VAL A N 1
ATOM 5221 C CA . VAL A 1 691 ? 15.076 11.443 22.800 1.00 83.31 691 VAL A CA 1
ATOM 5222 C C . VAL A 1 691 ? 15.851 12.278 23.824 1.00 83.31 691 VAL A C 1
ATOM 5224 O O . VAL A 1 691 ? 16.910 11.850 24.278 1.00 83.31 691 VAL A O 1
ATOM 5227 N N . GLN A 1 692 ? 15.307 13.420 24.260 1.00 81.56 692 GLN A N 1
ATOM 5228 C CA . GLN A 1 692 ? 15.864 14.217 25.361 1.00 81.56 692 GLN A CA 1
ATOM 5229 C C . GLN A 1 692 ? 15.995 13.383 26.638 1.00 81.56 692 GLN A C 1
ATOM 5231 O O . GLN A 1 692 ? 17.010 13.448 27.327 1.00 81.56 692 GLN A O 1
ATOM 5236 N N . ARG A 1 693 ? 14.975 12.566 26.933 1.00 75.88 693 ARG A N 1
ATOM 5237 C CA . ARG A 1 693 ? 14.970 11.659 28.084 1.00 75.88 693 ARG A CA 1
ATOM 5238 C C . ARG A 1 693 ? 16.011 10.548 27.956 1.00 75.88 693 ARG A C 1
ATOM 5240 O O . ARG A 1 693 ? 16.605 10.176 28.960 1.00 75.88 693 ARG A O 1
ATOM 5247 N N . PHE A 1 694 ? 16.219 10.019 26.753 1.00 82.56 694 PHE A N 1
ATOM 5248 C CA . PHE A 1 694 ? 17.223 8.989 26.487 1.00 82.56 694 PHE A CA 1
ATOM 5249 C C . PHE A 1 694 ? 18.659 9.518 26.604 1.00 82.56 694 PHE A C 1
ATOM 5251 O O . PHE A 1 694 ? 19.502 8.858 27.204 1.00 82.56 694 PHE A O 1
ATOM 5258 N N . LEU A 1 695 ? 18.939 10.701 26.049 1.00 78.12 695 LEU A N 1
ATOM 5259 C CA . LEU A 1 695 ? 20.285 11.286 26.041 1.00 78.12 695 LEU A CA 1
ATOM 5260 C C . LEU A 1 695 ? 20.646 12.029 27.325 1.00 78.12 695 LEU A C 1
ATOM 5262 O O . LEU A 1 695 ? 21.821 12.311 27.554 1.00 78.12 695 LEU A O 1
ATOM 5266 N N . ASP A 1 696 ? 19.648 12.363 28.137 1.00 70.56 696 ASP A N 1
ATOM 5267 C CA . ASP A 1 696 ? 19.799 13.300 29.240 1.00 70.56 696 ASP A CA 1
ATOM 5268 C C . ASP A 1 696 ? 20.375 14.662 28.784 1.00 70.56 696 ASP A C 1
ATOM 5270 O O . ASP A 1 696 ? 21.312 15.215 29.369 1.00 70.56 696 ASP A O 1
ATOM 5274 N N . ASP A 1 697 ? 19.847 15.188 27.671 1.00 71.38 697 ASP A N 1
ATOM 5275 C CA . ASP A 1 697 ? 20.314 16.435 27.054 1.00 71.38 697 ASP A CA 1
ATOM 5276 C C . ASP A 1 697 ? 19.191 17.189 26.317 1.00 71.38 697 ASP A C 1
ATOM 5278 O O . ASP A 1 697 ? 18.178 16.614 25.916 1.00 71.38 697 ASP A O 1
ATOM 5282 N N . ALA A 1 698 ? 19.357 18.501 26.139 1.00 71.25 698 ALA A N 1
ATOM 5283 C CA . ALA A 1 698 ? 18.380 19.377 25.498 1.00 71.25 698 ALA A CA 1
ATOM 5284 C C . ALA A 1 698 ? 18.472 19.312 23.962 1.00 71.25 698 ALA A C 1
ATOM 5286 O O . ALA A 1 698 ? 19.139 20.126 23.332 1.00 71.25 698 ALA A O 1
ATOM 5287 N N . VAL A 1 699 ? 17.751 18.367 23.362 1.00 73.62 699 VAL A N 1
ATOM 5288 C CA . VAL A 1 699 ? 17.617 18.207 21.904 1.00 73.62 699 VAL A CA 1
ATOM 5289 C C . VAL A 1 699 ? 16.520 19.119 21.354 1.00 73.62 699 VAL A C 1
ATOM 5291 O O . VAL A 1 699 ? 15.376 19.051 21.797 1.00 73.62 699 VAL A O 1
ATOM 5294 N N . PHE A 1 700 ? 16.829 19.972 20.381 1.00 72.81 700 PHE A N 1
ATOM 5295 C CA . PHE A 1 700 ? 15.820 20.826 19.749 1.00 72.81 700 PHE A CA 1
ATOM 5296 C C . PHE A 1 700 ? 15.035 20.069 18.674 1.00 72.81 700 PHE A C 1
ATOM 5298 O O . PHE A 1 700 ? 15.591 19.262 17.934 1.00 72.81 700 PHE A O 1
ATOM 5305 N N . LEU A 1 701 ? 13.740 20.383 18.552 1.00 69.38 701 LEU A N 1
ATOM 5306 C CA . LEU A 1 701 ? 12.849 19.793 17.546 1.00 69.38 701 LEU A CA 1
ATOM 5307 C C . LEU A 1 701 ? 13.355 20.006 16.110 1.00 69.38 701 LEU A C 1
ATOM 5309 O O . LEU A 1 701 ? 13.140 19.154 15.256 1.00 69.38 701 LEU A O 1
ATOM 5313 N N . SER A 1 702 ? 14.050 21.118 15.849 1.00 66.06 702 SER A N 1
ATOM 5314 C CA . SER A 1 702 ? 14.638 21.413 14.537 1.00 66.06 702 SER A CA 1
ATOM 5315 C C . SER A 1 702 ? 15.599 20.325 14.062 1.00 66.06 702 SER A C 1
ATOM 5317 O O . SER A 1 702 ? 15.615 20.033 12.875 1.00 66.06 702 SER A O 1
ATOM 5319 N N . GLY A 1 703 ? 16.309 19.652 14.974 1.00 68.38 703 GLY A N 1
ATOM 5320 C CA . GLY A 1 703 ? 17.213 18.562 14.606 1.00 68.38 703 GLY A CA 1
ATOM 5321 C C . GLY A 1 703 ? 16.507 17.395 13.916 1.00 68.38 703 GLY A C 1
ATOM 5322 O O . GLY A 1 703 ? 17.113 16.726 13.092 1.00 68.38 703 GLY A O 1
ATOM 5323 N N . LEU A 1 704 ? 15.218 17.167 14.205 1.00 80.62 704 LEU A N 1
ATOM 5324 C CA . LEU A 1 704 ? 14.425 16.139 13.523 1.00 80.62 704 LEU A CA 1
ATOM 5325 C C . LEU A 1 704 ? 14.019 16.568 12.106 1.00 80.62 704 LEU A C 1
ATOM 5327 O O . LEU A 1 704 ? 13.843 15.726 11.239 1.00 80.62 704 LEU A O 1
ATOM 5331 N N . TYR A 1 705 ? 13.867 17.871 11.865 1.00 67.88 705 TYR A N 1
ATOM 5332 C CA . TYR A 1 705 ? 13.596 18.398 10.526 1.00 67.88 705 TYR A CA 1
ATOM 5333 C C . TYR A 1 705 ? 14.858 18.431 9.660 1.00 67.88 705 TYR A C 1
ATOM 5335 O O . TYR A 1 705 ? 14.778 18.193 8.460 1.00 67.88 705 TYR A O 1
ATOM 5343 N N . ASP A 1 706 ? 16.012 18.704 10.269 1.00 66.94 706 ASP A N 1
ATOM 5344 C CA . ASP A 1 706 ? 17.302 18.720 9.576 1.00 66.94 706 ASP A CA 1
ATOM 5345 C C . ASP A 1 706 ? 17.799 17.301 9.238 1.00 66.94 706 ASP A C 1
ATOM 5347 O O . ASP A 1 706 ? 18.582 17.126 8.305 1.00 66.94 706 ASP A O 1
ATOM 5351 N N . ALA A 1 707 ? 17.348 16.295 9.993 1.00 82.69 707 ALA A N 1
ATOM 5352 C CA . ALA A 1 707 ? 17.732 14.896 9.849 1.00 82.69 707 ALA A CA 1
ATOM 5353 C C . ALA A 1 707 ? 16.521 13.975 10.119 1.00 82.69 707 ALA A C 1
ATOM 5355 O O . ALA A 1 707 ? 16.340 13.509 11.249 1.00 82.69 707 ALA A O 1
ATOM 5356 N N . PRO A 1 708 ? 15.648 13.762 9.116 1.00 79.94 708 PRO A N 1
ATOM 5357 C CA . PRO A 1 708 ? 14.336 13.157 9.321 1.00 79.94 708 PRO A CA 1
ATOM 5358 C C . PRO A 1 708 ? 14.307 11.628 9.214 1.00 79.94 708 PRO A C 1
ATOM 5360 O O . PRO A 1 708 ? 13.228 11.063 9.344 1.00 79.94 708 PRO A O 1
ATOM 5363 N N . ASP A 1 709 ? 15.436 10.935 9.044 1.00 87.75 709 ASP A N 1
ATOM 5364 C CA . ASP A 1 709 ? 15.534 9.465 9.097 1.00 87.75 709 ASP A CA 1
ATOM 5365 C C . ASP A 1 709 ? 16.388 8.988 10.286 1.00 87.75 709 ASP A C 1
ATOM 5367 O O . ASP A 1 709 ? 17.178 9.746 10.846 1.00 87.75 709 ASP A O 1
ATOM 5371 N N . VAL A 1 710 ? 16.231 7.730 10.714 1.00 85.62 710 VAL A N 1
ATOM 5372 C CA . VAL A 1 710 ? 16.888 7.210 11.932 1.00 85.62 710 VAL A CA 1
ATOM 5373 C C . VAL A 1 710 ? 18.415 7.322 11.856 1.00 85.62 710 VAL A C 1
ATOM 5375 O O . VAL A 1 710 ? 19.053 7.668 12.857 1.00 85.62 710 VAL A O 1
ATOM 5378 N N . ARG A 1 711 ? 19.015 7.041 10.695 1.00 86.00 711 ARG A N 1
ATOM 5379 C CA . ARG A 1 711 ? 20.467 7.071 10.497 1.00 86.00 711 ARG A CA 1
ATOM 5380 C C . ARG A 1 711 ? 21.002 8.497 10.519 1.00 86.00 711 ARG A C 1
ATOM 5382 O O . ARG A 1 711 ? 21.955 8.780 11.253 1.00 86.00 711 ARG A O 1
ATOM 5389 N N . SER A 1 712 ? 20.404 9.404 9.751 1.00 85.69 712 SER A N 1
ATOM 5390 C CA . SER A 1 712 ? 20.802 10.812 9.736 1.00 85.69 712 SER A CA 1
ATOM 5391 C C . SER A 1 712 ? 20.562 11.466 11.091 1.00 85.69 712 SER A C 1
ATOM 5393 O O . SER A 1 712 ? 21.424 12.204 11.563 1.00 85.69 712 SER A O 1
ATOM 5395 N N . TYR A 1 713 ? 19.470 11.128 11.779 1.00 92.44 713 TYR A N 1
ATOM 5396 C CA . TYR A 1 713 ? 19.166 11.654 13.105 1.00 92.44 713 TYR A CA 1
ATOM 5397 C C . TYR A 1 713 ? 20.155 11.144 14.160 1.00 92.44 713 TYR A C 1
ATOM 5399 O O . TYR A 1 713 ? 20.654 11.924 14.969 1.00 92.44 713 TYR A O 1
ATOM 5407 N N . ALA A 1 714 ? 20.532 9.861 14.126 1.00 90.88 714 ALA A N 1
ATOM 5408 C CA . ALA A 1 714 ? 21.590 9.322 14.985 1.00 90.88 714 ALA A CA 1
ATOM 5409 C C . ALA A 1 714 ? 22.950 10.006 14.729 1.00 90.88 714 ALA A C 1
ATOM 5411 O O . ALA A 1 714 ? 23.673 10.326 15.678 1.00 90.88 714 ALA A O 1
ATOM 5412 N N . ASN A 1 715 ? 23.290 10.287 13.465 1.00 87.75 715 ASN A N 1
ATOM 5413 C CA . ASN A 1 715 ? 24.481 11.066 13.108 1.00 87.75 715 ASN A CA 1
ATOM 5414 C C . ASN A 1 715 ? 24.403 12.500 13.645 1.00 87.75 715 ASN A C 1
ATOM 5416 O O . ASN A 1 715 ? 25.339 12.954 14.304 1.00 87.75 715 ASN A O 1
ATOM 5420 N N . TRP A 1 716 ? 23.268 13.170 13.451 1.00 92.50 716 TRP A N 1
ATOM 5421 C CA . TRP A 1 716 ? 23.022 14.521 13.945 1.00 92.50 716 TRP A CA 1
ATOM 5422 C C . TRP A 1 716 ? 23.162 14.593 15.471 1.00 92.50 716 TRP A C 1
ATOM 5424 O O . TRP A 1 716 ? 23.824 15.493 15.992 1.00 92.50 716 TRP A O 1
ATOM 5434 N N . LEU A 1 717 ? 22.631 13.601 16.196 1.00 91.88 717 LEU A N 1
ATOM 5435 C CA . LEU A 1 717 ? 22.782 13.476 17.646 1.00 91.88 717 LEU A CA 1
ATOM 5436 C C . LEU A 1 717 ? 24.245 13.257 18.060 1.00 91.88 717 LEU A C 1
ATOM 5438 O O . LEU A 1 717 ? 24.681 13.846 19.047 1.00 91.88 717 LEU A O 1
ATOM 5442 N N . ARG A 1 718 ? 25.035 12.466 17.321 1.00 90.44 718 ARG A N 1
ATOM 5443 C CA . ARG A 1 718 ? 26.481 12.331 17.594 1.00 90.44 718 ARG A CA 1
ATOM 5444 C C . ARG A 1 718 ? 27.231 13.644 17.388 1.00 90.44 718 ARG A C 1
ATOM 5446 O O . ARG A 1 718 ? 28.097 13.972 18.195 1.00 90.44 718 ARG A O 1
ATOM 5453 N N . GLU A 1 719 ? 26.899 14.392 16.344 1.00 86.50 719 GLU A N 1
ATOM 5454 C CA . GLU A 1 719 ? 27.561 15.659 16.024 1.00 86.50 719 GLU A CA 1
ATOM 5455 C C . GLU A 1 719 ? 27.229 16.770 17.028 1.00 86.50 719 GLU A C 1
ATOM 5457 O O . GLU A 1 719 ? 28.126 17.490 17.468 1.00 86.50 719 GLU A O 1
ATOM 5462 N N . HIS A 1 720 ? 25.962 16.885 17.435 1.00 82.12 720 HIS A N 1
ATOM 5463 C CA . HIS A 1 720 ? 25.478 18.000 18.257 1.00 82.12 720 HIS A CA 1
ATOM 5464 C C . HIS A 1 720 ? 25.411 17.670 19.757 1.00 82.12 720 HIS A C 1
ATOM 5466 O O . HIS A 1 720 ? 25.505 18.572 20.588 1.00 82.12 720 HIS A O 1
ATOM 5472 N N . HIS A 1 721 ? 25.307 16.384 20.109 1.00 85.75 721 HIS A N 1
ATOM 5473 C CA . HIS A 1 721 ? 25.143 15.881 21.480 1.00 85.75 721 HIS A CA 1
ATOM 5474 C C . HIS A 1 721 ? 26.136 14.752 21.829 1.00 85.75 721 HIS A C 1
ATOM 5476 O O . HIS A 1 721 ? 25.882 13.948 22.727 1.00 85.75 721 HIS A O 1
ATOM 5482 N N . GLY A 1 722 ? 27.294 14.689 21.158 1.00 81.19 722 GLY A N 1
ATOM 5483 C CA . GLY A 1 722 ? 28.288 13.608 21.282 1.00 81.19 722 GLY A CA 1
ATOM 5484 C C . GLY A 1 722 ? 28.602 13.143 22.716 1.00 81.19 722 GLY A C 1
ATOM 5485 O O . GLY A 1 722 ? 28.448 11.957 23.005 1.00 81.19 722 GLY A O 1
ATOM 5486 N N . PRO A 1 723 ? 28.938 14.040 23.667 1.00 76.06 723 PRO A N 1
ATOM 5487 C CA . PRO A 1 723 ? 29.202 13.641 25.051 1.00 76.06 723 PRO A CA 1
ATOM 5488 C C . PRO A 1 723 ? 27.995 13.012 25.767 1.00 76.06 723 PRO A C 1
ATOM 5490 O O . PRO A 1 723 ? 28.181 12.238 26.703 1.00 76.06 723 PRO A O 1
ATOM 5493 N N . ALA A 1 724 ? 26.767 13.385 25.396 1.00 76.12 724 ALA A N 1
ATOM 5494 C CA . ALA A 1 724 ? 25.532 12.840 25.960 1.00 76.12 724 ALA A CA 1
ATOM 5495 C C . ALA A 1 724 ? 25.206 11.465 25.367 1.00 76.12 724 ALA A C 1
ATOM 5497 O O . ALA A 1 724 ? 24.906 10.532 26.110 1.00 76.12 724 ALA A O 1
ATOM 5498 N N . VAL A 1 725 ? 25.392 11.314 24.053 1.00 85.38 725 VAL A N 1
ATOM 5499 C CA . VAL A 1 725 ? 25.324 10.025 23.353 1.00 85.38 725 VAL A CA 1
ATOM 5500 C C . VAL A 1 725 ? 26.296 9.017 23.969 1.00 85.38 725 VAL A C 1
ATOM 5502 O O . VAL A 1 725 ? 25.891 7.916 24.327 1.00 85.38 725 VAL A O 1
ATOM 5505 N N . GLU A 1 726 ? 27.562 9.389 24.171 1.00 79.44 726 GLU A N 1
ATOM 5506 C CA . GLU A 1 726 ? 28.563 8.496 24.772 1.00 79.44 726 GLU A CA 1
ATOM 5507 C C . GLU A 1 726 ? 28.161 8.028 26.180 1.00 79.44 726 GLU A C 1
ATOM 5509 O O . GLU A 1 726 ? 28.325 6.855 26.510 1.00 79.44 726 GLU A O 1
ATOM 5514 N N . ARG A 1 727 ? 27.574 8.909 27.005 1.00 79.00 727 ARG A N 1
ATOM 5515 C CA . ARG A 1 727 ? 27.067 8.535 28.337 1.00 79.00 727 ARG A CA 1
ATOM 5516 C C . ARG A 1 727 ? 25.873 7.586 28.257 1.00 79.00 727 ARG A C 1
ATOM 5518 O O . ARG A 1 727 ? 25.847 6.603 28.996 1.00 79.00 727 ARG A O 1
ATOM 5525 N N . ALA A 1 728 ? 24.919 7.863 27.369 1.00 74.75 728 ALA A N 1
ATOM 5526 C CA . ALA A 1 728 ? 23.715 7.053 27.198 1.00 74.75 728 ALA A CA 1
ATOM 5527 C C . ALA A 1 728 ? 24.042 5.622 26.729 1.00 74.75 728 ALA A C 1
ATOM 5529 O O . ALA A 1 728 ? 23.440 4.661 27.204 1.00 74.75 728 ALA A O 1
ATOM 5530 N N . LEU A 1 729 ? 25.043 5.460 25.855 1.00 75.44 729 LEU A N 1
ATOM 5531 C CA . LEU A 1 729 ? 25.430 4.156 25.302 1.00 75.44 729 LEU A CA 1
ATOM 5532 C C . LEU A 1 729 ? 26.318 3.313 26.234 1.00 75.44 729 LEU A C 1
ATOM 5534 O O . LEU A 1 729 ? 26.332 2.089 26.119 1.00 75.44 729 LEU A O 1
ATOM 5538 N N . VAL A 1 730 ? 27.034 3.930 27.181 1.00 61.75 730 VAL A N 1
ATOM 5539 C CA . VAL A 1 730 ? 27.858 3.217 28.182 1.00 61.75 730 VAL A CA 1
ATOM 5540 C C . VAL A 1 730 ? 27.003 2.597 29.307 1.00 61.75 730 VAL A C 1
ATOM 5542 O O . VAL A 1 730 ? 27.460 1.691 30.001 1.00 61.75 730 VAL A O 1
ATOM 5545 N N . GLY A 1 731 ? 25.746 3.027 29.467 1.00 54.00 731 GLY A N 1
ATOM 5546 C CA . GLY A 1 731 ? 24.827 2.581 30.525 1.00 54.00 731 GLY A CA 1
ATOM 5547 C C . GLY A 1 731 ? 23.978 1.333 30.233 1.00 54.00 731 GLY A C 1
ATOM 5548 O O . GLY A 1 731 ? 23.082 1.033 31.018 1.00 54.00 731 GLY A O 1
ATOM 5549 N N . ILE A 1 732 ? 24.212 0.602 29.136 1.00 47.03 732 ILE A N 1
ATOM 5550 C CA . ILE A 1 732 ? 23.280 -0.440 28.645 1.00 47.03 732 ILE A CA 1
ATOM 5551 C C . ILE A 1 732 ? 23.241 -1.722 29.519 1.00 47.03 732 ILE A C 1
ATOM 5553 O O . ILE A 1 732 ? 22.318 -2.519 29.378 1.00 47.03 732 ILE A O 1
ATOM 5557 N N . ASP A 1 733 ? 24.136 -1.889 30.501 1.00 33.16 733 ASP A N 1
ATOM 5558 C CA . ASP A 1 733 ? 24.232 -3.118 31.319 1.00 33.16 733 ASP A CA 1
ATOM 5559 C C . ASP A 1 733 ? 23.773 -3.013 32.791 1.00 33.16 733 ASP A C 1
ATOM 5561 O O . ASP A 1 733 ? 24.055 -3.903 33.597 1.00 33.16 733 ASP A O 1
ATOM 5565 N N . ALA A 1 734 ? 23.017 -1.985 33.188 1.00 28.84 734 ALA A N 1
ATOM 5566 C CA . ALA A 1 734 ? 22.479 -1.919 34.551 1.00 28.84 734 ALA A CA 1
ATOM 5567 C C . ALA A 1 734 ? 21.017 -1.462 34.598 1.00 28.84 734 ALA A C 1
ATOM 5569 O O . ALA A 1 734 ? 20.683 -0.298 34.391 1.00 28.84 734 ALA A O 1
ATOM 5570 N N . ALA A 1 735 ? 20.136 -2.393 34.967 1.00 34.41 735 ALA A N 1
ATOM 5571 C CA . ALA A 1 735 ? 18.920 -2.030 35.677 1.00 34.41 735 ALA A CA 1
ATOM 5572 C C . ALA A 1 735 ? 19.288 -1.223 36.939 1.00 34.41 735 ALA A C 1
ATOM 5574 O O . ALA A 1 735 ? 20.275 -1.549 37.592 1.00 34.41 735 ALA A O 1
ATOM 5575 N N . THR A 1 736 ? 18.433 -0.244 37.262 1.00 32.56 736 THR A N 1
ATOM 5576 C CA . THR A 1 736 ? 18.447 0.704 38.400 1.00 32.56 736 THR A CA 1
ATOM 5577 C C . THR A 1 736 ? 19.426 1.878 38.304 1.00 32.56 736 THR A C 1
ATOM 5579 O O . THR A 1 736 ? 20.595 1.736 38.636 1.00 32.56 736 THR A O 1
ATOM 5582 N N . ASP A 1 737 ? 18.927 3.062 37.924 1.00 28.91 737 ASP A N 1
ATOM 5583 C CA . ASP A 1 737 ? 18.695 4.148 38.892 1.00 28.91 737 ASP A CA 1
ATOM 5584 C C . ASP A 1 737 ? 17.939 5.339 38.264 1.00 28.91 737 ASP A C 1
ATOM 5586 O O . ASP A 1 737 ? 18.337 5.918 37.256 1.00 28.91 737 ASP A O 1
ATOM 5590 N N . GLU A 1 738 ? 16.824 5.713 38.899 1.00 33.84 738 GLU A N 1
ATOM 5591 C CA . GLU A 1 738 ? 16.124 6.986 38.707 1.00 33.84 738 GLU A CA 1
ATOM 5592 C C . GLU A 1 738 ? 16.952 8.126 39.334 1.00 33.84 738 GLU A C 1
ATOM 5594 O O . GLU A 1 738 ? 16.674 8.538 40.457 1.00 33.84 738 GLU A O 1
ATOM 5599 N N . ALA A 1 739 ? 17.981 8.643 38.656 1.00 33.66 739 ALA A N 1
ATOM 5600 C CA . ALA A 1 739 ? 18.588 9.937 39.003 1.00 33.66 739 ALA A CA 1
ATOM 5601 C C . ALA A 1 739 ? 19.580 10.422 37.933 1.00 33.66 739 ALA A C 1
ATOM 5603 O O . ALA A 1 739 ? 20.734 10.004 37.909 1.00 33.66 739 ALA A O 1
ATOM 5604 N N . GLY A 1 740 ? 19.153 11.384 37.113 1.00 31.08 740 GLY A N 1
ATOM 5605 C CA . GLY A 1 740 ? 20.030 12.141 36.215 1.00 31.08 740 GLY A CA 1
ATOM 5606 C C . GLY A 1 740 ? 19.252 12.704 35.034 1.00 31.08 740 GLY A C 1
ATOM 5607 O O . GLY A 1 740 ? 19.218 12.071 33.994 1.00 31.08 740 GLY A O 1
ATOM 5608 N N . SER A 1 741 ? 18.551 13.823 35.258 1.00 34.56 741 SER A N 1
ATOM 5609 C CA . SER A 1 741 ? 17.856 14.637 34.249 1.00 34.56 741 SER A CA 1
ATOM 5610 C C . SER A 1 741 ? 18.506 16.027 34.242 1.00 34.56 741 SER A C 1
ATOM 5612 O O . SER A 1 741 ? 18.382 16.752 35.232 1.00 34.56 741 SER A O 1
ATOM 5614 N N . ASN A 1 742 ? 19.178 16.420 33.165 1.00 35.94 742 ASN A N 1
ATOM 5615 C CA . ASN A 1 742 ? 19.844 17.700 32.943 1.00 35.94 742 ASN A CA 1
ATOM 5616 C C . ASN A 1 742 ? 19.075 18.637 31.997 1.00 35.94 742 ASN A C 1
ATOM 5618 O O . ASN A 1 742 ? 19.534 19.740 31.706 1.00 35.94 742 ASN A O 1
ATOM 5622 N N . ALA A 1 743 ? 17.822 18.321 31.670 1.00 44.34 743 ALA A N 1
ATOM 5623 C CA . ALA A 1 743 ? 16.792 19.340 31.832 1.00 44.34 743 ALA A CA 1
ATOM 5624 C C . ALA A 1 743 ? 16.449 19.339 33.322 1.00 44.34 743 ALA A C 1
ATOM 5626 O O . ALA A 1 743 ? 15.950 18.328 33.812 1.00 44.34 743 ALA A O 1
ATOM 5627 N N . ALA A 1 744 ? 16.761 20.407 34.068 1.00 54.50 744 ALA A N 1
ATOM 5628 C CA . ALA A 1 744 ? 16.403 20.474 35.486 1.00 54.50 744 ALA A CA 1
ATOM 5629 C C . ALA A 1 744 ? 14.932 20.060 35.626 1.00 54.50 744 ALA A C 1
ATOM 5631 O O . ALA A 1 744 ? 14.070 20.742 35.071 1.00 54.50 744 ALA A O 1
ATOM 5632 N N . ALA A 1 745 ? 14.654 18.918 36.261 1.00 61.34 745 ALA A N 1
ATOM 5633 C CA . ALA A 1 745 ? 13.294 18.402 36.347 1.00 61.34 745 ALA A CA 1
ATOM 5634 C C . ALA A 1 745 ? 12.378 19.501 36.908 1.00 61.34 745 ALA A C 1
ATOM 5636 O O . ALA A 1 745 ? 12.803 20.296 37.755 1.00 61.34 745 ALA A O 1
ATOM 5637 N N . ILE A 1 746 ? 11.135 19.588 36.428 1.00 76.50 746 ILE A N 1
ATOM 5638 C CA . ILE A 1 746 ? 10.165 20.499 37.040 1.00 76.50 746 ILE A CA 1
ATOM 5639 C C . ILE A 1 746 ? 9.925 19.976 38.455 1.00 76.50 746 ILE A C 1
ATOM 5641 O O . ILE A 1 746 ? 9.239 18.980 38.659 1.00 76.50 746 ILE A O 1
ATOM 5645 N N . THR A 1 747 ? 10.547 20.623 39.432 1.00 78.31 747 THR A N 1
ATOM 5646 C CA . THR A 1 747 ? 10.355 20.315 40.844 1.00 78.31 747 THR A CA 1
ATOM 5647 C C . THR A 1 747 ? 9.247 21.195 41.413 1.00 78.31 747 THR A C 1
ATOM 5649 O O . THR A 1 747 ? 9.144 22.358 40.993 1.00 78.31 747 THR A O 1
ATOM 5652 N N . PRO A 1 748 ? 8.493 20.706 42.415 1.00 81.81 748 PRO A N 1
ATOM 5653 C CA . PRO A 1 748 ? 7.558 21.527 43.169 1.00 81.81 748 PRO A CA 1
ATOM 5654 C C . PRO A 1 748 ? 8.187 22.856 43.597 1.00 81.81 748 PRO A C 1
ATOM 5656 O O . PRO A 1 748 ? 9.342 22.900 44.043 1.00 81.81 748 PRO A O 1
ATOM 5659 N N . ALA A 1 749 ? 7.462 23.952 43.398 1.00 80.81 749 ALA A N 1
ATOM 5660 C CA . ALA A 1 749 ? 7.912 25.269 43.807 1.00 80.81 749 ALA A CA 1
ATOM 5661 C C . ALA A 1 749 ? 8.007 25.336 45.344 1.00 80.81 749 ALA A C 1
ATOM 5663 O O . ALA A 1 749 ? 7.175 24.750 46.037 1.00 80.81 749 ALA A O 1
ATOM 5664 N N . PRO A 1 750 ? 9.009 26.041 45.899 1.00 74.00 750 PRO A N 1
ATOM 5665 C CA . PRO A 1 750 ? 9.057 26.287 47.335 1.00 74.00 750 PRO A CA 1
ATOM 5666 C C . PRO A 1 750 ? 7.827 27.086 47.785 1.00 74.00 750 PRO A C 1
ATOM 5668 O O . PRO A 1 750 ? 7.331 27.930 47.037 1.00 74.00 750 PRO A O 1
ATOM 5671 N N . ASP A 1 751 ? 7.379 26.851 49.021 1.00 71.44 751 ASP A N 1
ATOM 5672 C CA . ASP A 1 751 ? 6.252 27.572 49.619 1.00 71.44 751 ASP A CA 1
ATOM 5673 C C . ASP A 1 751 ? 6.473 29.092 49.536 1.00 71.44 751 ASP A C 1
ATOM 5675 O O . ASP A 1 751 ? 7.441 29.632 50.083 1.00 71.44 751 ASP A O 1
ATOM 5679 N N . GLY A 1 752 ? 5.584 29.798 48.836 1.00 72.56 752 GLY A N 1
ATOM 5680 C CA . GLY A 1 752 ? 5.739 31.227 48.588 1.00 72.56 752 GLY A CA 1
ATOM 5681 C C . GLY A 1 752 ? 4.932 31.737 47.392 1.00 72.56 752 GLY A C 1
ATOM 5682 O O . GLY A 1 752 ? 4.135 30.999 46.811 1.00 72.56 752 GLY A O 1
ATOM 5683 N N . PRO A 1 753 ? 5.104 33.018 47.025 1.00 80.12 753 PRO A N 1
ATOM 5684 C CA . PRO A 1 753 ? 4.401 33.604 45.892 1.00 80.12 753 PRO A CA 1
ATOM 5685 C C . PRO A 1 753 ? 4.837 32.957 44.573 1.00 80.12 753 PRO A C 1
ATOM 5687 O O . PRO A 1 753 ? 6.020 32.953 44.229 1.00 80.12 753 PRO A O 1
ATOM 5690 N N . LEU A 1 754 ? 3.866 32.459 43.811 1.00 91.00 754 LEU A N 1
ATOM 5691 C CA . LEU A 1 754 ? 4.103 31.825 42.518 1.00 91.00 754 LEU A CA 1
ATOM 5692 C C . LEU A 1 754 ? 4.194 32.892 41.414 1.00 91.00 754 LEU A C 1
ATOM 5694 O O . LEU A 1 754 ? 3.271 33.700 41.284 1.00 91.00 754 LEU A O 1
ATOM 5698 N N . PRO A 1 755 ? 5.260 32.922 40.596 1.00 92.06 755 PRO A N 1
ATOM 5699 C CA . PRO A 1 755 ? 5.372 33.881 39.502 1.00 92.06 755 PRO A CA 1
ATOM 5700 C C . PRO A 1 755 ? 4.453 33.496 38.338 1.00 92.06 755 PRO A C 1
ATOM 5702 O O . PRO A 1 755 ? 4.089 32.333 38.187 1.00 92.06 755 PRO A O 1
ATOM 5705 N N . LEU A 1 756 ? 4.121 34.448 37.465 1.00 92.69 756 LEU A N 1
ATOM 5706 C CA . LEU A 1 756 ? 3.476 34.148 36.178 1.00 92.69 756 LEU A CA 1
ATOM 5707 C C . LEU A 1 756 ? 4.503 33.598 35.183 1.00 92.69 756 LEU A C 1
ATOM 5709 O O . LEU A 1 756 ? 5.654 34.045 35.164 1.00 92.69 756 LEU A O 1
ATOM 5713 N N . THR A 1 757 ? 4.073 32.722 34.276 1.00 91.44 757 THR A N 1
ATOM 5714 C CA . THR A 1 757 ? 4.835 32.436 33.044 1.00 91.44 757 THR A CA 1
ATOM 5715 C C . THR A 1 757 ? 4.963 33.695 32.175 1.00 91.44 757 THR A C 1
ATOM 5717 O O . THR A 1 757 ? 4.217 34.664 32.354 1.00 91.44 757 THR A O 1
ATOM 5720 N N . TYR A 1 758 ? 5.887 33.709 31.210 1.00 85.94 758 TYR A N 1
ATOM 5721 C CA . TYR A 1 758 ? 5.977 34.820 30.247 1.00 85.94 758 TYR A CA 1
ATOM 5722 C C . TYR A 1 758 ? 4.678 34.986 29.431 1.00 85.94 758 TYR A C 1
ATOM 5724 O O . TYR A 1 758 ? 4.237 36.112 29.201 1.00 85.94 758 TYR A O 1
ATOM 5732 N N . ALA A 1 759 ? 4.010 33.881 29.079 1.00 87.50 759 ALA A N 1
ATOM 5733 C CA . ALA A 1 759 ? 2.722 33.900 28.380 1.00 87.50 759 ALA A CA 1
ATOM 5734 C C . ALA A 1 759 ? 1.593 34.480 29.252 1.00 87.50 759 ALA A C 1
ATOM 5736 O O . ALA A 1 759 ? 0.878 35.387 28.823 1.00 87.50 759 ALA A O 1
ATOM 5737 N N . GLN A 1 760 ? 1.478 34.033 30.510 1.00 92.88 760 GLN A N 1
ATOM 5738 C CA . GLN A 1 760 ? 0.504 34.596 31.451 1.00 92.88 760 GLN A CA 1
ATOM 5739 C C . GLN A 1 760 ? 0.764 36.083 31.717 1.00 92.88 760 GLN A C 1
ATOM 5741 O O . GLN A 1 760 ? -0.185 36.854 31.829 1.00 92.88 760 GLN A O 1
ATOM 5746 N N . GLN A 1 761 ? 2.032 36.509 31.786 1.00 89.25 761 GLN A N 1
ATOM 5747 C CA . GLN A 1 761 ? 2.395 37.921 31.936 1.00 89.25 761 GLN A CA 1
ATOM 5748 C C . GLN A 1 761 ? 1.927 38.764 30.741 1.00 89.25 761 GLN A C 1
ATOM 5750 O O . GLN A 1 761 ? 1.430 39.871 30.946 1.00 89.25 761 GLN A O 1
ATOM 5755 N N . SER A 1 762 ? 2.050 38.249 29.514 1.00 84.12 762 SER A N 1
ATOM 5756 C CA . SER A 1 762 ? 1.555 38.923 28.307 1.00 84.12 762 SER A CA 1
ATOM 5757 C C . SER A 1 762 ? 0.033 39.109 28.345 1.00 84.12 762 SER A C 1
ATOM 5759 O O . SER A 1 762 ? -0.465 40.224 28.185 1.00 84.12 762 SER A O 1
ATOM 5761 N N . LEU A 1 763 ? -0.715 38.047 28.665 1.00 88.56 763 LEU A N 1
ATOM 5762 C CA . LEU A 1 763 ? -2.176 38.110 28.790 1.00 88.56 763 LEU A CA 1
ATOM 5763 C C . LEU A 1 763 ? -2.628 39.029 29.932 1.00 88.56 763 LEU A C 1
ATOM 5765 O O . LEU A 1 763 ? -3.574 39.797 29.763 1.00 88.56 763 LEU A O 1
ATOM 5769 N N . TRP A 1 764 ? -1.930 39.005 31.071 1.00 88.62 764 TRP A N 1
ATOM 5770 C CA . TRP A 1 764 ? -2.165 39.945 32.167 1.00 88.62 764 TRP A CA 1
ATOM 5771 C C . TRP A 1 764 ? -1.996 41.392 31.700 1.00 88.62 764 TRP A C 1
ATOM 5773 O O . TRP A 1 764 ? -2.876 42.220 31.925 1.00 88.62 764 TRP A O 1
ATOM 5783 N N . PHE A 1 765 ? -0.890 41.693 31.015 1.00 83.06 765 PHE A N 1
ATOM 5784 C CA . PHE A 1 765 ? -0.604 43.027 30.497 1.00 83.06 765 PHE A CA 1
ATOM 5785 C C . PHE A 1 765 ? -1.677 43.510 29.512 1.00 83.06 765 PHE A C 1
ATOM 5787 O O . PHE A 1 765 ? -2.175 44.627 29.657 1.00 83.06 765 PHE A O 1
ATOM 5794 N N . LEU A 1 766 ? -2.099 42.661 28.568 1.00 79.19 766 LEU A N 1
ATOM 5795 C CA . LEU A 1 766 ? -3.180 42.980 27.630 1.00 79.19 766 LEU A CA 1
ATOM 5796 C C . LEU A 1 766 ? -4.504 43.272 28.348 1.00 79.19 766 LEU A C 1
ATOM 5798 O O . LEU A 1 766 ? -5.197 44.222 27.982 1.00 79.19 766 LEU A O 1
ATOM 5802 N N . GLN A 1 767 ? -4.831 42.517 29.400 1.00 82.38 767 GLN A N 1
ATOM 5803 C CA . GLN A 1 767 ? -6.039 42.755 30.191 1.00 82.38 767 GLN A CA 1
ATOM 5804 C C . GLN A 1 767 ? -5.980 44.074 30.976 1.00 82.38 767 GLN A C 1
ATOM 5806 O O . GLN A 1 767 ? -7.004 44.737 31.133 1.00 82.38 767 GLN A O 1
ATOM 5811 N N . GLN A 1 768 ? -4.796 44.481 31.453 1.00 82.62 768 GLN A N 1
ATOM 5812 C CA . GLN A 1 768 ? -4.618 45.786 32.103 1.00 82.62 768 GLN A CA 1
ATOM 5813 C C . GLN A 1 768 ? -4.724 46.950 31.104 1.00 82.62 768 GLN A C 1
ATOM 5815 O O . GLN A 1 768 ? -5.259 48.001 31.453 1.00 82.62 768 GLN A O 1
ATOM 5820 N N . LEU A 1 769 ? -4.237 46.775 29.869 1.00 78.62 769 LEU A N 1
ATOM 5821 C CA . LEU A 1 769 ? -4.349 47.783 28.808 1.00 78.62 769 LEU A CA 1
ATOM 5822 C C . LEU A 1 769 ? -5.784 47.955 28.301 1.00 78.62 769 LEU A C 1
ATOM 5824 O O . LEU A 1 769 ? -6.196 49.077 28.002 1.00 78.62 769 LEU A O 1
ATOM 5828 N N . TYR A 1 770 ? -6.547 46.863 28.227 1.00 76.31 770 TYR A N 1
ATOM 5829 C CA . TYR A 1 770 ? -7.922 46.859 27.731 1.00 76.31 770 TYR A CA 1
ATOM 5830 C C . TYR A 1 770 ? -8.885 46.217 28.746 1.00 76.31 770 TYR A C 1
ATOM 5832 O O . TYR A 1 770 ? -9.377 45.107 28.514 1.00 76.31 770 TYR A O 1
ATOM 5840 N N . PRO A 1 771 ? -9.197 46.894 29.870 1.00 79.12 771 PRO A N 1
ATOM 5841 C CA . PRO A 1 771 ? -10.113 46.354 30.868 1.00 79.12 771 PRO A CA 1
ATOM 5842 C C . PRO A 1 771 ? -11.489 46.050 30.270 1.00 79.12 771 PRO A C 1
ATOM 5844 O O . PRO A 1 771 ? -12.075 46.874 29.568 1.00 79.12 771 PRO A O 1
ATOM 5847 N N . GLY A 1 772 ? -12.017 44.862 30.562 1.00 77.31 772 GLY A N 1
ATOM 5848 C CA . GLY A 1 772 ? -13.301 44.405 30.023 1.00 77.31 772 GLY A CA 1
ATOM 5849 C C . GLY A 1 772 ? -13.221 43.809 28.615 1.00 77.31 772 GLY A C 1
ATOM 5850 O O . GLY A 1 772 ? -14.248 43.366 28.099 1.00 77.31 772 GLY A O 1
ATOM 5851 N N . ASN A 1 773 ? -12.031 43.746 28.005 1.00 78.88 773 ASN A N 1
ATOM 5852 C CA . ASN A 1 773 ? -11.829 43.008 26.764 1.00 78.88 773 ASN A CA 1
ATOM 5853 C C . ASN A 1 773 ? -12.134 41.513 26.970 1.00 78.88 773 ASN A C 1
ATOM 5855 O O . ASN A 1 773 ? -11.896 40.942 28.034 1.00 78.88 773 ASN A O 1
ATOM 5859 N N . THR A 1 774 ? -12.696 40.900 25.934 1.00 84.38 774 THR A N 1
ATOM 5860 C CA . THR A 1 774 ? -13.129 39.497 25.896 1.00 84.38 774 THR A CA 1
ATOM 5861 C C . THR A 1 774 ? -12.402 38.703 24.816 1.00 84.38 774 THR A C 1
ATOM 5863 O O . THR A 1 774 ? -12.664 37.518 24.661 1.00 84.38 774 THR A O 1
ATOM 5866 N N . ALA A 1 775 ? -11.451 39.314 24.098 1.00 77.94 775 ALA A N 1
ATOM 5867 C CA . ALA A 1 775 ? -10.668 38.648 23.055 1.00 77.94 775 ALA A CA 1
ATOM 5868 C C . ALA A 1 775 ? -9.856 37.446 23.572 1.00 77.94 775 ALA A C 1
ATOM 5870 O O . ALA A 1 775 ? -9.561 36.535 22.808 1.00 77.94 775 ALA A O 1
ATOM 5871 N N . ALA A 1 776 ? -9.514 37.433 24.863 1.00 83.56 776 ALA A N 1
ATOM 5872 C CA . ALA A 1 776 ? -8.840 36.317 25.524 1.00 83.56 776 ALA A CA 1
ATOM 5873 C C . ALA A 1 776 ? -9.819 35.310 26.159 1.00 83.56 776 ALA A C 1
ATOM 5875 O O . ALA A 1 776 ? -9.399 34.466 26.947 1.00 83.56 776 ALA A O 1
ATOM 5876 N N . ASN A 1 777 ? -11.120 35.398 25.873 1.00 89.38 777 ASN A N 1
ATOM 5877 C CA . ASN A 1 777 ? -12.070 34.377 26.294 1.00 89.38 777 ASN A CA 1
ATOM 5878 C C . ASN A 1 777 ? -12.033 33.209 25.310 1.00 89.38 777 ASN A C 1
ATOM 5880 O O . ASN A 1 777 ? -12.251 33.379 24.112 1.00 89.38 777 ASN A O 1
ATOM 5884 N N . GLU A 1 778 ? -11.848 32.010 25.842 1.00 88.44 778 GLU A N 1
ATOM 5885 C CA . GLU A 1 778 ? -11.971 30.766 25.103 1.00 88.44 778 GLU A CA 1
ATOM 5886 C C . GLU A 1 778 ? -13.220 30.012 25.535 1.00 88.44 778 GLU A C 1
ATOM 5888 O O . GLU A 1 778 ? -13.696 30.128 26.668 1.00 88.44 778 GLU A O 1
ATOM 5893 N N . GLN A 1 779 ? -13.769 29.224 24.617 1.00 89.44 779 GLN A N 1
ATOM 5894 C CA . GLN A 1 779 ? -14.952 28.430 24.886 1.00 89.44 779 GLN A CA 1
ATOM 5895 C C . GLN A 1 779 ? -14.825 27.061 24.233 1.00 89.44 779 GLN A C 1
ATOM 5897 O O . GLN A 1 779 ? -14.561 26.952 23.036 1.00 89.44 779 GLN A O 1
ATOM 5902 N N . PHE A 1 780 ? -15.059 26.017 25.019 1.00 89.38 780 PHE A N 1
ATOM 5903 C CA . PHE A 1 780 ? -15.089 24.638 24.550 1.00 89.38 780 PHE A CA 1
ATOM 5904 C C . PHE A 1 780 ? -16.347 23.927 25.042 1.00 89.38 780 PHE A C 1
ATOM 5906 O O . PHE A 1 780 ? -16.998 24.327 26.013 1.00 89.38 780 PHE A O 1
ATOM 5913 N N . LEU A 1 781 ? -16.722 22.878 24.314 1.00 89.38 781 LEU A N 1
ATOM 5914 C CA . LEU A 1 781 ? -18.011 22.219 24.453 1.00 89.38 781 LEU A CA 1
ATOM 5915 C C . LEU A 1 781 ? -17.819 20.714 24.586 1.00 89.38 781 LEU A C 1
ATOM 5917 O O . LEU A 1 781 ? -17.273 20.070 23.693 1.00 89.38 781 LEU A O 1
ATOM 5921 N N . LEU A 1 782 ? -18.311 20.151 25.688 1.00 90.38 782 LEU A N 1
ATOM 5922 C CA . LEU A 1 782 ? -18.237 18.721 25.972 1.00 90.38 782 LEU A CA 1
ATOM 5923 C C . LEU A 1 782 ? -19.641 18.120 25.937 1.00 90.38 782 LEU A C 1
ATOM 5925 O O . LEU A 1 782 ? -20.526 18.548 26.678 1.00 90.38 782 LEU A O 1
ATOM 5929 N N . ARG A 1 783 ? -19.857 17.139 25.058 1.00 90.81 783 ARG A N 1
ATOM 5930 C CA . ARG A 1 783 ? -21.153 16.469 24.887 1.00 90.81 783 ARG A CA 1
ATOM 5931 C C . ARG A 1 783 ? -21.209 15.188 25.716 1.00 90.81 783 ARG A C 1
ATOM 5933 O O . ARG A 1 783 ? -20.306 14.361 25.647 1.00 90.81 783 ARG A O 1
ATOM 5940 N N . PHE A 1 784 ? -22.313 15.001 26.432 1.00 87.50 784 PHE A N 1
ATOM 5941 C CA . PHE A 1 784 ? -22.601 13.823 27.243 1.00 87.50 784 PHE A CA 1
ATOM 5942 C C . PHE A 1 784 ? -23.876 13.141 26.750 1.00 87.50 784 PHE A C 1
ATOM 5944 O O . PHE A 1 784 ? -24.878 13.799 26.458 1.00 87.50 784 PHE A O 1
ATOM 5951 N N . THR A 1 785 ? -23.852 11.808 26.714 1.00 88.69 785 THR A N 1
ATOM 5952 C CA . THR A 1 785 ? -25.011 10.988 26.339 1.00 88.69 785 THR A CA 1
ATOM 5953 C C . THR A 1 785 ? -25.343 10.037 27.482 1.00 88.69 785 THR A C 1
ATOM 5955 O O . THR A 1 785 ? -24.515 9.220 27.870 1.00 88.69 785 THR A O 1
ATOM 5958 N N . GLY A 1 786 ? -26.546 10.149 28.042 1.00 83.19 786 GLY A N 1
ATOM 5959 C CA . GLY A 1 786 ? -27.045 9.242 29.080 1.00 83.19 786 GLY A CA 1
ATOM 5960 C C . GLY A 1 786 ? -26.423 9.417 30.471 1.00 83.19 786 GLY A C 1
ATOM 5961 O O . GLY A 1 786 ? -26.601 8.541 31.310 1.00 83.19 786 GLY A O 1
ATOM 5962 N N . ILE A 1 787 ? -25.719 10.525 30.734 1.00 84.69 787 ILE A N 1
ATOM 5963 C CA . ILE A 1 787 ? -25.136 10.833 32.050 1.00 84.69 787 ILE A CA 1
ATOM 5964 C C . ILE A 1 787 ? -25.961 11.906 32.764 1.00 84.69 787 ILE A C 1
ATOM 5966 O O . ILE A 1 787 ? -26.301 12.944 32.192 1.00 84.69 787 ILE A O 1
ATOM 5970 N N . GLU A 1 788 ? -26.272 11.650 34.034 1.00 84.69 788 GLU A N 1
ATOM 5971 C CA . GLU A 1 788 ? -27.000 12.579 34.896 1.00 84.69 788 GLU A CA 1
ATOM 5972 C C . GLU A 1 788 ? -26.153 13.804 35.263 1.00 84.69 788 GLU A C 1
ATOM 5974 O O . GLU A 1 788 ? -24.957 13.695 35.549 1.00 84.69 788 GLU A O 1
ATOM 5979 N N . LYS A 1 789 ? -26.799 14.973 35.339 1.00 86.69 789 LYS A N 1
ATOM 5980 C CA . LYS A 1 789 ? -26.174 16.252 35.711 1.00 86.69 789 LYS A CA 1
ATOM 5981 C C . LYS A 1 789 ? -25.349 16.158 36.993 1.00 86.69 789 LYS A C 1
ATOM 5983 O O . LYS A 1 789 ? -24.276 16.740 37.061 1.00 86.69 789 LYS A O 1
ATOM 5988 N N . GLN A 1 790 ? -25.831 15.429 38.000 1.00 88.12 790 GLN A N 1
ATOM 5989 C CA . GLN A 1 790 ? -25.160 15.285 39.292 1.00 88.12 790 GLN A CA 1
ATOM 5990 C C . GLN A 1 790 ? -23.778 14.638 39.151 1.00 88.12 790 GLN A C 1
ATOM 5992 O O . GLN A 1 790 ? -22.845 15.056 39.829 1.00 88.12 790 GLN A O 1
ATOM 5997 N N . ARG A 1 791 ? -23.629 13.663 38.246 1.00 88.25 791 ARG A N 1
ATOM 5998 C CA . ARG A 1 791 ? -22.338 13.014 37.982 1.00 88.25 791 ARG A CA 1
ATOM 5999 C C . ARG A 1 791 ? -21.386 13.939 37.239 1.00 88.25 791 ARG A C 1
ATOM 6001 O O . ARG A 1 791 ? -20.224 14.022 37.613 1.00 88.25 791 ARG A O 1
ATOM 6008 N N . VAL A 1 792 ? -21.892 14.675 36.247 1.00 89.06 792 VAL A N 1
ATOM 6009 C CA . VAL A 1 792 ? -21.099 15.686 35.528 1.00 89.06 792 VAL A CA 1
ATOM 6010 C C . VAL A 1 792 ? -20.634 16.787 36.484 1.00 89.06 792 VAL A C 1
ATOM 6012 O O . VAL A 1 792 ? -19.474 17.176 36.447 1.00 89.06 792 VAL A O 1
ATOM 6015 N N . ALA A 1 793 ? -21.512 17.250 37.377 1.00 89.25 793 ALA A N 1
ATOM 6016 C CA . ALA A 1 793 ? -21.187 18.256 38.383 1.00 89.25 793 ALA A CA 1
ATOM 6017 C C . ALA A 1 793 ? -20.132 17.763 39.382 1.00 89.25 793 ALA A C 1
ATOM 6019 O O . ALA A 1 793 ? -19.193 18.495 39.675 1.00 89.25 793 ALA A O 1
ATOM 6020 N N . ALA A 1 794 ? -20.251 16.523 39.868 1.00 88.06 794 ALA A N 1
ATOM 6021 C CA . ALA A 1 794 ? -19.262 15.929 40.766 1.00 88.06 794 ALA A CA 1
ATOM 6022 C C . ALA A 1 794 ? -17.891 15.775 40.087 1.00 88.06 794 ALA A C 1
ATOM 6024 O O . ALA A 1 794 ? -16.883 16.190 40.650 1.00 88.06 794 ALA A O 1
ATOM 6025 N N . ALA A 1 795 ? -17.866 15.260 38.854 1.00 90.06 795 ALA A N 1
ATOM 6026 C CA . ALA A 1 795 ? -16.641 15.102 38.073 1.00 90.06 795 ALA A CA 1
ATOM 6027 C C . ALA A 1 795 ? -15.972 16.450 37.752 1.00 90.06 795 ALA A C 1
ATOM 6029 O O . ALA A 1 795 ? -14.750 16.568 37.787 1.00 90.06 795 ALA A O 1
ATOM 6030 N N . TRP A 1 796 ? -16.768 17.483 37.457 1.00 91.44 796 TRP A N 1
ATOM 6031 C CA . TRP A 1 796 ? -16.255 18.833 37.236 1.00 91.44 796 TRP A CA 1
ATOM 6032 C C . TRP A 1 796 ? -15.654 19.437 38.507 1.00 91.44 796 TRP A C 1
ATOM 6034 O O . TRP A 1 796 ? -14.567 20.009 38.461 1.00 91.44 796 TRP A O 1
ATOM 6044 N N . ALA A 1 797 ? -16.329 19.273 39.647 1.00 89.62 797 ALA A N 1
ATOM 6045 C CA . ALA A 1 797 ? -15.817 19.740 40.927 1.00 89.62 797 ALA A CA 1
ATOM 6046 C C . ALA A 1 797 ? -14.489 19.059 41.291 1.00 89.62 797 ALA A C 1
ATOM 6048 O O . ALA A 1 797 ? -13.538 19.752 41.641 1.00 89.62 797 ALA A O 1
ATOM 6049 N N . GLU A 1 798 ? -14.386 17.737 41.115 1.00 88.38 798 GLU A N 1
ATOM 6050 C CA . GLU A 1 798 ? -13.142 16.983 41.328 1.00 88.38 798 GLU A CA 1
ATOM 6051 C C . GLU A 1 798 ? -11.996 17.523 40.459 1.00 88.38 798 GLU A C 1
ATOM 6053 O O . GLU A 1 798 ? -10.875 17.698 40.935 1.00 88.38 798 GLU A O 1
ATOM 6058 N N . LEU A 1 799 ? -12.279 17.860 39.198 1.00 90.00 799 LEU A N 1
ATOM 6059 C CA . LEU A 1 799 ? -11.288 18.423 38.285 1.00 90.00 799 LEU A CA 1
ATOM 6060 C C . LEU A 1 799 ? -10.782 19.802 38.739 1.00 90.00 799 LEU A C 1
ATOM 6062 O O . LEU A 1 799 ? -9.577 20.055 38.698 1.00 90.00 799 LEU A O 1
ATOM 6066 N N . VAL A 1 800 ? -11.686 20.683 39.179 1.00 90.31 800 VAL A N 1
ATOM 6067 C CA . VAL A 1 800 ? -11.336 22.021 39.689 1.00 90.31 800 VAL A CA 1
ATOM 6068 C C . VAL A 1 800 ? -10.537 21.930 40.989 1.00 90.31 800 VAL A C 1
ATOM 6070 O O . VAL A 1 800 ? -9.599 22.700 41.186 1.00 90.31 800 VAL A O 1
ATOM 6073 N N . GLU A 1 801 ? -10.861 20.984 41.873 1.00 89.25 801 GLU A N 1
ATOM 6074 C CA . GLU A 1 801 ? -10.091 20.758 43.103 1.00 89.25 801 GLU A CA 1
ATOM 6075 C C . GLU A 1 801 ? -8.680 20.238 42.807 1.00 89.25 801 GLU A C 1
ATOM 6077 O O . GLU A 1 801 ? -7.710 20.671 43.430 1.00 89.25 801 GLU A O 1
ATOM 6082 N N . ARG A 1 802 ? -8.569 19.345 41.823 1.00 88.12 802 ARG A N 1
ATOM 6083 C CA . ARG A 1 802 ? -7.338 18.666 41.420 1.00 88.12 802 ARG A CA 1
ATOM 6084 C C . ARG A 1 802 ? -6.312 19.572 40.731 1.00 88.12 802 ARG A C 1
ATOM 6086 O O . ARG A 1 802 ? -5.109 19.367 40.909 1.00 88.12 802 ARG A O 1
ATOM 6093 N N . HIS A 1 803 ? -6.766 20.507 39.899 1.00 90.50 803 HIS A N 1
ATOM 6094 C CA . HIS A 1 803 ? -5.894 21.338 39.068 1.00 90.50 803 HIS A CA 1
ATOM 6095 C C . HIS A 1 803 ? -5.859 22.781 39.566 1.00 90.50 803 HIS A C 1
ATOM 6097 O O . HIS A 1 803 ? -6.793 23.551 39.345 1.00 90.50 803 HIS A O 1
ATOM 6103 N N . ASP A 1 804 ? -4.737 23.169 40.170 1.00 92.06 804 ASP A N 1
ATOM 6104 C CA . ASP A 1 804 ? -4.561 24.471 40.822 1.00 92.06 804 ASP A CA 1
ATOM 6105 C C . ASP A 1 804 ? -4.870 25.643 39.892 1.00 92.06 804 ASP A C 1
ATOM 6107 O O . ASP A 1 804 ? -5.541 26.588 40.294 1.00 92.06 804 ASP A O 1
ATOM 6111 N N . VAL A 1 805 ? -4.457 25.536 38.625 1.00 92.81 805 VAL A N 1
ATOM 6112 C CA . VAL A 1 805 ? -4.653 26.570 37.599 1.00 92.81 805 VAL A CA 1
ATOM 6113 C C . VAL A 1 805 ? -6.126 26.937 37.382 1.00 92.81 805 VAL A C 1
ATOM 6115 O O . VAL A 1 805 ? -6.432 28.099 37.127 1.00 92.81 805 VAL A O 1
ATOM 6118 N N . LEU A 1 806 ? -7.055 25.990 37.564 1.00 92.00 806 LEU A N 1
ATOM 6119 C CA . LEU A 1 806 ? -8.496 26.229 37.417 1.00 92.00 806 LEU A CA 1
ATOM 6120 C C . LEU A 1 806 ? -9.083 27.021 38.593 1.00 92.00 806 LEU A C 1
ATOM 6122 O O . LEU A 1 806 ? -10.217 27.474 38.536 1.00 92.00 806 LEU A O 1
ATOM 6126 N N . ARG A 1 807 ? -8.330 27.214 39.673 1.00 92.50 807 ARG A N 1
ATOM 6127 C CA . ARG A 1 807 ? -8.733 27.987 40.856 1.00 92.50 807 ARG A CA 1
ATOM 6128 C C . ARG A 1 807 ? -7.740 29.111 41.159 1.00 92.50 807 ARG A C 1
ATOM 6130 O O . ARG A 1 807 ? -7.671 29.586 42.293 1.00 92.50 807 ARG A O 1
ATOM 6137 N N . THR A 1 808 ? -6.989 29.536 40.144 1.00 93.62 808 THR A N 1
ATOM 6138 C CA . THR A 1 808 ? -5.980 30.593 40.238 1.00 93.62 808 THR A CA 1
ATOM 6139 C C . THR A 1 808 ? -6.542 31.951 39.830 1.00 93.62 808 THR A C 1
ATOM 6141 O O . THR A 1 808 ? -7.199 32.079 38.798 1.00 93.62 808 THR A O 1
ATOM 6144 N N . THR A 1 809 ? -6.227 32.982 40.612 1.00 93.81 809 THR A N 1
ATOM 6145 C CA . THR A 1 809 ? -6.340 34.396 40.227 1.00 93.81 809 THR A CA 1
ATOM 6146 C C . THR A 1 809 ? -4.956 35.040 40.151 1.00 93.81 809 THR A C 1
ATOM 6148 O O . THR A 1 809 ? -3.950 34.448 40.542 1.00 93.81 809 THR A O 1
ATOM 6151 N N . PHE A 1 810 ? -4.878 36.250 39.608 1.00 92.88 810 PHE A N 1
ATOM 6152 C CA . PHE A 1 810 ? -3.621 36.937 39.327 1.00 92.88 810 PHE A CA 1
ATOM 6153 C C . PHE A 1 810 ? -3.659 38.350 39.894 1.00 92.88 810 PHE A C 1
ATOM 6155 O O . PHE A 1 810 ? -4.689 39.020 39.849 1.00 92.88 810 PHE A O 1
ATOM 6162 N N . SER A 1 811 ? -2.533 38.830 40.414 1.00 89.50 811 SER A N 1
ATOM 6163 C CA . SER A 1 811 ? -2.423 40.202 40.914 1.00 89.50 811 SER A CA 1
ATOM 6164 C C . SER A 1 811 ? -1.069 40.828 40.607 1.00 89.50 811 SER A C 1
ATOM 6166 O O . SER A 1 811 ? -0.064 40.129 40.477 1.00 89.50 811 SER A O 1
ATOM 6168 N N . GLY A 1 812 ? -1.041 42.157 40.623 1.00 79.00 812 GLY A N 1
ATOM 6169 C CA . GLY A 1 812 ? 0.164 42.984 40.607 1.00 79.00 812 GLY A CA 1
ATOM 6170 C C . GLY A 1 812 ? -0.082 44.288 39.849 1.00 79.00 812 GLY A C 1
ATOM 6171 O O . GLY A 1 812 ? -0.969 44.365 39.003 1.00 79.00 812 GLY A O 1
ATOM 6172 N N . SER A 1 813 ? 0.662 45.344 40.165 1.00 64.31 813 SER A N 1
ATOM 6173 C CA . SER A 1 813 ? 0.499 46.649 39.520 1.00 64.31 813 SER A CA 1
ATOM 6174 C C . SER A 1 813 ? 1.844 47.348 39.355 1.00 64.31 813 SER A C 1
ATOM 6176 O O . SER A 1 813 ? 2.656 47.318 40.273 1.00 64.31 813 SER A O 1
ATOM 6178 N N . GLY A 1 814 ? 2.085 47.981 38.202 1.00 61.66 814 GLY A N 1
ATOM 6179 C CA . GLY A 1 814 ? 3.269 48.819 37.970 1.00 61.66 814 GLY A CA 1
ATOM 6180 C C . GLY A 1 814 ? 4.605 48.130 38.294 1.00 61.66 814 GLY A C 1
ATOM 6181 O O . GLY A 1 814 ? 5.135 47.397 37.466 1.00 61.66 814 GLY A O 1
ATOM 6182 N N . THR A 1 815 ? 5.148 48.412 39.484 1.00 49.62 815 THR A N 1
ATOM 6183 C CA . THR A 1 815 ? 6.433 47.920 40.019 1.00 49.62 815 THR A CA 1
ATOM 6184 C C . THR A 1 815 ? 6.330 46.679 40.921 1.00 49.62 815 THR A C 1
ATOM 6186 O O . THR A 1 815 ? 7.366 46.172 41.349 1.00 49.62 815 THR A O 1
ATOM 6189 N N . ASP A 1 816 ? 5.126 46.199 41.248 1.00 59.34 816 ASP A N 1
ATOM 6190 C CA . ASP A 1 816 ? 4.930 44.996 42.070 1.00 59.34 816 ASP A CA 1
ATOM 6191 C C . ASP A 1 816 ? 5.205 43.711 41.278 1.00 59.34 816 ASP A C 1
ATOM 6193 O O . ASP A 1 816 ? 4.920 43.614 40.082 1.00 59.34 816 ASP A O 1
ATOM 6197 N N . VAL A 1 817 ? 5.718 42.684 41.965 1.00 74.50 817 VAL A N 1
ATOM 6198 C CA . VAL A 1 817 ? 5.939 41.361 41.366 1.00 74.50 817 VAL A CA 1
ATOM 6199 C C . VAL A 1 817 ? 4.589 40.744 41.006 1.00 74.50 817 VAL A C 1
ATOM 6201 O O . VAL A 1 817 ? 3.729 40.577 41.869 1.00 74.50 817 VAL A O 1
ATOM 6204 N N . LEU A 1 818 ? 4.412 40.389 39.733 1.00 84.75 818 LEU A N 1
ATOM 6205 C CA . LEU A 1 818 ? 3.223 39.684 39.257 1.00 84.75 818 LEU A CA 1
ATOM 6206 C C . LEU A 1 818 ? 3.162 38.284 39.871 1.00 84.75 818 LEU A C 1
ATOM 6208 O O . LEU A 1 818 ? 4.132 37.525 39.779 1.00 84.75 818 LEU A O 1
ATOM 6212 N N . GLN A 1 819 ? 2.019 37.939 40.461 1.00 91.00 819 GLN A N 1
ATOM 6213 C CA . GLN A 1 819 ? 1.853 36.702 41.224 1.00 91.00 819 GLN A CA 1
ATOM 6214 C C . GLN A 1 819 ? 0.559 35.963 40.884 1.00 91.00 819 GLN A C 1
ATOM 6216 O O . GLN A 1 819 ? -0.466 36.578 40.577 1.00 91.00 819 GLN A O 1
ATOM 6221 N N . GLN A 1 820 ? 0.632 34.634 40.972 1.00 93.50 820 GLN A N 1
ATOM 6222 C CA . GLN A 1 820 ? -0.498 33.713 40.930 1.00 93.50 820 GLN A CA 1
ATOM 6223 C C . GLN A 1 820 ? -0.987 33.432 42.358 1.00 93.50 820 GLN A C 1
ATOM 6225 O O . GLN A 1 820 ? -0.184 33.154 43.250 1.00 93.50 820 GLN A O 1
ATOM 6230 N N . HIS A 1 821 ? -2.305 33.442 42.553 1.00 91.75 821 HIS A N 1
ATOM 6231 C CA . HIS A 1 821 ? -2.976 33.146 43.819 1.00 91.75 821 HIS A CA 1
ATOM 6232 C C . HIS A 1 821 ? -3.902 31.954 43.649 1.00 91.75 821 HIS A C 1
ATOM 6234 O O . HIS A 1 821 ? -4.970 32.054 43.051 1.00 91.75 821 HIS A O 1
ATOM 6240 N N . VAL A 1 822 ? -3.486 30.814 44.187 1.00 91.56 822 VAL A N 1
ATOM 6241 C CA . VAL A 1 822 ? -4.214 29.549 44.086 1.00 91.56 822 VAL A CA 1
ATOM 6242 C C . VAL A 1 822 ? -5.210 29.445 45.252 1.00 91.56 822 VAL A C 1
ATOM 6244 O O . VAL A 1 822 ? -4.816 29.294 46.410 1.00 91.56 822 VAL A O 1
ATOM 6247 N N . ALA A 1 823 ? -6.515 29.527 44.981 1.00 89.38 823 ALA A N 1
ATOM 6248 C CA . ALA A 1 823 ? -7.543 29.535 46.026 1.00 89.38 823 ALA A CA 1
ATOM 6249 C C . ALA A 1 823 ? -7.714 28.153 46.667 1.00 89.38 823 ALA A C 1
ATOM 6251 O O . ALA A 1 823 ? -8.087 27.218 45.968 1.00 89.38 823 ALA A O 1
ATOM 6252 N N . ALA A 1 824 ? -7.499 28.009 47.981 1.00 87.38 824 ALA A N 1
ATOM 6253 C CA . ALA A 1 824 ? -7.541 26.718 48.685 1.00 87.38 824 ALA A CA 1
ATOM 6254 C C . ALA A 1 824 ? -8.786 25.863 48.362 1.00 87.38 824 ALA A C 1
ATOM 6256 O O . ALA A 1 824 ? -9.897 26.387 48.216 1.00 87.38 824 ALA A O 1
ATOM 6257 N N . VAL A 1 825 ? -8.603 24.540 48.297 1.00 85.25 825 VAL A N 1
ATOM 6258 C CA . VAL A 1 825 ? -9.689 23.572 48.073 1.00 85.25 825 VAL A CA 1
ATOM 6259 C C . VAL A 1 825 ? -10.805 23.785 49.103 1.00 85.25 825 VAL A C 1
ATOM 6261 O O . VAL A 1 825 ? -10.552 24.000 50.288 1.00 85.25 825 VAL A O 1
ATOM 6264 N N . GLY A 1 826 ? -12.057 23.796 48.639 1.00 80.81 826 GLY A N 1
ATOM 6265 C CA . GLY A 1 826 ? -13.234 24.044 49.477 1.00 80.81 826 GLY A CA 1
ATOM 6266 C C . GLY A 1 826 ? -13.475 25.508 49.888 1.00 80.81 826 GLY A C 1
ATOM 6267 O O . GLY A 1 826 ? -14.500 25.787 50.525 1.00 80.81 826 GLY A O 1
ATOM 6268 N N . SER A 1 827 ? -12.598 26.450 49.517 1.00 82.88 827 SER A N 1
ATOM 6269 C CA . SER A 1 827 ? -12.831 27.891 49.706 1.00 82.88 827 SER A CA 1
ATOM 6270 C C . SER A 1 827 ? -14.045 28.388 48.900 1.00 82.88 827 SER A C 1
ATOM 6272 O O . SER A 1 827 ? -14.426 27.752 47.914 1.00 82.88 827 SER A O 1
ATOM 6274 N N . PRO A 1 828 ? -14.668 29.529 49.267 1.00 80.69 828 PRO A N 1
ATOM 6275 C CA . PRO A 1 828 ? -15.778 30.092 48.494 1.00 80.69 828 PRO A CA 1
ATOM 6276 C C . PRO A 1 828 ? -15.438 30.321 47.014 1.00 80.69 828 PRO A C 1
ATOM 6278 O O . PRO A 1 828 ? -16.262 30.030 46.154 1.00 80.69 828 PRO A O 1
ATOM 6281 N N . ALA A 1 829 ? -14.215 30.769 46.715 1.00 73.62 829 ALA A N 1
ATOM 6282 C CA . ALA A 1 829 ? -13.749 30.983 45.345 1.00 73.62 829 ALA A CA 1
ATOM 6283 C C . ALA A 1 829 ? -13.584 29.664 44.567 1.00 73.62 829 ALA A C 1
ATOM 6285 O O . ALA A 1 829 ? -14.040 29.566 43.431 1.00 73.62 829 ALA A O 1
ATOM 6286 N N . ALA A 1 830 ? -13.010 28.626 45.190 1.00 78.50 830 ALA A N 1
ATOM 6287 C CA . ALA A 1 830 ? -12.889 27.303 44.571 1.00 78.50 830 ALA A CA 1
ATOM 6288 C C . ALA A 1 830 ? -14.262 26.651 44.328 1.00 78.50 830 ALA A C 1
ATOM 6290 O O . ALA A 1 830 ? -14.496 26.067 43.274 1.00 78.50 830 ALA A O 1
ATOM 6291 N N . LYS A 1 831 ? -15.206 26.810 45.266 1.00 81.62 831 LYS A N 1
ATOM 6292 C CA . LYS A 1 831 ? -16.592 26.348 45.095 1.00 81.62 831 LYS A CA 1
ATOM 6293 C C . LYS A 1 831 ? -17.296 27.062 43.949 1.00 81.62 831 LYS A C 1
ATOM 6295 O O . LYS A 1 831 ? -17.983 26.407 43.181 1.00 81.62 831 LYS A O 1
ATOM 6300 N N . LEU A 1 832 ? -17.087 28.370 43.811 1.00 77.81 832 LEU A N 1
ATOM 6301 C CA . LEU A 1 832 ? -17.665 29.158 42.725 1.00 77.81 832 LEU A CA 1
ATOM 6302 C C . LEU A 1 832 ? -17.096 28.760 41.350 1.00 77.81 832 LEU A C 1
ATOM 6304 O O . LEU A 1 832 ? -17.830 28.764 40.370 1.00 77.81 832 LEU A O 1
ATOM 6308 N N . ALA A 1 833 ? -15.820 28.368 41.275 1.00 75.19 833 ALA A N 1
ATOM 6309 C CA . ALA A 1 833 ? -15.212 27.801 40.065 1.00 75.19 833 ALA A CA 1
ATOM 6310 C C . ALA A 1 833 ? -15.739 26.387 39.727 1.00 75.19 833 ALA A C 1
ATOM 6312 O O . ALA A 1 833 ? -15.879 26.026 38.556 1.00 75.19 833 ALA A O 1
ATOM 6313 N N . ALA A 1 834 ? -16.043 25.589 40.753 1.00 80.62 834 ALA A N 1
ATOM 6314 C CA . ALA A 1 834 ? -16.591 24.238 40.629 1.00 80.62 834 ALA A CA 1
ATOM 6315 C C . ALA A 1 834 ? -18.114 24.205 40.389 1.00 80.62 834 ALA A C 1
ATOM 6317 O O . ALA A 1 834 ? -18.658 23.171 39.997 1.00 80.62 834 ALA A O 1
ATOM 6318 N N . GLU A 1 835 ? -18.825 25.306 40.631 1.00 82.44 835 GLU A N 1
ATOM 6319 C CA . GLU A 1 835 ? -20.276 25.366 40.499 1.00 82.44 835 GLU A CA 1
ATOM 6320 C C . GLU A 1 835 ? -20.692 25.488 39.028 1.00 82.44 835 GLU A C 1
ATOM 6322 O O . GLU A 1 835 ? -20.316 26.422 38.320 1.00 82.44 835 GLU A O 1
ATOM 6327 N N . LEU A 1 836 ? -21.514 24.542 38.565 1.00 78.31 836 LEU A N 1
ATOM 6328 C CA . LEU A 1 836 ? -22.167 24.654 37.265 1.00 78.31 836 LEU A CA 1
ATOM 6329 C C . LEU A 1 836 ? -23.204 25.777 37.334 1.00 78.31 836 LEU A C 1
ATOM 6331 O O . LEU A 1 836 ? -24.199 25.659 38.055 1.00 78.31 836 LEU A O 1
ATOM 6335 N N . ALA A 1 837 ? -22.997 26.842 36.559 1.00 65.94 837 ALA A N 1
ATOM 6336 C CA . ALA A 1 837 ? -23.997 27.884 36.382 1.00 65.94 837 ALA A CA 1
ATOM 6337 C C . ALA A 1 837 ? -25.317 27.248 35.903 1.00 65.94 837 ALA A C 1
ATOM 6339 O O . ALA A 1 837 ? -25.305 26.253 35.172 1.00 65.94 837 ALA A O 1
ATOM 6340 N N . GLY A 1 838 ? -26.443 27.793 36.380 1.00 65.38 838 GLY A N 1
ATOM 6341 C CA . GLY A 1 838 ? -27.771 27.165 36.354 1.00 65.38 838 GLY A CA 1
ATOM 6342 C C . GLY A 1 838 ? -28.123 26.378 35.082 1.00 65.38 838 GLY A C 1
ATOM 6343 O O . GLY A 1 838 ? -27.808 26.787 33.968 1.00 65.38 838 GLY A O 1
ATOM 6344 N N . GLU A 1 839 ? -28.812 25.247 35.269 1.00 77.19 839 GLU A N 1
ATOM 6345 C CA . GLU A 1 839 ? -29.212 24.340 34.183 1.00 77.19 839 GLU A CA 1
ATOM 6346 C C . GLU A 1 839 ? -30.098 25.046 33.162 1.00 77.19 839 GLU A C 1
ATOM 6348 O O . GLU A 1 839 ? -31.176 25.539 33.494 1.00 77.19 839 GLU A O 1
ATOM 6353 N N . GLN A 1 840 ? -29.638 25.053 31.913 1.00 87.94 840 GLN A N 1
ATOM 6354 C CA . GLN A 1 840 ? -30.412 25.515 30.771 1.00 87.94 840 GLN A CA 1
ATOM 6355 C C . GLN A 1 840 ? -31.120 24.316 30.148 1.00 87.94 840 GLN A C 1
ATOM 6357 O O . GLN A 1 840 ? -30.480 23.350 29.727 1.00 87.94 840 GLN A O 1
ATOM 6362 N N . ASP A 1 841 ? -32.446 24.362 30.096 1.00 89.25 841 ASP A N 1
ATOM 6363 C CA . ASP A 1 841 ? -33.252 23.291 29.519 1.00 89.25 841 ASP A CA 1
ATOM 6364 C C . ASP A 1 841 ? -33.776 23.702 28.143 1.00 89.25 841 ASP A C 1
ATOM 6366 O O . ASP A 1 841 ? -34.729 24.472 28.025 1.00 89.25 841 ASP A O 1
ATOM 6370 N N . PHE A 1 842 ? -33.142 23.182 27.091 1.00 92.31 842 PHE A N 1
ATOM 6371 C CA . PHE A 1 842 ? -33.533 23.430 25.704 1.00 92.31 842 PHE A CA 1
ATOM 6372 C C . PHE A 1 842 ? -34.334 22.276 25.099 1.00 92.31 842 PHE A C 1
ATOM 6374 O O . PHE A 1 842 ? -34.665 22.318 23.920 1.00 92.31 842 PHE A O 1
ATOM 6381 N N . ARG A 1 843 ? -34.738 21.273 25.892 1.00 88.31 843 ARG A N 1
ATOM 6382 C CA . ARG A 1 843 ? -35.524 20.120 25.405 1.00 88.31 843 ARG A CA 1
ATOM 6383 C C . ARG A 1 843 ? -36.872 20.511 24.796 1.00 88.31 843 ARG A C 1
ATOM 6385 O O . ARG A 1 843 ? -37.456 19.728 24.054 1.00 88.31 843 ARG A O 1
ATOM 6392 N N . HIS A 1 844 ? -37.380 21.689 25.152 1.00 84.94 844 HIS A N 1
ATOM 6393 C CA . HIS A 1 844 ? -38.677 22.208 24.720 1.00 84.94 844 HIS A CA 1
ATOM 6394 C C . HIS A 1 844 ? -38.566 23.403 23.761 1.00 84.94 844 HIS A C 1
ATOM 6396 O O . HIS A 1 844 ? -39.580 24.040 23.476 1.00 84.94 844 HIS A O 1
ATOM 6402 N N . THR A 1 845 ? -37.366 23.741 23.275 1.00 86.31 845 THR A N 1
ATOM 6403 C CA . THR A 1 845 ? -37.203 24.792 22.261 1.00 86.31 845 THR A CA 1
ATOM 6404 C C . THR A 1 845 ? -37.369 24.215 20.855 1.00 86.31 845 THR A C 1
ATOM 6406 O O . THR A 1 845 ? -37.114 23.037 20.615 1.00 86.31 845 THR A O 1
ATOM 6409 N N . ASN A 1 846 ? -37.807 25.050 19.908 1.00 79.44 846 ASN A N 1
ATOM 6410 C CA . ASN A 1 846 ? -38.020 24.627 18.516 1.00 79.44 846 ASN A CA 1
ATOM 6411 C C . ASN A 1 846 ? -36.712 24.223 17.809 1.00 79.44 846 ASN A C 1
ATOM 6413 O O . ASN A 1 846 ? -36.738 23.388 16.913 1.00 79.44 846 ASN A O 1
ATOM 6417 N N . ASP A 1 847 ? -35.585 24.821 18.207 1.00 85.69 847 ASP A N 1
ATOM 6418 C CA . ASP A 1 847 ? -34.245 24.496 17.711 1.00 85.69 847 ASP A CA 1
ATOM 6419 C C . ASP A 1 847 ? -33.238 24.562 18.879 1.00 85.69 847 ASP A C 1
ATOM 6421 O O . ASP A 1 847 ? -32.679 25.631 19.167 1.00 85.69 847 ASP A O 1
ATOM 6425 N N . PRO A 1 848 ? -32.989 23.431 19.567 1.00 84.38 848 PRO A N 1
ATOM 6426 C CA . PRO A 1 848 ? -32.032 23.359 20.671 1.00 84.38 848 PRO A CA 1
ATOM 6427 C C . PRO A 1 848 ? -30.608 23.762 20.267 1.00 84.38 848 PRO A C 1
ATOM 6429 O O . PRO A 1 848 ? -29.859 24.299 21.085 1.00 84.38 848 PRO A O 1
ATOM 6432 N N . SER A 1 849 ? -30.234 23.550 19.001 1.00 80.38 849 SER A N 1
ATOM 6433 C CA . SER A 1 849 ? -28.904 23.884 18.486 1.00 80.38 849 SER A CA 1
ATOM 6434 C C . SER A 1 849 ? -28.748 25.389 18.259 1.00 80.38 849 SER A C 1
ATOM 6436 O O . SER A 1 849 ? -27.710 25.953 18.606 1.00 80.38 849 SER A O 1
ATOM 6438 N N . ALA A 1 850 ? -29.771 26.075 17.742 1.00 80.94 850 ALA A N 1
ATOM 6439 C CA . ALA A 1 850 ? -29.781 27.538 17.681 1.00 80.94 850 ALA A CA 1
ATOM 6440 C C . ALA A 1 850 ? -29.798 28.172 19.077 1.00 80.94 850 ALA A C 1
ATOM 6442 O O . ALA A 1 850 ? -29.065 29.135 19.307 1.00 80.94 850 ALA A O 1
ATOM 6443 N N . SER A 1 851 ? -30.571 27.620 20.019 1.00 88.19 851 SER A N 1
ATOM 6444 C CA . SER A 1 851 ? -30.568 28.080 21.416 1.00 88.19 851 SER A CA 1
ATOM 6445 C C . SER A 1 851 ? -29.184 27.939 22.059 1.00 88.19 851 SER A C 1
ATOM 6447 O O . SER A 1 851 ? -28.707 28.875 22.698 1.00 88.19 851 SER A O 1
ATOM 6449 N N . LEU A 1 852 ? -28.494 26.818 21.822 1.00 88.12 852 LEU A N 1
ATOM 6450 C CA . LEU A 1 852 ? -27.124 26.597 22.286 1.00 88.12 852 LEU A CA 1
ATOM 6451 C C . LEU A 1 852 ? -26.123 27.578 21.664 1.00 88.12 852 LEU A C 1
ATOM 6453 O O . LEU A 1 852 ? -25.306 28.138 22.389 1.00 88.12 852 LEU A O 1
ATOM 6457 N N . ARG A 1 853 ? -26.205 27.843 20.351 1.00 84.56 853 ARG A N 1
ATOM 6458 C CA . ARG A 1 853 ? -25.363 28.858 19.686 1.00 84.56 853 ARG A CA 1
ATOM 6459 C C . ARG A 1 853 ? -25.589 30.256 20.261 1.00 84.56 853 ARG A C 1
ATOM 6461 O O . ARG A 1 853 ? -24.629 30.994 20.462 1.00 84.56 853 ARG A O 1
ATOM 6468 N N . HIS A 1 854 ? -26.839 30.616 20.544 1.00 85.50 854 HIS A N 1
ATOM 6469 C CA . HIS A 1 854 ? -27.166 31.902 21.155 1.00 85.50 854 HIS A CA 1
ATOM 6470 C C . HIS A 1 854 ? -26.596 32.020 22.575 1.00 85.50 854 HIS A C 1
ATOM 6472 O O . HIS A 1 854 ? -25.973 33.028 22.900 1.00 85.50 854 HIS A O 1
ATOM 6478 N N . LEU A 1 855 ? -26.742 30.969 23.390 1.00 88.44 855 LEU A N 1
ATOM 6479 C CA . LEU A 1 855 ? -26.145 30.900 24.723 1.00 88.44 855 LEU A CA 1
ATOM 6480 C C . LEU A 1 855 ? -24.618 31.049 24.655 1.00 88.44 855 LEU A C 1
ATOM 6482 O O . LEU A 1 855 ? -24.062 31.902 25.342 1.00 88.44 855 LEU A O 1
ATOM 6486 N N . ALA A 1 856 ? -23.960 30.280 23.784 1.00 86.88 856 ALA A N 1
ATOM 6487 C CA . ALA A 1 856 ? -22.520 30.338 23.546 1.00 86.88 856 ALA A CA 1
ATOM 6488 C C . ALA A 1 856 ? -22.042 31.758 23.201 1.00 86.88 856 ALA A C 1
ATOM 6490 O O . ALA A 1 856 ? -21.131 32.274 23.852 1.00 86.88 856 ALA A O 1
ATOM 6491 N N . ALA A 1 857 ? -22.724 32.416 22.257 1.00 84.56 857 ALA A N 1
ATOM 6492 C CA . ALA A 1 857 ? -22.440 33.791 21.855 1.00 84.56 857 ALA A CA 1
ATOM 6493 C C . ALA A 1 857 ? -22.667 34.807 22.987 1.00 84.56 857 ALA A C 1
ATOM 6495 O O . ALA A 1 857 ? -21.901 35.756 23.121 1.00 84.56 857 ALA A O 1
ATOM 6496 N N . SER A 1 858 ? -23.693 34.612 23.820 1.00 88.44 858 SER A N 1
ATOM 6497 C CA . SER A 1 858 ? -23.963 35.492 24.965 1.00 88.44 858 SER A CA 1
ATOM 6498 C C . SER A 1 858 ? -22.955 35.320 26.106 1.00 88.44 858 SER A C 1
ATOM 6500 O O . SER A 1 858 ? -22.652 36.276 26.816 1.00 88.44 858 SER A O 1
ATOM 6502 N N . GLU A 1 859 ? -22.418 34.113 26.276 1.00 88.75 859 GLU A N 1
ATOM 6503 C CA . GLU A 1 859 ? -21.521 33.785 27.380 1.00 88.75 859 GLU A CA 1
ATOM 6504 C C . GLU A 1 859 ? -20.078 34.222 27.098 1.00 88.75 859 GLU A C 1
ATOM 6506 O O . GLU A 1 859 ? -19.406 34.753 27.987 1.00 88.75 859 GLU A O 1
ATOM 6511 N N . ILE A 1 860 ? -19.611 34.049 25.856 1.00 88.44 860 ILE A N 1
ATOM 6512 C CA . ILE A 1 860 ? -18.228 34.361 25.469 1.00 88.44 860 ILE A CA 1
ATOM 6513 C C . ILE A 1 860 ? -17.927 35.865 25.502 1.00 88.44 860 ILE A C 1
ATOM 6515 O O . ILE A 1 860 ? -16.787 36.253 25.719 1.00 88.44 860 ILE A O 1
ATOM 6519 N N . VAL A 1 861 ? -18.941 36.727 25.379 1.00 86.06 861 VAL A N 1
ATOM 6520 C CA . VAL A 1 861 ? -18.784 38.194 25.443 1.00 86.06 861 VAL A CA 1
ATOM 6521 C C . VAL A 1 861 ? -18.812 38.757 26.870 1.00 86.06 861 VAL A C 1
ATOM 6523 O O . VAL A 1 861 ? -18.765 39.971 27.063 1.00 86.06 861 VAL A O 1
ATOM 6526 N N . ARG A 1 862 ? -18.905 37.908 27.901 1.00 89.62 862 ARG A N 1
ATOM 6527 C CA . ARG A 1 862 ? -18.839 38.342 29.304 1.00 89.62 862 ARG A CA 1
ATOM 6528 C C . ARG A 1 862 ? -17.379 38.421 29.755 1.00 89.62 862 ARG A C 1
ATOM 6530 O O . ARG A 1 862 ? -16.658 37.423 29.720 1.00 89.62 862 ARG A O 1
ATOM 6537 N N . SER A 1 863 ? -16.932 39.586 30.215 1.00 89.19 863 SER A N 1
ATOM 6538 C CA . SER A 1 863 ? -15.551 39.784 30.677 1.00 89.19 863 SER A CA 1
ATOM 6539 C C . SER A 1 863 ? -15.228 38.967 31.933 1.00 89.19 863 SER A C 1
ATOM 6541 O O . SER A 1 863 ? -16.098 38.738 32.776 1.00 89.19 863 SER A O 1
ATOM 6543 N N . PHE A 1 864 ? -13.968 38.560 32.085 1.00 91.75 864 PHE A N 1
ATOM 6544 C CA . PHE A 1 864 ? -13.426 38.039 33.343 1.00 91.75 864 PHE A CA 1
ATOM 6545 C C . PHE A 1 864 ? -12.651 39.122 34.098 1.00 91.75 864 PHE A C 1
ATOM 6547 O O . PHE A 1 864 ? -12.007 39.977 33.487 1.00 91.75 864 PHE A O 1
ATOM 6554 N N . ASP A 1 865 ? -12.689 39.053 35.428 1.00 90.94 865 ASP A N 1
ATOM 6555 C CA . ASP A 1 865 ? -11.791 39.806 36.300 1.00 90.94 865 ASP A CA 1
ATOM 6556 C C . ASP A 1 865 ? -10.702 38.863 36.820 1.00 90.94 865 ASP A C 1
ATOM 6558 O O . ASP A 1 865 ? -10.967 37.966 37.623 1.00 90.94 865 ASP A O 1
ATOM 6562 N N . LEU A 1 866 ? -9.474 39.075 36.340 1.00 92.25 866 LEU A N 1
ATOM 6563 C CA . LEU A 1 866 ? -8.318 38.240 36.663 1.00 92.25 866 LEU A CA 1
ATOM 6564 C C . LEU A 1 866 ? -7.922 38.295 38.142 1.00 92.25 866 LEU A C 1
ATOM 6566 O O . LEU A 1 866 ? -7.269 37.365 38.608 1.00 92.25 866 LEU A O 1
ATOM 6570 N N . GLN A 1 867 ? -8.312 39.342 38.874 1.00 90.38 867 GLN A N 1
ATOM 6571 C CA . GLN A 1 867 ? -7.966 39.516 40.287 1.00 90.38 867 GLN A CA 1
ATOM 6572 C C . GLN A 1 867 ? -8.935 38.793 41.217 1.00 90.38 867 GLN A C 1
ATOM 6574 O O . GLN A 1 867 ? -8.508 38.188 42.201 1.00 90.38 867 GLN A O 1
ATOM 6579 N N . SER A 1 868 ? -10.233 38.852 40.913 1.00 86.19 868 SER A N 1
ATOM 6580 C CA . SER A 1 868 ? -11.281 38.321 41.791 1.00 86.19 868 SER A CA 1
ATOM 6581 C C . SER A 1 868 ? -11.770 36.921 41.408 1.00 86.19 868 SER A C 1
ATOM 6583 O O . SER A 1 868 ? -12.166 36.164 42.295 1.00 86.19 868 SER A O 1
ATOM 6585 N N . GLY A 1 869 ? -11.680 36.535 40.129 1.00 86.81 869 GLY A N 1
ATOM 6586 C CA . GLY A 1 869 ? -12.137 35.232 39.642 1.00 86.81 869 GLY A CA 1
ATOM 6587 C C . GLY A 1 869 ? -13.646 34.974 39.840 1.00 86.81 869 GLY A C 1
ATOM 6588 O O . GLY A 1 869 ? -14.396 35.875 40.216 1.00 86.81 869 GLY A O 1
ATOM 6589 N N . PRO A 1 870 ? -14.126 33.739 39.584 1.00 90.69 870 PRO A N 1
ATOM 6590 C CA . PRO A 1 870 ? -13.411 32.628 38.950 1.00 90.69 870 PRO A CA 1
ATOM 6591 C C . PRO A 1 870 ? -13.122 32.915 37.470 1.00 90.69 870 PRO A C 1
ATOM 6593 O O . PRO A 1 870 ? -13.832 33.686 36.827 1.00 90.69 870 PRO A O 1
ATOM 6596 N N . LEU A 1 871 ? -12.093 32.271 36.916 1.00 93.31 871 LEU A N 1
ATOM 6597 C CA . LEU A 1 871 ? -11.640 32.484 35.528 1.00 93.31 871 LEU A CA 1
ATOM 6598 C C . LEU A 1 871 ? -12.192 31.461 34.532 1.00 93.31 871 LEU A C 1
ATOM 6600 O O . LEU A 1 871 ? -11.675 31.294 33.430 1.00 93.31 871 LEU A O 1
ATOM 6604 N N . LEU A 1 872 ? -13.265 30.793 34.940 1.00 91.94 872 LEU A N 1
ATOM 6605 C CA . LEU A 1 872 ? -14.029 29.823 34.180 1.00 91.94 872 LEU A CA 1
ATOM 6606 C C . LEU A 1 872 ? -15.501 29.933 34.578 1.00 91.94 872 LEU A C 1
ATOM 6608 O O . LEU A 1 872 ? -15.834 30.272 35.715 1.00 91.94 872 LEU A O 1
ATOM 6612 N N . ARG A 1 873 ? -16.384 29.654 33.626 1.00 91.62 873 ARG A N 1
ATOM 6613 C CA . ARG A 1 873 ? -17.839 29.650 33.781 1.00 91.62 873 ARG A CA 1
ATOM 6614 C C . ARG A 1 873 ? -18.398 28.434 33.040 1.00 91.62 873 ARG A C 1
ATOM 6616 O O . ARG A 1 873 ? -18.547 28.478 31.816 1.00 91.62 873 ARG A O 1
ATOM 6623 N N . PRO A 1 874 ? -18.647 27.329 33.757 1.00 91.25 874 PRO A N 1
ATOM 6624 C CA . PRO A 1 874 ? -19.233 26.123 33.191 1.00 91.25 874 PRO A CA 1
ATOM 6625 C C . PRO A 1 874 ? -20.769 26.201 33.228 1.00 91.25 874 PRO A C 1
ATOM 6627 O O . PRO A 1 874 ? -21.361 26.447 34.276 1.00 91.25 874 PRO A O 1
ATOM 6630 N N . VAL A 1 875 ? -21.435 25.969 32.097 1.00 91.56 875 VAL A N 1
ATOM 6631 C CA . VAL A 1 875 ? -22.901 25.967 31.963 1.00 91.56 875 VAL A CA 1
ATOM 6632 C C . VAL A 1 875 ? -23.364 24.594 31.493 1.00 91.56 875 VAL A C 1
ATOM 6634 O O . VAL A 1 875 ? -22.932 24.104 30.449 1.00 91.56 875 VAL A O 1
ATOM 6637 N N . TYR A 1 876 ? -24.269 23.973 32.248 1.00 91.94 876 TYR A N 1
ATOM 6638 C CA . TYR A 1 876 ? -24.872 22.698 31.862 1.00 91.94 876 TYR A CA 1
ATOM 6639 C C . TYR A 1 876 ? -26.162 22.920 31.073 1.00 91.94 876 TYR A C 1
ATOM 6641 O O . TYR A 1 876 ? -27.086 23.584 31.546 1.00 91.94 876 TYR A O 1
ATOM 6649 N N . VAL A 1 877 ? -26.240 22.324 29.887 1.00 92.69 877 VAL A N 1
ATOM 6650 C CA . VAL A 1 877 ? -27.354 22.472 28.949 1.00 92.69 877 VAL A CA 1
ATOM 6651 C C . VAL A 1 877 ? -27.949 21.105 28.638 1.00 92.69 877 VAL A C 1
ATOM 6653 O O . VAL A 1 877 ? -27.231 20.182 28.256 1.00 92.69 877 VAL A O 1
ATOM 6656 N N . ARG A 1 878 ? -29.271 20.959 28.743 1.00 91.50 878 ARG A N 1
ATOM 6657 C CA . ARG A 1 878 ? -29.988 19.760 28.280 1.00 91.50 878 ARG A CA 1
ATOM 6658 C C . ARG A 1 878 ? -30.570 20.011 26.903 1.00 91.50 878 ARG A C 1
ATOM 6660 O O . ARG A 1 878 ? -31.394 20.905 26.736 1.00 91.50 878 ARG A O 1
ATOM 6667 N N . LEU A 1 879 ? -30.147 19.201 25.938 1.00 89.06 879 LEU A N 1
ATOM 6668 C CA . LEU A 1 879 ? -30.624 19.267 24.557 1.00 89.06 879 LEU A CA 1
ATOM 6669 C C . LEU A 1 879 ? -31.764 18.275 24.314 1.00 89.06 879 LEU A C 1
ATOM 6671 O O . LEU A 1 879 ? -32.699 18.576 23.582 1.00 89.06 879 LEU A O 1
ATOM 6675 N N . SER A 1 880 ? -31.725 17.108 24.964 1.00 87.06 880 SER A N 1
ATOM 6676 C CA . SER A 1 880 ? -32.794 16.105 24.905 1.00 87.06 880 SER A CA 1
ATOM 6677 C C . SER A 1 880 ? -32.919 15.339 26.230 1.00 87.06 880 SER A C 1
ATOM 6679 O O . SER A 1 880 ? -32.292 15.676 27.237 1.00 87.06 880 SER A O 1
ATOM 6681 N N . THR A 1 881 ? -33.754 14.297 26.271 1.00 82.38 881 THR A N 1
ATOM 6682 C CA . THR A 1 881 ? -33.840 13.391 27.431 1.00 82.38 881 THR A CA 1
ATOM 6683 C C . THR A 1 881 ? -32.544 12.619 27.676 1.00 82.38 881 THR A C 1
ATOM 6685 O O . THR A 1 881 ? -32.301 12.218 28.813 1.00 82.38 881 THR A O 1
ATOM 6688 N N . ARG A 1 882 ? -31.718 12.426 26.638 1.00 83.38 882 ARG A N 1
ATOM 6689 C CA . ARG A 1 882 ? -30.458 11.672 26.701 1.00 83.38 882 ARG A CA 1
ATOM 6690 C C . ARG A 1 882 ? -29.221 12.511 26.406 1.00 83.38 882 ARG A C 1
ATOM 6692 O O . ARG A 1 882 ? -28.144 12.109 26.824 1.00 83.38 882 ARG A O 1
ATOM 6699 N N . GLU A 1 883 ? -29.356 13.646 25.731 1.00 90.75 883 GLU A N 1
ATOM 6700 C CA . GLU A 1 883 ? -28.224 14.496 25.366 1.00 90.75 883 GLU A CA 1
ATOM 6701 C C . GLU A 1 883 ? -28.121 15.722 26.270 1.00 90.75 883 GLU A C 1
ATOM 6703 O O . GLU A 1 883 ? -29.077 16.490 26.438 1.00 90.75 883 GLU A O 1
ATOM 6708 N N . SER A 1 884 ? -26.923 15.931 26.807 1.00 90.88 884 SER A N 1
ATOM 6709 C CA . SER A 1 884 ? -26.547 17.148 27.512 1.00 90.88 884 SER A CA 1
ATOM 6710 C C . SER A 1 884 ? -25.173 17.638 27.078 1.00 90.88 884 SER A C 1
ATOM 6712 O O . SER A 1 884 ? -24.380 16.918 26.471 1.00 90.88 884 SER A O 1
ATOM 6714 N N . VAL A 1 885 ? -24.912 18.905 27.355 1.00 92.50 885 VAL A N 1
ATOM 6715 C CA . VAL A 1 885 ? -23.682 19.598 27.007 1.00 92.50 885 VAL A CA 1
ATOM 6716 C C . VAL A 1 885 ? -23.182 20.353 28.229 1.00 92.50 885 VAL A C 1
ATOM 6718 O O . VAL A 1 885 ? -23.961 21.010 28.916 1.00 92.50 885 VAL A O 1
ATOM 6721 N N . LEU A 1 886 ? -21.876 20.292 28.468 1.00 92.38 886 LEU A N 1
ATOM 6722 C CA . LEU A 1 886 ? -21.166 21.218 29.337 1.00 92.38 886 LEU A CA 1
ATOM 6723 C C . LEU A 1 886 ? -20.452 22.244 28.453 1.00 92.38 886 LEU A C 1
ATOM 6725 O O . LEU A 1 886 ? -19.504 21.909 27.741 1.00 92.38 886 LEU A O 1
ATOM 6729 N N . LEU A 1 887 ? -20.943 23.479 28.473 1.00 92.62 887 LEU A N 1
ATOM 6730 C CA . LEU A 1 887 ? -20.323 24.622 27.815 1.00 92.62 887 LEU A CA 1
ATOM 6731 C C . LEU A 1 887 ? -19.390 25.297 28.818 1.00 92.62 887 LEU A C 1
ATOM 6733 O O . LEU A 1 887 ? -19.865 25.841 29.812 1.00 92.62 887 LEU A O 1
ATOM 6737 N N . VAL A 1 888 ? -18.084 25.277 28.578 1.00 91.88 888 VAL A N 1
ATOM 6738 C CA . VAL A 1 888 ? -17.109 25.908 29.474 1.00 91.88 888 VAL A CA 1
ATOM 6739 C C . VAL A 1 888 ? -16.521 27.115 28.773 1.00 91.88 888 VAL A C 1
ATOM 6741 O O . VAL A 1 888 ? -15.901 26.984 27.723 1.00 91.88 888 VAL A O 1
ATOM 6744 N N . THR A 1 889 ? -16.727 28.292 29.358 1.00 92.69 889 THR A N 1
ATOM 6745 C CA . THR A 1 889 ? -16.050 29.522 28.934 1.00 92.69 889 THR A CA 1
ATOM 6746 C C . THR A 1 889 ? -14.957 29.828 29.943 1.00 92.69 889 THR A C 1
ATOM 6748 O O . THR A 1 889 ? -15.250 29.875 31.134 1.00 92.69 889 THR A O 1
ATOM 6751 N N . ALA A 1 890 ? -13.721 30.020 29.505 1.00 93.56 890 ALA A N 1
ATOM 6752 C CA . ALA A 1 890 ? -12.573 30.280 30.367 1.00 93.56 890 ALA A CA 1
ATOM 6753 C C . ALA A 1 890 ? -11.746 31.448 29.829 1.00 93.56 890 ALA A C 1
ATOM 6755 O O . ALA A 1 890 ? -11.817 31.780 28.649 1.00 93.56 890 ALA A O 1
ATOM 6756 N N . HIS A 1 891 ? -10.962 32.087 30.691 1.00 94.25 891 HIS A N 1
ATOM 6757 C CA . HIS A 1 891 ? -9.950 33.031 30.231 1.00 94.25 891 HIS A CA 1
ATOM 6758 C C . HIS A 1 891 ? -8.704 32.262 29.768 1.00 94.25 891 HIS A C 1
ATOM 6760 O O . HIS A 1 891 ? -8.217 31.391 30.489 1.00 94.25 891 HIS A O 1
ATOM 6766 N N . HIS A 1 892 ? -8.118 32.639 28.631 1.00 93.31 892 HIS A N 1
ATOM 6767 C CA . HIS A 1 892 ? -6.966 31.964 28.008 1.00 93.31 892 HIS A CA 1
ATOM 6768 C C . HIS A 1 892 ? -5.700 31.933 28.900 1.00 93.31 892 HIS A C 1
ATOM 6770 O O . HIS A 1 892 ? -4.730 31.233 28.645 1.00 93.31 892 HIS A O 1
ATOM 6776 N N . ILE A 1 893 ? -5.707 32.686 30.005 1.00 94.25 893 ILE A N 1
ATOM 6777 C CA . ILE A 1 893 ? -4.615 32.719 30.993 1.00 94.25 893 ILE A CA 1
ATOM 6778 C C . ILE A 1 893 ? -4.568 31.465 31.889 1.00 94.25 893 ILE A C 1
ATOM 6780 O O . ILE A 1 893 ? -3.551 31.220 32.541 1.00 94.25 893 ILE A O 1
ATOM 6784 N N . VAL A 1 894 ? -5.661 30.690 31.939 1.00 93.44 894 VAL A N 1
ATOM 6785 C CA . VAL A 1 894 ? -5.785 29.451 32.735 1.00 93.44 894 VAL A CA 1
ATOM 6786 C C . VAL A 1 894 ? -6.108 28.206 31.901 1.00 93.44 894 VAL A C 1
ATOM 6788 O O . VAL A 1 894 ? -6.074 27.103 32.441 1.00 93.44 894 VAL A O 1
ATOM 6791 N N . ALA A 1 895 ? -6.430 28.363 30.615 1.00 89.88 895 ALA A N 1
ATOM 6792 C CA . ALA A 1 895 ? -6.804 27.273 29.716 1.00 89.88 895 ALA A CA 1
ATOM 6793 C C . ALA A 1 895 ? -6.386 27.586 28.272 1.00 89.88 895 ALA A C 1
ATOM 6795 O O . ALA A 1 895 ? -6.327 28.753 27.889 1.00 89.88 895 ALA A O 1
ATOM 6796 N N . ASP A 1 896 ? -6.110 26.543 27.494 1.00 85.56 896 ASP A N 1
ATOM 6797 C CA . ASP A 1 896 ? -5.826 26.611 26.060 1.00 85.56 896 ASP A CA 1
ATOM 6798 C C . ASP A 1 896 ? -6.472 25.421 25.322 1.00 85.56 896 ASP A C 1
ATOM 6800 O O . ASP A 1 896 ? -7.062 24.521 25.928 1.00 85.56 896 ASP A O 1
ATOM 6804 N N . GLY A 1 897 ? -6.339 25.366 23.996 1.00 74.38 897 GLY A N 1
ATOM 6805 C CA . GLY A 1 897 ? -6.870 24.252 23.204 1.00 74.38 897 GLY A CA 1
ATOM 6806 C C . GLY A 1 897 ? -6.292 22.873 23.566 1.00 74.38 897 GLY A C 1
ATOM 6807 O O . GLY A 1 897 ? -6.979 21.862 23.398 1.00 74.38 897 GLY A O 1
ATOM 6808 N N . LEU A 1 898 ? -5.065 22.808 24.099 1.00 79.19 898 LEU A N 1
ATOM 6809 C CA . LEU A 1 898 ? -4.399 21.552 24.463 1.00 79.19 898 LEU A CA 1
ATOM 6810 C C . LEU A 1 898 ? -4.960 20.951 25.757 1.00 79.19 898 LEU A C 1
ATOM 6812 O O . LEU A 1 898 ? -4.855 19.739 25.966 1.00 79.19 898 LEU A O 1
ATOM 6816 N N . CYS A 1 899 ? -5.611 21.747 26.611 1.00 83.19 899 CYS A N 1
ATOM 6817 C CA . CYS A 1 899 ? -6.243 21.223 27.818 1.00 83.19 899 CYS A CA 1
ATOM 6818 C C . CYS A 1 899 ? -7.547 20.457 27.533 1.00 83.19 899 CYS A C 1
ATOM 6820 O O . CYS A 1 899 ? -7.947 19.621 28.343 1.00 83.19 899 CYS A O 1
ATOM 6822 N N . VAL A 1 900 ? -8.213 20.688 26.392 1.00 83.00 900 VAL A N 1
ATOM 6823 C CA . VAL A 1 900 ? -9.540 20.110 26.096 1.00 83.00 900 VAL A CA 1
ATOM 6824 C C . VAL A 1 900 ? -9.538 18.570 26.121 1.00 83.00 900 VAL A C 1
ATOM 6826 O O . VAL A 1 900 ? -10.379 18.003 26.829 1.00 83.00 900 VAL A O 1
ATOM 6829 N N . PRO A 1 901 ? -8.596 17.856 25.465 1.00 78.69 901 PRO A N 1
ATOM 6830 C CA . PRO A 1 901 ? -8.526 16.395 25.557 1.00 78.69 901 PRO A CA 1
ATOM 6831 C C . PRO A 1 901 ? -8.219 15.884 26.976 1.00 78.69 901 PRO A C 1
ATOM 6833 O O . PRO A 1 901 ? -8.722 14.830 27.373 1.00 78.69 901 PRO A O 1
ATOM 6836 N N . LEU A 1 902 ? -7.431 16.630 27.764 1.00 84.38 902 LEU A N 1
ATOM 6837 C CA . LEU A 1 902 ? -7.103 16.277 29.152 1.00 84.38 902 LEU A CA 1
ATOM 6838 C C . LEU A 1 902 ? -8.341 16.368 30.051 1.00 84.38 902 LEU A C 1
ATOM 6840 O O . LEU A 1 902 ? -8.640 15.430 30.794 1.00 84.38 902 LEU A O 1
ATOM 6844 N N . ILE A 1 903 ? -9.099 17.460 29.923 1.00 86.69 903 ILE A N 1
ATOM 6845 C CA . ILE A 1 903 ? -10.375 17.677 30.614 1.00 86.69 903 ILE A CA 1
ATOM 6846 C C . ILE A 1 903 ? -11.381 16.591 30.215 1.00 86.69 903 ILE A C 1
ATOM 6848 O O . ILE A 1 903 ? -12.021 15.998 31.083 1.00 86.69 903 ILE A O 1
ATOM 6852 N N . GLN A 1 904 ? -11.496 16.280 28.919 1.00 86.44 904 GLN A N 1
ATOM 6853 C CA . GLN A 1 904 ? -12.393 15.233 28.422 1.00 86.44 904 GLN A CA 1
ATOM 6854 C C . GLN A 1 904 ? -12.056 13.863 29.026 1.00 86.44 904 GLN A C 1
ATOM 6856 O O . GLN A 1 904 ? -12.953 13.167 29.508 1.00 86.44 904 GLN A O 1
ATOM 6861 N N . ARG A 1 905 ? -10.773 13.477 29.031 1.00 83.81 905 ARG A N 1
ATOM 6862 C CA . ARG A 1 905 ? -10.315 12.205 29.606 1.00 83.81 905 ARG A CA 1
ATOM 6863 C C . ARG A 1 905 ? -10.585 12.136 31.108 1.00 83.81 905 ARG A C 1
ATOM 6865 O O . ARG A 1 905 ? -11.096 11.124 31.580 1.00 83.81 905 ARG A O 1
ATOM 6872 N N . ALA A 1 906 ? -10.274 13.199 31.845 1.00 84.56 906 ALA A N 1
ATOM 6873 C CA . ALA A 1 906 ? -10.497 13.269 33.285 1.00 84.56 906 ALA A CA 1
ATOM 6874 C C . ALA A 1 906 ? -11.991 13.169 33.638 1.00 84.56 906 ALA A C 1
ATOM 6876 O O . ALA A 1 906 ? -12.377 12.334 34.455 1.00 84.56 906 ALA A O 1
ATOM 6877 N N . LEU A 1 907 ? -12.850 13.934 32.957 1.00 87.62 907 LEU A N 1
ATOM 6878 C CA . LEU A 1 907 ? -14.298 13.879 33.167 1.00 87.62 907 LEU A CA 1
ATOM 6879 C C . LEU A 1 907 ? -14.886 12.512 32.817 1.00 87.62 907 LEU A C 1
ATOM 6881 O O . LEU A 1 907 ? -15.770 12.042 33.529 1.00 87.62 907 LEU A O 1
ATOM 6885 N N . HIS A 1 908 ? -14.394 11.855 31.762 1.00 86.19 908 HIS A N 1
ATOM 6886 C CA . HIS A 1 908 ? -14.802 10.491 31.430 1.00 86.19 908 HIS A CA 1
ATOM 6887 C C . HIS A 1 908 ? -14.464 9.509 32.563 1.00 86.19 908 HIS A C 1
ATOM 6889 O O . HIS A 1 908 ? -15.333 8.748 32.996 1.00 86.19 908 HIS A O 1
ATOM 6895 N N . THR A 1 909 ? -13.231 9.544 33.077 1.00 85.81 909 THR A N 1
ATOM 6896 C CA . THR A 1 909 ? -12.794 8.691 34.194 1.00 85.81 909 THR A CA 1
ATOM 6897 C C . THR A 1 909 ? -13.640 8.929 35.447 1.00 85.81 909 THR A C 1
ATOM 6899 O O . THR A 1 909 ? -14.221 7.980 35.972 1.00 85.81 909 THR A O 1
ATOM 6902 N N . ALA A 1 910 ? -13.811 10.183 35.872 1.00 84.50 910 ALA A N 1
ATOM 6903 C CA . ALA A 1 910 ? -14.609 10.509 37.055 1.00 84.50 910 ALA A CA 1
ATOM 6904 C C . ALA A 1 910 ? -16.100 10.147 36.882 1.00 84.50 910 ALA A C 1
ATOM 6906 O O . ALA A 1 910 ? -16.708 9.547 37.768 1.00 84.50 910 ALA A O 1
ATOM 6907 N N . CYS A 1 911 ? -16.703 10.407 35.712 1.00 84.62 911 CYS A N 1
ATOM 6908 C CA . CYS A 1 911 ? -18.109 10.058 35.449 1.00 84.62 911 CYS A CA 1
ATOM 6909 C C . CYS A 1 911 ? -18.373 8.542 35.432 1.00 84.62 911 CYS A C 1
ATOM 6911 O O . CYS A 1 911 ? -19.512 8.116 35.658 1.00 84.62 911 CYS A O 1
ATOM 6913 N N . THR A 1 912 ? -17.345 7.735 35.154 1.00 85.31 912 THR A N 1
ATOM 6914 C CA . THR A 1 912 ? -17.409 6.264 35.146 1.00 85.31 912 THR A CA 1
ATOM 6915 C C . THR A 1 912 ? -16.986 5.634 36.477 1.00 85.31 912 THR A C 1
ATOM 6917 O O . THR A 1 912 ? -17.019 4.412 36.604 1.00 85.31 912 THR A O 1
ATOM 6920 N N . GLY A 1 913 ? -16.678 6.448 37.495 1.00 80.00 913 GLY A N 1
ATOM 6921 C CA . GLY A 1 913 ? -16.310 5.995 38.839 1.00 80.00 913 GLY A CA 1
ATOM 6922 C C . GLY A 1 913 ? -14.845 5.580 38.989 1.00 80.00 913 GLY A C 1
ATOM 6923 O O . GLY A 1 913 ? -14.499 4.941 39.980 1.00 80.00 913 GLY A O 1
ATOM 6924 N N . GLY A 1 914 ? -13.994 5.909 38.015 1.00 81.88 914 GLY A N 1
ATOM 6925 C CA . GLY A 1 914 ? -12.550 5.738 38.121 1.00 81.88 914 GLY A CA 1
ATOM 6926 C C . GLY A 1 914 ? -11.909 6.854 38.945 1.00 81.88 914 GLY A C 1
ATOM 6927 O O . GLY A 1 914 ? -12.387 7.985 38.950 1.00 81.88 914 GLY A O 1
ATOM 6928 N N . GLN A 1 915 ? -10.804 6.535 39.614 1.00 77.94 915 GLN A N 1
ATOM 6929 C CA . GLN A 1 915 ? -9.986 7.511 40.331 1.00 77.94 915 GLN A CA 1
ATOM 6930 C C . GLN A 1 915 ? -8.978 8.158 39.373 1.00 77.94 915 GLN A C 1
ATOM 6932 O O . GLN A 1 915 ? -8.452 7.494 38.477 1.00 77.94 915 GLN A O 1
ATOM 6937 N N . ILE A 1 916 ? -8.699 9.449 39.559 1.00 75.50 916 ILE A N 1
ATOM 6938 C CA . ILE A 1 916 ? -7.707 10.182 38.768 1.00 75.50 916 ILE A CA 1
ATOM 6939 C C . ILE A 1 916 ? -6.464 10.426 39.639 1.00 75.50 916 ILE A C 1
ATOM 6941 O O . ILE A 1 916 ? -6.530 11.162 40.624 1.00 75.50 916 ILE A O 1
ATOM 6945 N N . ASP A 1 917 ? -5.322 9.832 39.281 1.00 77.00 917 ASP A N 1
ATOM 6946 C CA . ASP A 1 917 ? -4.057 9.921 40.044 1.00 77.00 917 ASP A CA 1
ATOM 6947 C C . ASP A 1 917 ? -3.563 11.359 40.163 1.00 77.00 917 ASP A C 1
ATOM 6949 O O . ASP A 1 917 ? -3.541 12.015 39.131 1.00 77.00 917 ASP A O 1
ATOM 6953 N N . PRO A 1 918 ? -3.174 11.900 41.331 1.00 77.00 918 PRO A N 1
ATOM 6954 C CA . PRO A 1 918 ? -2.794 13.313 41.487 1.00 77.00 918 PRO A CA 1
ATOM 6955 C C . PRO A 1 918 ? -1.694 13.748 40.497 1.00 77.00 918 PRO A C 1
ATOM 6957 O O . PRO A 1 918 ? -0.820 12.945 40.169 1.00 77.00 918 PRO A O 1
ATOM 6960 N N . PRO A 1 919 ? -1.721 14.996 39.985 1.00 83.75 919 PRO A N 1
ATOM 6961 C CA . PRO A 1 919 ? -0.687 15.458 39.066 1.00 83.75 919 PRO A CA 1
ATOM 6962 C C . PRO A 1 919 ? 0.666 15.547 39.789 1.00 83.75 919 PRO A C 1
ATOM 6964 O O . PRO A 1 919 ? 0.740 16.043 40.910 1.00 83.75 919 PRO A O 1
ATOM 6967 N N . ALA A 1 920 ? 1.733 15.077 39.135 1.00 83.00 920 ALA A N 1
ATOM 6968 C CA . ALA A 1 920 ? 3.089 15.102 39.696 1.00 83.00 920 ALA A CA 1
ATOM 6969 C C . ALA A 1 920 ? 3.635 16.531 39.876 1.00 83.00 920 ALA A C 1
ATOM 6971 O O . ALA A 1 920 ? 4.456 16.771 40.757 1.00 83.00 920 ALA A O 1
ATOM 6972 N N . VAL A 1 921 ? 3.165 17.466 39.045 1.00 87.88 921 VAL A N 1
ATOM 6973 C CA . VAL A 1 921 ? 3.496 18.895 39.084 1.00 87.88 921 VAL A CA 1
ATOM 6974 C C . VAL A 1 921 ? 2.244 19.726 38.814 1.00 87.88 921 VAL A C 1
ATOM 6976 O O . VAL A 1 921 ? 1.357 19.314 38.062 1.00 87.88 921 VAL A O 1
ATOM 6979 N N . GLN A 1 922 ? 2.180 20.910 39.409 1.00 91.81 922 GLN A N 1
ATOM 6980 C CA . GLN A 1 922 ? 1.149 21.916 39.177 1.00 91.81 922 GLN A CA 1
ATOM 6981 C C . GLN A 1 922 ? 1.669 23.032 38.262 1.00 91.81 922 GLN A C 1
ATOM 6983 O O . GLN A 1 922 ? 2.871 23.226 38.075 1.00 91.81 922 GLN A O 1
ATOM 6988 N N . PHE A 1 923 ? 0.757 23.826 37.697 1.00 92.19 923 PHE A N 1
ATOM 6989 C CA . PHE A 1 923 ? 1.132 24.899 36.764 1.00 92.19 923 PHE A CA 1
ATOM 6990 C C . PHE A 1 923 ? 2.044 25.966 37.408 1.00 92.19 923 PHE A C 1
ATOM 6992 O O . PHE A 1 923 ? 2.907 26.543 36.746 1.00 92.19 923 PHE A O 1
ATOM 6999 N N . GLY A 1 924 ? 1.898 26.203 38.716 1.00 90.94 924 GLY A N 1
ATOM 7000 C CA . GLY A 1 924 ? 2.791 27.077 39.483 1.00 90.94 924 GLY A CA 1
ATOM 7001 C C . GLY A 1 924 ? 4.239 26.576 39.547 1.00 90.94 924 GLY A C 1
ATOM 7002 O O . GLY A 1 924 ? 5.174 27.384 39.521 1.00 90.94 924 GLY A O 1
ATOM 7003 N N . ASP A 1 925 ? 4.433 25.256 39.556 1.00 91.31 925 ASP A N 1
ATOM 7004 C CA . ASP A 1 925 ? 5.755 24.622 39.553 1.00 91.31 925 ASP A CA 1
ATOM 7005 C C . ASP A 1 925 ? 6.448 24.865 38.215 1.00 91.31 925 ASP A C 1
ATOM 7007 O O . ASP A 1 925 ? 7.596 25.316 38.174 1.00 91.31 925 ASP A O 1
ATOM 7011 N N . PHE A 1 926 ? 5.706 24.679 37.119 1.00 91.00 926 PHE A N 1
ATOM 7012 C CA . PHE A 1 926 ? 6.162 25.002 35.770 1.00 91.00 926 PHE A CA 1
ATOM 7013 C C . PHE A 1 926 ? 6.511 26.487 35.622 1.00 91.00 926 PHE A C 1
ATOM 7015 O O . PHE A 1 926 ? 7.577 26.818 35.105 1.00 91.00 926 PHE A O 1
ATOM 7022 N N . ALA A 1 927 ? 5.662 27.395 36.112 1.00 90.81 927 ALA A N 1
ATOM 7023 C CA . ALA A 1 927 ? 5.926 28.830 36.037 1.00 90.81 927 ALA A CA 1
ATOM 7024 C C . ALA A 1 927 ? 7.208 29.219 36.789 1.00 90.81 927 ALA A C 1
ATOM 7026 O O . ALA A 1 927 ? 8.029 29.992 36.289 1.00 90.81 927 ALA A O 1
ATOM 7027 N N . SER A 1 928 ? 7.414 28.632 37.967 1.00 89.88 928 SER A N 1
ATOM 7028 C CA . SER A 1 928 ? 8.617 28.844 38.771 1.00 89.88 928 SER A CA 1
ATOM 7029 C C . SER A 1 928 ? 9.861 28.274 38.092 1.00 89.88 928 SER A C 1
ATOM 7031 O O . SER A 1 928 ? 10.903 28.928 38.066 1.00 89.88 928 SER A O 1
ATOM 7033 N N . TRP A 1 929 ? 9.755 27.078 37.513 1.00 88.50 929 TRP A N 1
ATOM 7034 C CA . TRP A 1 929 ? 10.816 26.463 36.722 1.00 88.50 929 TRP A CA 1
ATOM 7035 C C . TRP A 1 929 ? 11.183 27.322 35.506 1.00 88.50 929 TRP A C 1
ATOM 7037 O O . TRP A 1 929 ? 12.351 27.668 35.354 1.00 88.50 929 TRP A O 1
ATOM 7047 N N . GLN A 1 930 ? 10.203 27.770 34.711 1.00 86.12 930 GLN A N 1
ATOM 7048 C CA . GLN A 1 930 ? 10.434 28.596 33.521 1.00 86.12 930 GLN A CA 1
ATOM 7049 C C . GLN A 1 930 ? 11.206 29.872 33.870 1.00 86.12 930 GLN A C 1
ATOM 7051 O O . GLN A 1 930 ? 12.148 30.231 33.170 1.00 86.12 930 GLN A O 1
ATOM 7056 N N . ARG A 1 931 ? 10.849 30.541 34.973 1.00 85.19 931 ARG A N 1
ATOM 7057 C CA . ARG A 1 931 ? 11.526 31.770 35.419 1.00 85.19 931 ARG A CA 1
ATOM 7058 C C . ARG A 1 931 ? 12.956 31.544 35.891 1.00 85.19 931 ARG A C 1
ATOM 7060 O O . ARG A 1 931 ? 13.784 32.430 35.716 1.00 85.19 931 ARG A O 1
ATOM 7067 N N . ARG A 1 932 ? 13.252 30.387 36.487 1.00 84.62 932 ARG A N 1
ATOM 7068 C CA . ARG A 1 932 ? 14.622 30.029 36.880 1.00 84.62 932 ARG A CA 1
ATOM 7069 C C . ARG A 1 932 ? 15.464 29.670 35.659 1.00 84.62 932 ARG A C 1
ATOM 7071 O O . ARG A 1 932 ? 16.576 30.171 35.525 1.00 84.62 932 ARG A O 1
ATOM 7078 N N . THR A 1 933 ? 14.924 28.839 34.772 1.00 75.94 933 THR A N 1
ATOM 7079 C CA . THR A 1 933 ? 15.646 28.290 33.617 1.00 75.94 933 THR A CA 1
ATOM 7080 C C . THR A 1 933 ? 15.872 29.334 32.523 1.00 75.94 933 THR A C 1
ATOM 7082 O O . THR A 1 933 ? 16.957 29.393 31.955 1.00 75.94 933 THR A O 1
ATOM 7085 N N . MET A 1 934 ? 14.888 30.196 32.254 1.00 71.50 934 MET A N 1
ATOM 7086 C CA . MET A 1 934 ? 15.004 31.306 31.300 1.00 71.50 934 MET A CA 1
ATOM 7087 C C . MET A 1 934 ? 15.459 32.582 32.013 1.00 71.50 934 MET A C 1
ATOM 7089 O O . MET A 1 934 ? 14.737 33.575 32.075 1.00 71.50 934 MET A O 1
ATOM 7093 N N . SER A 1 935 ? 16.661 32.545 32.588 1.00 73.31 935 SER A N 1
ATOM 7094 C CA . SER A 1 935 ? 17.288 33.690 33.250 1.00 73.31 935 SER A CA 1
ATOM 7095 C C . SER A 1 935 ? 18.756 33.838 32.841 1.00 73.31 935 SER A C 1
ATOM 7097 O O . SER A 1 935 ? 19.349 32.917 32.277 1.00 73.31 935 SER A O 1
ATOM 7099 N N . GLY A 1 936 ? 19.335 35.016 33.090 1.00 75.19 936 GLY A N 1
ATOM 7100 C CA . GLY A 1 936 ? 20.742 35.296 32.790 1.00 75.19 936 GLY A CA 1
ATOM 7101 C C . GLY A 1 936 ? 21.089 35.127 31.307 1.00 75.19 936 GLY A C 1
ATOM 7102 O O . GLY A 1 936 ? 20.329 35.546 30.433 1.00 75.19 936 GLY A O 1
ATOM 7103 N N . ASP A 1 937 ? 22.231 34.491 31.045 1.00 67.56 937 ASP A N 1
ATOM 7104 C CA . ASP A 1 937 ? 22.830 34.377 29.709 1.00 67.56 937 ASP A CA 1
ATOM 7105 C C . ASP A 1 937 ? 21.964 33.579 28.724 1.00 67.56 937 ASP A C 1
ATOM 7107 O O . ASP A 1 937 ? 21.925 33.897 27.537 1.00 67.56 937 ASP A O 1
ATOM 7111 N N . ARG A 1 938 ? 21.198 32.591 29.211 1.00 67.12 938 ARG A N 1
ATOM 7112 C CA . ARG A 1 938 ? 20.307 31.785 28.361 1.00 67.12 938 ARG A CA 1
ATOM 7113 C C . ARG A 1 938 ? 19.177 32.623 27.768 1.00 67.12 938 ARG A C 1
ATOM 7115 O O . ARG A 1 938 ? 18.909 32.531 26.578 1.00 67.12 938 ARG A O 1
ATOM 7122 N N . LEU A 1 939 ? 18.535 33.463 28.583 1.00 70.94 939 LEU A N 1
ATOM 7123 C CA . LEU A 1 939 ? 17.507 34.382 28.088 1.00 70.94 939 LEU A CA 1
ATOM 7124 C C . LEU A 1 939 ? 18.118 35.458 27.181 1.00 70.94 939 LEU A C 1
ATOM 7126 O O . LEU A 1 939 ? 17.501 35.838 26.191 1.00 70.94 939 LEU A O 1
ATOM 7130 N N . ALA A 1 940 ? 19.318 35.946 27.513 1.00 71.75 940 ALA A N 1
ATOM 7131 C CA . ALA A 1 940 ? 20.005 36.953 26.712 1.00 71.75 940 ALA A CA 1
ATOM 7132 C C . ALA A 1 940 ? 20.309 36.448 25.292 1.00 71.75 940 ALA A C 1
ATOM 7134 O O . ALA A 1 940 ? 20.012 37.165 24.342 1.00 71.75 940 ALA A O 1
ATOM 7135 N N . GLY A 1 941 ? 20.804 35.213 25.147 1.00 69.06 941 GLY A N 1
ATOM 7136 C CA . GLY A 1 941 ? 21.078 34.610 23.838 1.00 69.06 941 GLY A CA 1
ATOM 7137 C C . GLY A 1 941 ? 19.824 34.422 22.977 1.00 69.06 941 GLY A C 1
ATOM 7138 O O . GLY A 1 941 ? 19.829 34.772 21.801 1.00 69.06 941 GLY A O 1
ATOM 7139 N N . GLU A 1 942 ? 18.721 33.952 23.569 1.00 66.88 942 GLU A N 1
ATOM 7140 C CA . GLU A 1 942 ? 17.427 33.821 22.874 1.00 66.88 942 GLU A CA 1
ATOM 7141 C C . GLU A 1 942 ? 16.902 35.185 22.393 1.00 66.88 942 GLU A C 1
ATOM 7143 O O . GLU A 1 942 ? 16.459 35.338 21.255 1.00 66.88 942 GLU A O 1
ATOM 7148 N N . VAL A 1 943 ? 16.975 36.210 23.251 1.00 75.75 943 VAL A N 1
ATOM 7149 C CA . VAL A 1 943 ? 16.535 37.571 22.907 1.00 75.75 943 VAL A CA 1
ATOM 7150 C C . VAL A 1 943 ? 17.428 38.191 21.835 1.00 75.75 943 VAL A C 1
ATOM 7152 O O . VAL A 1 943 ? 16.908 38.824 20.919 1.00 75.75 943 VAL A O 1
ATOM 7155 N N . GLU A 1 944 ? 18.748 38.027 21.929 1.00 78.56 944 GLU A N 1
ATOM 7156 C CA . GLU A 1 944 ? 19.697 38.541 20.938 1.00 78.56 944 GLU A CA 1
ATOM 7157 C C . GLU A 1 944 ? 19.424 37.949 19.555 1.00 78.56 944 GLU A C 1
ATOM 7159 O O . GLU A 1 944 ? 19.327 38.699 18.583 1.00 78.56 944 GLU A O 1
ATOM 7164 N N . TRP A 1 945 ? 19.175 36.640 19.486 1.00 72.44 945 TRP A N 1
ATOM 7165 C CA . TRP A 1 945 ? 18.808 35.968 18.245 1.00 72.44 945 TRP A CA 1
ATOM 7166 C C . TRP A 1 945 ? 17.541 36.568 17.616 1.00 72.44 945 TRP A C 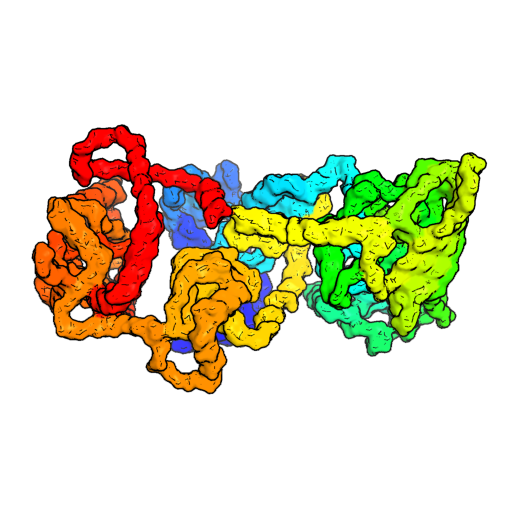1
ATOM 7168 O O . TRP A 1 945 ? 17.542 36.926 16.437 1.00 72.44 945 TRP A O 1
ATOM 7178 N N . TRP A 1 946 ? 16.466 36.759 18.393 1.00 72.88 946 TRP A N 1
ATOM 7179 C CA . TRP A 1 946 ? 15.234 37.375 17.876 1.00 72.88 946 TRP A CA 1
ATOM 7180 C C . TRP A 1 946 ? 15.427 38.842 17.484 1.00 72.88 946 TRP A C 1
ATOM 7182 O O . TRP A 1 946 ? 14.880 39.277 16.471 1.00 72.88 946 TRP A O 1
ATOM 7192 N N . CYS A 1 947 ? 16.215 39.601 18.248 1.00 79.25 947 CYS A N 1
ATOM 7193 C CA . CYS A 1 947 ? 16.572 40.978 17.914 1.00 79.25 947 CYS A CA 1
ATOM 7194 C C . CYS A 1 947 ? 17.320 41.058 16.580 1.00 79.25 947 CYS A C 1
ATOM 7196 O O . CYS A 1 947 ? 17.022 41.942 15.781 1.00 79.25 947 CYS A O 1
ATOM 7198 N N . GLU A 1 948 ? 18.247 40.135 16.319 1.00 80.69 948 GLU A N 1
ATOM 7199 C CA . GLU A 1 948 ? 18.953 40.041 15.042 1.00 80.69 948 GLU A CA 1
ATOM 7200 C C . GLU A 1 948 ? 17.992 39.683 13.901 1.00 80.69 948 GLU A C 1
ATOM 7202 O O . GLU A 1 948 ? 17.970 40.364 12.877 1.00 80.69 948 GLU A O 1
ATOM 7207 N N . LYS A 1 949 ? 17.145 38.658 14.074 1.00 72.62 949 LYS A N 1
ATOM 7208 C CA . LYS A 1 949 ? 16.216 38.204 13.023 1.00 72.62 949 LYS A CA 1
ATOM 7209 C C . LYS A 1 949 ? 15.129 39.215 12.683 1.00 72.62 949 LYS A C 1
ATOM 7211 O O . LYS A 1 949 ? 14.701 39.281 11.534 1.00 72.62 949 LYS A O 1
ATOM 7216 N N . LEU A 1 950 ? 14.678 39.992 13.663 1.00 77.12 950 LEU A N 1
ATOM 7217 C CA . LEU A 1 950 ? 13.658 41.024 13.478 1.00 77.12 950 LEU A CA 1
ATOM 7218 C C . LEU A 1 950 ? 14.264 42.403 13.168 1.00 77.12 950 LEU A C 1
ATOM 7220 O O . LEU A 1 950 ? 13.518 43.367 12.968 1.00 77.12 950 LEU A O 1
ATOM 7224 N N . ALA A 1 951 ? 15.596 42.523 13.105 1.00 83.69 951 ALA A N 1
ATOM 7225 C CA . ALA A 1 951 ? 16.260 43.778 12.784 1.00 83.69 951 ALA A CA 1
ATOM 7226 C C . ALA A 1 951 ? 15.876 44.245 11.372 1.00 83.69 951 ALA A C 1
ATOM 7228 O O . ALA A 1 951 ? 16.153 43.588 10.372 1.00 83.69 951 ALA A O 1
ATOM 7229 N N . GLY A 1 952 ? 15.241 45.416 11.289 1.00 77.75 952 GLY A N 1
ATOM 7230 C CA . GLY A 1 952 ? 14.821 46.000 10.014 1.00 77.75 952 GLY A CA 1
ATOM 7231 C C . GLY A 1 952 ? 13.523 45.429 9.434 1.00 77.75 952 GLY A C 1
ATOM 7232 O O . GLY A 1 952 ? 13.170 45.799 8.317 1.00 77.75 952 GLY A O 1
ATOM 7233 N N . ALA A 1 953 ? 12.792 44.582 10.169 1.00 74.12 953 ALA A N 1
ATOM 7234 C CA . ALA A 1 953 ? 11.485 44.098 9.734 1.00 74.12 953 ALA A CA 1
ATOM 7235 C C . ALA A 1 953 ? 10.477 45.258 9.610 1.00 74.12 953 ALA A C 1
ATOM 7237 O O . ALA A 1 953 ? 10.246 46.011 10.559 1.00 74.12 953 ALA A O 1
ATOM 7238 N N . THR A 1 954 ? 9.856 45.395 8.438 1.00 71.31 954 THR A N 1
ATOM 7239 C CA . THR A 1 954 ? 8.760 46.339 8.184 1.00 71.31 954 THR A CA 1
ATOM 7240 C C . THR A 1 954 ? 7.434 45.589 8.126 1.00 71.31 954 THR A C 1
ATOM 7242 O O . THR A 1 954 ? 7.319 44.590 7.424 1.00 71.31 954 THR A O 1
ATOM 7245 N N . LEU A 1 955 ? 6.419 46.069 8.848 1.00 60.62 955 LEU A N 1
ATOM 7246 C CA . LEU A 1 955 ? 5.054 45.559 8.721 1.00 60.62 955 LEU A CA 1
ATOM 7247 C C . LEU A 1 955 ? 4.375 46.269 7.548 1.00 60.62 955 LEU A C 1
ATOM 7249 O O . LEU A 1 955 ? 4.052 47.455 7.651 1.00 60.62 955 LEU A O 1
ATOM 7253 N N . ASP A 1 956 ? 4.156 45.555 6.446 1.00 58.16 956 ASP A N 1
ATOM 7254 C CA . ASP A 1 956 ? 3.335 46.068 5.353 1.00 58.16 956 ASP A CA 1
ATOM 7255 C C . ASP A 1 956 ? 1.874 46.181 5.825 1.00 58.16 956 ASP A C 1
ATOM 7257 O O . ASP A 1 956 ? 1.311 45.210 6.346 1.00 58.16 956 ASP A O 1
ATOM 7261 N N . PRO A 1 957 ? 1.222 47.348 5.683 1.00 55.06 957 PRO A N 1
ATOM 7262 C CA . PRO A 1 957 ? -0.170 47.488 6.074 1.00 55.06 957 PRO A CA 1
ATOM 7263 C C . PRO A 1 957 ? -1.054 46.626 5.165 1.00 55.06 957 PRO A C 1
ATOM 7265 O O . PRO A 1 957 ? -1.097 46.812 3.948 1.00 55.06 957 PRO A O 1
ATOM 7268 N N . VAL A 1 958 ? -1.805 45.702 5.768 1.00 51.88 958 VAL A N 1
ATOM 7269 C CA . VAL A 1 958 ? -2.876 44.959 5.090 1.00 51.88 958 VAL A CA 1
ATOM 7270 C C . VAL A 1 958 ? -3.878 45.975 4.509 1.00 51.88 958 VAL A C 1
ATOM 7272 O O . VAL A 1 958 ? -4.222 46.925 5.218 1.00 51.88 958 VAL A O 1
ATOM 7275 N N . PRO A 1 959 ? -4.363 45.830 3.256 1.00 51.50 959 PRO A N 1
ATOM 7276 C CA . PRO A 1 959 ? -5.257 46.804 2.628 1.00 51.50 959 PRO A CA 1
ATOM 7277 C C . PRO A 1 959 ? -6.508 47.064 3.482 1.00 51.50 959 PRO A C 1
ATOM 7279 O O . PRO A 1 959 ? -7.430 46.252 3.547 1.00 51.50 959 PRO A O 1
ATOM 7282 N N . ALA A 1 960 ? -6.532 48.205 4.170 1.00 47.88 960 ALA A N 1
ATOM 7283 C CA . ALA A 1 960 ? -7.558 48.531 5.148 1.00 47.88 960 ALA A CA 1
ATOM 7284 C C . ALA A 1 960 ? -8.863 48.966 4.463 1.00 47.88 960 ALA A C 1
ATOM 7286 O O . ALA A 1 960 ? -9.073 50.142 4.173 1.00 47.88 960 ALA A O 1
ATOM 7287 N N . THR A 1 961 ? -9.805 48.043 4.272 1.00 46.81 961 THR A N 1
ATOM 7288 C CA . THR A 1 961 ? -11.219 48.391 4.056 1.00 46.81 961 THR A CA 1
ATOM 7289 C C . THR A 1 961 ? -11.981 48.458 5.381 1.00 46.81 961 THR A C 1
ATOM 7291 O O . THR A 1 961 ? -12.973 47.755 5.545 1.00 46.81 961 THR A O 1
ATOM 7294 N N . ARG A 1 962 ? -11.524 49.280 6.340 1.00 43.50 962 ARG A N 1
ATOM 7295 C CA . ARG A 1 962 ? -12.353 50.112 7.248 1.00 43.50 962 ARG A CA 1
ATOM 7296 C C . ARG A 1 962 ? -11.523 50.740 8.377 1.00 43.50 962 ARG A C 1
ATOM 7298 O O . ARG A 1 962 ? -10.697 50.085 8.992 1.00 43.50 962 ARG A O 1
ATOM 7305 N N . SER A 1 963 ? -11.832 52.025 8.578 1.00 41.75 963 SER A N 1
ATOM 7306 C CA . SER A 1 963 ? -11.455 53.001 9.614 1.00 41.75 963 SER A CA 1
ATOM 7307 C C . SER A 1 963 ? -10.913 52.458 10.938 1.00 41.75 963 SER A C 1
ATOM 7309 O O . SER A 1 963 ? -11.456 51.495 11.466 1.00 41.75 963 SER A O 1
ATOM 7311 N N . GLU A 1 964 ? -9.972 53.215 11.518 1.00 45.00 964 GLU A N 1
ATOM 7312 C CA . GLU A 1 964 ? -9.436 53.186 12.896 1.00 45.00 964 GLU A CA 1
ATOM 7313 C C . GLU A 1 964 ? -10.517 53.325 14.001 1.00 45.00 964 GLU A C 1
ATOM 7315 O O . GLU A 1 964 ? -10.426 54.150 14.908 1.00 45.00 964 GLU A O 1
ATOM 7320 N N . ALA A 1 965 ? -11.598 52.554 13.923 1.00 38.47 965 ALA A N 1
ATOM 7321 C CA . ALA A 1 965 ? -12.596 52.435 14.971 1.00 38.47 965 ALA A CA 1
ATOM 7322 C C . ALA A 1 965 ? -12.183 51.288 15.899 1.00 38.47 965 ALA A C 1
ATOM 7324 O O . ALA A 1 965 ? -11.780 50.225 15.429 1.00 38.47 965 ALA A O 1
ATOM 7325 N N . SER A 1 966 ? -12.258 51.537 17.207 1.00 42.00 966 SER A N 1
ATOM 7326 C CA . SER A 1 966 ? -11.835 50.645 18.288 1.00 42.00 966 SER A CA 1
ATOM 7327 C C . SER A 1 966 ? -12.123 49.165 18.015 1.00 42.00 966 SER A C 1
ATOM 7329 O O . SER A 1 966 ? -13.204 48.809 17.546 1.00 42.00 966 SER A O 1
ATOM 7331 N N . ALA A 1 967 ? -11.158 48.307 18.362 1.00 42.91 967 ALA A N 1
ATOM 7332 C CA . ALA A 1 967 ? -11.193 46.844 18.274 1.00 42.91 967 ALA A CA 1
ATOM 7333 C C . ALA A 1 967 ? -12.237 46.199 19.218 1.00 42.91 967 ALA A C 1
ATOM 7335 O O . ALA A 1 967 ? -11.926 45.346 20.040 1.00 42.91 967 ALA A O 1
ATOM 7336 N N . THR A 1 968 ? -13.483 46.659 19.146 1.00 44.94 968 THR A N 1
ATOM 7337 C CA . THR A 1 968 ? -14.604 46.280 20.015 1.00 44.94 968 THR A CA 1
ATOM 7338 C C . THR A 1 968 ? -15.888 46.032 19.214 1.00 44.94 968 THR A C 1
ATOM 7340 O O . THR A 1 968 ? -16.979 46.024 19.779 1.00 44.94 968 THR A O 1
ATOM 7343 N N . GLY A 1 969 ? -15.795 45.889 17.887 1.00 43.47 969 GLY A N 1
ATOM 7344 C CA . GLY A 1 969 ? -16.930 45.534 17.031 1.00 43.47 969 GLY A CA 1
ATOM 7345 C C . GLY A 1 969 ? -17.240 44.028 17.062 1.00 43.47 969 GLY A C 1
ATOM 7346 O O . GLY A 1 969 ? -16.350 43.240 17.375 1.00 43.47 969 GLY A O 1
ATOM 7347 N N . PRO A 1 970 ? -18.477 43.608 16.732 1.00 48.09 970 PRO A N 1
ATOM 7348 C CA . PRO A 1 970 ? -18.833 42.193 16.653 1.00 48.09 970 PRO A CA 1
ATOM 7349 C C . PRO A 1 970 ? -17.966 41.475 15.609 1.00 48.09 970 PRO A C 1
ATOM 7351 O O . PRO A 1 970 ? -17.943 41.858 14.438 1.00 48.09 970 PRO A O 1
ATOM 7354 N N . GLU A 1 971 ? -17.254 40.437 16.046 1.00 54.78 971 GLU A N 1
ATOM 7355 C CA . GLU A 1 971 ? -16.457 39.567 15.183 1.00 54.78 971 GLU A CA 1
ATOM 7356 C C . GLU A 1 971 ? -17.392 38.804 14.231 1.00 54.78 971 GLU A C 1
ATOM 7358 O O . GLU A 1 971 ? -18.325 38.122 14.659 1.00 54.78 971 GLU A O 1
ATOM 7363 N N . SER A 1 972 ? -17.160 38.929 12.924 1.00 49.50 972 SER A N 1
ATOM 7364 C CA . SER A 1 972 ? -17.869 38.149 11.909 1.00 49.50 972 SER A CA 1
ATOM 7365 C C . SER A 1 972 ? -16.954 37.028 11.441 1.00 49.50 972 SER A C 1
ATOM 7367 O O . SER A 1 972 ? -16.016 37.270 10.684 1.00 49.50 972 SER A O 1
ATOM 7369 N N . ARG A 1 973 ? -17.230 35.797 11.874 1.00 56.59 973 ARG A N 1
ATOM 7370 C CA . ARG A 1 973 ? -16.504 34.615 11.398 1.00 56.59 973 ARG A CA 1
ATOM 7371 C C . ARG A 1 973 ? -17.094 34.163 10.071 1.00 56.59 973 ARG A C 1
ATOM 7373 O O . ARG A 1 973 ? -18.261 33.784 10.012 1.00 56.59 973 ARG A O 1
ATOM 7380 N N . ILE A 1 974 ? -16.289 34.206 9.016 1.00 61.53 974 ILE A N 1
ATOM 7381 C CA . ILE A 1 974 ? -16.641 33.642 7.713 1.00 61.53 974 ILE A CA 1
ATOM 7382 C C . ILE A 1 974 ? -15.999 32.254 7.660 1.00 61.53 974 ILE A C 1
ATOM 7384 O O . ILE A 1 974 ? -14.777 32.172 7.531 1.00 61.53 974 ILE A O 1
ATOM 7388 N N . PRO A 1 975 ? -16.767 31.163 7.817 1.00 50.50 975 PRO A N 1
ATOM 7389 C CA . PRO A 1 975 ? -16.208 29.831 7.664 1.00 50.50 975 PRO A CA 1
ATOM 7390 C C . PRO A 1 975 ? -15.760 29.656 6.211 1.00 50.50 975 PRO A C 1
ATOM 7392 O O . PRO A 1 975 ? -16.572 29.723 5.289 1.00 50.50 975 PRO A O 1
ATOM 7395 N N . LEU A 1 976 ? -14.461 29.448 6.011 1.00 54.09 976 LEU A N 1
ATOM 7396 C CA . LEU A 1 976 ? -13.917 29.016 4.733 1.00 54.09 976 LEU A CA 1
ATOM 7397 C C . LEU A 1 976 ? -13.815 27.493 4.768 1.00 54.09 976 LEU A C 1
ATOM 7399 O O . LEU A 1 976 ? -13.045 26.932 5.546 1.00 54.09 976 LEU A O 1
ATOM 7403 N N . THR A 1 977 ? -14.591 26.820 3.929 1.00 57.50 977 THR A N 1
ATOM 7404 C CA . THR A 1 977 ? -14.465 25.375 3.763 1.00 57.50 977 THR A CA 1
ATOM 7405 C C . THR A 1 977 ? -13.470 25.101 2.650 1.00 57.50 977 THR A C 1
ATOM 7407 O O . THR A 1 977 ? -13.738 25.369 1.481 1.00 57.50 977 THR A O 1
ATOM 7410 N N . ILE A 1 978 ? -12.318 24.548 3.016 1.00 60.69 978 ILE A N 1
ATOM 7411 C CA . ILE A 1 978 ? -11.396 23.957 2.053 1.00 60.69 978 ILE A CA 1
ATOM 7412 C C . ILE A 1 978 ? -11.954 22.575 1.723 1.00 60.69 978 ILE A C 1
ATOM 7414 O O . ILE A 1 978 ? -12.138 21.745 2.617 1.00 60.69 978 ILE A O 1
ATOM 7418 N N . ASN A 1 979 ? -12.286 22.345 0.453 1.00 57.06 979 ASN A N 1
ATOM 7419 C CA . ASN A 1 979 ? -12.788 21.043 0.033 1.00 57.06 979 ASN A CA 1
ATOM 7420 C C . ASN A 1 979 ? -11.708 19.966 0.252 1.00 57.06 979 ASN A C 1
ATOM 7422 O O . ASN A 1 979 ? -10.518 20.250 0.391 1.00 57.06 979 ASN A O 1
ATOM 7426 N N . ARG A 1 980 ? -12.128 18.702 0.321 1.00 45.59 980 ARG A N 1
ATOM 7427 C CA . ARG A 1 980 ? -11.224 17.601 0.678 1.00 45.59 980 ARG A CA 1
ATOM 7428 C C . ARG A 1 980 ? -10.068 17.437 -0.314 1.00 45.59 980 ARG A C 1
ATOM 7430 O O . ARG A 1 980 ? -9.002 16.989 0.081 1.00 45.59 980 ARG A O 1
ATOM 7437 N N . GLU A 1 981 ? -10.284 17.808 -1.570 1.00 52.03 981 GLU A N 1
ATOM 7438 C CA . GLU A 1 981 ? -9.288 17.786 -2.641 1.00 52.03 981 GLU A CA 1
ATOM 7439 C C . GLU A 1 981 ? -8.199 18.846 -2.428 1.00 52.03 981 GLU A C 1
ATOM 7441 O O . GLU A 1 981 ? -7.026 18.506 -2.340 1.00 52.03 981 GLU A O 1
ATOM 7446 N N . LEU A 1 982 ? -8.577 20.106 -2.210 1.00 52.12 982 LEU A N 1
ATOM 7447 C CA . LEU A 1 982 ? -7.653 21.201 -1.922 1.00 52.12 982 LEU A CA 1
ATOM 7448 C C . LEU A 1 982 ? -6.971 21.023 -0.561 1.00 52.12 982 LEU A C 1
ATOM 7450 O O . LEU A 1 982 ? -5.799 21.342 -0.419 1.00 52.12 982 LEU A O 1
ATOM 7454 N N . ALA A 1 983 ? -7.659 20.463 0.437 1.00 45.22 983 ALA A N 1
ATOM 7455 C CA . ALA A 1 983 ? -7.052 20.137 1.726 1.00 45.22 983 ALA A CA 1
ATOM 7456 C C . ALA A 1 983 ? -6.001 19.021 1.603 1.00 45.22 983 ALA A C 1
ATOM 7458 O O . ALA A 1 983 ? -5.018 19.039 2.338 1.00 45.22 983 ALA A O 1
ATOM 7459 N N . ARG A 1 984 ? -6.191 18.065 0.680 1.00 47.78 984 ARG A N 1
ATOM 7460 C CA . ARG A 1 984 ? -5.169 17.065 0.328 1.00 47.78 984 ARG A CA 1
ATOM 7461 C C . ARG A 1 984 ? -4.019 17.714 -0.432 1.00 47.78 984 ARG A C 1
ATOM 7463 O O . ARG A 1 984 ? -2.885 17.523 -0.029 1.00 47.78 984 ARG A O 1
ATOM 7470 N N . ALA A 1 985 ? -4.308 18.539 -1.439 1.00 46.19 985 ALA A N 1
ATOM 7471 C CA . ALA A 1 985 ? -3.289 19.244 -2.213 1.00 46.19 985 ALA A CA 1
ATOM 7472 C C . ALA A 1 985 ? -2.415 20.161 -1.339 1.00 46.19 985 ALA A C 1
ATOM 7474 O O . ALA A 1 985 ? -1.204 20.186 -1.498 1.00 46.19 985 ALA A O 1
ATOM 7475 N N . LEU A 1 986 ? -3.004 20.867 -0.367 1.00 48.50 986 LEU A N 1
ATOM 7476 C CA . LEU A 1 986 ? -2.261 21.711 0.575 1.00 48.50 986 LEU A CA 1
ATOM 7477 C C . LEU A 1 986 ? -1.401 20.906 1.562 1.00 48.50 986 LEU A C 1
ATOM 7479 O O . LEU A 1 986 ? -0.369 21.409 1.979 1.00 48.50 986 LEU A O 1
ATOM 7483 N N . ARG A 1 987 ? -1.811 19.685 1.935 1.00 46.16 987 ARG A N 1
ATOM 7484 C CA . ARG A 1 987 ? -1.015 18.768 2.780 1.00 46.16 987 ARG A CA 1
ATOM 7485 C C . ARG A 1 987 ? 0.032 17.974 2.004 1.00 46.16 987 ARG A C 1
ATOM 7487 O O . ARG A 1 987 ? 0.930 17.439 2.620 1.00 46.16 987 ARG A O 1
ATOM 7494 N N . ALA A 1 988 ? -0.154 17.832 0.698 1.00 41.44 988 ALA A N 1
ATOM 7495 C CA . ALA A 1 988 ? 0.846 17.299 -0.218 1.00 41.44 988 ALA A CA 1
ATOM 7496 C C . ALA A 1 988 ? 1.905 18.359 -0.563 1.00 41.44 988 ALA A C 1
ATOM 7498 O O . ALA A 1 988 ? 3.050 18.030 -0.837 1.00 41.44 988 ALA A O 1
ATOM 7499 N N . PHE A 1 989 ? 1.502 19.636 -0.590 1.00 41.41 989 PHE A N 1
ATOM 7500 C CA . PHE A 1 989 ? 2.384 20.773 -0.852 1.00 41.41 989 PHE A CA 1
ATOM 7501 C C . PHE A 1 989 ? 3.270 21.154 0.343 1.00 41.41 989 PHE A C 1
ATOM 7503 O O . PHE A 1 989 ? 4.381 21.636 0.133 1.00 41.41 989 PHE A O 1
ATOM 7510 N N . ALA A 1 990 ? 2.743 21.024 1.564 1.00 34.00 990 ALA A N 1
ATOM 7511 C CA . ALA A 1 990 ? 3.438 21.308 2.821 1.00 34.00 990 ALA A CA 1
ATOM 7512 C C . ALA A 1 990 ? 4.114 20.049 3.352 1.00 34.00 990 ALA A C 1
ATOM 7514 O O . ALA A 1 990 ? 5.237 20.192 3.881 1.00 34.00 990 ALA A O 1
#

Secondary structure (DSSP, 8-state):
--HHHHHHHHHHTT--EEEE-HHHHHHHHHTTPPPPTT--EEEEESS---HHHHHHHHHHTTT--SEEEEEEEEGGGTEEEEEEEE-SGGGTTEEEEEPTT-EEEEE-TTT-PBPPTTSEEEEEEESTT--S-BTTBHHHHHHHEEEE-TTSS--EEEEEEEEEEEE-TTS-EEEEEESSSEEEETTEEEEHHHHHHHHHHSTTEEEEEEEEETTTEEEEEEEEGGGSTTSPPPPEEEE-TTTTT---HHHHHHHHH-HHHHHHHHHHHHHH-TT-EEEEES-TTTTHHHHHHHHTT-SEEEEEESSHHHHHHHHHHHHHTT-TTTEEEEES-TTT---SS-EEEEEES---SSTTTTTHHHHHHHHGGGEEEEEEEESSEEEEEEEEEPPPHHHHHS--B-HHHHHHHHHHHHHHTS---PPEEEES--GGGBSS--EEEEEEETTGGGSS-PPPS-EEEEEEEEPSS-EEE-EEEEEEEEESSSS-EEETTT-TTTSPPEEEE-SSS-EEE-TT-EEEEEEEEE-TTTSSS-EEEEEEEEPPPTT--PPPEEEEEEE-TT---SS-SHHHHHHHHHHHHTTS-SHHHHHHHHHTTS-TTTS-SEEEE-SS--B-TTSSB-HHHHHHHHHHHHTTTTTTSSSSSS----HHHHHHHHHHHHHHSS---TT-BTTTTT--HHHHHHHHHHHHHHHTS---THHHHHS-BHHHHHHHHHHHHHHHHHHHHHTTT--------SS---PPPPSSPEEPPHHHHHHHHHHHHSTT--TTEEEEEEEEES--HHHHHHHHHHHHHH-GGGGEEEE--TTSPPEEEEPPTTSHHHHHHHS-EEEEE-TTSS-HHHHHHHHHHHHHTSPP-TTT--SEEEEEEE-SSSEEEEEEEEETTT--TTHHHHHHHHHHHHHTT---PPPSS-HHHHHHHHHHHS-HHHHHHHHHHHHHHTTT---PPP---S----S-SPP--------HHHHHHHHHH-

Radius of gyration: 37.71 Å; chains: 1; bounding box: 88×100×104 Å